Protein AF-A0A812RV80-F1 (afdb_monomer)

Sequence (971 aa):
MSSWDSACEWLKANPDYWSDTWVPDKTVCSQGRGIVDLQSRFVNSREDAVDCAICPAGRASVKMQVTRVCSLCARGSYQSTFGTTECELCEPGTLASAEGSSQCEQCGLGTYAHEPGRTSCERCGVQEDMWTTSQEIGSRVIEVLGATSETFCTCKAGSFLWQGACQSCIEGSSCQTNRIELIPGYFSFSESPGSVYRCKDGHCPGGPPGTCAPGRDPSTLACTKCQRGLRSSGEGHCEPCGSGEYAILAVASLGIICGIVFLHVGLMGEIEASQTGALVVVSSSLIQLVTILQMLSVIGHFAIDWQEPLTSLLHLLEMLSLDLDMLSIGCVTDMGPVALFSFRVLLIPLVMLIAVIVHLGYLAVIRSRTFQAVHLLRTCGTIFLMFFIMLFSMLLAPFQCSWHPNGLATLKDYGMVYCNGQGEHLQMFIIGGIACLVPAAFVAVCTWIVTSEIPRRLARSDAMFLRTFSFLIRRFRPGTEIFSILFLMRNALLVLILIVNVTSGQLMLFSSILCLNLFLVAFAKPWRVMVCNFLDGALSVGMLLILNIGCLSANELSSAASSMMVVMFLVVMAIAILVSISVGSARYLQQKYRKQFRFFLCHHKVASGSMARLLKMKLDQCLPGTKTFIDCDDLSDLTRLFAYVAEDTETFLILGSPAILTRKWCIGEMNTARSNGVKTFLLAWPNFVAPDEAFILNYANMVPDIRELTKYGVSLSNVEETFRWLSGVGRIELPDLITSESISNTIMAFTDAGSPARTSFAWKLGSFEELSTDYPILADPLNTESMAAAMVLADLLKPRLLGGMEVPSVLTVGKDLPTSAKVSFIICSLNCFQSEHLQSWLLQGARLPMLRMIPVIAEEGFVIPNVNISEARKAFSLKQEDLELYLLAIKAIFQEIALVFLPQSYSHLDLELRANQAAMRLTSTPRPLSEKVMQLAKSASFLSTPAQVKVEVEDGEELRSDDGSCVEHVF

Mean predicted aligned error: 17.59 Å

Radius of gyration: 55.58 Å; Cα contacts (8 Å, |Δi|>4): 1503; chains: 1; bounding box: 166×84×160 Å

Solvent-accessible surface area (backbone atoms only — not comparable to full-atom values): 52968 Å² total; per-residue (Å²): 128,56,77,64,56,57,52,52,51,51,51,73,75,40,47,87,74,36,61,80,76,68,44,78,60,48,54,51,27,56,94,12,15,8,22,10,27,97,85,71,46,80,42,94,50,75,91,64,33,62,30,57,43,69,13,50,48,6,21,15,17,37,80,50,93,86,22,18,27,48,43,61,14,53,57,4,16,17,24,72,52,67,30,36,56,64,55,46,60,16,52,51,6,21,20,12,72,46,68,34,21,40,57,59,45,62,19,54,71,22,24,18,17,69,48,64,37,24,51,63,60,46,64,61,62,92,58,81,88,42,40,25,17,39,48,77,59,89,94,43,79,43,80,40,71,28,25,47,40,72,86,29,47,37,18,29,77,52,12,19,57,53,98,93,39,65,42,72,53,48,74,57,45,49,24,60,58,35,38,62,30,29,37,64,33,16,31,24,41,65,94,42,59,85,48,36,34,66,31,59,78,51,20,15,71,25,42,53,49,41,45,44,25,62,51,36,29,53,89,39,50,46,29,68,44,47,35,94,63,30,35,73,43,98,73,32,36,35,43,74,66,59,85,64,49,66,50,51,53,49,49,52,53,49,47,52,52,51,49,49,46,52,50,46,54,47,60,50,48,61,71,74,45,87,75,56,72,64,60,59,49,53,54,53,50,50,52,53,51,50,49,47,56,45,49,48,40,58,57,60,71,47,87,51,72,66,57,84,70,52,42,65,51,38,54,55,39,45,64,70,67,67,46,56,74,79,63,43,46,65,66,80,47,89,66,56,71,57,56,49,52,50,51,57,64,48,47,58,62,48,53,51,50,50,51,50,53,49,46,54,50,48,35,60,73,73,65,54,92,67,87,61,62,50,60,51,52,27,43,54,52,41,52,51,64,67,41,42,51,58,57,52,42,63,39,44,46,68,60,26,62,40,81,27,74,64,75,50,38,21,22,63,90,46,57,72,40,52,61,71,72,45,76,66,35,34,53,36,36,51,54,24,55,60,54,46,47,53,63,52,48,48,53,51,52,52,45,47,39,60,74,52,47,44,61,59,36,58,76,69,62,46,61,67,60,55,61,24,52,31,69,58,44,68,60,27,32,90,94,33,49,68,51,47,47,55,53,50,50,49,46,52,52,60,42,56,39,62,58,48,85,43,62,71,58,33,56,50,54,49,46,53,54,44,51,51,47,43,39,49,44,54,68,64,51,36,38,55,49,68,68,57,38,54,49,55,41,53,52,45,51,52,52,47,52,53,51,44,55,46,45,71,42,32,82,92,49,55,74,68,56,27,52,50,50,41,53,51,50,54,51,53,50,50,49,40,52,52,51,31,52,49,52,49,48,52,49,51,50,41,51,71,74,57,48,70,19,52,32,32,58,43,54,28,64,87,77,33,18,21,40,49,43,38,50,42,54,50,48,41,68,76,41,72,94,52,40,63,45,42,62,52,71,71,59,90,49,81,87,46,53,52,51,43,46,50,48,22,35,52,31,41,36,36,44,34,42,80,61,28,86,67,39,57,66,44,51,51,44,51,34,33,24,62,78,59,68,41,49,55,38,33,44,28,40,88,78,41,73,80,76,47,72,71,50,51,76,47,39,68,76,76,33,74,67,48,71,61,42,42,81,78,73,43,45,70,69,51,51,43,52,38,51,63,48,54,78,72,41,54,72,42,79,46,71,81,60,82,44,78,67,54,55,50,54,53,53,49,69,75,68,59,88,77,64,94,50,72,72,62,55,57,61,78,65,50,82,73,72,85,68,90,36,43,32,40,31,44,34,34,64,82,39,58,44,40,39,24,40,43,49,45,51,32,60,57,35,42,79,78,37,77,86,64,98,56,55,54,41,68,62,57,89,95,63,78,76,58,90,74,29,42,44,30,42,36,47,37,34,70,70,33,86,72,34,71,65,47,48,51,45,48,52,53,41,44,71,31,79,63,20,29,58,45,41,28,37,51,36,94,80,45,69,84,84,87,72,52,74,78,58,44,61,76,76,44,99,58,56,71,70,57,46,55,51,42,56,40,39,57,58,40,36,68,72,44,87,61,43,75,51,45,58,44,74,39,29,71,68,55,48,51,52,43,34,50,54,55,54,56,58,72,77,55,88,77,77,25,38,28,59,42,28,53,53,50,59,63,50,68,79,62,75,94,75,86,82,83,78,81,85,78,78,81,80,74,81,84,78,86,68,98,69,95,71,90,80,79,88,81,132

pLDDT: mean 80.97, std 14.67, range [23.0, 96.06]

Organism: NCBI:txid878477

Secondary structure (DSSP, 8-state):
--HHHHHHHHHHH-GGGTTTTTS--TTSPPTTEEEE-TTS-B-SSGGG--EEEEPPTTEEEEEETTEEEEEEPPTTEE--STT-SSPEEPPTTEE--STT-SSPEEPPTTEE--STT-SSPEESSS-TTTEEEEEEETTEEEE-SSB-SGGGEEEPTTEEEETTEEEEPPTTEEEETBEEEEPTTEEEETTEEEEEEE--TTT---BSTT--STTB-TTSGGG-SBPTTEEE-TTS-EEE--TTHHHHHHHHHHHHHHHHHHHHHHHHHHHHS---HHHHHHHHHHHHHHHHHHHHHHHHTSS--PPTTHHHHHHHHHHHTT-TTTTTHHHH----HHHHHHHHHHHHHHHHHHHHHHHHHHHHHTT--S--HHHHHHHHHHHHHHSHHHHHHHHTGGG-EEE-TTS-EEESS-TTSBSSSSHHHHHHHHHHHHHHHHHHHHHHHHHHIIIIIHHHHHHTT-HHHHHHTHHHHTTBPTT-TTHHHHHHHHHHHHHHGGG-S-HHHHHHHHHHHHHHHHHHHHHH--BSSHHHHHHHHHHHHHHHHHHHHHHHS-TTS-HHHHHHHHHHHHHHHHHHHHHHHHHHHHHHHHHHH--SEEEEEE--TTTSHHHHHHHHHHHHHHSTT--EE-HHHH-S-GGGHHHIIIIIEEEEEEEE-TTGGG-HHHHHHHHHHHHTT-EEEEEE-TT--PPPHHHHHHHHHHSGGGGGGGGGT--HHHHHHHHHHHTTSEEEEPPSS--HHHHHHHHHHHH-SS-STHHHHHHHT--------SSEEE--TT-HHHHHHHHHHHHHHGGGSTTSS---EEPPTTPPPPTT--EEEEEE-TTGGG-HHHHHHHHHHHH-SS-EEEEEE--TT-------HHHHHHH----HHHHHHHHHHHHHHTTSPPEE--TTTS-HHHHHHHHHHHHHHHHS-PPPHHHHHHHHHHHTTS-------------------S---------

Nearest PDB structures (foldseek):
  8wa2-assembly1_F  TM=4.612E-01  e=6.292E-05  Chlamydomonas reinhardtii
  4c6r-assembly4_D  TM=6.458E-01  e=8.329E-03  Arabidopsis thaliana
  7k7j-assembly1_A  TM=3.955E-01  e=4.245E-02  Homo sapiens
  8b70-assembly1_B  TM=1.430E-01  e=1.044E-02  Bacillus subtilis
  3jap-assembly1_o  TM=1.670E-01  e=1.513E+00  Saccharomyces cerevisiae

InterPro domains:
  IPR009030 Growth factor receptor cysteine-rich domain superfamily [SSF57184] (52-176)
  IPR011641 Tyrosine-protein kinase ephrin type A/B receptor-like [PF07699] (93-128)
  IPR035897 Toll/interleukin-1 receptor homology (TIR) domain superfamily [SSF52200] (595-676)

Foldseek 3Di:
DPPVVVVVVVCVVCVVVCVVPPPPQQQAADQQKHFAAPVRHFDPDSVRGDHIDGQAWQFAQEDDPRHTGTFGADWQWTAQDIRHHDTHGAAWQWTGQDTSHNDTHGAAFQWTGQHTSHNDTDGLDDDNQFKGFWDDDPPDIDGDISHNDSVRIWTDFQWADDPSDIDGAFPQWGDDINFIKGDQQWAAAPVCQNQIFGADHQQGNITHHLDGAEQFDSVFFNSPDGDQQWAADPNNYTHGDDPCLVVVVVVVVVVLLVVLLCLLVVLVVVVVDLDDVVVLVVVLLVLLVLLLLLLLLLVLLFPFDDDPPSVVSNVVSVVVLPDVSVSPVSNVDPDDPLRVLLVLLVVLVVSLVSNVVSQVVVCVVVVPPDRLVLSSLLSNLLVCSSCVLSNLLSLCQLLFWDATSNRWIAGPSGSRHTNPCDDSSVSSVVSSVVSNVVLVVVLVVLQCCQPPVCVVVVVVVVPSSCSSVCSQQVFWAPVLSCVSSLVSVLSNQLSVLSSPNDSVSNLLSNLVSLLVVLLCLLQVVTGPDNVSSVSSNVSSVVVNVVSLSRLCRDPVDDNVRSVVSSVVSVVSNVVSVVVSVVNVVVLVCCLVPAALAAEEELDDLFQCQLVLLLLQVVCCLLPPPHHYDDCQAPPPDPLCLLVSLQRRYQEYEYAQGQCSLQDLSSLLSLLSNVVNVHQYEYAHEPPRDQDDPVCLVCVCVSRVCNCVCVVNVQGSVSSSVSSVVVVVHHYDYQDQFDDLVRSLVSVCVPPVPDDPCPPVSCVSSDDPDPDQFLEEEEFQRRRPSRQSLSVLLQVLLQVVPVPDDGGYDYDGPPDERDLSHQEYEYEQDAPRLLHPRVLRNLLSQLPRQRYHYAYEHAHPPGDQDPDDLVRLVVSDPDDSVSSLLSVLLSVLNVVHDHQYAHSSNHHPVVNSVSSVVVNVVVPDDDGGSNVSSVVVVVCVVDDDDDDDDDPDDPDDDDPDDDDDDDDDDDD

Structure (mmCIF, N/CA/C/O backbone):
data_AF-A0A812RV80-F1
#
_entry.id   AF-A0A812RV80-F1
#
loop_
_atom_site.group_PDB
_atom_site.id
_atom_site.type_symbol
_atom_site.label_atom_id
_atom_site.label_alt_id
_atom_site.label_comp_id
_atom_site.label_asym_id
_atom_site.label_entity_id
_atom_site.label_seq_id
_atom_site.pdbx_PDB_ins_code
_atom_site.Cartn_x
_atom_site.Cartn_y
_atom_site.Cartn_z
_atom_site.occupancy
_atom_site.B_iso_or_equiv
_atom_site.auth_seq_id
_atom_site.auth_comp_id
_atom_site.auth_asym_id
_atom_site.auth_atom_id
_atom_site.pdbx_PDB_model_num
ATOM 1 N N . MET A 1 1 ? 97.277 49.329 -88.184 1.00 55.25 1 MET A N 1
ATOM 2 C CA . MET A 1 1 ? 95.927 48.974 -87.702 1.00 55.25 1 MET A CA 1
ATOM 3 C C . MET A 1 1 ? 96.029 47.605 -87.074 1.00 55.25 1 MET A C 1
ATOM 5 O O . MET A 1 1 ? 96.658 46.739 -87.678 1.00 55.25 1 MET A O 1
ATOM 9 N N . SER A 1 2 ? 95.547 47.435 -85.844 1.00 65.75 2 SER A N 1
ATOM 10 C CA . SER A 1 2 ? 95.575 46.119 -85.206 1.00 65.75 2 SER A CA 1
ATOM 11 C C . SER A 1 2 ? 94.670 45.167 -85.996 1.00 65.75 2 SER A C 1
ATOM 13 O O . SER A 1 2 ? 93.719 45.610 -86.644 1.00 65.75 2 SER A O 1
ATOM 15 N N . SER A 1 3 ? 94.961 43.864 -85.984 1.00 61.22 3 SER A N 1
ATOM 16 C CA . SER A 1 3 ? 94.106 42.861 -86.643 1.00 61.22 3 SER A CA 1
ATOM 17 C C . SER A 1 3 ? 92.641 42.958 -86.187 1.00 61.22 3 SER A C 1
ATOM 19 O O . SER A 1 3 ? 91.731 42.658 -86.955 1.00 61.22 3 SER A O 1
ATOM 21 N N . TRP A 1 4 ? 92.417 43.456 -84.968 1.00 66.19 4 TRP A N 1
ATOM 22 C CA . TRP A 1 4 ? 91.106 43.721 -84.384 1.00 66.19 4 TRP A CA 1
ATOM 23 C C . TRP A 1 4 ? 90.392 44.932 -85.001 1.00 66.19 4 TRP A C 1
ATOM 25 O O . TRP A 1 4 ? 89.189 44.855 -85.232 1.00 66.19 4 TRP A O 1
ATOM 35 N N . ASP A 1 5 ? 91.108 46.008 -85.347 1.00 73.12 5 ASP A N 1
ATOM 36 C CA . ASP A 1 5 ? 90.507 47.198 -85.976 1.00 73.12 5 ASP A CA 1
ATOM 37 C C . ASP A 1 5 ? 89.972 46.881 -87.379 1.00 73.12 5 ASP A C 1
ATOM 39 O O . ASP A 1 5 ? 88.872 47.293 -87.738 1.00 73.12 5 ASP A O 1
ATOM 43 N N . SER A 1 6 ? 90.719 46.074 -88.144 1.00 73.25 6 SER A N 1
ATOM 44 C CA . SER A 1 6 ? 90.321 45.665 -89.502 1.00 73.25 6 SER A CA 1
ATOM 45 C C . SER A 1 6 ? 89.129 44.699 -89.488 1.00 73.25 6 SER A C 1
ATOM 47 O O . SER A 1 6 ? 88.241 44.798 -90.329 1.00 73.25 6 SER A O 1
ATOM 49 N N . ALA A 1 7 ? 89.062 43.794 -88.504 1.00 66.50 7 ALA A N 1
ATOM 50 C CA . ALA A 1 7 ? 87.910 42.913 -88.312 1.00 66.50 7 ALA A CA 1
ATOM 51 C C . ALA A 1 7 ? 86.656 43.679 -87.841 1.00 66.50 7 ALA A C 1
ATOM 53 O O . ALA A 1 7 ? 85.542 43.365 -88.256 1.00 66.50 7 ALA A O 1
ATOM 54 N N . CYS A 1 8 ? 86.827 44.706 -87.003 1.00 74.25 8 CYS A N 1
ATOM 55 C CA . CYS A 1 8 ? 85.727 45.513 -86.473 1.00 74.25 8 CYS A CA 1
ATOM 56 C C . CYS A 1 8 ? 85.126 46.451 -87.537 1.00 74.25 8 CYS A C 1
ATOM 58 O O . CYS A 1 8 ? 83.904 46.590 -87.609 1.00 74.25 8 CYS A O 1
ATOM 60 N N . GLU A 1 9 ? 85.950 47.045 -88.409 1.00 78.56 9 GLU A N 1
ATOM 61 C CA . GLU A 1 9 ? 85.461 47.764 -89.595 1.00 78.56 9 GLU A CA 1
ATOM 62 C C . GLU A 1 9 ? 84.755 46.829 -90.580 1.00 78.56 9 GLU A C 1
ATOM 64 O O . GLU A 1 9 ? 83.685 47.177 -91.077 1.00 78.56 9 GLU A O 1
ATOM 69 N N . TRP A 1 10 ? 85.288 45.622 -90.810 1.00 77.56 10 TRP A N 1
ATOM 70 C CA . TRP A 1 10 ? 84.650 44.637 -91.687 1.00 77.56 10 TRP A CA 1
ATOM 71 C C . TRP A 1 10 ? 83.267 44.210 -91.173 1.00 77.56 10 TRP A C 1
ATOM 73 O O . TRP A 1 10 ? 82.316 44.174 -91.953 1.00 77.56 10 TRP A O 1
ATOM 83 N N . LEU A 1 11 ? 83.122 43.978 -89.862 1.00 70.06 11 LEU A N 1
ATOM 84 C CA . LEU A 1 11 ? 81.828 43.699 -89.228 1.00 70.06 11 LEU A CA 1
ATOM 85 C C . LEU A 1 11 ? 80.864 44.891 -89.362 1.00 70.06 11 LEU A C 1
ATOM 87 O O . LEU A 1 11 ? 79.724 44.720 -89.776 1.00 70.06 11 LEU A O 1
ATOM 91 N N . LYS A 1 12 ? 81.301 46.125 -89.092 1.00 75.94 12 LYS A N 1
ATOM 92 C CA . LYS A 1 12 ? 80.419 47.304 -89.213 1.00 75.94 12 LYS A CA 1
ATOM 93 C C . LYS A 1 12 ? 79.995 47.611 -90.653 1.00 75.94 12 LYS A C 1
ATOM 95 O O . LYS A 1 12 ? 78.907 48.141 -90.849 1.00 75.94 12 LYS A O 1
ATOM 100 N N . ALA A 1 13 ? 80.836 47.297 -91.637 1.00 77.62 13 ALA A N 1
ATOM 101 C CA . ALA A 1 13 ? 80.570 47.557 -93.050 1.00 77.62 13 ALA A CA 1
ATOM 102 C C . ALA A 1 13 ? 79.713 46.477 -93.733 1.00 77.62 13 ALA A C 1
ATOM 104 O O . ALA A 1 13 ? 79.128 46.755 -94.775 1.00 77.62 13 ALA A O 1
ATOM 105 N N . ASN A 1 14 ? 79.628 45.267 -93.168 1.00 73.50 14 ASN A N 1
ATOM 106 C CA . ASN A 1 14 ? 78.921 44.134 -93.779 1.00 73.50 14 ASN A CA 1
ATOM 107 C C . ASN A 1 14 ? 77.865 43.518 -92.836 1.00 73.50 14 ASN A C 1
ATOM 109 O O . ASN A 1 14 ? 77.926 42.311 -92.595 1.00 73.50 14 ASN A O 1
ATOM 113 N N . PRO A 1 15 ? 76.918 44.304 -92.277 1.00 64.81 15 PRO A N 1
ATOM 114 C CA . PRO A 1 15 ? 75.907 43.798 -91.343 1.00 64.81 15 PRO A CA 1
ATOM 115 C C . PRO A 1 15 ? 75.096 42.636 -91.931 1.00 64.81 15 PRO A C 1
ATOM 117 O O . PRO A 1 15 ? 74.932 41.626 -91.256 1.00 64.81 15 PRO A O 1
ATOM 120 N N . ASP A 1 16 ? 74.732 42.706 -93.214 1.00 66.94 16 ASP A N 1
ATOM 121 C CA . ASP A 1 16 ? 73.941 41.683 -93.919 1.00 66.94 16 ASP A CA 1
ATOM 122 C C . ASP A 1 16 ? 74.612 40.293 -93.967 1.00 66.94 16 ASP A C 1
ATOM 124 O O . ASP A 1 16 ? 73.950 39.282 -94.191 1.00 66.94 16 ASP A O 1
ATOM 128 N N . TYR A 1 17 ? 75.935 40.221 -93.771 1.00 64.88 17 TYR A N 1
ATOM 129 C CA . TYR A 1 17 ? 76.705 38.975 -93.858 1.00 64.88 17 TYR A CA 1
ATOM 130 C C . TYR A 1 17 ? 76.787 38.196 -92.544 1.00 64.88 17 TYR A C 1
ATOM 132 O O . TYR A 1 17 ? 77.132 37.012 -92.569 1.00 64.88 17 TYR A O 1
ATOM 140 N N . TRP A 1 18 ? 76.523 38.847 -91.408 1.00 62.25 18 TRP A N 1
ATOM 141 C CA . TRP A 1 18 ? 76.657 38.243 -90.080 1.00 62.25 18 TRP A CA 1
ATOM 142 C C . TRP A 1 18 ? 75.452 38.487 -89.162 1.00 62.25 18 TRP A C 1
ATOM 144 O O . TRP A 1 18 ? 75.296 37.725 -88.205 1.00 62.25 18 TRP A O 1
ATOM 154 N N . SER A 1 19 ? 74.588 39.477 -89.431 1.00 58.78 19 SER A N 1
ATOM 155 C CA . SER A 1 19 ? 73.425 39.793 -88.584 1.00 58.78 19 SER A CA 1
ATOM 156 C C . SER A 1 19 ? 72.398 38.662 -88.537 1.00 58.78 19 SER A C 1
ATOM 158 O O . SER A 1 19 ? 71.901 38.364 -87.457 1.00 58.78 19 SER A O 1
ATOM 160 N N . ASP A 1 20 ? 72.145 38.001 -89.672 1.00 55.72 20 ASP A N 1
ATOM 161 C CA . ASP A 1 20 ? 71.137 36.932 -89.793 1.00 55.72 20 ASP A CA 1
ATOM 162 C C . ASP A 1 20 ? 71.748 35.518 -89.759 1.00 55.72 20 ASP A C 1
ATOM 164 O O . ASP A 1 20 ? 71.053 34.528 -89.533 1.00 55.72 20 ASP A O 1
ATOM 168 N N . THR A 1 21 ? 73.057 35.404 -89.993 1.00 54.75 21 THR A N 1
ATOM 169 C CA . THR A 1 21 ? 73.774 34.130 -90.190 1.00 54.75 21 THR A CA 1
ATOM 170 C C . THR A 1 21 ? 74.724 33.771 -89.052 1.00 54.75 21 THR A C 1
ATOM 172 O O . THR A 1 21 ? 74.947 32.582 -88.820 1.00 54.75 21 THR A O 1
ATOM 175 N N . TRP A 1 22 ? 75.330 34.746 -88.362 1.00 56.22 22 TRP A N 1
ATOM 176 C CA . TRP A 1 22 ? 76.362 34.495 -87.337 1.00 56.22 22 TRP A CA 1
ATOM 177 C C . TRP A 1 22 ? 75.933 34.895 -85.925 1.00 56.22 22 TRP A C 1
ATOM 179 O O . TRP A 1 22 ? 76.492 34.376 -84.959 1.00 56.22 22 TRP A O 1
ATOM 189 N N . VAL A 1 23 ? 74.944 35.779 -85.780 1.00 57.41 23 VAL A N 1
ATOM 190 C CA . VAL A 1 23 ? 74.296 36.051 -84.493 1.00 57.41 23 VAL A CA 1
ATOM 191 C C . VAL A 1 23 ? 73.145 35.052 -84.348 1.00 57.41 23 VAL A C 1
ATOM 193 O O . VAL A 1 23 ? 72.170 35.164 -85.087 1.00 57.41 23 VAL A O 1
ATOM 196 N N . PRO A 1 24 ? 73.223 34.055 -83.441 1.00 60.84 24 PRO A N 1
ATOM 197 C CA . PRO A 1 24 ? 72.078 33.197 -83.186 1.00 60.84 24 PRO A CA 1
ATOM 198 C C . PRO A 1 24 ? 70.941 34.089 -82.705 1.00 60.84 24 PRO A C 1
ATOM 200 O O . PRO A 1 24 ? 71.113 34.833 -81.735 1.00 60.84 24 PRO A O 1
ATOM 203 N N . ASP A 1 25 ? 69.806 34.034 -83.396 1.00 70.81 25 ASP A N 1
ATOM 204 C CA . ASP A 1 25 ? 68.626 34.772 -82.985 1.00 70.81 25 ASP A CA 1
ATOM 205 C C . ASP A 1 25 ? 68.263 34.356 -81.555 1.00 70.81 25 ASP A C 1
ATOM 207 O O . ASP A 1 25 ? 67.829 33.229 -81.299 1.00 70.81 25 ASP A O 1
ATOM 211 N N . LYS A 1 26 ? 68.475 35.278 -80.610 1.00 73.44 26 LYS A N 1
ATOM 212 C CA . LYS A 1 26 ? 68.263 35.052 -79.175 1.00 73.44 26 LYS A CA 1
ATOM 213 C C . LYS A 1 26 ? 66.800 34.775 -78.834 1.00 73.44 26 LYS A C 1
ATOM 215 O O . LYS A 1 26 ? 66.512 34.337 -77.727 1.00 73.44 26 LYS A O 1
ATOM 220 N N . THR A 1 27 ? 65.889 34.994 -79.781 1.00 78.88 27 THR A N 1
ATOM 221 C CA . THR A 1 27 ? 64.462 34.695 -79.661 1.00 78.88 27 THR A CA 1
ATOM 222 C C . THR A 1 27 ? 64.078 33.333 -80.245 1.00 78.88 27 THR A C 1
ATOM 224 O O . THR A 1 27 ? 62.902 32.979 -80.193 1.00 78.88 27 THR A O 1
ATOM 227 N N . VAL A 1 28 ? 65.027 32.542 -80.775 1.00 84.38 28 VAL A N 1
ATOM 228 C CA . VAL A 1 28 ? 64.823 31.170 -81.282 1.00 84.38 28 VAL A CA 1
ATOM 229 C C . VAL A 1 28 ? 65.271 30.151 -80.230 1.00 84.38 28 VAL A C 1
ATOM 231 O O . VAL A 1 28 ? 66.436 29.768 -80.137 1.00 84.38 28 VAL A O 1
ATOM 234 N N . CYS A 1 29 ? 64.323 29.698 -79.410 1.00 86.00 29 CYS A N 1
ATOM 235 C CA . CYS A 1 29 ? 64.623 28.855 -78.256 1.00 86.00 29 CYS A CA 1
ATOM 236 C C . CYS A 1 29 ? 64.763 27.367 -78.610 1.00 86.00 29 CYS A C 1
ATOM 238 O O . CYS A 1 29 ? 63.928 26.780 -79.306 1.00 86.00 29 CYS A O 1
ATOM 240 N N . SER A 1 30 ? 65.804 26.730 -78.063 1.00 85.25 30 SER A N 1
ATOM 241 C CA . SER A 1 30 ? 66.007 25.280 -78.128 1.00 85.25 30 SER A CA 1
ATOM 242 C C . SER A 1 30 ? 65.003 24.516 -77.253 1.00 85.25 30 SER A C 1
ATOM 244 O O . SER A 1 30 ? 64.253 25.095 -76.465 1.00 85.25 30 SER A O 1
ATOM 246 N N . GLN A 1 31 ? 64.948 23.191 -77.421 1.00 86.75 31 GLN A N 1
ATOM 247 C CA . GLN A 1 31 ? 64.070 22.325 -76.631 1.00 86.75 31 GLN A CA 1
ATOM 248 C C . GLN A 1 31 ? 64.289 22.537 -75.124 1.00 86.75 31 GLN A C 1
ATOM 250 O O . GLN A 1 31 ? 65.426 22.525 -74.659 1.00 86.75 31 GLN A O 1
ATOM 255 N N . GLY A 1 32 ? 63.201 22.760 -74.384 1.00 85.69 32 GLY A N 1
ATOM 256 C CA . GLY A 1 32 ? 63.236 23.007 -72.942 1.00 85.69 32 GLY A CA 1
ATOM 257 C C . GLY A 1 32 ? 63.409 24.467 -72.529 1.00 85.69 32 GLY A C 1
ATOM 258 O O . GLY A 1 32 ? 63.403 24.782 -71.338 1.00 85.69 32 GLY A O 1
ATOM 259 N N . ARG A 1 33 ? 63.517 25.385 -73.491 1.00 90.31 33 ARG A N 1
ATOM 260 C CA . ARG A 1 33 ? 63.529 26.830 -73.249 1.00 90.31 33 ARG A CA 1
ATOM 261 C C . ARG A 1 33 ? 62.317 27.509 -73.877 1.00 90.31 33 ARG A C 1
ATOM 263 O O . ARG A 1 33 ? 61.705 26.966 -74.797 1.00 90.31 33 ARG A O 1
ATOM 270 N N . GLY A 1 34 ? 61.975 28.691 -73.387 1.00 90.44 34 GLY A N 1
ATOM 271 C CA . GLY A 1 34 ? 60.961 29.550 -73.982 1.00 90.44 34 GLY A CA 1
ATOM 272 C C . GLY A 1 34 ? 61.345 31.021 -73.920 1.00 90.44 34 GLY A C 1
ATOM 273 O O . GLY A 1 34 ? 62.208 31.417 -73.134 1.00 90.44 34 GLY A O 1
ATOM 274 N N . ILE A 1 35 ? 60.716 31.802 -74.792 1.00 92.00 35 ILE A N 1
ATOM 275 C CA . ILE A 1 35 ? 60.989 33.230 -74.959 1.00 92.00 35 ILE A CA 1
ATOM 276 C C . ILE A 1 35 ? 60.624 34.055 -73.712 1.00 92.00 35 ILE A C 1
ATOM 278 O O . ILE A 1 35 ? 59.592 33.819 -73.073 1.00 92.00 35 ILE A O 1
ATOM 282 N N . VAL A 1 36 ? 61.470 35.033 -73.376 1.00 89.81 36 VAL A N 1
ATOM 283 C CA . VAL A 1 36 ? 61.289 35.964 -72.250 1.00 89.81 36 VAL A CA 1
ATOM 284 C C . VAL A 1 36 ? 61.493 37.427 -72.658 1.00 89.81 36 VAL A C 1
ATOM 286 O O . VAL A 1 36 ? 62.227 37.718 -73.604 1.00 89.81 36 VAL A O 1
ATOM 289 N N . ASP A 1 37 ? 60.854 38.344 -71.927 1.00 90.88 37 ASP A N 1
ATOM 290 C CA . ASP A 1 37 ? 61.046 39.795 -72.052 1.00 90.88 37 ASP A CA 1
ATOM 291 C C . ASP A 1 37 ? 62.355 40.283 -71.386 1.00 90.88 37 ASP A C 1
ATOM 293 O O . ASP A 1 37 ? 63.105 39.513 -70.778 1.00 90.88 37 ASP A O 1
ATOM 297 N N . LEU A 1 38 ? 62.633 41.593 -71.463 1.00 86.94 38 LEU A N 1
ATOM 298 C CA . LEU A 1 38 ? 63.817 42.232 -70.850 1.00 86.94 38 LEU A CA 1
ATOM 299 C C . LEU A 1 38 ? 63.908 42.056 -69.326 1.00 86.94 38 LEU A C 1
ATOM 301 O O . LEU A 1 38 ? 64.965 42.286 -68.742 1.00 86.94 38 LEU A O 1
ATOM 305 N N . GLN A 1 39 ? 62.816 41.662 -68.675 1.00 89.06 39 GLN A N 1
ATOM 306 C CA . GLN A 1 39 ? 62.719 41.435 -67.235 1.00 89.06 39 GLN A CA 1
ATOM 307 C C . GLN A 1 39 ? 62.751 39.933 -66.898 1.00 89.06 39 GLN A C 1
ATOM 309 O O . GLN A 1 39 ? 62.495 39.559 -65.756 1.00 89.06 39 GLN A O 1
ATOM 314 N N . SER A 1 40 ? 63.099 39.073 -67.867 1.00 84.69 40 SER A N 1
ATOM 315 C CA . SER A 1 40 ? 63.124 37.606 -67.750 1.00 84.69 40 SER A CA 1
ATOM 316 C C . SER A 1 40 ? 61.758 36.963 -67.461 1.00 84.69 40 SER A C 1
ATOM 318 O O . SER A 1 40 ? 61.695 35.861 -66.913 1.00 84.69 40 SER A O 1
ATOM 320 N N . ARG A 1 41 ? 60.646 37.614 -67.825 1.00 88.38 41 ARG A N 1
ATOM 321 C CA . ARG A 1 41 ? 59.294 37.042 -67.710 1.00 88.38 41 ARG A CA 1
ATOM 322 C C . ARG A 1 41 ? 58.910 36.342 -69.008 1.00 88.38 41 ARG A C 1
ATOM 324 O O . ARG A 1 41 ? 59.149 36.872 -70.087 1.00 88.38 41 ARG A O 1
ATOM 331 N N . PHE A 1 42 ? 58.295 35.165 -68.908 1.00 90.00 42 PHE A N 1
ATOM 332 C CA . PHE A 1 42 ? 57.852 34.405 -70.081 1.00 90.00 42 PHE A CA 1
ATOM 333 C C . PHE A 1 42 ? 56.735 35.128 -70.837 1.00 90.00 42 PHE A C 1
ATOM 335 O O . PHE A 1 42 ? 55.723 35.496 -70.236 1.00 90.00 42 PHE A O 1
ATOM 342 N N . VAL A 1 43 ? 56.908 35.276 -72.151 1.00 89.81 43 VAL A N 1
ATOM 343 C CA . VAL A 1 43 ? 55.948 35.917 -73.063 1.00 89.81 43 VAL A CA 1
ATOM 344 C C . VAL A 1 43 ? 55.400 34.909 -74.077 1.00 89.81 43 VAL A C 1
ATOM 346 O O . VAL A 1 43 ? 56.023 33.887 -74.356 1.00 89.81 43 VAL A O 1
ATOM 349 N N . ASN A 1 44 ? 54.214 35.187 -74.624 1.00 84.88 44 ASN A N 1
ATOM 350 C CA . ASN A 1 44 ? 53.530 34.304 -75.582 1.00 84.88 44 ASN A CA 1
ATOM 351 C C . ASN A 1 44 ? 53.651 34.783 -77.041 1.00 84.88 44 ASN A C 1
ATOM 353 O O . ASN A 1 44 ? 53.090 34.155 -77.934 1.00 84.88 44 ASN A O 1
ATOM 357 N N . SER A 1 45 ? 54.357 35.891 -77.288 1.00 85.12 45 SER A N 1
ATOM 358 C CA . SER A 1 45 ? 54.602 36.462 -78.615 1.00 85.12 45 SER A CA 1
ATOM 359 C C . SER A 1 45 ? 56.091 36.726 -78.804 1.00 85.12 45 SER A C 1
ATOM 361 O O . SER A 1 45 ? 56.771 37.159 -77.876 1.00 85.12 45 SER A O 1
ATOM 363 N N . ARG A 1 46 ? 56.599 36.478 -80.016 1.00 82.88 46 ARG A N 1
ATOM 364 C CA . ARG A 1 46 ? 58.008 36.718 -80.365 1.00 82.88 46 ARG A CA 1
ATOM 365 C C . ARG A 1 46 ? 58.345 38.209 -80.453 1.00 82.88 46 ARG A C 1
ATOM 367 O O . ARG A 1 46 ? 59.502 38.561 -80.273 1.00 82.88 46 ARG A O 1
ATOM 374 N N . GLU A 1 47 ? 57.359 39.070 -80.702 1.00 84.75 47 GLU A N 1
ATOM 375 C CA . GLU A 1 47 ? 57.560 40.526 -80.793 1.00 84.75 47 GLU A CA 1
ATOM 376 C C . GLU A 1 47 ? 58.008 41.140 -79.456 1.00 84.75 47 GLU A C 1
ATOM 378 O O . GLU A 1 47 ? 58.754 42.114 -79.443 1.00 84.75 47 GLU A O 1
ATOM 383 N N . ASP A 1 48 ? 57.624 40.514 -78.341 1.00 84.00 48 ASP A N 1
ATOM 384 C CA . ASP A 1 48 ? 57.933 40.964 -76.980 1.00 84.00 48 ASP A CA 1
ATOM 385 C C . ASP A 1 48 ? 59.170 40.262 -76.378 1.00 84.00 48 ASP A C 1
ATOM 387 O O . ASP A 1 48 ? 59.492 40.445 -75.200 1.00 84.00 48 ASP A O 1
ATOM 391 N N . ALA A 1 49 ? 59.850 39.418 -77.163 1.00 85.56 49 ALA A N 1
ATOM 392 C CA . ALA A 1 49 ? 60.919 38.538 -76.704 1.00 85.56 49 ALA A CA 1
ATOM 393 C C . ALA A 1 49 ? 62.316 39.106 -76.974 1.00 85.56 49 ALA A C 1
ATOM 395 O O . ALA A 1 49 ? 62.593 39.627 -78.052 1.00 85.56 49 ALA A O 1
ATOM 396 N N . VAL A 1 50 ? 63.234 38.925 -76.023 1.00 88.62 50 VAL A N 1
ATOM 397 C CA . VAL A 1 50 ? 64.639 39.361 -76.152 1.00 88.62 50 VAL A CA 1
ATOM 398 C C . VAL A 1 50 ? 65.668 38.275 -75.823 1.00 88.62 50 VAL A C 1
ATOM 400 O O . VAL A 1 50 ? 66.829 38.418 -76.210 1.00 88.62 50 VAL A O 1
ATOM 403 N N . ASP A 1 51 ? 65.272 37.202 -75.129 1.00 89.12 51 ASP A N 1
ATOM 404 C CA . ASP A 1 51 ? 66.136 36.059 -74.792 1.00 89.12 51 ASP A CA 1
ATOM 405 C C . ASP A 1 51 ? 65.309 34.775 -74.540 1.00 89.12 51 ASP A C 1
ATOM 407 O O . ASP A 1 51 ? 64.074 34.800 -74.560 1.00 89.12 51 ASP A O 1
ATOM 411 N N . CYS A 1 52 ? 65.982 33.654 -74.270 1.00 89.31 52 CYS A N 1
ATOM 412 C CA . CYS A 1 52 ? 65.394 32.349 -73.966 1.00 89.31 52 CYS A CA 1
ATOM 413 C C . CYS A 1 52 ? 65.792 31.839 -72.571 1.00 89.31 52 CYS A C 1
ATOM 415 O O . CYS A 1 52 ? 66.966 31.547 -72.318 1.00 89.31 52 CYS A O 1
ATOM 417 N N . ALA A 1 53 ? 64.808 31.575 -71.707 1.00 90.88 53 ALA A N 1
ATOM 418 C CA . ALA A 1 53 ? 65.006 30.963 -70.388 1.00 90.88 53 ALA A CA 1
ATOM 419 C C . ALA A 1 53 ? 64.472 29.520 -70.335 1.00 90.88 53 ALA A C 1
ATOM 421 O O . ALA A 1 53 ? 63.599 29.145 -71.114 1.00 90.88 53 ALA A O 1
ATOM 422 N N . ILE A 1 54 ? 65.001 28.687 -69.429 1.00 91.31 54 ILE A N 1
ATOM 423 C CA . ILE A 1 54 ? 64.522 27.305 -69.229 1.00 91.31 54 ILE A CA 1
ATOM 424 C C . ILE A 1 54 ? 63.100 27.343 -68.671 1.00 91.31 54 ILE A C 1
ATOM 426 O O . ILE A 1 54 ? 62.853 28.057 -67.701 1.00 91.31 54 ILE A O 1
ATOM 430 N N . CYS A 1 55 ? 62.182 26.566 -69.252 1.00 92.31 55 CYS A N 1
ATOM 431 C CA . CYS A 1 55 ? 60.820 26.490 -68.729 1.00 92.31 55 CYS A CA 1
ATOM 432 C C . CYS A 1 55 ? 60.835 25.877 -67.319 1.00 92.31 55 CYS A C 1
ATOM 434 O O . CYS A 1 55 ? 61.344 24.763 -67.158 1.00 92.31 55 CYS A O 1
ATOM 436 N N . PRO A 1 56 ? 60.322 26.584 -66.296 1.00 91.38 56 PRO A N 1
ATOM 437 C CA . PRO A 1 56 ? 60.243 26.053 -64.944 1.00 91.38 56 PRO A CA 1
ATOM 438 C C . PRO A 1 56 ? 59.185 24.951 -64.846 1.00 91.38 56 PRO A C 1
ATOM 440 O O . PRO A 1 56 ? 58.315 24.843 -65.711 1.00 91.38 56 PRO A O 1
ATOM 443 N N . ALA A 1 57 ? 59.238 24.173 -63.762 1.00 90.25 57 ALA A N 1
ATOM 444 C CA . ALA A 1 57 ? 58.176 23.234 -63.408 1.00 90.25 57 ALA A CA 1
ATOM 445 C C . ALA A 1 57 ? 56.792 23.920 -63.466 1.00 90.25 57 ALA A C 1
ATOM 447 O O . ALA A 1 57 ? 56.654 25.101 -63.134 1.00 90.25 57 ALA A O 1
ATOM 448 N N . GLY A 1 58 ? 55.784 23.193 -63.942 1.00 89.31 58 GLY A N 1
ATOM 449 C CA . GLY A 1 58 ? 54.460 23.719 -64.276 1.00 89.31 58 GLY A CA 1
ATOM 450 C C . GLY A 1 58 ? 54.334 24.313 -65.684 1.00 89.31 58 GLY A C 1
ATOM 451 O O . GLY A 1 58 ? 53.234 24.691 -66.087 1.00 89.31 58 GLY A O 1
ATOM 452 N N . ARG A 1 59 ? 55.419 24.397 -66.468 1.00 91.75 59 ARG A N 1
ATOM 453 C CA . ARG A 1 59 ? 55.382 24.875 -67.859 1.00 91.75 59 ARG A CA 1
ATOM 454 C C . ARG A 1 59 ? 56.070 23.917 -68.826 1.00 91.75 59 ARG A C 1
ATOM 456 O O . ARG A 1 59 ? 57.185 23.474 -68.572 1.00 91.75 59 ARG A O 1
ATOM 463 N N . ALA A 1 60 ? 55.451 23.690 -69.982 1.00 91.25 60 ALA A N 1
ATOM 464 C CA . ALA A 1 60 ? 56.024 22.921 -71.083 1.00 91.25 60 ALA A CA 1
ATOM 465 C C . ALA A 1 60 ? 56.566 23.835 -72.193 1.00 91.25 60 ALA A C 1
ATOM 467 O O . ALA A 1 60 ? 55.965 24.854 -72.544 1.00 91.25 60 ALA A O 1
ATOM 468 N N . SER A 1 61 ? 57.706 23.449 -72.765 1.00 91.88 61 SER A N 1
ATOM 469 C CA . SER A 1 61 ? 58.364 24.110 -73.896 1.00 91.88 61 SER A CA 1
ATOM 470 C C . SER A 1 61 ? 57.694 23.709 -75.217 1.00 91.88 61 SER A C 1
ATOM 472 O O . SER A 1 61 ? 58.150 22.815 -75.941 1.00 91.88 61 SER A O 1
ATOM 474 N N . VAL A 1 62 ? 56.584 24.374 -75.531 1.00 90.25 62 VAL A N 1
ATOM 475 C CA . VAL A 1 62 ? 55.757 24.090 -76.710 1.00 90.25 62 VAL A CA 1
ATOM 476 C C . VAL A 1 62 ? 56.315 24.824 -77.930 1.00 90.25 62 VAL A C 1
ATOM 478 O O . VAL A 1 62 ? 56.694 25.995 -77.860 1.00 90.25 62 VAL A O 1
ATOM 481 N N . LYS A 1 63 ? 56.383 24.136 -79.075 1.00 88.81 63 LYS A N 1
ATOM 482 C CA . LYS A 1 63 ? 56.863 24.719 -80.336 1.00 88.81 63 LYS A CA 1
ATOM 483 C C . LYS A 1 63 ? 55.853 25.730 -80.885 1.00 88.81 63 LYS A C 1
ATOM 485 O O . LYS A 1 63 ? 54.721 25.370 -81.184 1.00 88.81 63 LYS A O 1
ATOM 490 N N . MET A 1 64 ? 56.301 26.966 -81.090 1.00 86.06 64 MET A N 1
ATOM 491 C CA . MET A 1 64 ? 55.541 28.051 -81.706 1.00 86.06 64 MET A CA 1
ATOM 492 C C . MET A 1 64 ? 56.281 28.527 -82.962 1.00 86.06 64 MET A C 1
ATOM 494 O O . MET A 1 64 ? 57.236 29.299 -82.897 1.00 86.06 64 MET A O 1
ATOM 498 N N . GLN A 1 65 ? 55.844 28.028 -84.123 1.00 85.06 65 GLN A N 1
ATOM 499 C CA . GLN A 1 65 ? 56.487 28.250 -85.426 1.00 85.06 65 GLN A CA 1
ATOM 500 C C . GLN A 1 65 ? 57.985 27.869 -85.429 1.00 85.06 65 GLN A C 1
ATOM 502 O O . GLN A 1 65 ? 58.315 26.679 -85.440 1.00 85.06 65 GLN A O 1
ATOM 507 N N . VAL A 1 66 ? 58.877 28.869 -85.440 1.00 82.94 66 VAL A N 1
ATOM 508 C CA . VAL A 1 66 ? 60.343 28.725 -85.468 1.00 82.94 66 VAL A CA 1
ATOM 509 C C . VAL A 1 66 ? 60.991 28.791 -84.081 1.00 82.94 66 VAL A C 1
ATOM 511 O O . VAL A 1 66 ? 62.161 28.452 -83.964 1.00 82.94 66 VAL A O 1
ATOM 514 N N . THR A 1 67 ? 60.253 29.176 -83.032 1.00 86.50 67 THR A N 1
ATOM 515 C CA . THR A 1 67 ? 60.742 29.269 -81.644 1.00 86.50 67 THR A CA 1
ATOM 516 C C . THR A 1 67 ? 59.894 28.416 -80.687 1.00 86.50 67 THR A C 1
ATOM 518 O O . THR A 1 67 ? 59.056 27.620 -81.120 1.00 86.50 67 THR A O 1
ATOM 521 N N . ARG A 1 68 ? 60.129 28.513 -79.377 1.00 90.62 68 ARG A N 1
ATOM 522 C CA . ARG A 1 68 ? 59.387 27.806 -78.328 1.00 90.62 68 ARG A CA 1
ATOM 523 C C . ARG A 1 68 ? 58.916 28.781 -77.253 1.00 90.62 68 ARG A C 1
ATOM 525 O O . ARG A 1 68 ? 59.609 29.742 -76.931 1.00 90.62 68 ARG A O 1
ATOM 532 N N . VAL A 1 69 ? 57.739 28.519 -76.698 1.00 91.19 69 VAL A N 1
ATOM 533 C CA . VAL A 1 69 ? 57.132 29.278 -75.593 1.00 91.19 69 VAL A CA 1
ATOM 534 C C . VAL A 1 69 ? 56.942 28.356 -74.393 1.00 91.19 69 VAL A C 1
ATOM 536 O O . VAL A 1 69 ? 56.669 27.168 -74.559 1.00 91.19 69 VAL A O 1
ATOM 539 N N . CYS A 1 70 ? 57.078 28.893 -73.180 1.00 92.06 70 CYS A N 1
ATOM 540 C CA . CYS A 1 70 ? 56.782 28.141 -71.961 1.00 92.06 70 CYS A CA 1
ATOM 541 C C . CYS A 1 70 ? 55.295 28.276 -71.618 1.00 92.06 70 CYS A C 1
ATOM 543 O O . CYS A 1 70 ? 54.905 29.190 -70.882 1.00 92.06 70 CYS A O 1
ATOM 545 N N . SER A 1 71 ? 54.477 27.370 -72.155 1.00 90.94 71 SER A N 1
ATOM 546 C CA . SER A 1 71 ? 53.037 27.321 -71.889 1.00 90.94 71 SER A CA 1
ATOM 547 C C . SER A 1 71 ? 52.769 26.697 -70.525 1.00 90.94 71 SER A C 1
ATOM 549 O O . SER A 1 71 ? 53.435 25.734 -70.154 1.00 90.94 71 SER A O 1
ATOM 551 N N . LEU A 1 72 ? 51.793 27.223 -69.783 1.00 92.69 72 LEU A N 1
ATOM 552 C CA . LEU A 1 72 ? 51.330 26.590 -68.547 1.00 92.69 72 LEU A CA 1
ATOM 553 C C . LEU A 1 72 ? 50.737 25.217 -68.867 1.00 92.69 72 LEU A C 1
ATOM 555 O O . LEU A 1 72 ? 50.060 25.058 -69.887 1.00 92.69 72 LEU A O 1
ATOM 559 N N . CYS A 1 73 ? 50.979 24.241 -67.994 1.00 92.62 73 CYS A N 1
ATOM 560 C CA . CYS A 1 73 ? 50.262 22.977 -68.061 1.00 92.62 73 CYS A CA 1
ATOM 561 C C . CYS A 1 73 ? 48.769 23.221 -67.835 1.00 92.62 73 CYS A C 1
ATOM 563 O O . CYS A 1 73 ? 48.383 23.920 -66.895 1.00 92.62 73 CYS A O 1
ATOM 565 N N . ALA A 1 74 ? 47.933 22.682 -68.723 1.00 91.38 74 ALA A N 1
ATOM 566 C CA . ALA A 1 74 ? 46.487 22.773 -68.582 1.00 91.38 74 ALA A CA 1
ATOM 567 C C . ALA A 1 74 ? 46.036 22.016 -67.325 1.00 91.38 74 ALA A C 1
ATOM 569 O O . ALA A 1 74 ? 46.715 21.089 -66.876 1.00 91.38 74 ALA A O 1
ATOM 570 N N . ARG A 1 75 ? 44.874 22.377 -66.771 1.00 92.75 75 ARG A N 1
ATOM 571 C CA . ARG A 1 75 ? 44.272 21.626 -65.656 1.00 92.75 75 ARG A CA 1
ATOM 572 C C . ARG A 1 75 ? 44.199 20.135 -66.004 1.00 92.75 75 ARG A C 1
ATOM 574 O O . ARG A 1 75 ? 43.911 19.781 -67.144 1.00 92.75 75 ARG A O 1
ATOM 581 N N . GLY A 1 76 ? 44.471 19.278 -65.026 1.00 90.12 76 GLY A N 1
ATOM 582 C CA . GLY A 1 76 ? 44.604 17.831 -65.218 1.00 90.12 76 GLY A CA 1
ATOM 583 C C . GLY A 1 76 ? 45.990 17.378 -65.692 1.00 90.12 76 GLY A C 1
ATOM 584 O O . GLY A 1 76 ? 46.252 16.180 -65.715 1.00 90.12 76 GLY A O 1
ATOM 585 N N . SER A 1 77 ? 46.898 18.301 -66.019 1.00 92.25 77 SER A N 1
ATOM 586 C CA . SER A 1 77 ? 48.283 17.991 -66.382 1.00 92.25 77 SER A CA 1
ATOM 587 C C . SER A 1 77 ? 49.283 18.744 -65.510 1.00 92.25 77 SER A C 1
ATOM 589 O O . SER A 1 77 ? 48.998 19.835 -65.013 1.00 92.25 77 SER A O 1
ATOM 591 N N . TYR A 1 78 ? 50.464 18.167 -65.326 1.00 93.62 78 TYR A N 1
ATOM 592 C CA . TYR A 1 78 ? 51.534 18.738 -64.523 1.00 93.62 78 TYR A CA 1
ATOM 593 C C . TYR A 1 78 ? 52.892 18.564 -65.193 1.00 93.62 78 TYR A C 1
ATOM 595 O O . TYR A 1 78 ? 53.060 17.829 -66.168 1.00 93.62 78 TYR A O 1
ATOM 603 N N . GLN A 1 79 ? 53.881 19.264 -64.649 1.00 92.19 79 GLN A N 1
ATOM 604 C CA . GLN A 1 79 ? 55.269 19.044 -65.014 1.00 92.19 79 GLN A CA 1
ATOM 605 C C . GLN A 1 79 ? 56.188 19.346 -63.832 1.00 92.19 79 GLN A C 1
ATOM 607 O O . GLN A 1 79 ? 56.284 20.495 -63.406 1.00 92.19 79 GLN A O 1
ATOM 612 N N . SER A 1 80 ? 56.886 18.335 -63.325 1.00 90.44 80 SER A N 1
ATOM 613 C CA . SER A 1 80 ? 57.754 18.453 -62.147 1.00 90.44 80 SER A CA 1
ATOM 614 C C . SER A 1 80 ? 59.195 18.840 -62.478 1.00 90.44 80 SER A C 1
ATOM 616 O O . SER A 1 80 ? 59.920 19.319 -61.605 1.00 90.44 80 SER A O 1
ATOM 618 N N . THR A 1 81 ? 59.619 18.672 -63.734 1.00 89.69 81 THR A N 1
ATOM 619 C CA . THR A 1 81 ? 61.006 18.884 -64.164 1.00 89.69 81 THR A CA 1
ATOM 620 C C . THR A 1 81 ? 61.161 20.089 -65.090 1.00 89.69 81 THR A C 1
ATOM 622 O O . THR A 1 81 ? 60.250 20.481 -65.816 1.00 89.69 81 THR A O 1
ATOM 625 N N . PHE A 1 82 ? 62.336 20.719 -65.041 1.00 90.75 82 PHE A N 1
ATOM 626 C CA . PHE A 1 82 ? 62.654 21.883 -65.863 1.00 90.75 82 PHE A CA 1
ATOM 627 C C . PHE A 1 82 ? 62.899 21.478 -67.322 1.00 90.75 82 PHE A C 1
ATOM 629 O O . PHE A 1 82 ? 63.609 20.514 -67.596 1.00 90.75 82 PHE A O 1
ATOM 636 N N . GLY A 1 83 ? 62.395 22.276 -68.261 1.00 86.56 83 GLY A N 1
ATOM 637 C CA . GLY A 1 83 ? 62.765 22.187 -69.673 1.00 86.56 83 GLY A CA 1
ATOM 638 C C . GLY A 1 83 ? 62.251 20.964 -70.438 1.00 86.56 83 GLY A C 1
ATOM 639 O O . GLY A 1 83 ? 62.867 20.545 -71.418 1.00 86.56 83 GLY A O 1
ATOM 640 N N . THR A 1 84 ? 61.104 20.415 -70.056 1.00 88.19 84 THR A N 1
ATOM 641 C CA . THR A 1 84 ? 60.406 19.405 -70.861 1.00 88.19 84 THR A CA 1
ATOM 642 C C . THR A 1 84 ? 59.541 20.048 -71.946 1.00 88.19 84 THR A C 1
ATOM 644 O O . THR A 1 84 ? 59.270 21.252 -71.933 1.00 88.19 84 THR A O 1
ATOM 647 N N . THR A 1 85 ? 59.124 19.256 -72.934 1.00 89.12 85 THR A N 1
ATOM 648 C CA . THR A 1 85 ? 58.310 19.729 -74.068 1.00 89.12 85 THR A CA 1
ATOM 649 C C . THR A 1 85 ? 56.821 19.487 -73.931 1.00 89.12 85 THR A C 1
ATOM 651 O O . THR A 1 85 ? 56.058 20.086 -74.682 1.00 89.12 85 THR A O 1
ATOM 654 N N . GLU A 1 86 ? 56.407 18.630 -73.003 1.00 89.56 86 GLU A N 1
ATOM 655 C CA . GLU A 1 86 ? 55.019 18.208 -72.834 1.00 89.56 86 GLU A CA 1
ATOM 656 C C . GLU A 1 86 ? 54.674 18.158 -71.342 1.00 89.56 86 GLU A C 1
ATOM 658 O O . GLU A 1 86 ? 55.547 17.958 -70.490 1.00 89.56 86 GLU A O 1
ATOM 663 N N . CYS A 1 87 ? 53.403 18.402 -71.032 1.00 92.44 87 CYS A N 1
ATOM 664 C CA . CYS A 1 87 ? 52.861 18.210 -69.692 1.00 92.44 87 CYS A CA 1
ATOM 665 C C . CYS A 1 87 ? 52.308 16.790 -69.587 1.00 92.44 87 CYS A C 1
ATOM 667 O O . CYS A 1 87 ? 51.641 16.317 -70.507 1.00 92.44 87 CYS A O 1
ATOM 669 N N . GLU A 1 88 ? 52.572 16.128 -68.468 1.00 92.12 88 GLU A N 1
ATOM 670 C CA . GLU A 1 88 ? 52.082 14.780 -68.191 1.00 92.12 88 GLU A CA 1
ATOM 671 C C . GLU A 1 88 ? 50.690 14.864 -67.565 1.00 92.12 88 GLU A C 1
ATOM 673 O O . GLU A 1 88 ? 50.412 15.771 -66.780 1.00 92.12 88 GLU A O 1
ATOM 678 N N . LEU A 1 89 ? 49.787 13.949 -67.922 1.00 93.38 89 LEU A N 1
ATOM 679 C CA . LEU A 1 89 ? 48.484 13.864 -67.262 1.00 93.38 89 LEU A CA 1
ATOM 680 C C . LEU A 1 89 ? 48.666 13.357 -65.832 1.00 93.38 89 LEU A C 1
ATOM 682 O O . LEU A 1 89 ? 49.470 12.461 -65.590 1.00 93.38 89 LEU A O 1
ATOM 686 N N . CYS A 1 90 ? 47.881 13.889 -64.898 1.00 93.25 90 CYS A N 1
ATOM 687 C CA . CYS A 1 90 ? 47.826 13.338 -63.550 1.00 93.25 90 CYS A CA 1
ATOM 688 C C . CYS A 1 90 ? 47.362 11.883 -63.587 1.00 93.25 90 CYS A C 1
ATOM 690 O O . CYS A 1 90 ? 46.355 11.577 -64.223 1.00 93.25 90 CYS A O 1
ATOM 692 N N . GLU A 1 91 ? 48.088 10.990 -62.919 1.00 93.38 91 GLU A N 1
ATOM 693 C CA . GLU A 1 91 ? 47.708 9.581 -62.813 1.00 93.38 91 GLU A CA 1
ATOM 694 C C . GLU A 1 91 ? 46.413 9.418 -61.989 1.00 93.38 91 GLU A C 1
ATOM 696 O O . GLU A 1 91 ? 46.105 10.286 -61.159 1.00 93.38 91 GLU A O 1
ATOM 701 N N . PRO A 1 92 ? 45.648 8.319 -62.174 1.00 92.44 92 PRO A N 1
ATOM 702 C CA . PRO A 1 92 ? 44.498 8.007 -61.327 1.00 92.44 92 PRO A CA 1
ATOM 703 C C . PRO A 1 92 ? 44.838 8.120 -59.835 1.00 92.44 92 PRO A C 1
ATOM 705 O O . PRO A 1 92 ? 45.935 7.774 -59.403 1.00 92.44 92 PRO A O 1
ATOM 708 N N . GLY A 1 93 ? 43.894 8.619 -59.040 1.00 90.62 93 GLY A N 1
ATOM 709 C CA . GLY A 1 93 ? 44.109 8.966 -57.632 1.00 90.62 93 GLY A CA 1
ATOM 710 C C . GLY A 1 93 ? 44.723 10.350 -57.393 1.00 90.62 93 GLY A C 1
ATOM 711 O O . GLY A 1 93 ? 44.800 10.790 -56.245 1.00 90.62 93 GLY A O 1
ATOM 712 N N . THR A 1 94 ? 45.114 11.078 -58.442 1.00 93.25 94 THR A N 1
ATOM 713 C CA . THR A 1 94 ? 45.660 12.437 -58.329 1.00 93.25 94 THR A CA 1
ATOM 714 C C . THR A 1 94 ? 44.950 13.434 -59.248 1.00 93.25 94 THR A C 1
ATOM 716 O O . THR A 1 94 ? 44.269 13.054 -60.202 1.00 93.25 94 THR A O 1
ATOM 719 N N . LEU A 1 95 ? 45.068 14.726 -58.941 1.00 93.81 95 LEU A N 1
ATOM 720 C CA . LEU A 1 95 ? 44.406 15.815 -59.655 1.00 93.81 95 LEU A CA 1
ATOM 721 C C . LEU A 1 95 ? 45.337 17.015 -59.855 1.00 93.81 95 LEU A C 1
ATOM 723 O O . LEU A 1 95 ? 46.226 17.276 -59.046 1.00 93.81 95 LEU A O 1
ATOM 727 N N . ALA A 1 96 ? 45.067 17.811 -60.888 1.00 93.75 96 ALA A N 1
ATOM 728 C CA . ALA A 1 96 ? 45.616 19.160 -61.034 1.00 93.75 96 ALA A CA 1
ATOM 729 C C . ALA A 1 96 ? 44.472 20.150 -61.291 1.00 93.75 96 ALA A C 1
ATOM 731 O O . ALA A 1 96 ? 43.937 20.236 -62.398 1.00 93.75 96 ALA A O 1
ATOM 732 N N . SER A 1 97 ? 44.068 20.876 -60.247 1.00 91.12 97 SER A N 1
ATOM 733 C CA . SER A 1 97 ? 42.924 21.799 -60.275 1.00 91.12 97 SER A CA 1
ATOM 734 C C . SER A 1 97 ? 43.271 23.162 -60.884 1.00 91.12 97 SER A C 1
ATOM 736 O O . SER A 1 97 ? 42.404 23.829 -61.457 1.00 91.12 97 SER A O 1
ATOM 738 N N . ALA A 1 98 ? 44.540 23.565 -60.789 1.00 91.56 98 ALA A N 1
ATOM 739 C CA . ALA A 1 98 ? 45.066 24.826 -61.293 1.00 91.56 98 ALA A CA 1
ATOM 740 C C . ALA A 1 98 ? 45.853 24.638 -62.598 1.00 91.56 98 ALA A C 1
ATOM 742 O O . ALA A 1 98 ? 46.372 23.564 -62.896 1.00 91.56 98 ALA A O 1
ATOM 743 N N . GLU A 1 99 ? 45.934 25.705 -63.389 1.00 91.88 99 GLU A N 1
ATOM 744 C CA . GLU A 1 99 ? 46.866 25.758 -64.514 1.00 91.88 99 GLU A CA 1
ATOM 745 C C . GLU A 1 99 ? 48.283 25.992 -63.992 1.00 91.88 99 GLU A C 1
ATOM 747 O O . GLU A 1 99 ? 48.490 26.725 -63.024 1.00 91.88 99 GLU A O 1
ATOM 752 N N . GLY A 1 100 ? 49.271 25.398 -64.651 1.00 90.56 100 GLY A N 1
ATOM 753 C CA . GLY A 1 100 ? 50.667 25.537 -64.260 1.00 90.56 100 GLY A CA 1
ATOM 754 C C . GLY A 1 100 ? 51.097 24.666 -63.082 1.00 90.56 100 GLY A C 1
ATOM 755 O O . GLY A 1 100 ? 52.105 24.979 -62.452 1.00 90.56 100 GLY A O 1
ATOM 756 N N . SER A 1 101 ? 50.355 23.603 -62.757 1.00 92.12 101 SER A N 1
ATOM 757 C CA . SER A 1 101 ? 50.703 22.695 -61.661 1.00 92.12 101 SER A CA 1
ATOM 758 C C . SER A 1 101 ? 52.064 22.030 -61.881 1.00 92.12 101 SER A C 1
ATOM 760 O O . SER A 1 101 ? 52.315 21.397 -62.907 1.00 92.12 101 SER A O 1
ATOM 762 N N . SER A 1 102 ? 52.957 22.149 -60.898 1.00 91.88 102 SER A N 1
ATOM 763 C CA . SER A 1 102 ? 54.262 21.475 -60.905 1.00 91.88 102 SER A CA 1
ATOM 764 C C . SER A 1 102 ? 54.205 20.037 -60.376 1.00 91.88 102 SER A C 1
ATOM 766 O O . SER A 1 102 ? 55.145 19.272 -60.567 1.00 91.88 102 SER A O 1
ATOM 768 N N . GLN A 1 103 ? 53.104 19.652 -59.731 1.00 93.12 103 GLN A N 1
ATOM 769 C CA . GLN A 1 103 ? 52.838 18.311 -59.212 1.00 93.12 103 GLN A CA 1
ATOM 770 C C . GLN A 1 103 ? 51.327 18.061 -59.186 1.00 93.12 103 GLN A C 1
ATOM 772 O O . GLN A 1 103 ? 50.553 19.018 -59.095 1.00 93.12 103 GLN A O 1
ATOM 777 N N . CYS A 1 104 ? 50.912 16.798 -59.236 1.00 93.38 104 CYS A N 1
ATOM 778 C CA . CYS A 1 104 ? 49.523 16.431 -58.973 1.00 93.38 104 CYS A CA 1
ATOM 779 C C . CYS A 1 104 ? 49.277 16.288 -57.471 1.00 93.38 104 CYS A C 1
ATOM 781 O O . CYS A 1 104 ? 50.114 15.770 -56.731 1.00 93.38 104 CYS A O 1
ATOM 783 N N . GLU A 1 105 ? 48.115 16.741 -57.024 1.00 93.19 105 GLU A N 1
ATOM 784 C CA . GLU A 1 105 ? 47.648 16.601 -55.650 1.00 93.19 105 GLU A CA 1
ATOM 785 C C . GLU A 1 105 ? 46.880 15.288 -55.506 1.00 93.19 105 GLU A C 1
ATOM 787 O O . GLU A 1 105 ? 46.096 14.922 -56.379 1.00 93.19 105 GLU A O 1
ATOM 792 N N . GLN A 1 106 ? 47.092 14.556 -54.414 1.00 93.94 106 GLN A N 1
ATOM 793 C CA . GLN A 1 106 ? 46.328 13.336 -54.151 1.00 93.94 106 GLN A CA 1
ATOM 794 C C . GLN A 1 106 ? 44.871 13.667 -53.823 1.00 93.94 106 GLN A C 1
ATOM 796 O O . GLN A 1 106 ? 44.593 14.643 -53.124 1.00 93.94 106 GLN A O 1
ATOM 801 N N . CYS A 1 107 ? 43.945 12.815 -54.267 1.00 93.12 107 CYS A N 1
ATOM 802 C CA . CYS A 1 107 ? 42.566 12.880 -53.798 1.00 93.12 107 CYS A CA 1
ATOM 803 C C . CYS A 1 107 ? 42.510 12.740 -52.271 1.00 93.12 107 CYS A C 1
ATOM 805 O O . CYS A 1 107 ? 43.104 11.822 -51.697 1.00 93.12 107 CYS A O 1
ATOM 807 N N . GLY A 1 108 ? 41.794 13.659 -51.619 1.00 91.38 108 GLY A N 1
ATOM 808 C CA . GLY A 1 108 ? 41.556 13.610 -50.178 1.00 91.38 108 GLY A CA 1
ATOM 809 C C . GLY A 1 108 ? 40.671 12.427 -49.781 1.00 91.38 108 GLY A C 1
ATOM 810 O O . GLY A 1 108 ? 40.034 11.798 -50.630 1.00 91.38 108 GLY A O 1
ATOM 811 N N . LEU A 1 109 ? 40.605 12.141 -48.479 1.00 90.00 109 LEU A N 1
ATOM 812 C CA . LEU A 1 109 ? 39.760 11.069 -47.949 1.00 90.00 109 LEU A CA 1
ATOM 813 C C . LEU A 1 109 ? 38.298 11.232 -48.385 1.00 90.00 109 LEU A C 1
ATOM 815 O O . LEU A 1 109 ? 37.772 12.344 -48.424 1.00 90.00 109 LEU A O 1
ATOM 819 N N . GLY A 1 110 ? 37.654 10.115 -48.727 1.00 88.31 110 GLY A N 1
ATOM 820 C CA . GLY A 1 110 ? 36.266 10.111 -49.208 1.00 88.31 110 GLY A CA 1
ATOM 821 C C . GLY A 1 110 ? 36.108 10.571 -50.664 1.00 88.31 110 GLY A C 1
ATOM 822 O O . GLY A 1 110 ? 34.979 10.708 -51.146 1.00 88.31 110 GLY A O 1
ATOM 823 N N . THR A 1 111 ? 37.219 10.786 -51.378 1.00 92.00 111 THR A N 1
ATOM 824 C CA . THR A 1 111 ? 37.228 11.132 -52.803 1.00 92.00 111 THR A CA 1
ATOM 825 C C . THR A 1 111 ? 38.199 10.264 -53.599 1.00 92.00 111 THR A C 1
ATOM 827 O O . THR A 1 111 ? 39.210 9.805 -53.072 1.00 92.00 111 THR A O 1
ATOM 830 N N . TYR A 1 112 ? 37.907 10.041 -54.877 1.00 93.19 112 TYR A N 1
ATOM 831 C CA . TYR A 1 112 ? 38.709 9.209 -55.769 1.00 93.19 112 TYR A CA 1
ATOM 832 C C . TYR A 1 112 ? 38.815 9.817 -57.173 1.00 93.19 112 TYR A C 1
ATOM 834 O O . TYR A 1 112 ? 38.004 10.649 -57.574 1.00 93.19 112 TYR A O 1
ATOM 842 N N . ALA A 1 113 ? 39.819 9.407 -57.942 1.00 93.75 113 ALA A N 1
ATOM 843 C CA . ALA A 1 113 ? 39.963 9.773 -59.350 1.00 93.75 113 ALA A CA 1
ATOM 844 C C . ALA A 1 113 ? 40.251 8.510 -60.161 1.00 93.75 113 ALA A C 1
ATOM 846 O O . ALA A 1 113 ? 41.321 7.923 -60.025 1.00 93.75 113 ALA A O 1
ATOM 847 N N . HIS A 1 114 ? 39.282 8.082 -60.970 1.00 91.44 114 HIS A N 1
ATOM 848 C CA . HIS A 1 114 ? 39.343 6.797 -61.670 1.00 91.44 114 HIS A CA 1
ATOM 849 C C . HIS A 1 114 ? 40.033 6.854 -63.039 1.00 91.44 114 HIS A C 1
ATOM 851 O O . HIS A 1 114 ? 40.520 5.839 -63.532 1.00 91.44 114 HIS A O 1
ATOM 857 N N . GLU A 1 115 ? 40.125 8.045 -63.627 1.00 91.44 115 GLU A N 1
ATOM 858 C CA . GLU A 1 115 ? 40.767 8.293 -64.917 1.00 91.44 115 GLU A CA 1
ATOM 859 C C . GLU A 1 115 ? 42.012 9.179 -64.762 1.00 91.44 115 GLU A C 1
ATOM 861 O O . GLU A 1 115 ? 42.103 9.951 -63.804 1.00 91.44 115 GLU A O 1
ATOM 866 N N . PRO A 1 116 ? 42.978 9.098 -65.693 1.00 91.75 116 PRO A N 1
ATOM 867 C CA . PRO A 1 116 ? 44.068 10.059 -65.760 1.00 91.75 116 PRO A CA 1
ATOM 868 C C . PRO A 1 116 ? 43.562 11.437 -66.217 1.00 91.75 116 PRO A C 1
ATOM 870 O O . PRO A 1 116 ? 42.556 11.555 -66.914 1.00 91.75 116 PRO A O 1
ATOM 873 N N . GLY A 1 117 ? 44.284 12.500 -65.869 1.00 91.06 117 GLY A N 1
ATOM 874 C CA . GLY A 1 117 ? 43.986 13.853 -66.344 1.00 91.06 117 GLY A CA 1
ATOM 875 C C . GLY A 1 117 ? 42.871 14.577 -65.587 1.00 91.06 117 GLY A C 1
ATOM 876 O O . GLY A 1 117 ? 42.322 15.561 -66.084 1.00 91.06 117 GLY A O 1
ATOM 877 N N . ARG A 1 118 ? 42.489 14.102 -64.396 1.00 92.19 118 ARG A N 1
ATOM 878 C CA . ARG A 1 118 ? 41.356 14.661 -63.648 1.00 92.19 118 ARG A CA 1
ATOM 879 C C . ARG A 1 118 ? 41.663 16.050 -63.094 1.00 92.19 118 ARG A C 1
ATOM 881 O O . ARG A 1 118 ? 42.696 16.302 -62.477 1.00 92.19 118 ARG A O 1
ATOM 888 N N . THR A 1 119 ? 40.705 16.955 -63.268 1.00 93.00 119 THR A N 1
ATOM 889 C CA . THR A 1 119 ? 40.752 18.315 -62.707 1.00 93.00 119 THR A CA 1
ATOM 890 C C . THR A 1 119 ? 40.131 18.399 -61.310 1.00 93.00 119 THR A C 1
ATOM 892 O O . THR A 1 119 ? 40.303 19.398 -60.617 1.00 93.00 119 THR A O 1
ATOM 895 N N . SER A 1 120 ? 39.388 17.366 -60.904 1.00 92.88 120 SER A N 1
ATOM 896 C CA . SER A 1 120 ? 38.733 17.235 -59.599 1.00 92.88 120 SER A CA 1
ATOM 897 C C . SER A 1 120 ? 38.460 15.764 -59.271 1.00 92.88 120 SER A C 1
ATOM 899 O O . SER A 1 120 ? 38.116 14.982 -60.168 1.00 92.88 120 SER A O 1
ATOM 901 N N . CYS A 1 121 ? 38.555 15.407 -57.989 1.00 92.94 121 CYS A N 1
ATOM 902 C CA . CYS A 1 121 ? 38.185 14.078 -57.501 1.00 92.94 121 CYS A CA 1
ATOM 903 C C . CYS A 1 121 ? 36.666 13.928 -57.382 1.00 92.94 121 CYS A C 1
ATOM 905 O O . CYS A 1 121 ? 35.945 14.880 -57.075 1.00 92.94 121 CYS A O 1
ATOM 907 N N . GLU A 1 122 ? 36.191 12.718 -57.637 1.00 92.00 122 GLU A N 1
ATOM 908 C CA . GLU A 1 122 ? 34.810 12.288 -57.454 1.00 92.00 122 GLU A CA 1
ATOM 909 C C . GLU A 1 122 ? 34.586 11.874 -56.008 1.00 92.00 122 GLU A C 1
ATOM 911 O O . GLU A 1 122 ? 35.506 11.428 -55.328 1.00 92.00 122 GLU A O 1
ATOM 916 N N . ARG A 1 123 ? 33.366 12.057 -55.512 1.00 90.56 123 ARG A N 1
ATOM 917 C CA . ARG A 1 123 ? 33.026 11.765 -54.119 1.00 90.56 123 ARG A CA 1
ATOM 918 C C . ARG A 1 123 ? 32.458 10.361 -54.007 1.00 90.56 123 ARG A C 1
ATOM 920 O O . ARG A 1 123 ? 31.681 9.941 -54.857 1.00 90.56 123 ARG A O 1
ATOM 927 N N . CYS A 1 124 ? 32.786 9.689 -52.912 1.00 87.44 124 CYS A N 1
ATOM 928 C CA . CYS A 1 124 ? 32.274 8.362 -52.578 1.00 87.44 124 CYS A CA 1
ATOM 929 C C . CYS A 1 124 ? 30.757 8.306 -52.315 1.00 87.44 124 CYS A C 1
ATOM 931 O O . CYS A 1 124 ? 30.181 7.226 -52.284 1.00 87.44 124 CYS A O 1
ATOM 933 N N . GLY A 1 125 ? 30.097 9.453 -52.125 1.00 83.75 125 GLY A N 1
ATOM 934 C CA . GLY A 1 125 ? 28.656 9.533 -51.918 1.00 83.75 125 GLY A CA 1
ATOM 935 C C . GLY A 1 125 ? 28.164 10.969 -51.740 1.00 83.75 125 GLY A C 1
ATOM 936 O O . GLY A 1 125 ? 28.911 11.931 -51.919 1.00 83.75 125 GLY A O 1
ATOM 937 N N . VAL A 1 126 ? 26.884 11.116 -51.385 1.00 78.62 126 VAL A N 1
ATOM 938 C CA . VAL A 1 126 ? 26.200 12.424 -51.281 1.00 78.62 126 VAL A CA 1
ATOM 939 C C . VAL A 1 126 ? 26.459 13.128 -49.937 1.00 78.62 126 VAL A C 1
ATOM 941 O O . VAL A 1 126 ? 26.364 14.348 -49.850 1.00 78.62 126 VAL A O 1
ATOM 944 N N . GLN A 1 127 ? 26.794 12.377 -48.882 1.00 76.62 127 GLN A N 1
ATOM 945 C CA . GLN A 1 127 ? 26.974 12.892 -47.519 1.00 76.62 127 GLN A CA 1
ATOM 946 C C . GLN A 1 127 ? 28.462 13.043 -47.181 1.00 76.62 127 GLN A C 1
ATOM 948 O O . GLN A 1 127 ? 29.119 12.059 -46.851 1.00 76.62 127 GLN A O 1
ATOM 953 N N . GLU A 1 128 ? 28.980 14.272 -47.257 1.00 68.25 128 GLU A N 1
ATOM 954 C CA . GLU A 1 128 ? 30.425 14.564 -47.219 1.00 68.25 128 GLU A CA 1
ATOM 955 C C . GLU A 1 128 ? 31.160 14.002 -45.982 1.00 68.25 128 GLU A C 1
ATOM 957 O O . GLU A 1 128 ? 32.297 13.563 -46.116 1.00 68.25 128 GLU A O 1
ATOM 962 N N . ASP A 1 129 ? 30.511 13.913 -44.815 1.00 80.75 129 ASP A N 1
ATOM 963 C CA . ASP A 1 129 ? 31.178 13.546 -43.552 1.00 80.75 129 ASP A CA 1
ATOM 964 C C . ASP A 1 129 ? 31.104 12.057 -43.161 1.00 80.75 129 ASP A C 1
ATOM 966 O O . ASP A 1 129 ? 31.724 11.642 -42.176 1.00 80.75 129 ASP A O 1
ATOM 970 N N . MET A 1 130 ? 30.344 11.241 -43.901 1.00 83.38 130 MET A N 1
ATOM 971 C CA . MET A 1 130 ? 30.109 9.828 -43.552 1.00 83.38 130 MET A CA 1
ATOM 972 C C . MET A 1 130 ? 30.921 8.833 -44.384 1.00 83.38 130 MET A C 1
ATOM 974 O O . MET A 1 130 ? 31.011 7.662 -44.012 1.00 83.38 130 MET A O 1
ATOM 978 N N . TRP A 1 131 ? 31.544 9.289 -45.469 1.00 87.75 131 TRP A N 1
ATOM 979 C CA . TRP A 1 131 ? 32.373 8.462 -46.342 1.00 87.75 131 TRP A CA 1
ATOM 980 C C . TRP A 1 131 ? 33.863 8.713 -46.096 1.00 87.75 131 TRP A C 1
ATOM 982 O O . TRP A 1 131 ? 34.293 9.831 -45.833 1.00 87.75 131 TRP A O 1
ATOM 992 N N . THR A 1 132 ? 34.661 7.660 -46.212 1.00 89.94 132 THR A N 1
ATOM 993 C CA . THR A 1 132 ? 36.124 7.691 -46.226 1.00 89.94 132 THR A CA 1
ATOM 994 C C . THR A 1 132 ? 36.628 6.734 -47.306 1.00 89.94 132 THR A C 1
ATOM 996 O O . THR A 1 132 ? 35.896 5.863 -47.781 1.00 89.94 132 THR A O 1
ATOM 999 N N . THR A 1 133 ? 37.878 6.890 -47.722 1.00 90.50 133 THR A N 1
ATOM 1000 C CA . THR A 1 133 ? 38.531 5.958 -48.644 1.00 90.50 133 THR A CA 1
ATOM 1001 C C . THR A 1 133 ? 39.445 5.047 -47.847 1.00 90.50 133 THR A C 1
ATOM 1003 O O . THR A 1 133 ? 40.322 5.533 -47.137 1.00 90.50 133 THR A O 1
ATOM 1006 N N . SER A 1 134 ? 39.241 3.734 -47.918 1.00 87.75 134 SER A N 1
ATOM 1007 C CA . SER A 1 134 ? 40.015 2.776 -47.132 1.00 87.75 134 SER A CA 1
ATOM 1008 C C . SER A 1 134 ? 40.332 1.492 -47.890 1.00 87.75 134 SER A C 1
ATOM 1010 O O . SER A 1 134 ? 39.717 1.166 -48.905 1.00 87.75 134 SER A O 1
ATOM 1012 N N . GLN A 1 135 ? 41.341 0.775 -47.399 1.00 86.94 135 GLN A N 1
ATOM 1013 C CA . GLN A 1 135 ? 41.753 -0.524 -47.912 1.00 86.94 135 GLN A CA 1
ATOM 1014 C C . GLN A 1 135 ? 42.002 -1.486 -46.748 1.00 86.94 135 GLN A C 1
ATOM 1016 O O . GLN A 1 135 ? 42.600 -1.120 -45.732 1.00 86.94 135 GLN A O 1
ATOM 1021 N N . GLU A 1 136 ? 41.556 -2.732 -46.901 1.00 80.69 136 GLU A N 1
ATOM 1022 C CA . GLU A 1 136 ? 41.853 -3.812 -45.961 1.00 80.69 136 GLU A CA 1
ATOM 1023 C C . GLU A 1 136 ? 43.263 -4.367 -46.221 1.00 80.69 136 GLU A C 1
ATOM 1025 O O . GLU A 1 136 ? 43.554 -4.892 -47.298 1.00 80.69 136 GLU A O 1
ATOM 1030 N N . ILE A 1 137 ? 44.146 -4.270 -45.223 1.00 81.75 137 ILE A N 1
ATOM 1031 C CA . ILE A 1 137 ? 45.468 -4.909 -45.220 1.00 81.75 137 ILE A CA 1
ATOM 1032 C C . ILE A 1 137 ? 45.505 -5.908 -44.060 1.00 81.75 137 ILE A C 1
ATOM 1034 O O . ILE A 1 137 ? 45.657 -5.544 -42.890 1.00 81.75 137 ILE A O 1
ATOM 1038 N N . GLY A 1 138 ? 45.346 -7.194 -44.376 1.00 79.75 138 GLY A N 1
ATOM 1039 C CA . GLY A 1 138 ? 45.202 -8.242 -43.363 1.00 79.75 138 GLY A CA 1
ATOM 1040 C C . GLY A 1 138 ? 43.880 -8.098 -42.601 1.00 79.75 138 GLY A C 1
ATOM 1041 O O . GLY A 1 138 ? 42.820 -8.172 -43.206 1.00 79.75 138 GLY A O 1
ATOM 1042 N N . SER A 1 139 ? 43.942 -7.896 -41.280 1.00 70.56 139 SER A N 1
ATOM 1043 C CA . SER A 1 139 ? 42.770 -7.672 -40.411 1.00 70.56 139 SER A CA 1
ATOM 1044 C C . SER A 1 139 ? 42.542 -6.202 -40.035 1.00 70.56 139 SER A C 1
ATOM 1046 O O . SER A 1 139 ? 41.740 -5.912 -39.148 1.00 70.56 139 SER A O 1
ATOM 1048 N N . ARG A 1 140 ? 43.269 -5.262 -40.655 1.00 73.06 140 ARG A N 1
ATOM 1049 C CA . ARG A 1 140 ? 43.167 -3.827 -40.363 1.00 73.06 140 ARG A CA 1
ATOM 1050 C C . ARG A 1 140 ? 42.681 -3.062 -41.584 1.00 73.06 140 ARG A C 1
ATOM 1052 O O . ARG A 1 140 ? 43.205 -3.239 -42.680 1.00 73.06 140 ARG A O 1
ATOM 1059 N N . VAL A 1 141 ? 41.721 -2.175 -41.356 1.00 80.06 141 VAL A N 1
ATOM 1060 C CA . VAL A 1 141 ? 41.272 -1.184 -42.334 1.00 80.06 141 VAL A CA 1
ATOM 1061 C C . VAL A 1 141 ? 42.102 0.079 -42.127 1.00 80.06 141 VAL A C 1
ATOM 1063 O O . VAL A 1 141 ? 42.134 0.612 -41.017 1.00 80.06 141 VAL A O 1
ATOM 1066 N N . ILE A 1 142 ? 42.792 0.539 -43.168 1.00 84.88 142 ILE A N 1
ATOM 1067 C CA . ILE A 1 142 ? 43.541 1.800 -43.139 1.00 84.88 142 ILE A CA 1
ATOM 1068 C C . ILE A 1 142 ? 42.931 2.799 -44.114 1.00 84.88 142 ILE A C 1
ATOM 1070 O O . ILE A 1 142 ? 42.494 2.423 -45.200 1.00 84.88 142 ILE A O 1
ATOM 1074 N N . GLU A 1 143 ? 42.902 4.071 -43.726 1.00 88.00 143 GLU A N 1
ATOM 1075 C CA . GLU A 1 143 ? 42.473 5.151 -44.611 1.00 88.00 143 GLU A CA 1
ATOM 1076 C C . GLU A 1 143 ? 43.550 5.424 -45.671 1.00 88.00 143 GLU A C 1
ATOM 1078 O O . GLU A 1 143 ? 44.743 5.488 -45.363 1.00 88.00 143 GLU A O 1
ATOM 1083 N N . VAL A 1 144 ? 43.127 5.553 -46.928 1.00 89.44 144 VAL A N 1
ATOM 1084 C CA . VAL A 1 144 ? 43.996 5.674 -48.102 1.00 89.44 144 VAL A CA 1
ATOM 1085 C C . VAL A 1 144 ? 43.732 7.007 -48.793 1.00 89.44 144 VAL A C 1
ATOM 1087 O O . VAL A 1 144 ? 42.600 7.306 -49.177 1.00 89.44 144 VAL A O 1
ATOM 1090 N N . LEU A 1 145 ? 44.793 7.795 -48.971 1.00 90.56 145 LEU A N 1
ATOM 1091 C CA . LEU A 1 145 ? 44.799 8.989 -49.816 1.00 90.56 145 LEU A CA 1
ATOM 1092 C C . LEU A 1 145 ? 45.069 8.602 -51.273 1.00 90.56 145 LEU A C 1
ATOM 1094 O O . LEU A 1 145 ? 45.787 7.641 -51.544 1.00 90.56 145 LEU A O 1
ATOM 1098 N N . GLY A 1 146 ? 44.512 9.368 -52.207 1.00 90.06 146 GLY A N 1
ATOM 1099 C CA . GLY A 1 146 ? 44.690 9.139 -53.638 1.00 90.06 146 GLY A CA 1
ATOM 1100 C C . GLY A 1 146 ? 43.994 7.881 -54.160 1.00 90.06 146 GLY A C 1
ATOM 1101 O O . GLY A 1 146 ? 44.562 7.139 -54.956 1.00 90.06 146 GLY A O 1
ATOM 1102 N N . ALA A 1 147 ? 42.769 7.617 -53.701 1.00 91.94 147 ALA A N 1
ATOM 1103 C CA . ALA A 1 147 ? 41.998 6.464 -54.151 1.00 91.94 147 ALA A CA 1
ATOM 1104 C C . ALA A 1 147 ? 41.748 6.498 -55.670 1.00 91.94 147 ALA A C 1
ATOM 1106 O O . ALA A 1 147 ? 41.358 7.522 -56.236 1.00 91.94 147 ALA A O 1
ATOM 1107 N N . THR A 1 148 ? 41.946 5.356 -56.328 1.00 92.25 148 THR A N 1
ATOM 1108 C CA . THR A 1 148 ? 41.880 5.230 -57.794 1.00 92.25 148 THR A CA 1
ATOM 1109 C C . THR A 1 148 ? 40.534 4.726 -58.304 1.00 92.25 148 THR A C 1
ATOM 1111 O O . THR A 1 148 ? 40.343 4.608 -59.505 1.00 92.25 148 THR A O 1
ATOM 1114 N N . SER A 1 149 ? 39.589 4.377 -57.431 1.00 89.81 149 SER A N 1
ATOM 1115 C CA . SER A 1 149 ? 38.258 3.913 -57.841 1.00 89.81 149 SER A CA 1
ATOM 1116 C C . SER A 1 149 ? 37.253 3.978 -56.694 1.00 89.81 149 SER A C 1
ATOM 1118 O O . SER A 1 149 ? 37.629 4.083 -55.524 1.00 89.81 149 SER A O 1
ATOM 1120 N N . GLU A 1 150 ? 35.972 3.847 -57.038 1.00 87.94 150 GLU A N 1
ATOM 1121 C CA . GLU A 1 150 ? 34.862 3.789 -56.085 1.00 87.94 150 GLU A CA 1
ATOM 1122 C C . GLU A 1 150 ? 34.957 2.589 -55.124 1.00 87.94 150 GLU A C 1
ATOM 1124 O O . GLU A 1 150 ? 34.406 2.626 -54.033 1.00 87.94 150 GLU A O 1
ATOM 1129 N N . THR A 1 151 ? 35.705 1.527 -55.448 1.00 87.75 151 THR A N 1
ATOM 1130 C CA . THR A 1 151 ? 35.813 0.349 -54.564 1.00 87.75 151 THR A CA 1
ATOM 1131 C C . THR A 1 151 ? 36.552 0.630 -53.257 1.00 87.75 151 THR A C 1
ATOM 1133 O O . THR A 1 151 ? 36.452 -0.153 -52.319 1.00 87.75 151 THR A O 1
ATOM 1136 N N . PHE A 1 152 ? 37.304 1.731 -53.191 1.00 88.19 152 PHE A N 1
ATOM 1137 C CA . PHE A 1 152 ? 37.938 2.201 -51.959 1.00 88.19 152 PHE A CA 1
ATOM 1138 C C . PHE A 1 152 ? 36.956 2.958 -51.057 1.00 88.19 152 PHE A C 1
ATOM 1140 O O . PHE A 1 152 ? 37.295 3.271 -49.919 1.00 88.19 152 PHE A O 1
ATOM 1147 N N . CYS A 1 153 ? 35.755 3.280 -51.538 1.00 89.00 153 CYS A N 1
ATOM 1148 C CA . CYS A 1 153 ? 34.758 4.025 -50.787 1.00 89.00 153 CYS A CA 1
ATOM 1149 C C . CYS A 1 153 ? 34.126 3.164 -49.696 1.00 89.00 153 CYS A C 1
ATOM 1151 O O . CYS A 1 153 ? 33.524 2.122 -49.945 1.00 89.00 153 CYS A O 1
ATOM 1153 N N . THR A 1 154 ? 34.245 3.635 -48.461 1.00 89.56 154 THR A N 1
ATOM 1154 C CA . THR A 1 154 ? 33.755 2.953 -47.264 1.00 89.56 154 THR A CA 1
ATOM 1155 C C . THR A 1 154 ? 33.165 3.963 -46.287 1.00 89.56 154 THR A C 1
ATOM 1157 O O . THR A 1 154 ? 33.486 5.148 -46.335 1.00 89.56 154 THR A O 1
ATOM 1160 N N . CYS A 1 155 ? 32.304 3.520 -45.384 1.00 89.06 155 CYS A N 1
ATOM 1161 C CA . CYS A 1 155 ? 31.758 4.369 -44.338 1.00 89.06 155 CYS A CA 1
ATOM 1162 C C . CYS A 1 155 ? 32.794 4.602 -43.244 1.00 89.06 155 CYS A C 1
ATOM 1164 O O . CYS A 1 155 ? 33.453 3.669 -42.788 1.00 89.06 155 CYS A O 1
ATOM 1166 N N . LYS A 1 156 ? 32.907 5.849 -42.795 1.00 87.38 156 LYS A N 1
ATOM 1167 C CA . LYS A 1 156 ? 33.799 6.256 -41.707 1.00 87.38 156 LYS A CA 1
ATOM 1168 C C . LYS A 1 156 ? 33.483 5.496 -40.409 1.00 87.38 156 LYS A C 1
ATOM 1170 O O . LYS A 1 156 ? 32.351 5.067 -40.191 1.00 87.38 156 LYS A O 1
ATOM 1175 N N . ALA A 1 157 ? 34.474 5.354 -39.525 1.00 84.00 157 ALA A N 1
ATOM 1176 C CA . ALA A 1 157 ? 34.269 4.769 -38.197 1.00 84.00 157 ALA A CA 1
ATOM 1177 C C . ALA A 1 157 ? 33.118 5.473 -37.451 1.00 84.00 157 ALA A C 1
ATOM 1179 O O . ALA A 1 157 ? 33.034 6.702 -37.449 1.00 84.00 157 ALA A O 1
ATOM 1180 N N . GLY A 1 158 ? 32.223 4.691 -36.839 1.00 85.31 158 GLY A N 1
ATOM 1181 C CA . GLY A 1 158 ? 30.956 5.199 -36.298 1.00 85.31 158 GLY A CA 1
ATOM 1182 C C . GLY A 1 158 ? 29.802 5.247 -37.313 1.00 85.31 158 GLY A C 1
ATOM 1183 O O . GLY A 1 158 ? 28.726 5.745 -36.983 1.00 85.31 158 GLY A O 1
ATOM 1184 N N . SER A 1 159 ? 29.993 4.732 -38.532 1.00 88.44 159 SER A N 1
ATOM 1185 C CA . SER A 1 159 ? 28.950 4.547 -39.549 1.00 88.44 159 SER A CA 1
ATOM 1186 C C . SER A 1 159 ? 29.058 3.176 -40.228 1.00 88.44 159 SER A C 1
ATOM 1188 O O . SER A 1 159 ? 30.132 2.574 -40.293 1.00 88.44 159 SER A O 1
ATOM 1190 N N . PHE A 1 160 ? 27.942 2.676 -40.753 1.00 89.69 160 PHE A N 1
ATOM 1191 C CA . PHE A 1 160 ? 27.843 1.397 -41.459 1.00 89.69 160 PHE A CA 1
ATOM 1192 C C . PHE A 1 160 ? 27.178 1.575 -42.826 1.00 89.69 160 PHE A C 1
ATOM 1194 O O . PHE A 1 160 ? 26.467 2.553 -43.059 1.00 89.69 160 PHE A O 1
ATOM 1201 N N . LEU A 1 161 ? 27.420 0.632 -43.737 1.00 87.81 161 LEU A N 1
ATOM 1202 C CA . LEU A 1 161 ? 26.896 0.677 -45.098 1.00 87.81 161 LEU A CA 1
ATOM 1203 C C . LEU A 1 161 ? 25.568 -0.080 -45.170 1.00 87.81 161 LEU A C 1
ATOM 1205 O O . LEU A 1 161 ? 25.507 -1.270 -44.862 1.00 87.81 161 LEU A O 1
ATOM 1209 N N . TRP A 1 162 ? 24.511 0.589 -45.627 1.00 87.38 162 TRP A N 1
ATOM 1210 C CA . TRP A 1 162 ? 23.195 -0.016 -45.819 1.00 87.38 162 TRP A CA 1
ATOM 1211 C C . TRP A 1 162 ? 22.517 0.508 -47.082 1.00 87.38 162 TRP A C 1
ATOM 1213 O O . TRP A 1 162 ? 22.386 1.714 -47.269 1.00 87.38 162 TRP A O 1
ATOM 1223 N N . GLN A 1 163 ? 22.089 -0.404 -47.964 1.00 86.25 163 GLN A N 1
ATOM 1224 C CA . GLN A 1 163 ? 21.441 -0.077 -49.247 1.00 86.25 163 GLN A CA 1
ATOM 1225 C C . GLN A 1 163 ? 22.194 0.990 -50.077 1.00 86.25 163 GLN A C 1
ATOM 1227 O O . GLN A 1 163 ? 21.581 1.843 -50.711 1.00 86.25 163 GLN A O 1
ATOM 1232 N N . GLY A 1 164 ? 23.533 0.953 -50.069 1.00 82.69 164 GLY A N 1
ATOM 1233 C CA . GLY A 1 164 ? 24.378 1.893 -50.821 1.00 82.69 164 GLY A CA 1
ATOM 1234 C C . GLY A 1 164 ? 24.565 3.271 -50.172 1.00 82.69 164 GLY A C 1
ATOM 1235 O O . GLY A 1 164 ? 25.183 4.141 -50.777 1.00 82.69 164 GLY A O 1
ATOM 1236 N N . ALA A 1 165 ? 24.071 3.481 -48.949 1.00 86.81 165 ALA A N 1
ATOM 1237 C CA . ALA A 1 165 ? 24.260 4.710 -48.186 1.00 86.81 165 ALA A CA 1
ATOM 1238 C C . ALA A 1 165 ? 24.927 4.430 -46.833 1.00 86.81 165 ALA A C 1
ATOM 1240 O O . ALA A 1 165 ? 24.666 3.407 -46.197 1.00 86.81 165 ALA A O 1
ATOM 1241 N N . CYS A 1 166 ? 25.769 5.356 -46.375 1.00 89.12 166 CYS A N 1
ATOM 1242 C CA . CYS A 1 166 ? 26.321 5.303 -45.027 1.00 89.12 166 CYS A CA 1
ATOM 1243 C C . CYS A 1 166 ? 25.304 5.831 -44.013 1.00 89.12 166 CYS A C 1
ATOM 1245 O O . CYS A 1 166 ? 24.724 6.899 -44.201 1.00 89.12 166 CYS A O 1
ATOM 1247 N N . GLN A 1 167 ? 25.091 5.082 -42.936 1.00 88.81 167 GLN A N 1
ATOM 1248 C CA . GLN A 1 167 ? 24.242 5.470 -41.812 1.00 88.81 167 GLN A CA 1
ATOM 1249 C C . GLN A 1 167 ? 25.067 5.488 -40.527 1.00 88.81 167 GLN A C 1
ATOM 1251 O O . GLN A 1 167 ? 25.922 4.628 -40.320 1.00 88.81 167 GLN A O 1
ATOM 1256 N N . SER A 1 168 ? 24.806 6.455 -39.651 1.00 88.31 168 SER A N 1
ATOM 1257 C CA . SER A 1 168 ? 25.443 6.539 -38.336 1.00 88.31 168 SER A CA 1
ATOM 1258 C C . SER A 1 168 ? 25.027 5.374 -37.436 1.00 88.31 168 SER A C 1
ATOM 1260 O O . SER A 1 168 ? 23.860 4.977 -37.450 1.00 88.31 168 SER A O 1
ATOM 1262 N N . CYS A 1 169 ? 25.942 4.873 -36.602 1.00 88.75 169 CYS A N 1
ATOM 1263 C CA . CYS A 1 169 ? 25.576 3.904 -35.568 1.00 88.75 169 CYS A CA 1
ATOM 1264 C C . CYS A 1 169 ? 24.562 4.500 -34.595 1.00 88.75 169 CYS A C 1
ATOM 1266 O O . CYS A 1 169 ? 24.690 5.651 -34.174 1.00 88.75 169 CYS A O 1
ATOM 1268 N N . ILE A 1 170 ? 23.604 3.678 -34.182 1.00 88.19 170 ILE A N 1
ATOM 1269 C CA . ILE A 1 170 ? 22.679 4.002 -33.096 1.00 88.19 170 ILE A CA 1
ATOM 1270 C C . ILE A 1 170 ? 23.259 3.481 -31.774 1.00 88.19 170 ILE A C 1
ATOM 1272 O O . ILE A 1 170 ? 24.058 2.540 -31.759 1.00 88.19 170 ILE A O 1
ATOM 1276 N N . GLU A 1 171 ? 22.871 4.089 -30.654 1.00 87.31 171 GLU A N 1
ATOM 1277 C CA . GLU A 1 171 ? 23.181 3.584 -29.313 1.00 87.31 171 GLU A CA 1
ATOM 1278 C C . GLU A 1 171 ? 22.875 2.076 -29.198 1.00 87.31 171 GLU A C 1
ATOM 1280 O O . GLU A 1 171 ? 21.840 1.600 -29.666 1.00 87.31 171 GLU A O 1
ATOM 1285 N N . GLY A 1 172 ? 23.794 1.318 -28.592 1.00 84.44 172 GLY A N 1
ATOM 1286 C CA . GLY A 1 172 ? 23.705 -0.145 -28.498 1.00 84.44 172 GLY A CA 1
ATOM 1287 C C . GLY A 1 172 ? 24.338 -0.903 -29.669 1.00 84.44 172 GLY A C 1
ATOM 1288 O O . GLY A 1 172 ? 24.375 -2.133 -29.659 1.00 84.44 172 GLY A O 1
ATOM 1289 N N . SER A 1 173 ? 24.891 -0.187 -30.652 1.00 90.62 173 SER A N 1
ATOM 1290 C CA . SER A 1 173 ? 25.682 -0.756 -31.744 1.00 90.62 173 SER A CA 1
ATOM 1291 C C . SER A 1 173 ? 27.093 -0.163 -31.805 1.00 90.62 173 SER A C 1
ATOM 1293 O O . SER A 1 173 ? 27.338 0.972 -31.398 1.00 90.62 173 SER A O 1
ATOM 1295 N N . SER A 1 174 ? 28.035 -0.952 -32.309 1.00 90.62 174 SER A N 1
ATOM 1296 C CA . SER A 1 174 ? 29.410 -0.583 -32.611 1.00 90.62 174 SER A CA 1
ATOM 1297 C C . SER A 1 174 ? 29.643 -0.811 -34.100 1.00 90.62 174 SER A C 1
ATOM 1299 O O . SER A 1 174 ? 29.539 -1.942 -34.572 1.00 90.62 174 SER A O 1
ATOM 1301 N N . CYS A 1 175 ? 29.934 0.249 -34.858 1.00 87.94 175 CYS A N 1
ATOM 1302 C CA . CYS A 1 175 ? 30.256 0.102 -36.277 1.00 87.94 175 CYS A CA 1
ATOM 1303 C C . CYS A 1 175 ? 31.749 0.278 -36.518 1.00 87.94 175 CYS A C 1
ATOM 1305 O O . CYS A 1 175 ? 32.312 1.362 -36.322 1.00 87.94 175 CYS A O 1
ATOM 1307 N N . GLN A 1 176 ? 32.365 -0.800 -36.992 1.00 79.31 176 GLN A N 1
ATOM 1308 C CA . GLN A 1 176 ? 33.697 -0.795 -37.575 1.00 79.31 176 GLN A CA 1
ATOM 1309 C C . GLN A 1 176 ? 33.508 -0.730 -39.088 1.00 79.31 176 GLN A C 1
ATOM 1311 O O . GLN A 1 176 ? 32.893 -1.631 -39.648 1.00 79.31 176 GLN A O 1
ATOM 1316 N N . THR A 1 177 ? 33.971 0.359 -39.706 1.00 76.44 177 THR A N 1
ATOM 1317 C CA . THR A 1 177 ? 33.972 0.675 -41.148 1.00 76.44 177 THR A CA 1
ATOM 1318 C C . THR A 1 177 ? 33.122 -0.263 -42.026 1.00 76.44 177 THR A C 1
ATOM 1320 O O . THR A 1 177 ? 33.508 -1.398 -42.297 1.00 76.44 177 THR A O 1
ATOM 1323 N N . ASN A 1 178 ? 31.970 0.221 -42.506 1.00 83.06 178 ASN A N 1
ATOM 1324 C CA . ASN A 1 178 ? 30.928 -0.513 -43.255 1.00 83.06 178 ASN A CA 1
ATOM 1325 C C . ASN A 1 178 ? 30.089 -1.526 -42.465 1.00 83.06 178 ASN A C 1
ATOM 1327 O O . ASN A 1 178 ? 28.952 -1.771 -42.868 1.00 83.06 178 ASN A O 1
ATOM 1331 N N . ARG A 1 179 ? 30.596 -2.122 -41.383 1.00 84.31 179 ARG A N 1
ATOM 1332 C CA . ARG A 1 179 ? 29.897 -3.185 -40.644 1.00 84.31 179 ARG A CA 1
ATOM 1333 C C . ARG A 1 179 ? 29.307 -2.658 -39.349 1.00 84.31 179 ARG A C 1
ATOM 1335 O O . ARG A 1 179 ? 29.911 -1.827 -38.684 1.00 84.31 179 ARG A O 1
ATOM 1342 N N . ILE A 1 180 ? 28.143 -3.185 -38.989 1.00 89.44 180 ILE A N 1
ATOM 1343 C CA . ILE A 1 180 ? 27.471 -2.925 -37.718 1.00 89.44 180 ILE A CA 1
ATOM 1344 C C . ILE A 1 180 ? 27.479 -4.199 -36.878 1.00 89.44 180 ILE A C 1
ATOM 1346 O O . ILE A 1 180 ? 27.053 -5.258 -37.337 1.00 89.44 180 ILE A O 1
ATOM 1350 N N . GLU A 1 181 ? 27.962 -4.083 -35.649 1.00 91.31 181 GLU A N 1
ATOM 1351 C CA . GLU A 1 181 ? 27.905 -5.120 -34.625 1.00 91.31 181 GLU A CA 1
ATOM 1352 C C . GLU A 1 181 ? 27.107 -4.598 -33.433 1.00 91.31 181 GLU A C 1
ATOM 1354 O O . GLU A 1 181 ? 27.167 -3.423 -33.080 1.00 91.31 181 GLU A O 1
ATOM 1359 N 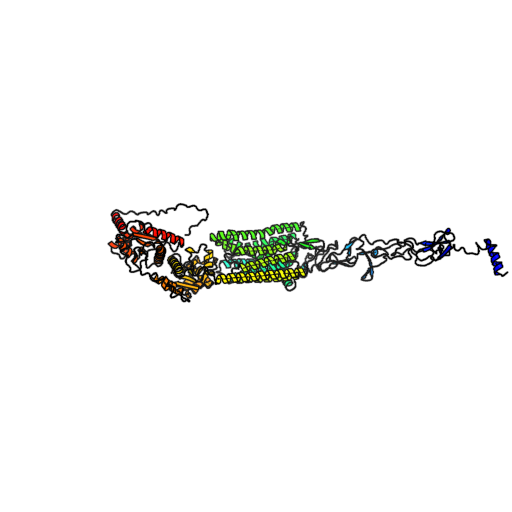N . LEU A 1 182 ? 26.323 -5.462 -32.810 1.00 91.88 182 LEU A N 1
ATOM 1360 C CA . LEU A 1 182 ? 25.507 -5.129 -31.655 1.00 91.88 182 LEU A CA 1
ATOM 1361 C C . LEU A 1 182 ? 26.275 -5.431 -30.375 1.00 91.88 182 LEU A C 1
ATOM 1363 O O . LEU A 1 182 ? 26.940 -6.463 -30.254 1.00 91.88 182 LEU A O 1
ATOM 1367 N N . ILE A 1 183 ? 26.152 -4.531 -29.408 1.00 91.44 183 ILE A N 1
ATOM 1368 C CA . ILE A 1 183 ? 26.687 -4.722 -28.061 1.00 91.44 183 ILE A CA 1
ATOM 1369 C C . ILE A 1 183 ? 25.781 -5.739 -27.333 1.00 91.44 183 ILE A C 1
ATOM 1371 O O . ILE A 1 183 ? 24.573 -5.765 -27.601 1.00 91.44 183 ILE A O 1
ATOM 1375 N N . PRO A 1 184 ? 26.311 -6.585 -26.425 1.00 90.25 184 PRO A N 1
ATOM 1376 C CA . PRO A 1 184 ? 25.475 -7.446 -25.588 1.00 90.25 184 PRO A CA 1
ATOM 1377 C C . PRO A 1 184 ? 24.331 -6.663 -24.924 1.00 90.25 184 PRO A C 1
ATOM 1379 O O . PRO A 1 184 ? 24.525 -5.531 -24.481 1.00 90.25 184 PRO A O 1
ATOM 1382 N N . GLY A 1 185 ? 23.132 -7.249 -24.893 1.00 87.75 185 GLY A N 1
ATOM 1383 C CA . GLY A 1 185 ? 21.907 -6.585 -24.424 1.00 87.75 185 GLY A CA 1
ATOM 1384 C C . GLY A 1 185 ? 21.103 -5.852 -25.509 1.00 87.75 185 GLY A C 1
ATOM 1385 O O . GLY A 1 185 ? 20.009 -5.366 -25.221 1.00 87.75 185 GLY A O 1
ATOM 1386 N N . TYR A 1 186 ? 21.578 -5.813 -26.759 1.00 91.06 186 TYR A N 1
ATOM 1387 C CA . TYR A 1 186 ? 20.869 -5.191 -27.883 1.00 91.06 186 TYR A CA 1
ATOM 1388 C C . TYR A 1 186 ? 20.626 -6.163 -29.044 1.00 91.06 186 TYR A C 1
ATOM 1390 O O . TYR A 1 186 ? 21.385 -7.107 -29.264 1.00 91.06 186 TYR A O 1
ATOM 1398 N N . PHE A 1 187 ? 19.560 -5.910 -29.805 1.00 91.88 187 PHE A N 1
ATOM 1399 C CA . PHE A 1 187 ? 19.141 -6.699 -30.965 1.00 91.88 187 PHE A CA 1
ATOM 1400 C C . PHE A 1 187 ? 18.708 -5.796 -32.123 1.00 91.88 187 PHE A C 1
ATOM 1402 O O . PHE A 1 187 ? 18.057 -4.776 -31.912 1.00 91.88 187 PHE A O 1
ATOM 1409 N N . SER A 1 188 ? 19.002 -6.197 -33.354 1.00 92.94 188 SER A N 1
ATOM 1410 C CA . SER A 1 188 ? 18.413 -5.635 -34.571 1.00 92.94 188 SER A CA 1
ATOM 1411 C C . SER A 1 188 ? 18.152 -6.753 -35.573 1.00 92.94 188 SER A C 1
ATOM 1413 O O . SER A 1 188 ? 18.815 -7.791 -35.544 1.00 92.94 188 SER A O 1
ATOM 1415 N N . PHE A 1 189 ? 17.172 -6.560 -36.454 1.00 91.88 189 PHE A N 1
ATOM 1416 C CA . PHE A 1 189 ? 16.887 -7.524 -37.515 1.00 91.88 189 PHE A CA 1
ATOM 1417 C C . PHE A 1 189 ? 17.931 -7.432 -38.630 1.00 91.88 189 PHE A C 1
ATOM 1419 O O . PHE A 1 189 ? 18.407 -6.345 -38.957 1.00 91.88 189 PHE A O 1
ATOM 1426 N N . SER A 1 190 ? 18.225 -8.559 -39.279 1.00 89.62 190 SER A N 1
ATOM 1427 C CA . SER A 1 190 ? 19.096 -8.606 -40.463 1.00 89.62 190 SER A CA 1
ATOM 1428 C C . SER A 1 190 ? 18.547 -7.791 -41.642 1.00 89.62 190 SER A C 1
ATOM 1430 O O . SER A 1 190 ? 19.317 -7.241 -42.424 1.00 89.62 190 SER A O 1
ATOM 1432 N N . GLU A 1 191 ? 17.221 -7.668 -41.741 1.00 89.94 191 GLU A N 1
ATOM 1433 C CA . GLU A 1 191 ? 16.515 -6.872 -42.755 1.00 89.94 191 GLU A CA 1
ATOM 1434 C C . GLU A 1 191 ? 16.577 -5.361 -42.495 1.00 89.94 191 GLU A C 1
ATOM 1436 O O . GLU A 1 191 ? 16.387 -4.566 -43.412 1.00 89.94 191 GLU A O 1
ATOM 1441 N N . SER A 1 192 ? 16.818 -4.951 -41.249 1.00 89.25 192 SER A N 1
ATOM 1442 C CA . SER A 1 192 ? 16.848 -3.547 -40.837 1.00 89.25 192 SER A CA 1
ATOM 1443 C C . SER A 1 192 ? 17.913 -3.339 -39.752 1.00 89.25 192 SER A C 1
ATOM 1445 O O . SER A 1 192 ? 17.577 -3.080 -38.590 1.00 89.25 192 SER A O 1
ATOM 1447 N N . PRO A 1 193 ? 19.205 -3.458 -40.096 1.00 88.25 193 PRO A N 1
ATOM 1448 C CA . PRO A 1 193 ? 20.277 -3.525 -39.108 1.00 88.25 193 PRO A CA 1
ATOM 1449 C C . PRO A 1 193 ? 20.433 -2.229 -38.303 1.00 88.25 193 PRO A C 1
ATOM 1451 O O . PRO A 1 193 ? 20.833 -2.280 -37.143 1.00 88.25 193 PRO A O 1
ATOM 1454 N N . GLY A 1 194 ? 20.037 -1.090 -38.882 1.00 85.75 194 GLY A N 1
ATOM 1455 C CA . GLY A 1 194 ? 20.006 0.209 -38.210 1.00 85.75 194 GLY A CA 1
ATOM 1456 C C . GLY A 1 194 ? 18.883 0.384 -37.183 1.00 85.75 194 GLY A C 1
ATOM 1457 O O . GLY A 1 194 ? 18.876 1.388 -36.489 1.00 85.75 194 GLY A O 1
ATOM 1458 N N . SER A 1 195 ? 17.929 -0.543 -37.055 1.00 91.25 195 SER A N 1
ATOM 1459 C CA . SER A 1 195 ? 16.859 -0.450 -36.051 1.00 91.25 195 SER A CA 1
ATOM 1460 C C . SER A 1 195 ? 17.218 -1.275 -34.816 1.00 91.25 195 SER A C 1
ATOM 1462 O O . SER A 1 195 ? 17.009 -2.488 -34.792 1.00 91.25 195 SER A O 1
ATOM 1464 N N . VAL A 1 196 ? 17.790 -0.614 -33.807 1.00 92.12 196 VAL A N 1
ATOM 1465 C CA . VAL A 1 196 ? 18.305 -1.254 -32.586 1.00 92.12 196 VAL A CA 1
ATOM 1466 C C . VAL A 1 196 ? 17.259 -1.249 -31.466 1.00 92.12 196 VAL A C 1
ATOM 1468 O O . VAL A 1 196 ? 16.680 -0.212 -31.135 1.00 92.12 196 VAL A O 1
ATOM 1471 N N . TYR A 1 197 ? 17.064 -2.414 -30.852 1.00 90.81 197 TYR A N 1
ATOM 1472 C CA . TYR A 1 197 ? 16.163 -2.685 -29.735 1.00 90.81 197 TYR A CA 1
ATOM 1473 C C . TYR A 1 197 ? 16.953 -3.139 -28.503 1.00 90.81 197 TYR A C 1
ATOM 1475 O O . TYR A 1 197 ? 18.000 -3.773 -28.626 1.00 90.81 197 TYR A O 1
ATOM 1483 N N . ARG A 1 198 ? 16.434 -2.834 -27.310 1.00 87.88 198 ARG A N 1
ATOM 1484 C CA . ARG A 1 198 ? 16.966 -3.333 -26.028 1.00 87.88 198 ARG A CA 1
ATOM 1485 C C . ARG A 1 198 ? 16.373 -4.711 -25.743 1.00 87.88 198 ARG A C 1
ATOM 1487 O O . ARG A 1 198 ? 15.175 -4.902 -25.946 1.00 87.88 198 ARG A O 1
ATOM 1494 N N . CYS A 1 199 ? 17.190 -5.634 -25.257 1.00 85.69 199 CYS A N 1
ATOM 1495 C CA . CYS A 1 199 ? 16.774 -6.969 -24.842 1.00 85.69 199 CYS A CA 1
ATOM 1496 C C . CYS A 1 199 ? 16.810 -7.129 -23.323 1.00 85.69 199 CYS A C 1
ATOM 1498 O O . CYS A 1 199 ? 17.527 -6.405 -22.639 1.00 85.69 199 CYS A O 1
ATOM 1500 N N . LYS A 1 200 ? 16.087 -8.133 -22.811 1.00 78.44 200 LYS A N 1
ATOM 1501 C CA . LYS A 1 200 ? 16.278 -8.631 -21.441 1.00 78.44 200 LYS A CA 1
ATOM 1502 C C . LYS A 1 200 ? 17.656 -9.304 -21.329 1.00 78.44 200 LYS A C 1
ATOM 1504 O O . LYS A 1 200 ? 18.131 -9.905 -22.301 1.00 78.44 200 LYS A O 1
ATOM 1509 N N . ASP A 1 201 ? 18.291 -9.191 -20.165 1.00 72.50 201 ASP A N 1
ATOM 1510 C CA . ASP A 1 201 ? 19.641 -9.711 -19.931 1.00 72.50 201 ASP A CA 1
ATOM 1511 C C . ASP A 1 201 ? 19.746 -11.207 -20.262 1.00 72.50 201 ASP A C 1
ATOM 1513 O O . ASP A 1 201 ? 18.847 -12.000 -19.982 1.00 72.50 201 ASP A O 1
ATOM 1517 N N . GLY A 1 202 ? 20.831 -11.592 -20.938 1.00 77.94 202 GLY A N 1
ATOM 1518 C CA . GLY A 1 202 ? 21.081 -12.975 -21.369 1.00 77.94 202 GLY A CA 1
ATOM 1519 C C . GLY A 1 202 ? 20.353 -13.422 -22.647 1.00 77.94 202 GLY A C 1
ATOM 1520 O O . GLY A 1 202 ? 20.743 -14.426 -23.242 1.00 77.94 202 GLY A O 1
ATOM 1521 N N . HIS A 1 203 ? 19.348 -12.688 -23.146 1.00 87.31 203 HIS A N 1
ATOM 1522 C CA . HIS A 1 203 ? 18.660 -13.052 -24.400 1.00 87.31 203 HIS A CA 1
ATOM 1523 C C . HIS A 1 203 ? 19.486 -12.723 -25.652 1.00 87.31 203 HIS A C 1
ATOM 1525 O O . HIS A 1 203 ? 19.426 -13.442 -26.655 1.00 87.31 203 HIS A O 1
ATOM 1531 N N . CYS A 1 204 ? 20.239 -11.624 -25.592 1.00 90.38 204 CYS A N 1
ATOM 1532 C CA . CYS A 1 204 ? 20.961 -11.049 -26.722 1.00 90.38 204 CYS A CA 1
ATOM 1533 C C . CYS A 1 204 ? 22.460 -10.976 -26.391 1.00 90.38 204 CYS A C 1
ATOM 1535 O O . CYS A 1 204 ? 22.880 -10.064 -25.676 1.00 90.38 204 CYS A O 1
ATOM 1537 N N . PRO A 1 205 ? 23.279 -11.920 -26.893 1.00 89.81 205 PRO A N 1
ATOM 1538 C CA . PRO A 1 205 ? 24.716 -11.966 -26.612 1.00 89.81 205 PRO A CA 1
ATOM 1539 C C . PRO A 1 205 ? 25.524 -10.896 -27.370 1.00 89.81 205 PRO A C 1
ATOM 1541 O O . PRO A 1 205 ? 26.728 -10.791 -27.158 1.00 89.81 205 PRO A O 1
ATOM 1544 N N . GLY A 1 206 ? 24.883 -10.106 -28.239 1.00 88.56 206 GLY A N 1
ATOM 1545 C CA . GLY A 1 206 ? 25.550 -9.189 -29.166 1.00 88.56 206 GLY A CA 1
ATOM 1546 C C . GLY A 1 206 ? 26.044 -9.896 -30.435 1.00 88.56 206 GLY A C 1
ATOM 1547 O O . GLY A 1 206 ? 25.756 -11.073 -30.661 1.00 88.56 206 GLY A O 1
ATOM 1548 N N . GLY A 1 207 ? 26.778 -9.169 -31.278 1.00 90.00 207 GLY A N 1
ATOM 1549 C CA . GLY A 1 207 ? 27.291 -9.656 -32.564 1.00 90.00 207 GLY A CA 1
ATOM 1550 C C . GLY A 1 207 ? 26.511 -9.124 -33.776 1.00 90.00 207 GLY A C 1
ATOM 1551 O O . GLY A 1 207 ? 25.908 -8.054 -33.692 1.00 90.00 207 GLY A O 1
ATOM 1552 N N . PRO A 1 208 ? 26.539 -9.803 -34.937 1.00 90.62 208 PRO A N 1
ATOM 1553 C CA . PRO A 1 208 ? 25.896 -9.292 -36.145 1.00 90.62 208 PRO A CA 1
ATOM 1554 C C . PRO A 1 208 ? 24.358 -9.231 -36.008 1.00 90.62 208 PRO A C 1
ATOM 1556 O O . PRO A 1 208 ? 23.778 -10.005 -35.239 1.00 90.62 208 PRO A O 1
ATOM 1559 N N . PRO A 1 209 ? 23.671 -8.352 -36.763 1.00 91.44 209 PRO A N 1
ATOM 1560 C CA . PRO A 1 209 ? 22.209 -8.271 -36.789 1.00 91.44 209 PRO A CA 1
ATOM 1561 C C . PRO A 1 209 ? 21.540 -9.636 -37.012 1.00 91.44 209 PRO A C 1
ATOM 1563 O O . PRO A 1 209 ? 21.983 -10.426 -37.845 1.00 91.44 209 PRO A O 1
ATOM 1566 N N . GLY A 1 210 ? 20.461 -9.914 -36.278 1.00 89.56 210 GLY A N 1
ATOM 1567 C CA . GLY A 1 210 ? 19.754 -11.198 -36.290 1.00 89.56 210 GLY A CA 1
ATOM 1568 C C . GLY A 1 210 ? 20.348 -12.277 -35.373 1.00 89.56 210 GLY A C 1
ATOM 1569 O O . GLY A 1 210 ? 19.927 -13.430 -35.452 1.00 89.56 210 GLY A O 1
ATOM 1570 N N . THR A 1 211 ? 21.307 -11.936 -34.506 1.00 91.12 211 THR A N 1
ATOM 1571 C CA . THR A 1 211 ? 21.912 -12.885 -33.556 1.00 91.12 211 THR A CA 1
ATOM 1572 C C . THR A 1 211 ? 21.139 -12.931 -32.238 1.00 91.12 211 THR A C 1
ATOM 1574 O O . THR A 1 211 ? 20.933 -11.906 -31.592 1.00 91.12 211 THR A O 1
ATOM 1577 N N . CYS A 1 212 ? 20.764 -14.137 -31.809 1.00 91.12 212 CYS A N 1
ATOM 1578 C CA . CYS A 1 212 ? 20.104 -14.403 -30.532 1.00 91.12 212 CYS A CA 1
ATOM 1579 C C . CYS A 1 212 ? 20.844 -15.490 -29.746 1.00 91.12 212 CYS A C 1
ATOM 1581 O O . CYS A 1 212 ? 21.605 -16.274 -30.319 1.00 91.12 212 CYS A O 1
ATOM 1583 N N . ALA A 1 213 ? 20.598 -15.569 -28.436 1.00 90.38 213 ALA A N 1
ATOM 1584 C CA . ALA A 1 213 ? 21.135 -16.646 -27.611 1.00 90.38 213 ALA A CA 1
ATOM 1585 C C . ALA A 1 213 ? 20.637 -18.041 -28.077 1.00 90.38 213 ALA A C 1
ATOM 1587 O O . ALA A 1 213 ? 19.557 -18.146 -28.668 1.00 90.38 213 ALA A O 1
ATOM 1588 N N . PRO A 1 214 ? 21.392 -19.127 -27.809 1.00 90.00 214 PRO A N 1
ATOM 1589 C CA . PRO A 1 214 ? 21.045 -20.484 -28.235 1.00 90.00 214 PRO A CA 1
ATOM 1590 C C . PRO A 1 214 ? 19.588 -20.889 -27.959 1.00 90.00 214 PRO A C 1
ATOM 1592 O O . PRO A 1 214 ? 19.088 -20.761 -26.839 1.00 90.00 214 PRO A O 1
ATOM 1595 N N . GLY A 1 215 ? 18.915 -21.392 -29.000 1.00 86.56 215 GLY A N 1
ATOM 1596 C CA . GLY A 1 215 ? 17.533 -21.880 -28.946 1.00 86.56 215 GLY A CA 1
ATOM 1597 C C . GLY A 1 215 ? 16.445 -20.797 -28.995 1.00 86.56 215 GLY A C 1
ATOM 1598 O O . GLY A 1 215 ? 15.260 -21.138 -29.016 1.00 86.56 215 GLY A O 1
ATOM 1599 N N . ARG A 1 216 ? 16.808 -19.509 -29.058 1.00 88.25 216 ARG A N 1
ATOM 1600 C CA . ARG A 1 216 ? 15.863 -18.407 -29.305 1.00 88.25 216 ARG A CA 1
ATOM 1601 C C . ARG A 1 216 ? 15.546 -18.248 -30.788 1.00 88.25 216 ARG A C 1
ATOM 1603 O O . ARG A 1 216 ? 16.312 -18.664 -31.660 1.00 88.25 216 ARG A O 1
ATOM 1610 N N . ASP A 1 217 ? 14.385 -17.672 -31.071 1.00 87.88 217 ASP A N 1
ATOM 1611 C CA . ASP A 1 217 ? 13.913 -17.423 -32.429 1.00 87.88 217 ASP A CA 1
ATOM 1612 C C . ASP A 1 217 ? 14.348 -16.022 -32.915 1.00 87.88 217 ASP A C 1
ATOM 1614 O O . ASP A 1 217 ? 13.834 -15.020 -32.402 1.00 87.88 217 ASP A O 1
ATOM 1618 N N . PRO A 1 218 ? 15.261 -15.923 -33.905 1.00 86.31 218 PRO A N 1
ATOM 1619 C CA . PRO A 1 218 ? 15.761 -14.646 -34.418 1.00 86.31 218 PRO A CA 1
ATOM 1620 C C . PRO A 1 218 ? 14.731 -13.867 -35.242 1.00 86.31 218 PRO A C 1
ATOM 1622 O O . PRO A 1 218 ? 14.952 -12.695 -35.538 1.00 86.31 218 PRO A O 1
ATOM 1625 N N . SER A 1 219 ? 13.602 -14.484 -35.605 1.00 85.62 219 SER A N 1
ATOM 1626 C CA . SER A 1 219 ? 12.489 -13.782 -36.254 1.00 85.62 219 SER A CA 1
ATOM 1627 C C . SER A 1 219 ? 11.642 -12.972 -35.269 1.00 85.62 219 SER A C 1
ATOM 1629 O O . SER A 1 219 ? 10.832 -12.143 -35.680 1.00 85.62 219 SER A O 1
ATOM 1631 N N . THR A 1 220 ? 11.828 -13.183 -33.962 1.00 85.75 220 THR A N 1
ATOM 1632 C CA . THR A 1 220 ? 11.064 -12.487 -32.926 1.00 85.75 220 THR A CA 1
ATOM 1633 C C . THR A 1 220 ? 11.806 -11.272 -32.391 1.00 85.75 220 THR A C 1
ATOM 1635 O O . THR A 1 220 ? 13.021 -11.289 -32.197 1.00 85.75 220 THR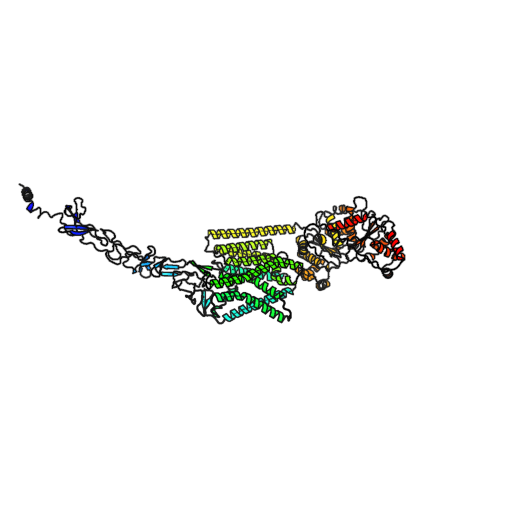 A O 1
ATOM 1638 N N . LEU A 1 221 ? 11.055 -10.200 -32.129 1.00 87.88 221 LEU A N 1
ATOM 1639 C CA . LEU A 1 221 ? 11.603 -8.957 -31.601 1.00 87.88 221 LEU A CA 1
ATOM 1640 C C . LEU A 1 221 ? 12.322 -9.204 -30.265 1.00 87.88 221 LEU A C 1
ATOM 1642 O O . LEU A 1 221 ? 11.797 -9.909 -29.397 1.00 87.88 221 LEU A O 1
ATOM 1646 N N . ALA A 1 222 ? 13.531 -8.648 -30.133 1.00 85.12 222 ALA A N 1
ATOM 1647 C CA . ALA A 1 222 ? 14.395 -8.763 -28.953 1.00 85.12 222 ALA A CA 1
ATOM 1648 C C . ALA A 1 222 ? 14.645 -10.213 -28.478 1.00 85.12 222 ALA A C 1
ATOM 1650 O O . ALA A 1 222 ? 14.838 -10.464 -27.286 1.00 85.12 222 ALA A O 1
ATOM 1651 N N . CYS A 1 223 ? 14.616 -11.180 -29.406 1.00 86.88 223 CYS A N 1
ATOM 1652 C CA . CYS A 1 223 ? 14.818 -12.604 -29.129 1.00 86.88 223 CYS A CA 1
ATOM 1653 C C . CYS A 1 223 ? 13.875 -13.149 -28.038 1.00 86.88 223 CYS A C 1
ATOM 1655 O O . CYS A 1 223 ? 14.247 -14.032 -27.267 1.00 86.88 223 CYS A O 1
ATOM 1657 N N . THR A 1 224 ? 12.661 -12.609 -27.907 1.00 81.75 224 THR A N 1
ATOM 1658 C CA . THR A 1 224 ? 11.817 -12.878 -26.730 1.00 81.75 224 THR A CA 1
ATOM 1659 C C . THR A 1 224 ? 11.324 -14.332 -26.683 1.00 81.75 224 THR A C 1
ATOM 1661 O O . THR A 1 224 ? 11.222 -14.910 -25.601 1.00 81.75 224 THR A O 1
ATOM 1664 N N . LYS A 1 225 ? 11.078 -14.961 -27.842 1.00 82.38 225 LYS A N 1
ATOM 1665 C CA . LYS A 1 225 ? 10.499 -16.310 -27.930 1.00 82.38 225 LYS A CA 1
ATOM 1666 C C . LYS A 1 225 ? 11.573 -17.392 -28.097 1.00 82.38 225 LYS A C 1
ATOM 1668 O O . LYS A 1 225 ? 12.507 -17.246 -28.887 1.00 82.38 225 LYS A O 1
ATOM 1673 N N . CYS A 1 226 ? 11.404 -18.511 -27.396 1.00 83.38 226 CYS A N 1
ATOM 1674 C CA . CYS A 1 226 ? 12.147 -19.737 -27.681 1.00 83.38 226 CYS A CA 1
ATOM 1675 C C . CYS A 1 226 ? 11.583 -20.443 -28.922 1.00 83.38 226 CYS A C 1
ATOM 1677 O O . CYS A 1 226 ? 10.388 -20.358 -29.215 1.00 83.38 226 CYS A O 1
ATOM 1679 N N . GLN A 1 227 ? 12.435 -21.169 -29.647 1.00 86.00 227 GLN A N 1
ATOM 1680 C CA . GLN A 1 227 ? 11.977 -22.019 -30.744 1.00 86.00 227 GLN A CA 1
ATOM 1681 C C . GLN A 1 227 ? 11.040 -23.119 -30.218 1.00 86.00 227 GLN A C 1
ATOM 1683 O O . GLN A 1 227 ? 11.068 -23.488 -29.043 1.00 86.00 227 GLN A O 1
ATOM 1688 N N . ARG A 1 228 ? 10.182 -23.646 -31.097 1.00 80.88 228 ARG A N 1
ATOM 1689 C CA . ARG A 1 228 ? 9.151 -24.627 -30.720 1.00 80.88 228 ARG A CA 1
ATOM 1690 C C . ARG A 1 228 ? 9.760 -25.845 -30.013 1.00 80.88 228 ARG A C 1
ATOM 1692 O O . ARG A 1 228 ? 10.671 -26.472 -30.544 1.00 80.88 228 ARG A O 1
ATOM 1699 N N . GLY A 1 229 ? 9.204 -26.201 -28.852 1.00 76.31 229 GLY A N 1
ATOM 1700 C CA . GLY A 1 229 ? 9.660 -27.334 -28.034 1.00 76.31 229 GLY A CA 1
ATOM 1701 C C . GLY A 1 229 ? 10.813 -27.015 -27.075 1.00 76.31 229 GLY A C 1
ATOM 1702 O O . GLY A 1 229 ? 11.295 -27.921 -26.393 1.00 76.31 229 GLY A O 1
ATOM 1703 N N . LEU A 1 230 ? 11.240 -25.750 -27.007 1.00 81.12 230 LEU A N 1
ATOM 1704 C CA . LEU A 1 230 ? 12.213 -25.244 -26.042 1.00 81.12 230 LEU A CA 1
ATOM 1705 C C . LEU A 1 230 ? 11.548 -24.210 -25.109 1.00 81.12 230 LEU A C 1
ATOM 1707 O O . LEU A 1 230 ? 10.659 -23.468 -25.528 1.00 81.12 230 LEU A O 1
ATOM 1711 N N . ARG A 1 231 ? 12.006 -24.122 -23.859 1.00 77.56 231 ARG A N 1
ATOM 1712 C CA . ARG A 1 231 ? 11.593 -23.145 -22.839 1.00 77.56 231 ARG A CA 1
ATOM 1713 C C . ARG A 1 231 ? 12.748 -22.256 -22.415 1.00 77.56 231 ARG A C 1
ATOM 1715 O O . ARG A 1 231 ? 13.898 -22.668 -22.501 1.00 77.56 231 ARG A O 1
ATOM 1722 N N . SER A 1 232 ? 12.443 -21.071 -21.896 1.00 75.12 232 SER A N 1
ATOM 1723 C CA . SER A 1 232 ? 13.467 -20.183 -21.343 1.00 75.12 232 SER A CA 1
ATOM 1724 C C . SER A 1 232 ? 14.043 -20.770 -20.049 1.00 75.12 232 SER A C 1
ATOM 1726 O O . SER A 1 232 ? 13.304 -21.215 -19.171 1.00 75.12 232 SER A O 1
ATOM 1728 N N . SER A 1 233 ? 15.366 -20.770 -19.939 1.00 69.56 233 SER A N 1
ATOM 1729 C CA . SER A 1 233 ? 16.120 -21.021 -18.712 1.00 69.56 233 SER A CA 1
ATOM 1730 C C . SER A 1 233 ? 16.396 -19.692 -17.998 1.00 69.56 233 SER A C 1
ATOM 1732 O O . SER A 1 233 ? 16.331 -18.627 -18.621 1.00 69.56 233 SER A O 1
ATOM 1734 N N . GLY A 1 234 ? 16.691 -19.737 -16.696 1.00 63.53 234 GLY A N 1
ATOM 1735 C CA . GLY A 1 234 ? 16.942 -18.540 -15.879 1.00 63.53 234 GLY A CA 1
ATOM 1736 C C . GLY A 1 234 ? 18.140 -17.702 -16.347 1.00 63.53 234 GLY A C 1
ATOM 1737 O O . GLY A 1 234 ? 18.174 -16.505 -16.096 1.00 63.53 234 GLY A O 1
ATOM 1738 N N . GLU A 1 235 ? 19.075 -18.303 -17.088 1.00 66.12 235 GLU A N 1
ATOM 1739 C CA . GLU A 1 235 ? 20.264 -17.639 -17.652 1.00 66.12 235 GLU A CA 1
ATOM 1740 C C . GLU A 1 235 ? 20.031 -17.032 -19.053 1.00 66.12 235 GLU A C 1
ATOM 1742 O O . GLU A 1 235 ? 20.962 -16.573 -19.709 1.00 66.12 235 GLU A O 1
ATOM 1747 N N . GLY A 1 236 ? 18.791 -17.043 -19.555 1.00 73.06 236 GLY A N 1
ATOM 1748 C CA . GLY A 1 236 ? 18.441 -16.440 -20.844 1.00 73.06 236 GLY A CA 1
ATOM 1749 C C . GLY A 1 236 ? 18.615 -17.353 -22.065 1.00 73.06 236 GLY A C 1
ATOM 1750 O O . GLY A 1 236 ? 18.208 -16.962 -23.156 1.00 73.06 236 GLY A O 1
ATOM 1751 N N . HIS A 1 237 ? 19.114 -18.583 -21.923 1.00 84.75 237 HIS A N 1
ATOM 1752 C CA . HIS A 1 237 ? 19.135 -19.608 -22.984 1.00 84.75 237 HIS A CA 1
ATOM 1753 C C . HIS A 1 237 ? 17.836 -20.423 -23.046 1.00 84.75 237 HIS A C 1
ATOM 1755 O O . HIS A 1 237 ? 17.071 -20.418 -22.085 1.00 84.75 237 HIS A O 1
ATOM 1761 N N . CYS A 1 238 ? 17.579 -21.137 -24.149 1.00 86.00 238 CYS A N 1
ATOM 1762 C CA . CYS A 1 238 ? 16.413 -22.020 -24.252 1.00 86.00 238 CYS A CA 1
ATOM 1763 C C . CYS A 1 238 ? 16.789 -23.511 -24.124 1.00 86.00 238 CYS A C 1
ATOM 1765 O O . CYS A 1 238 ? 17.649 -24.008 -24.849 1.00 86.00 238 CYS A O 1
ATOM 1767 N N . GLU A 1 239 ? 16.105 -24.232 -23.235 1.00 86.19 239 GLU A N 1
ATOM 1768 C CA . GLU A 1 239 ? 16.283 -25.663 -22.945 1.00 86.19 239 GLU A CA 1
ATOM 1769 C C . GLU A 1 239 ? 15.097 -26.495 -23.458 1.00 86.19 239 GLU A C 1
ATOM 1771 O O . GLU A 1 239 ? 13.983 -25.982 -23.512 1.00 86.19 239 GLU A O 1
ATOM 1776 N N . PRO A 1 240 ? 15.274 -27.780 -23.811 1.00 84.81 240 PRO A N 1
ATOM 1777 C CA . PRO A 1 240 ? 14.165 -28.633 -24.234 1.00 84.81 240 PRO A CA 1
ATOM 1778 C C . PRO A 1 240 ? 13.153 -28.886 -23.110 1.00 84.81 240 PRO A C 1
ATOM 1780 O O . PRO A 1 240 ? 13.529 -29.126 -21.963 1.00 84.81 240 PRO A O 1
ATOM 1783 N N . CYS A 1 241 ? 11.867 -28.875 -23.463 1.00 78.94 241 CYS A N 1
ATOM 1784 C CA . CYS A 1 241 ? 10.769 -29.164 -22.537 1.00 78.94 241 CYS A CA 1
ATOM 1785 C C . CYS A 1 241 ? 10.840 -30.613 -22.007 1.00 78.94 241 CYS A C 1
ATOM 1787 O O . CYS A 1 241 ? 10.989 -31.561 -22.785 1.00 78.94 241 CYS A O 1
ATOM 1789 N N . GLY A 1 242 ? 10.709 -30.804 -20.690 1.00 75.75 242 GLY A N 1
ATOM 1790 C CA . GLY A 1 242 ? 10.786 -32.108 -20.014 1.00 75.75 242 GLY A CA 1
ATOM 1791 C C . GLY A 1 242 ? 9.453 -32.618 -19.442 1.00 75.75 242 GLY A C 1
ATOM 1792 O O . GLY A 1 242 ? 8.536 -31.858 -19.145 1.00 75.75 242 GLY A O 1
ATOM 1793 N N . SER A 1 243 ? 9.342 -33.930 -19.182 1.00 65.56 243 SER A N 1
ATOM 1794 C CA . SER A 1 243 ? 8.124 -34.544 -18.606 1.00 65.56 243 SER A CA 1
ATOM 1795 C C . SER A 1 243 ? 7.823 -34.133 -17.155 1.00 65.56 243 SER A C 1
ATOM 1797 O O . SER A 1 243 ? 6.708 -34.343 -16.678 1.00 65.56 243 SER A O 1
ATOM 1799 N N . GLY A 1 244 ? 8.796 -33.553 -16.443 1.00 66.56 244 GLY A N 1
ATOM 1800 C CA . GLY A 1 244 ? 8.628 -33.039 -15.077 1.00 66.56 244 GLY A CA 1
ATOM 1801 C C . GLY A 1 244 ? 7.782 -31.762 -14.983 1.00 66.56 244 GLY A C 1
ATOM 1802 O O . GLY A 1 244 ? 7.329 -31.405 -13.901 1.00 66.56 244 GLY A O 1
ATOM 1803 N N . GLU A 1 245 ? 7.509 -31.090 -16.098 1.00 63.69 245 GLU A N 1
ATOM 1804 C CA . GLU A 1 245 ? 6.848 -29.777 -16.112 1.00 63.69 245 GLU A CA 1
ATOM 1805 C C . GLU A 1 245 ? 5.338 -29.879 -15.864 1.00 63.69 245 GLU A C 1
ATOM 1807 O O . GLU A 1 245 ? 4.773 -29.092 -15.102 1.00 63.69 245 GLU A O 1
ATOM 1812 N N . TYR A 1 246 ? 4.696 -30.933 -16.376 1.00 68.81 246 TYR A N 1
ATOM 1813 C CA . TYR A 1 246 ? 3.322 -31.274 -15.995 1.00 68.81 246 TYR A CA 1
ATOM 1814 C C . TYR A 1 246 ? 3.204 -31.536 -14.489 1.00 68.81 246 TYR A C 1
ATOM 1816 O O . TYR A 1 246 ? 2.183 -31.208 -13.885 1.00 68.81 246 TYR A O 1
ATOM 1824 N N . ALA A 1 247 ? 4.254 -32.087 -13.866 1.00 72.44 247 ALA A N 1
ATOM 1825 C CA . ALA A 1 247 ? 4.285 -32.308 -12.426 1.00 72.44 247 ALA A CA 1
ATOM 1826 C C . ALA A 1 247 ? 4.435 -30.991 -11.650 1.00 72.44 247 ALA A C 1
ATOM 1828 O O . ALA A 1 247 ? 3.765 -30.828 -10.638 1.00 72.44 247 ALA A O 1
ATOM 1829 N N . ILE A 1 248 ? 5.229 -30.026 -12.129 1.00 73.50 248 ILE A N 1
ATOM 1830 C CA . ILE A 1 248 ? 5.352 -28.697 -11.500 1.00 73.50 248 ILE A CA 1
ATOM 1831 C C . ILE A 1 248 ? 4.020 -27.946 -11.560 1.00 73.50 248 ILE A C 1
ATOM 1833 O O . ILE A 1 248 ? 3.552 -27.456 -10.533 1.00 73.50 248 ILE A O 1
ATOM 1837 N N . LEU A 1 249 ? 3.364 -27.913 -12.724 1.00 74.06 249 LEU A N 1
ATOM 1838 C CA . LEU A 1 249 ? 2.035 -27.312 -12.877 1.00 74.06 249 LEU A CA 1
ATOM 1839 C C . LEU A 1 249 ? 0.993 -28.004 -11.985 1.00 74.06 249 LEU A C 1
ATOM 1841 O O . LEU A 1 249 ? 0.186 -27.329 -11.341 1.00 74.06 249 LEU A O 1
ATOM 1845 N N . ALA A 1 250 ? 1.027 -29.337 -11.891 1.00 78.19 250 ALA A N 1
ATOM 1846 C CA . ALA A 1 250 ? 0.150 -30.106 -11.008 1.00 78.19 250 ALA A CA 1
ATOM 1847 C C . ALA A 1 250 ? 0.423 -29.828 -9.518 1.00 78.19 250 ALA A C 1
ATOM 1849 O O . ALA A 1 250 ? -0.513 -29.669 -8.739 1.00 78.19 250 ALA A O 1
ATOM 1850 N N . VAL A 1 251 ? 1.690 -29.718 -9.110 1.00 81.81 251 VAL A N 1
ATOM 1851 C CA . VAL A 1 251 ? 2.081 -29.393 -7.730 1.00 81.81 251 VAL A CA 1
ATOM 1852 C C . VAL A 1 251 ? 1.703 -27.956 -7.380 1.00 81.81 251 VAL A C 1
ATOM 1854 O O . VAL A 1 251 ? 1.170 -27.726 -6.298 1.00 81.81 251 VAL A O 1
ATOM 1857 N N . ALA A 1 252 ? 1.911 -26.998 -8.284 1.00 77.12 252 ALA A N 1
ATOM 1858 C CA . ALA A 1 252 ? 1.527 -25.604 -8.082 1.00 77.12 252 ALA A CA 1
ATOM 1859 C C . ALA A 1 252 ? 0.003 -25.457 -7.952 1.00 77.12 252 ALA A C 1
ATOM 1861 O O . ALA A 1 252 ? -0.485 -24.828 -7.013 1.00 77.12 252 ALA A O 1
ATOM 1862 N N . SER A 1 253 ? -0.762 -26.098 -8.840 1.00 81.12 253 SER A N 1
ATOM 1863 C CA . SER A 1 253 ? -2.228 -26.097 -8.772 1.00 81.12 253 SER A CA 1
ATOM 1864 C C . SER A 1 253 ? -2.756 -26.810 -7.522 1.00 81.12 253 SER A C 1
ATOM 1866 O O . SER A 1 253 ? -3.641 -26.276 -6.850 1.00 81.12 253 SER A O 1
ATOM 1868 N N . LEU A 1 254 ? -2.168 -27.947 -7.129 1.00 87.12 254 LEU A N 1
ATOM 1869 C CA . LEU A 1 254 ? -2.480 -28.613 -5.861 1.00 87.12 254 LEU A CA 1
ATOM 1870 C C . LEU A 1 254 ? -2.132 -27.725 -4.658 1.00 87.12 254 LEU A C 1
ATOM 1872 O O . LEU A 1 254 ? -2.919 -27.634 -3.722 1.00 87.12 254 LEU A O 1
ATOM 1876 N N . GLY A 1 255 ? -0.993 -27.034 -4.694 1.00 84.69 255 GLY A N 1
ATOM 1877 C CA . GLY A 1 255 ? -0.558 -26.092 -3.665 1.00 84.69 255 GLY A CA 1
ATOM 1878 C C . GLY A 1 255 ? -1.534 -24.930 -3.487 1.00 84.69 255 GLY A C 1
ATOM 1879 O O . GLY A 1 255 ? -1.898 -24.616 -2.355 1.00 84.69 255 GLY A O 1
ATOM 1880 N N . ILE A 1 256 ? -2.031 -24.350 -4.586 1.00 83.88 256 ILE A N 1
ATOM 1881 C CA . ILE A 1 256 ? -3.067 -23.305 -4.560 1.00 83.88 256 ILE A CA 1
ATOM 1882 C C . ILE A 1 256 ? -4.352 -23.846 -3.923 1.00 83.88 256 ILE A C 1
ATOM 1884 O O . ILE A 1 256 ? -4.891 -23.219 -3.011 1.00 83.88 256 ILE A O 1
ATOM 1888 N N . ILE A 1 257 ? -4.827 -25.023 -4.345 1.00 88.88 257 ILE A N 1
ATOM 1889 C CA . ILE A 1 257 ? -6.043 -25.637 -3.790 1.00 88.88 257 ILE A CA 1
ATOM 1890 C C . ILE A 1 257 ? -5.870 -25.911 -2.290 1.00 88.88 257 ILE A C 1
ATOM 1892 O O . ILE A 1 257 ? -6.703 -25.483 -1.492 1.00 88.88 257 ILE A O 1
ATOM 1896 N N . CYS A 1 258 ? -4.775 -26.559 -1.887 1.00 90.12 258 CYS A N 1
ATOM 1897 C CA . CYS A 1 258 ? -4.457 -26.842 -0.487 1.00 90.12 258 CYS A CA 1
ATOM 1898 C C . CYS A 1 258 ? -4.334 -25.559 0.346 1.00 90.12 258 CYS A C 1
ATOM 1900 O O . CYS A 1 258 ? -4.837 -25.512 1.467 1.00 90.12 258 CYS A O 1
ATOM 1902 N N . GLY A 1 259 ? -3.723 -24.506 -0.202 1.00 86.81 259 GLY A N 1
ATOM 1903 C CA . GLY A 1 259 ? -3.614 -23.199 0.441 1.00 86.81 259 GLY A CA 1
ATOM 1904 C C . GLY A 1 259 ? -4.978 -22.549 0.679 1.00 86.81 259 GLY A C 1
ATOM 1905 O O . GLY A 1 259 ? -5.242 -22.069 1.781 1.00 86.81 259 GLY A O 1
ATOM 1906 N N . ILE A 1 260 ? -5.879 -22.591 -0.310 1.00 89.75 260 ILE A N 1
ATOM 1907 C CA . ILE A 1 260 ? -7.254 -22.084 -0.172 1.00 89.75 260 ILE A CA 1
ATOM 1908 C C . ILE A 1 260 ? -8.046 -22.921 0.836 1.00 89.75 260 ILE A C 1
ATOM 1910 O O . ILE A 1 260 ? -8.758 -22.348 1.658 1.00 89.75 260 ILE A O 1
ATOM 1914 N N . VAL A 1 261 ? -7.903 -24.251 0.826 1.00 91.25 261 VAL A N 1
ATOM 1915 C CA . VAL A 1 261 ? -8.524 -25.142 1.823 1.00 91.25 261 VAL A CA 1
ATOM 1916 C C . VAL A 1 261 ? -8.041 -24.793 3.228 1.00 91.25 261 VAL A C 1
ATOM 1918 O O . VAL A 1 261 ? -8.867 -24.569 4.111 1.00 91.25 261 VAL A O 1
ATOM 1921 N N . PHE A 1 262 ? -6.727 -24.693 3.436 1.00 89.12 262 PHE A N 1
ATOM 1922 C CA . PHE A 1 262 ? -6.144 -24.358 4.733 1.00 89.12 262 PHE A CA 1
ATOM 1923 C C . PHE A 1 262 ? -6.598 -22.979 5.218 1.00 89.12 262 PHE A C 1
ATOM 1925 O O . PHE A 1 262 ? -7.011 -22.839 6.367 1.00 89.12 262 PHE A O 1
ATOM 1932 N N . LEU A 1 263 ? -6.594 -21.975 4.336 1.00 87.19 263 LEU A N 1
ATOM 1933 C CA . LEU A 1 263 ? -7.084 -20.638 4.654 1.00 87.19 263 LEU A CA 1
ATOM 1934 C C . LEU A 1 263 ? -8.576 -20.658 5.005 1.00 87.19 263 LEU A C 1
ATOM 1936 O O . LEU A 1 263 ? -8.962 -20.078 6.015 1.00 87.19 263 LEU A O 1
ATOM 1940 N N . HIS A 1 264 ? -9.412 -21.327 4.205 1.00 89.31 264 HIS A N 1
ATOM 1941 C CA . HIS A 1 264 ? -10.853 -21.404 4.439 1.00 89.31 264 HIS A CA 1
ATOM 1942 C C . HIS A 1 264 ? -11.153 -22.077 5.779 1.00 89.31 264 HIS A C 1
ATOM 1944 O O . HIS A 1 264 ? -11.829 -21.493 6.623 1.00 89.31 264 HIS A O 1
ATOM 1950 N N . VAL A 1 265 ? -10.589 -23.263 6.019 1.00 85.62 265 VAL A N 1
ATOM 1951 C CA . VAL A 1 265 ? -10.758 -24.006 7.275 1.00 85.62 265 VAL A CA 1
ATOM 1952 C C . VAL A 1 265 ? -10.198 -23.218 8.460 1.00 85.62 265 VAL A C 1
ATOM 1954 O O . VAL A 1 265 ? -10.852 -23.138 9.497 1.00 85.62 265 VAL A O 1
ATOM 1957 N N . GLY A 1 266 ? -9.038 -22.576 8.303 1.00 80.56 266 GLY A N 1
ATOM 1958 C CA . GLY A 1 266 ? -8.437 -21.721 9.323 1.00 80.56 266 GLY A CA 1
ATOM 1959 C C . GLY A 1 266 ? -9.361 -20.571 9.712 1.00 80.56 266 GLY A C 1
ATOM 1960 O O . GLY A 1 266 ? -9.713 -20.444 10.882 1.00 80.56 266 GLY A O 1
ATOM 1961 N N . LEU A 1 267 ? -9.836 -19.793 8.732 1.00 80.12 267 LEU A N 1
ATOM 1962 C CA . LEU A 1 267 ? -10.773 -18.681 8.937 1.00 80.12 267 LEU A CA 1
ATOM 1963 C C . LEU A 1 267 ? -12.081 -19.125 9.602 1.00 80.12 267 LEU A C 1
ATOM 1965 O O . LEU A 1 267 ? -12.662 -18.337 10.352 1.00 80.12 267 LEU A O 1
ATOM 1969 N N . MET A 1 268 ? -12.537 -20.352 9.339 1.00 77.12 268 MET A N 1
ATOM 1970 C CA . MET A 1 268 ? -13.703 -20.958 9.988 1.00 77.12 268 MET A CA 1
ATOM 1971 C C . MET A 1 268 ? -13.416 -21.335 11.441 1.00 77.12 268 MET A C 1
ATOM 1973 O O . MET A 1 268 ? -14.169 -20.937 12.330 1.00 77.12 268 MET A O 1
ATOM 1977 N N . GLY A 1 269 ? -12.281 -21.986 11.705 1.00 66.19 269 GLY A N 1
ATOM 1978 C CA . GLY A 1 269 ? -11.814 -22.272 13.063 1.00 66.19 269 GLY A CA 1
ATOM 1979 C C . GLY A 1 269 ? -11.661 -21.005 13.910 1.00 66.19 269 GLY A C 1
ATOM 1980 O O . GLY A 1 269 ? -11.947 -21.019 15.102 1.00 66.19 269 GLY A O 1
ATOM 1981 N N . GLU A 1 270 ? -11.319 -19.864 13.301 1.00 64.00 270 GLU A N 1
ATOM 1982 C CA . GLU A 1 270 ? -11.264 -18.563 13.986 1.00 64.00 270 GLU A CA 1
ATOM 1983 C C . GLU A 1 270 ? -12.621 -17.998 14.447 1.00 64.00 270 GLU A C 1
ATOM 1985 O O . GLU A 1 270 ? -12.640 -16.989 15.164 1.00 64.00 270 GLU A O 1
ATOM 1990 N N . ILE A 1 271 ? -13.739 -18.539 13.955 1.00 56.69 271 ILE A N 1
ATOM 1991 C CA . ILE A 1 271 ? -15.104 -18.142 14.345 1.00 56.69 271 ILE A CA 1
ATOM 1992 C C . ILE A 1 271 ? -15.544 -18.929 15.580 1.00 56.69 271 ILE A C 1
ATOM 1994 O O . ILE A 1 271 ? -16.245 -18.385 16.431 1.00 56.69 271 ILE A O 1
ATOM 1998 N N . GLU A 1 272 ? -15.126 -20.191 15.668 1.00 47.03 272 GLU A N 1
ATOM 1999 C CA . GLU A 1 272 ? -15.510 -21.120 16.732 1.00 47.03 272 GLU A CA 1
ATOM 2000 C C . GLU A 1 272 ? -14.529 -21.100 17.912 1.00 47.03 272 GLU A C 1
ATOM 2002 O O . GLU A 1 272 ? -14.937 -21.288 19.058 1.00 47.03 272 GLU A O 1
ATOM 2007 N N . ALA A 1 273 ? -13.248 -20.812 17.666 1.00 45.56 273 ALA A N 1
ATOM 2008 C CA . ALA A 1 273 ? -12.237 -20.721 18.709 1.00 45.56 273 ALA A CA 1
ATOM 2009 C C . ALA A 1 273 ? -12.298 -19.378 19.458 1.00 45.56 273 ALA A C 1
ATOM 2011 O O . ALA A 1 273 ? -12.199 -18.301 18.864 1.00 45.56 273 ALA A O 1
ATOM 2012 N N . SER A 1 274 ? -12.357 -19.453 20.792 1.00 40.75 274 SER A N 1
ATOM 2013 C CA . SER A 1 274 ? -11.966 -18.372 21.706 1.00 40.75 274 SER A CA 1
ATOM 2014 C C . SER A 1 274 ? -10.498 -18.028 21.441 1.00 40.75 274 SER A C 1
ATOM 2016 O O . SER A 1 274 ? -9.594 -18.674 21.969 1.00 40.75 274 SER A O 1
ATOM 2018 N N . GLN A 1 275 ? -10.240 -17.079 20.542 1.00 49.19 275 GLN A N 1
ATOM 2019 C CA . GLN A 1 275 ? -8.875 -16.805 20.113 1.00 49.19 275 GLN A CA 1
ATOM 2020 C C . GLN A 1 275 ? -8.038 -16.203 21.241 1.00 49.19 275 GLN A C 1
ATOM 2022 O O . GLN A 1 275 ? -8.347 -15.139 21.774 1.00 49.19 275 GLN A O 1
ATOM 2027 N N . THR A 1 276 ? -6.914 -16.854 21.523 1.00 50.59 276 THR A N 1
ATOM 2028 C CA . THR A 1 276 ? -5.789 -16.253 22.231 1.00 50.59 276 THR A CA 1
ATOM 2029 C C . THR A 1 276 ? -5.168 -15.163 21.351 1.00 50.59 276 THR A C 1
ATOM 2031 O O . THR A 1 276 ? -5.113 -15.288 20.124 1.00 50.59 276 THR A O 1
ATOM 2034 N N . GLY A 1 277 ? -4.659 -14.084 21.956 1.00 56.03 277 GLY A N 1
ATOM 2035 C CA . GLY A 1 277 ? -4.024 -12.979 21.220 1.00 56.03 277 GLY A CA 1
ATOM 2036 C C . GLY A 1 277 ? -2.893 -13.421 20.274 1.00 56.03 277 GLY A C 1
ATOM 2037 O O . GLY A 1 277 ? -2.638 -12.753 19.276 1.00 56.03 277 GLY A O 1
ATOM 2038 N N . ALA A 1 278 ? -2.274 -14.580 20.528 1.00 62.44 278 ALA A N 1
ATOM 2039 C CA . ALA A 1 278 ? -1.209 -15.160 19.714 1.00 62.44 278 ALA A CA 1
ATOM 2040 C C . ALA A 1 278 ? -1.624 -15.468 18.261 1.00 62.44 278 ALA A C 1
ATOM 2042 O O . ALA A 1 278 ? -0.861 -15.185 17.340 1.00 62.44 278 ALA A O 1
ATOM 2043 N N . LEU A 1 279 ? -2.834 -15.988 18.019 1.00 66.81 279 LEU A N 1
ATOM 2044 C CA . LEU A 1 279 ? -3.272 -16.338 16.658 1.00 66.81 279 LEU A CA 1
ATOM 2045 C C . LEU A 1 279 ? -3.507 -15.087 15.789 1.00 66.81 279 LEU A C 1
ATOM 2047 O O . LEU A 1 279 ? -3.187 -15.073 14.598 1.00 66.81 279 LEU A O 1
ATOM 2051 N N . VAL A 1 280 ? -3.984 -13.998 16.403 1.00 70.06 280 VAL A N 1
ATOM 2052 C CA . VAL A 1 280 ? -4.130 -12.687 15.745 1.00 70.06 280 VAL A CA 1
ATOM 2053 C C . VAL A 1 280 ? -2.764 -12.083 15.409 1.00 70.06 280 VAL A C 1
ATOM 2055 O O . VAL A 1 280 ? -2.612 -11.483 14.345 1.00 70.06 280 VAL A O 1
ATOM 2058 N N . VAL A 1 281 ? -1.760 -12.263 16.278 1.00 73.94 281 VAL A N 1
ATOM 2059 C CA . VAL A 1 281 ? -0.374 -11.833 16.015 1.00 73.94 281 VAL A CA 1
ATOM 2060 C C . VAL A 1 281 ? 0.178 -12.570 14.796 1.00 73.94 281 VAL A C 1
ATOM 2062 O O . VAL A 1 281 ? 0.625 -11.927 13.853 1.00 73.94 281 VAL A O 1
ATOM 2065 N N . VAL A 1 282 ? 0.120 -13.906 14.791 1.00 78.81 282 VAL A N 1
ATOM 2066 C CA . VAL A 1 282 ? 0.699 -14.733 13.718 1.00 78.81 282 VAL A CA 1
ATOM 2067 C C . VAL A 1 282 ? 0.054 -14.418 12.369 1.00 78.81 282 VAL A C 1
ATOM 2069 O O . VAL A 1 282 ? 0.763 -14.157 11.399 1.00 78.81 282 VAL A O 1
ATOM 2072 N N . SER A 1 283 ? -1.280 -14.379 12.309 1.00 77.00 283 SER A N 1
ATOM 2073 C CA . SER A 1 283 ? -2.006 -14.073 11.070 1.00 77.00 283 SER A CA 1
ATOM 2074 C C . SER A 1 283 ? -1.723 -12.656 10.558 1.00 77.00 283 SER A C 1
ATOM 2076 O O . SER A 1 283 ? -1.480 -12.475 9.366 1.00 77.00 283 SER A O 1
ATOM 2078 N N . SER A 1 284 ? -1.682 -11.653 11.443 1.00 81.62 284 SER A N 1
ATOM 2079 C CA . SER A 1 284 ? -1.379 -10.267 11.055 1.00 81.62 284 SER A CA 1
ATOM 2080 C C . SER A 1 284 ? 0.064 -10.107 10.570 1.00 81.62 284 SER A C 1
ATOM 2082 O O . SER A 1 284 ? 0.294 -9.437 9.565 1.00 81.62 284 SER A O 1
ATOM 2084 N N . SER A 1 285 ? 1.027 -10.754 11.231 1.00 83.88 285 SER A N 1
ATOM 2085 C CA . SER A 1 285 ? 2.437 -10.742 10.822 1.00 83.88 285 SER A CA 1
ATOM 2086 C C . SER A 1 285 ? 2.655 -11.440 9.479 1.00 83.88 285 SER A C 1
ATOM 2088 O O . SER A 1 285 ? 3.405 -10.934 8.648 1.00 83.88 285 SER A O 1
ATOM 2090 N N . LEU A 1 286 ? 1.966 -12.558 9.224 1.00 83.75 286 LEU A N 1
ATOM 2091 C CA . LEU A 1 286 ? 2.030 -13.247 7.932 1.00 83.75 286 LEU A CA 1
ATOM 2092 C C . LEU A 1 286 ? 1.495 -12.364 6.795 1.00 83.75 286 LEU A C 1
ATOM 2094 O O . LEU A 1 286 ? 2.109 -12.292 5.735 1.00 83.75 286 LEU A O 1
ATOM 2098 N N . ILE A 1 287 ? 0.393 -11.642 7.024 1.00 84.56 287 ILE A N 1
ATOM 2099 C CA . ILE A 1 287 ? -0.159 -10.696 6.041 1.00 84.56 287 ILE A CA 1
ATOM 2100 C C . ILE A 1 287 ? 0.840 -9.571 5.740 1.00 84.56 287 ILE A C 1
ATOM 2102 O O . ILE A 1 287 ? 1.021 -9.212 4.575 1.00 84.56 287 ILE A O 1
ATOM 2106 N N . GLN A 1 288 ? 1.494 -9.017 6.767 1.00 88.00 288 GLN A N 1
ATOM 2107 C CA . GLN A 1 288 ? 2.523 -7.990 6.576 1.00 88.00 288 GLN A CA 1
ATOM 2108 C C . GLN A 1 288 ? 3.699 -8.538 5.759 1.00 88.00 288 GLN A C 1
ATOM 2110 O O . GLN A 1 288 ? 4.080 -7.912 4.773 1.00 88.00 288 GLN A O 1
ATOM 2115 N N . LEU A 1 289 ? 4.195 -9.736 6.090 1.00 87.56 289 LEU A N 1
ATOM 2116 C CA . LEU A 1 289 ? 5.265 -10.404 5.346 1.00 87.56 289 LEU A CA 1
ATOM 2117 C C . LEU A 1 289 ? 4.909 -10.571 3.863 1.00 87.56 289 LEU A C 1
ATOM 2119 O O . LEU A 1 289 ? 5.666 -10.126 3.005 1.00 87.56 289 LEU A O 1
ATOM 2123 N N . VAL A 1 290 ? 3.738 -11.141 3.554 1.00 86.62 290 VAL A N 1
ATOM 2124 C CA . VAL A 1 290 ? 3.273 -11.318 2.165 1.00 86.62 290 VAL A CA 1
ATOM 2125 C C . VAL A 1 290 ? 3.203 -9.979 1.433 1.00 86.62 290 VAL A C 1
ATOM 2127 O O . VAL A 1 290 ? 3.642 -9.874 0.291 1.00 86.62 290 VAL A O 1
ATOM 2130 N N . THR A 1 291 ? 2.707 -8.937 2.102 1.00 88.50 291 THR A N 1
ATOM 2131 C CA . THR A 1 291 ? 2.602 -7.596 1.515 1.00 88.50 291 THR A CA 1
ATOM 2132 C C . THR A 1 291 ? 3.973 -7.046 1.110 1.00 88.50 291 THR A C 1
ATOM 2134 O O . THR A 1 291 ? 4.099 -6.440 0.052 1.00 88.50 291 THR A O 1
ATOM 2137 N N . ILE A 1 292 ? 5.014 -7.274 1.911 1.00 89.31 292 ILE A N 1
ATOM 2138 C CA . ILE A 1 292 ? 6.369 -6.782 1.616 1.00 89.31 292 ILE A CA 1
ATOM 2139 C C . ILE A 1 292 ? 7.044 -7.580 0.521 1.00 89.31 292 ILE A C 1
ATOM 2141 O O . ILE A 1 292 ? 7.673 -6.982 -0.344 1.00 89.31 292 ILE A O 1
ATOM 2145 N N . LEU A 1 293 ? 6.873 -8.903 0.508 1.00 87.25 293 LEU A N 1
ATOM 2146 C CA . LEU A 1 293 ? 7.360 -9.734 -0.594 1.00 87.25 293 LEU A CA 1
ATOM 2147 C C . LEU A 1 293 ? 6.737 -9.279 -1.926 1.00 87.25 293 LEU A C 1
ATOM 2149 O O . LEU A 1 293 ? 7.439 -9.160 -2.926 1.00 87.25 293 LEU A O 1
ATOM 2153 N N . GLN A 1 294 ? 5.447 -8.926 -1.923 1.00 88.69 294 GLN A N 1
ATOM 2154 C CA . GLN A 1 294 ? 4.775 -8.355 -3.095 1.00 88.69 294 GLN A CA 1
ATOM 2155 C C . GLN A 1 294 ? 5.283 -6.952 -3.451 1.00 88.69 294 GLN A C 1
ATOM 2157 O O . GLN A 1 294 ? 5.449 -6.651 -4.627 1.00 88.69 294 GLN A O 1
ATOM 2162 N N . MET A 1 295 ? 5.567 -6.089 -2.472 1.00 90.06 295 MET A N 1
ATOM 2163 C CA . MET A 1 295 ? 6.174 -4.782 -2.752 1.00 90.06 295 MET A CA 1
ATOM 2164 C C . MET A 1 295 ? 7.591 -4.905 -3.321 1.00 90.06 295 MET A C 1
ATOM 2166 O O . MET A 1 295 ? 7.948 -4.136 -4.206 1.00 90.06 295 MET A O 1
ATOM 2170 N N . LEU A 1 296 ? 8.392 -5.861 -2.842 1.00 88.69 296 LEU A N 1
ATOM 2171 C CA . LEU A 1 296 ? 9.711 -6.156 -3.403 1.00 88.69 296 LEU A CA 1
ATOM 2172 C C . LEU A 1 296 ? 9.595 -6.628 -4.855 1.00 88.69 296 LEU A C 1
ATOM 2174 O O . LEU A 1 296 ? 10.345 -6.153 -5.699 1.00 88.69 296 LEU A O 1
ATOM 2178 N N . SER A 1 297 ? 8.608 -7.473 -5.167 1.00 84.88 297 SER A N 1
ATOM 2179 C CA . SER A 1 297 ? 8.299 -7.855 -6.552 1.00 84.88 297 SER A CA 1
ATOM 2180 C C . SER A 1 297 ? 7.967 -6.635 -7.429 1.00 84.88 297 SER A C 1
ATOM 2182 O O . SER A 1 297 ? 8.498 -6.519 -8.531 1.00 84.88 297 SER A O 1
ATOM 2184 N N . VAL A 1 298 ? 7.191 -5.661 -6.931 1.00 89.25 298 VAL A N 1
ATOM 2185 C CA . VAL A 1 298 ? 6.926 -4.394 -7.650 1.00 89.25 298 VAL A CA 1
ATOM 2186 C C . VAL A 1 298 ? 8.212 -3.591 -7.878 1.00 89.25 298 VAL A C 1
ATOM 2188 O O . VAL A 1 298 ? 8.432 -3.100 -8.980 1.00 89.25 298 VAL A O 1
ATOM 2191 N N . ILE A 1 299 ? 9.090 -3.487 -6.876 1.00 88.12 299 ILE A N 1
ATOM 2192 C CA . ILE A 1 299 ? 10.389 -2.800 -7.002 1.00 88.12 299 ILE A CA 1
ATOM 2193 C C . ILE A 1 299 ? 11.302 -3.496 -8.025 1.00 88.12 299 ILE A C 1
ATOM 2195 O O . ILE A 1 299 ? 12.047 -2.821 -8.734 1.00 88.12 299 ILE A O 1
ATOM 2199 N N . GLY A 1 300 ? 11.212 -4.823 -8.155 1.00 84.00 300 GLY A N 1
ATOM 2200 C CA . GLY A 1 300 ? 11.913 -5.585 -9.193 1.00 84.00 300 GLY A CA 1
ATOM 2201 C C . GLY A 1 300 ? 11.542 -5.170 -10.622 1.00 84.00 300 GLY A C 1
ATOM 2202 O O . GLY A 1 300 ? 12.339 -5.348 -11.534 1.00 84.00 300 GLY A O 1
ATOM 2203 N N . HIS A 1 301 ? 10.382 -4.534 -10.821 1.00 83.12 301 HIS A N 1
ATOM 2204 C CA . HIS A 1 301 ? 9.984 -3.978 -12.115 1.00 83.12 301 HIS A CA 1
ATOM 2205 C C . HIS A 1 301 ? 10.562 -2.578 -12.370 1.00 83.12 301 HIS A C 1
ATOM 2207 O O . HIS A 1 301 ? 10.245 -1.976 -13.393 1.00 83.12 301 HIS A O 1
ATOM 2213 N N . PHE A 1 302 ? 11.391 -2.008 -11.498 1.00 86.25 302 PHE A N 1
ATOM 2214 C CA . PHE A 1 302 ? 12.092 -0.758 -11.808 1.00 86.25 302 PHE A CA 1
ATOM 2215 C C . PHE A 1 302 ? 13.305 -1.048 -12.698 1.00 86.25 302 PHE A C 1
ATOM 2217 O O . PHE A 1 302 ? 13.933 -2.094 -12.573 1.00 86.25 302 PHE A O 1
ATOM 2224 N N . ALA A 1 303 ? 13.627 -0.147 -13.629 1.00 79.56 303 ALA A N 1
ATOM 2225 C CA . ALA A 1 303 ? 14.786 -0.296 -14.517 1.00 79.56 303 ALA A CA 1
ATOM 2226 C C . ALA A 1 303 ? 16.087 0.085 -13.780 1.00 79.56 303 ALA A C 1
ATOM 2228 O O . ALA A 1 303 ? 16.690 1.121 -14.052 1.00 79.56 303 ALA A O 1
ATOM 2229 N N . ILE A 1 304 ? 16.460 -0.716 -12.777 1.00 81.25 304 ILE A N 1
ATOM 2230 C CA . ILE A 1 304 ? 17.622 -0.503 -11.907 1.00 81.25 304 ILE A CA 1
ATOM 2231 C C . ILE A 1 304 ? 18.475 -1.768 -11.908 1.00 81.25 304 ILE A C 1
ATOM 2233 O O . ILE A 1 304 ? 17.962 -2.861 -11.670 1.00 81.25 304 ILE A O 1
ATOM 2237 N N . ASP A 1 305 ? 19.782 -1.595 -12.090 1.00 79.81 305 ASP A N 1
ATOM 2238 C CA . ASP A 1 305 ? 20.758 -2.677 -11.983 1.00 79.81 305 ASP A CA 1
ATOM 2239 C C . ASP A 1 305 ? 21.048 -2.950 -10.503 1.00 79.81 305 ASP A C 1
ATOM 2241 O O . ASP A 1 305 ? 21.949 -2.372 -9.883 1.00 79.81 305 ASP A O 1
ATOM 2245 N N . TRP A 1 306 ? 20.217 -3.797 -9.898 1.00 82.56 306 TRP A N 1
ATOM 2246 C CA . TRP A 1 306 ? 20.381 -4.190 -8.504 1.00 82.56 306 TRP A CA 1
ATOM 2247 C C . TRP A 1 306 ? 21.707 -4.937 -8.297 1.00 82.56 306 TRP A C 1
ATOM 2249 O O . TRP A 1 306 ? 22.180 -5.675 -9.160 1.00 82.56 306 TRP A O 1
ATOM 2259 N N . GLN A 1 307 ? 22.313 -4.736 -7.126 1.00 82.81 307 GLN A N 1
ATOM 2260 C CA . GLN A 1 307 ? 23.536 -5.425 -6.710 1.00 82.81 307 GLN A CA 1
ATOM 2261 C C . GLN A 1 307 ? 23.199 -6.641 -5.831 1.00 82.81 307 GLN A C 1
ATOM 2263 O O . GLN A 1 307 ? 22.174 -6.666 -5.141 1.00 82.81 307 GLN A O 1
ATOM 2268 N N . GLU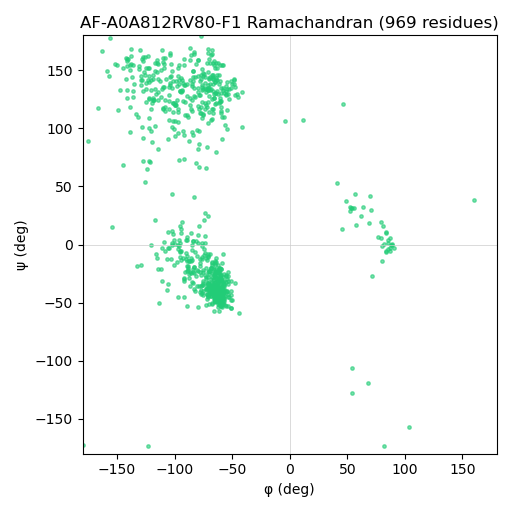 A 1 308 ? 24.084 -7.639 -5.794 1.00 83.19 308 GLU A N 1
ATOM 2269 C CA . GLU A 1 308 ? 23.933 -8.795 -4.900 1.00 83.19 308 GLU A CA 1
ATOM 2270 C C . GLU A 1 308 ? 23.995 -8.382 -3.413 1.00 83.19 308 GLU A C 1
ATOM 2272 O O . GLU A 1 308 ? 24.786 -7.503 -3.055 1.00 83.19 308 GLU A O 1
ATOM 2277 N N . PRO A 1 309 ? 23.188 -8.986 -2.511 1.00 84.81 309 PRO A N 1
ATOM 2278 C CA . PRO A 1 309 ? 22.335 -10.173 -2.692 1.00 84.81 309 PRO A CA 1
ATOM 2279 C C . PRO A 1 309 ? 20.898 -9.878 -3.175 1.00 84.81 309 PRO A C 1
ATOM 2281 O O . PRO A 1 309 ? 20.050 -10.773 -3.203 1.00 84.81 309 PRO A O 1
ATOM 2284 N N . LEU A 1 310 ? 20.569 -8.613 -3.460 1.00 83.56 310 LEU A N 1
ATOM 2285 C CA . LEU A 1 310 ? 19.191 -8.198 -3.732 1.00 83.56 310 LEU A CA 1
ATOM 2286 C C . LEU A 1 310 ? 18.699 -8.709 -5.090 1.00 83.56 310 LEU A C 1
ATOM 2288 O O . LEU A 1 310 ? 17.542 -9.102 -5.191 1.00 83.56 310 LEU A O 1
ATOM 2292 N N . THR A 1 311 ? 19.572 -8.778 -6.093 1.00 83.19 311 THR A N 1
ATOM 2293 C CA . THR A 1 311 ? 19.272 -9.345 -7.418 1.00 83.19 311 THR A CA 1
ATOM 2294 C C . THR A 1 311 ? 18.811 -10.796 -7.313 1.00 83.19 311 THR A C 1
ATOM 2296 O O . THR A 1 311 ? 17.714 -11.129 -7.762 1.00 83.19 311 THR A O 1
ATOM 2299 N N . SER A 1 312 ? 19.572 -11.637 -6.603 1.00 83.12 312 SER A N 1
ATOM 2300 C CA . SER A 1 312 ? 19.185 -13.025 -6.322 1.00 83.12 312 SER A CA 1
ATOM 2301 C C . SER A 1 312 ? 17.842 -13.132 -5.587 1.00 83.12 312 SER A C 1
ATOM 2303 O O . SER A 1 312 ? 17.013 -13.986 -5.911 1.00 83.12 312 SER A O 1
ATOM 2305 N N . LEU A 1 313 ? 17.597 -12.258 -4.603 1.00 82.00 313 LEU A N 1
ATOM 2306 C CA . LEU A 1 313 ? 16.332 -12.234 -3.866 1.00 82.00 313 LEU A CA 1
ATOM 2307 C C . LEU A 1 313 ? 15.152 -11.844 -4.767 1.00 82.00 313 LEU A C 1
ATOM 2309 O O . LEU A 1 313 ? 14.110 -12.493 -4.709 1.00 82.00 313 LEU A O 1
ATOM 2313 N N . LEU A 1 314 ? 15.297 -10.803 -5.588 1.00 80.75 314 LEU A N 1
ATOM 2314 C CA . LEU A 1 314 ? 14.244 -10.329 -6.488 1.00 80.75 314 LEU A CA 1
ATOM 2315 C C . LEU A 1 314 ? 13.887 -11.386 -7.538 1.00 80.75 314 LEU A C 1
ATOM 2317 O O . LEU A 1 314 ? 12.701 -11.632 -7.741 1.00 80.75 314 LEU A O 1
ATOM 2321 N N . HIS A 1 315 ? 14.872 -12.088 -8.104 1.00 76.00 315 HIS A N 1
ATOM 2322 C CA . HIS A 1 315 ? 14.615 -13.209 -9.014 1.00 76.00 315 HIS A CA 1
ATOM 2323 C C . HIS A 1 315 ? 13.852 -14.359 -8.342 1.00 76.00 315 HIS A C 1
ATOM 2325 O O . HIS A 1 315 ? 12.928 -14.918 -8.933 1.00 76.00 315 HIS A O 1
ATOM 2331 N N . LEU A 1 316 ? 14.171 -14.692 -7.085 1.00 72.31 316 LEU A N 1
ATOM 2332 C CA . LEU A 1 316 ? 13.410 -15.694 -6.330 1.00 72.31 316 LEU A CA 1
ATOM 2333 C C . LEU A 1 316 ? 11.959 -15.242 -6.095 1.00 72.31 316 LEU A C 1
ATOM 2335 O O . LEU A 1 316 ? 11.034 -16.052 -6.168 1.00 72.31 316 LEU A O 1
ATOM 2339 N N . LEU A 1 317 ? 11.739 -13.953 -5.824 1.00 73.38 317 LEU A N 1
ATOM 2340 C CA . LEU A 1 317 ? 10.399 -13.389 -5.638 1.00 73.38 317 LEU A CA 1
ATOM 2341 C C . LEU A 1 317 ? 9.592 -13.331 -6.941 1.00 73.38 317 LEU A C 1
ATOM 2343 O O . LEU A 1 317 ? 8.386 -13.559 -6.893 1.00 73.38 317 LEU A O 1
ATOM 2347 N N . GLU A 1 318 ? 10.237 -13.089 -8.082 1.00 67.25 318 GLU A N 1
ATOM 2348 C CA . GLU A 1 318 ? 9.634 -13.149 -9.424 1.00 67.25 318 GLU A CA 1
ATOM 2349 C C . GLU A 1 318 ? 9.142 -14.578 -9.750 1.00 67.25 318 GLU A C 1
ATOM 2351 O O . GLU A 1 318 ? 8.050 -14.762 -10.287 1.00 67.25 318 GLU A O 1
ATOM 2356 N N . MET A 1 319 ? 9.858 -15.621 -9.303 1.00 62.94 319 MET A N 1
ATOM 2357 C CA . MET A 1 319 ? 9.372 -17.010 -9.398 1.00 62.94 319 MET A CA 1
ATOM 2358 C C . MET A 1 319 ? 8.133 -17.264 -8.524 1.00 62.94 319 MET A C 1
ATOM 2360 O O . MET A 1 319 ? 7.239 -18.024 -8.900 1.00 62.94 319 MET A O 1
ATOM 2364 N N . LEU A 1 320 ? 8.060 -16.628 -7.350 1.00 59.34 320 LEU A N 1
ATOM 2365 C CA . LEU A 1 320 ? 6.918 -16.735 -6.437 1.00 59.34 320 LEU A CA 1
ATOM 2366 C C . LEU A 1 320 ? 5.715 -15.883 -6.872 1.00 59.34 320 LEU A C 1
ATOM 2368 O O . LEU A 1 320 ? 4.599 -16.167 -6.431 1.00 59.34 320 LEU A O 1
ATOM 2372 N N . SER A 1 321 ? 5.894 -14.882 -7.744 1.00 62.53 321 SER A N 1
ATOM 2373 C CA . SER A 1 321 ? 4.807 -14.033 -8.256 1.00 62.53 321 SER A CA 1
ATOM 2374 C C . SER A 1 321 ? 3.975 -14.683 -9.370 1.00 62.53 321 SER A C 1
ATOM 2376 O O . SER A 1 321 ? 3.199 -13.993 -10.026 1.00 62.53 321 SER A O 1
ATOM 2378 N N . LEU A 1 322 ? 4.082 -16.011 -9.539 1.00 56.47 322 LEU A N 1
ATOM 2379 C CA . LEU A 1 322 ? 3.346 -16.811 -10.527 1.00 56.47 322 LEU A CA 1
ATOM 2380 C C . LEU A 1 322 ? 3.566 -16.323 -11.967 1.00 56.47 322 LEU A C 1
ATOM 2382 O O . LEU A 1 322 ? 2.613 -16.245 -12.748 1.00 56.47 322 LEU A O 1
ATOM 2386 N N . ASP A 1 323 ? 4.809 -16.003 -12.338 1.00 59.97 323 ASP A N 1
ATOM 2387 C CA . ASP A 1 323 ? 5.109 -15.726 -13.740 1.00 59.97 323 ASP A CA 1
ATOM 2388 C C . ASP A 1 323 ? 4.935 -17.005 -14.579 1.00 59.97 323 ASP A C 1
ATOM 2390 O O . ASP A 1 323 ? 5.587 -18.033 -14.372 1.00 59.97 323 ASP A O 1
ATOM 2394 N N . LEU A 1 324 ? 3.985 -16.958 -15.513 1.00 54.03 324 LEU A N 1
ATOM 2395 C CA . LEU A 1 324 ? 3.568 -18.101 -16.328 1.00 54.03 324 LEU A CA 1
ATOM 2396 C C . LEU A 1 324 ? 4.657 -18.553 -17.311 1.00 54.03 324 LEU A C 1
ATOM 2398 O O . LEU A 1 324 ? 4.639 -19.704 -17.760 1.00 54.03 324 LEU A O 1
ATOM 2402 N N . ASP A 1 325 ? 5.610 -17.669 -17.604 1.00 54.53 325 ASP A N 1
ATOM 2403 C CA . ASP A 1 325 ? 6.743 -17.939 -18.486 1.00 54.53 325 ASP A CA 1
ATOM 2404 C C . ASP A 1 325 ? 7.731 -18.915 -17.815 1.00 54.53 325 ASP A C 1
ATOM 2406 O O . ASP A 1 325 ? 8.261 -19.809 -18.475 1.00 54.53 325 ASP A O 1
ATOM 2410 N N . MET A 1 326 ? 7.873 -18.843 -16.483 1.00 52.00 326 MET A N 1
ATOM 2411 C CA . MET A 1 326 ? 8.618 -19.813 -15.659 1.00 52.00 326 MET A CA 1
ATOM 2412 C C . MET A 1 326 ? 7.859 -21.133 -15.467 1.00 52.00 326 MET A C 1
ATOM 2414 O O . MET A 1 326 ? 8.462 -22.205 -15.400 1.00 52.00 326 MET A O 1
ATOM 2418 N N . LEU A 1 327 ? 6.523 -21.092 -15.447 1.00 57.47 327 LEU A N 1
ATOM 2419 C CA . LEU A 1 327 ? 5.675 -22.290 -15.368 1.00 57.47 327 LEU A CA 1
ATOM 2420 C C . LEU A 1 327 ? 5.623 -23.093 -16.683 1.00 57.47 327 LEU A C 1
ATOM 2422 O O . LEU A 1 327 ? 4.867 -24.060 -16.778 1.00 57.47 327 LEU A O 1
ATOM 2426 N N . SER A 1 328 ? 6.445 -22.731 -17.678 1.00 64.31 328 SER A N 1
ATOM 2427 C CA . SER A 1 328 ? 6.651 -23.481 -18.924 1.00 64.31 328 SER A CA 1
ATOM 2428 C C . SER A 1 328 ? 5.355 -23.743 -19.703 1.00 64.31 328 SER A C 1
ATOM 2430 O O . SER A 1 328 ? 5.233 -24.738 -20.411 1.00 64.31 328 SER A O 1
ATOM 2432 N N . ILE A 1 329 ? 4.370 -22.839 -19.627 1.00 65.62 329 ILE A N 1
ATOM 2433 C CA . ILE A 1 329 ? 3.100 -22.987 -20.367 1.00 65.62 329 ILE A CA 1
ATOM 2434 C C . ILE A 1 329 ? 3.331 -23.038 -21.885 1.00 65.62 329 ILE A C 1
ATOM 2436 O O . ILE A 1 329 ? 2.604 -23.741 -22.589 1.00 65.62 329 ILE A O 1
ATOM 2440 N N . GLY A 1 330 ? 4.398 -22.397 -22.377 1.00 65.12 330 GLY A N 1
ATOM 2441 C CA . GLY A 1 330 ? 4.845 -22.505 -23.770 1.00 65.12 330 GLY A CA 1
ATOM 2442 C C . GLY A 1 330 ? 5.216 -23.929 -24.215 1.00 65.12 330 GLY A C 1
ATOM 2443 O O . GLY A 1 330 ? 5.167 -24.217 -25.408 1.00 65.12 330 GLY A O 1
ATOM 2444 N N . CYS A 1 331 ? 5.520 -24.840 -23.281 1.00 71.81 331 CYS A N 1
ATOM 2445 C CA . CYS A 1 331 ? 5.742 -26.261 -23.568 1.00 71.81 331 CYS A CA 1
ATOM 2446 C C . CYS A 1 331 ? 4.438 -27.052 -23.744 1.00 71.81 331 CYS A C 1
ATOM 2448 O O . CYS A 1 331 ? 4.441 -28.106 -24.378 1.00 71.81 331 CYS A O 1
ATOM 2450 N N . VAL A 1 332 ? 3.322 -26.560 -23.196 1.00 71.69 332 VAL A N 1
ATOM 2451 C CA . VAL A 1 332 ? 2.004 -27.206 -23.305 1.00 71.69 332 VAL A CA 1
ATOM 2452 C C . VAL A 1 332 ? 1.249 -26.672 -24.520 1.00 71.69 332 VAL A C 1
ATOM 2454 O O . VAL A 1 332 ? 0.666 -27.445 -25.280 1.00 71.69 332 VAL A O 1
ATOM 2457 N N . THR A 1 333 ? 1.260 -25.352 -24.720 1.00 73.81 333 THR A N 1
ATOM 2458 C CA . THR A 1 333 ? 0.527 -24.684 -25.802 1.00 73.81 333 THR A CA 1
ATOM 2459 C C . THR A 1 333 ? 1.263 -23.443 -26.302 1.00 73.81 333 THR A C 1
ATOM 2461 O O . THR A 1 333 ? 1.634 -22.586 -25.502 1.00 73.81 333 THR A O 1
ATOM 2464 N N . ASP A 1 334 ? 1.386 -23.294 -27.624 1.00 74.00 334 ASP A N 1
ATOM 2465 C CA . ASP A 1 334 ? 1.892 -22.068 -28.254 1.00 74.00 334 ASP A CA 1
ATOM 2466 C C . ASP A 1 334 ? 0.769 -21.013 -28.294 1.00 74.00 334 ASP A C 1
ATOM 2468 O O . ASP A 1 334 ? -0.121 -21.068 -29.147 1.00 74.00 334 ASP A O 1
ATOM 2472 N N . MET A 1 335 ? 0.758 -20.095 -27.322 1.00 79.00 335 MET A N 1
ATOM 2473 C CA . MET A 1 335 ? -0.219 -19.004 -27.237 1.00 79.00 335 MET A CA 1
ATOM 2474 C C . MET A 1 335 ? 0.409 -17.673 -27.661 1.00 79.00 335 MET A C 1
ATOM 2476 O O . MET A 1 335 ? 1.518 -17.340 -27.252 1.00 79.00 335 MET A O 1
ATOM 2480 N N . GLY A 1 336 ? -0.326 -16.881 -28.448 1.00 83.81 336 GLY A N 1
ATOM 2481 C CA . GLY A 1 336 ? 0.046 -15.491 -28.724 1.00 83.81 336 GLY A CA 1
ATOM 2482 C C . GLY A 1 336 ? -0.055 -14.597 -27.474 1.00 83.81 336 GLY A C 1
ATOM 2483 O O . GLY A 1 336 ? -0.735 -14.967 -26.509 1.00 83.81 336 GLY A O 1
ATOM 2484 N N . PRO A 1 337 ? 0.553 -13.397 -27.488 1.00 86.19 337 PRO A N 1
ATOM 2485 C CA . PRO A 1 337 ? 0.653 -12.521 -26.314 1.00 86.19 337 PRO A CA 1
ATOM 2486 C C . PRO A 1 337 ? -0.717 -12.099 -25.763 1.00 86.19 337 PRO A C 1
ATOM 2488 O O . PRO A 1 337 ? -0.935 -12.124 -24.552 1.00 86.19 337 PRO A O 1
ATOM 2491 N N . VAL A 1 338 ? -1.689 -11.815 -26.639 1.00 90.81 338 VAL A N 1
ATOM 2492 C CA . VAL A 1 338 ? -3.064 -11.464 -26.235 1.00 90.81 338 VAL A CA 1
ATOM 2493 C C . VAL A 1 338 ? -3.762 -12.626 -25.521 1.00 90.81 338 VAL A C 1
ATOM 2495 O O . VAL A 1 338 ? -4.443 -12.419 -24.515 1.00 90.81 338 VAL A O 1
ATOM 2498 N N . ALA A 1 339 ? -3.599 -13.855 -26.019 1.00 88.50 339 ALA A N 1
ATOM 2499 C CA . ALA A 1 339 ? -4.211 -15.043 -25.426 1.00 88.50 339 ALA A CA 1
ATOM 2500 C C . ALA A 1 339 ? -3.580 -15.371 -24.065 1.00 88.50 339 ALA A C 1
ATOM 2502 O O . ALA A 1 339 ? -4.306 -15.642 -23.108 1.00 88.50 339 ALA A O 1
ATOM 2503 N N . LEU A 1 340 ? -2.252 -15.260 -23.958 1.00 85.00 340 LEU A N 1
ATOM 2504 C CA . LEU A 1 340 ? -1.527 -15.437 -22.702 1.00 85.00 340 LEU A CA 1
ATOM 2505 C C . LEU A 1 340 ? -1.960 -14.400 -21.656 1.00 85.00 340 LEU A C 1
ATOM 2507 O O . LEU A 1 340 ? -2.280 -14.765 -20.525 1.00 85.00 340 LEU A O 1
ATOM 2511 N N . PHE A 1 341 ? -2.059 -13.124 -22.042 1.00 88.31 341 PHE A N 1
ATOM 2512 C CA . PHE A 1 341 ? -2.561 -12.066 -21.164 1.00 88.31 341 PHE A CA 1
ATOM 2513 C C . PHE A 1 341 ? -4.028 -12.288 -20.761 1.00 88.31 341 PHE A C 1
ATOM 2515 O O . PHE A 1 341 ? -4.396 -12.114 -19.601 1.00 88.31 341 PHE A O 1
ATOM 2522 N N . SER A 1 342 ? -4.874 -12.741 -21.686 1.00 89.56 342 SER A N 1
ATOM 2523 C CA . SER A 1 342 ? -6.277 -13.058 -21.388 1.00 89.56 342 SER A CA 1
ATOM 2524 C C . SER A 1 342 ? -6.399 -14.212 -20.390 1.00 89.56 342 SER A C 1
ATOM 2526 O O . SER A 1 342 ? -7.183 -14.133 -19.446 1.00 89.56 342 SER A O 1
ATOM 2528 N N . PHE A 1 343 ? -5.590 -15.264 -20.547 1.00 85.56 343 PHE A N 1
ATOM 2529 C CA . PHE A 1 343 ? -5.519 -16.373 -19.595 1.00 85.56 343 PHE A CA 1
ATOM 2530 C C . PHE A 1 343 ? -5.059 -15.899 -18.212 1.00 85.56 343 PHE A C 1
ATOM 2532 O O . PHE A 1 343 ? -5.673 -16.247 -17.203 1.00 85.56 343 PHE A O 1
ATOM 2539 N N . ARG A 1 344 ? -4.035 -15.037 -18.178 1.00 84.38 344 ARG A N 1
ATOM 2540 C CA . ARG A 1 344 ? -3.572 -14.327 -16.983 1.00 84.38 344 ARG A CA 1
ATOM 2541 C C . ARG A 1 344 ? -4.759 -13.632 -16.284 1.00 84.38 344 ARG A C 1
ATOM 2543 O O . ARG A 1 344 ? -5.040 -13.924 -15.123 1.00 84.38 344 ARG A O 1
ATOM 2550 N N . VAL A 1 345 ? -5.524 -12.792 -16.978 1.00 88.62 345 VAL A N 1
ATOM 2551 C CA . VAL A 1 345 ? -6.694 -12.097 -16.398 1.00 88.62 345 VAL A CA 1
ATOM 2552 C C . VAL A 1 345 ? -7.757 -13.073 -15.859 1.00 88.62 345 VAL A C 1
ATOM 2554 O O . VAL A 1 345 ? -8.345 -12.831 -14.803 1.00 88.62 345 VAL A O 1
ATOM 2557 N N . LEU A 1 346 ? -7.978 -14.206 -16.535 1.00 87.50 346 LEU A N 1
ATOM 2558 C CA . LEU A 1 346 ? -8.938 -15.243 -16.128 1.00 87.50 346 LEU A CA 1
ATOM 2559 C C . LEU A 1 346 ? -8.494 -16.076 -14.913 1.00 87.50 346 LEU A C 1
ATOM 2561 O O . LEU A 1 346 ? -9.318 -16.774 -14.314 1.00 87.50 346 LEU A O 1
ATOM 2565 N N . LEU A 1 347 ? -7.237 -15.977 -14.483 1.00 82.25 347 LEU A N 1
ATOM 2566 C CA . LEU A 1 347 ? -6.753 -16.664 -13.285 1.00 82.25 347 LEU A CA 1
ATOM 2567 C C . LEU A 1 347 ? -7.441 -16.148 -12.009 1.00 82.25 347 LEU A C 1
ATOM 2569 O O . LEU A 1 347 ? -7.717 -16.923 -11.095 1.00 82.25 347 LEU A O 1
ATOM 2573 N N . ILE A 1 348 ? -7.804 -14.862 -11.966 1.00 81.44 348 ILE A N 1
ATOM 2574 C CA . ILE A 1 348 ? -8.521 -14.249 -10.835 1.00 81.44 348 ILE A CA 1
ATOM 2575 C C . ILE A 1 348 ? -9.898 -14.899 -10.612 1.00 81.44 348 ILE A C 1
ATOM 2577 O O . ILE A 1 348 ? -10.143 -15.411 -9.514 1.00 81.44 348 ILE A O 1
ATOM 2581 N N . PRO A 1 349 ? -10.812 -14.920 -11.605 1.00 87.62 349 PRO A N 1
ATOM 2582 C CA . PRO A 1 349 ? -12.096 -15.590 -11.438 1.00 87.62 349 PRO A CA 1
ATOM 2583 C C . PRO A 1 349 ? -11.942 -17.102 -11.233 1.00 87.62 349 PRO A C 1
ATOM 2585 O O . PRO A 1 349 ? -12.757 -17.682 -10.519 1.00 87.62 349 PRO A O 1
ATOM 2588 N N . LEU A 1 350 ? -10.889 -17.738 -11.765 1.00 88.62 350 LEU A N 1
ATOM 2589 C CA . LEU A 1 350 ? -10.604 -19.153 -11.510 1.00 88.62 350 LEU A CA 1
ATOM 2590 C C . LEU A 1 350 ? -10.272 -19.421 -10.034 1.00 88.62 350 LEU A C 1
ATOM 2592 O O . LEU A 1 350 ? -10.843 -20.332 -9.439 1.00 88.62 350 LEU A O 1
ATOM 2596 N N . VAL A 1 351 ? -9.410 -18.614 -9.408 1.00 87.50 351 VAL A N 1
ATOM 2597 C CA . VAL A 1 351 ? -9.094 -18.732 -7.971 1.00 87.50 351 VAL A CA 1
ATOM 2598 C C . VAL A 1 351 ? -10.345 -18.515 -7.116 1.00 87.50 351 VAL A C 1
ATOM 2600 O O . VAL A 1 351 ? -10.577 -19.251 -6.155 1.00 87.50 351 VAL A O 1
ATOM 2603 N N . MET A 1 352 ? -11.197 -17.557 -7.491 1.00 88.81 352 MET A N 1
ATOM 2604 C CA . MET A 1 352 ? -12.476 -17.336 -6.808 1.00 88.81 352 MET A CA 1
ATOM 2605 C C . MET A 1 352 ? -13.436 -18.517 -6.984 1.00 88.81 352 MET A C 1
ATOM 2607 O O . MET A 1 352 ? -14.088 -18.919 -6.022 1.00 88.81 352 MET A O 1
ATOM 2611 N N . LEU A 1 353 ? -13.486 -19.127 -8.171 1.00 92.12 353 LEU A N 1
ATOM 2612 C CA . LEU A 1 353 ? -14.262 -20.342 -8.419 1.00 92.12 353 LEU A CA 1
ATOM 2613 C C . LEU A 1 353 ? -13.755 -21.515 -7.569 1.00 92.12 353 LEU A C 1
ATOM 2615 O O . LEU A 1 353 ? -14.563 -22.230 -6.979 1.00 92.12 353 LEU A O 1
ATOM 2619 N N . ILE A 1 354 ? -12.437 -21.687 -7.437 1.00 91.44 354 ILE A N 1
ATOM 2620 C CA . ILE A 1 354 ? -11.848 -22.704 -6.553 1.00 91.44 354 ILE A CA 1
ATOM 2621 C C . ILE A 1 354 ? -12.260 -22.446 -5.099 1.00 91.44 354 ILE A C 1
ATOM 2623 O O . ILE A 1 354 ? -12.657 -23.385 -4.415 1.00 91.44 354 ILE A O 1
ATOM 2627 N N . ALA A 1 355 ? -12.252 -21.194 -4.629 1.00 90.88 355 ALA A N 1
ATOM 2628 C CA . ALA A 1 355 ? -12.731 -20.856 -3.287 1.00 90.88 355 ALA A CA 1
ATOM 2629 C C . ALA A 1 355 ? -14.217 -21.214 -3.081 1.00 90.88 355 ALA A C 1
ATOM 2631 O O . ALA A 1 355 ? -14.584 -21.711 -2.014 1.00 90.88 355 ALA A O 1
ATOM 2632 N N . VAL A 1 356 ? -15.063 -21.043 -4.106 1.00 92.94 356 VAL A N 1
ATOM 2633 C CA . VAL A 1 356 ? -16.463 -21.505 -4.088 1.00 92.94 356 VAL A CA 1
ATOM 2634 C C . VAL A 1 356 ? -16.536 -23.030 -3.993 1.00 92.94 356 VAL A C 1
ATOM 2636 O O . VAL A 1 356 ? -17.267 -23.547 -3.152 1.00 92.94 356 VAL A O 1
ATOM 2639 N N . ILE A 1 357 ? -15.765 -23.760 -4.803 1.00 93.69 357 ILE A N 1
ATOM 2640 C CA . ILE A 1 357 ? -15.736 -25.232 -4.791 1.00 93.69 357 ILE A CA 1
ATOM 2641 C C . ILE A 1 357 ? -15.271 -25.754 -3.427 1.00 93.69 357 ILE A C 1
ATOM 2643 O O . ILE A 1 357 ? -15.903 -26.647 -2.864 1.00 93.69 357 ILE A O 1
ATOM 2647 N N . VAL A 1 358 ? -14.214 -25.168 -2.862 1.00 92.88 358 VAL A N 1
ATOM 2648 C CA . VAL A 1 358 ? -13.713 -25.489 -1.518 1.00 92.88 358 VAL A CA 1
ATOM 2649 C C . VAL A 1 358 ? -14.787 -25.232 -0.464 1.00 92.88 358 VAL A C 1
ATOM 2651 O O . VAL A 1 358 ? -14.983 -26.071 0.414 1.00 92.88 358 VAL A O 1
ATOM 2654 N N . HIS A 1 359 ? -15.527 -24.126 -0.565 1.00 92.00 359 HIS A N 1
ATOM 2655 C CA . HIS A 1 359 ? -16.627 -23.834 0.351 1.00 92.00 359 HIS A CA 1
ATOM 2656 C C . HIS A 1 359 ? -17.760 -24.865 0.243 1.00 92.00 359 HIS A C 1
ATOM 2658 O O . HIS A 1 359 ? -18.236 -25.362 1.262 1.00 92.00 359 HIS A O 1
ATOM 2664 N N . LEU A 1 360 ? -18.162 -25.247 -0.973 1.00 91.94 360 LEU A N 1
ATOM 2665 C CA . LEU A 1 360 ? -19.167 -26.294 -1.190 1.00 91.94 360 LEU A CA 1
ATOM 2666 C C . LEU A 1 360 ? -18.697 -27.655 -0.652 1.00 91.94 360 LEU A C 1
ATOM 2668 O O . LEU A 1 360 ? -19.470 -28.359 -0.002 1.00 91.94 360 LEU A O 1
ATOM 2672 N N . GLY A 1 361 ? -17.426 -28.002 -0.867 1.00 91.25 361 GLY A N 1
ATOM 2673 C CA . GLY A 1 361 ? -16.806 -29.206 -0.316 1.00 91.25 361 GLY A CA 1
ATOM 2674 C C . GLY A 1 361 ? -16.788 -29.197 1.212 1.00 91.25 361 GLY A C 1
ATOM 2675 O O . GLY A 1 361 ? -17.161 -30.187 1.838 1.00 91.25 361 GLY A O 1
ATOM 2676 N N . TYR A 1 362 ? -16.446 -28.062 1.822 1.00 89.12 362 TYR A N 1
ATOM 2677 C CA . TYR A 1 362 ? -16.515 -27.882 3.269 1.00 89.12 362 TYR A CA 1
ATOM 2678 C C . TYR A 1 362 ? -17.943 -28.079 3.795 1.00 89.12 362 TYR A C 1
ATOM 2680 O O . TYR A 1 362 ? -18.135 -28.878 4.710 1.00 89.12 362 TYR A O 1
ATOM 2688 N N . LEU A 1 363 ? -18.953 -27.444 3.180 1.00 89.50 363 LEU A N 1
ATOM 2689 C CA . LEU A 1 363 ? -20.367 -27.616 3.550 1.00 89.50 363 LEU A CA 1
ATOM 2690 C C . LEU A 1 363 ? -20.813 -29.085 3.468 1.00 89.50 363 LEU A C 1
ATOM 2692 O O . LEU A 1 363 ? -21.554 -29.549 4.339 1.00 89.50 363 LEU A O 1
ATOM 2696 N N . ALA A 1 364 ? -20.331 -29.825 2.465 1.00 89.25 364 ALA A N 1
ATOM 2697 C CA . ALA A 1 364 ? -20.585 -31.257 2.331 1.00 89.25 364 ALA A CA 1
ATOM 2698 C C . ALA A 1 364 ? -19.931 -32.074 3.461 1.00 89.25 364 ALA A C 1
ATOM 2700 O O . ALA A 1 364 ? -20.579 -32.961 4.021 1.00 89.25 364 ALA A O 1
ATOM 2701 N N . VAL A 1 365 ? -18.689 -31.749 3.847 1.00 89.31 365 VAL A N 1
ATOM 2702 C CA . VAL A 1 365 ? -17.971 -32.396 4.963 1.00 89.31 365 VAL A CA 1
ATOM 2703 C C . VAL A 1 365 ? -18.679 -32.151 6.296 1.00 89.31 365 VAL A C 1
ATOM 2705 O O . VAL A 1 365 ? -18.903 -33.098 7.049 1.00 89.31 365 VAL A O 1
ATOM 2708 N N . ILE A 1 366 ? -19.100 -30.912 6.571 1.00 85.94 366 ILE A N 1
ATOM 2709 C CA . ILE A 1 366 ? -19.832 -30.569 7.804 1.00 85.94 366 ILE A CA 1
ATOM 2710 C C . ILE A 1 366 ? -21.326 -30.933 7.749 1.00 85.94 366 ILE A C 1
ATOM 2712 O O . ILE A 1 366 ? -22.056 -30.687 8.706 1.00 85.94 366 ILE A O 1
ATOM 2716 N N . ARG A 1 367 ? -21.792 -31.529 6.641 1.00 88.12 367 ARG A N 1
ATOM 2717 C CA . ARG A 1 367 ? -23.188 -31.934 6.390 1.00 88.12 367 ARG A CA 1
ATOM 2718 C C . ARG A 1 367 ? -24.219 -30.814 6.598 1.00 88.12 367 ARG A C 1
ATOM 2720 O O . ARG A 1 367 ? -25.362 -31.082 6.974 1.00 88.12 367 ARG A O 1
ATOM 2727 N N . SER A 1 368 ? -23.842 -29.566 6.327 1.00 82.00 368 SER A N 1
ATOM 2728 C CA . SER A 1 368 ? -24.775 -28.438 6.386 1.00 82.00 368 SER A CA 1
ATOM 2729 C C . SER A 1 368 ? -25.687 -28.430 5.157 1.00 82.00 368 SER A C 1
ATOM 2731 O O . SER A 1 368 ? -25.233 -28.633 4.033 1.00 82.00 368 SER A O 1
ATOM 2733 N N . ARG A 1 369 ? -26.985 -28.165 5.356 1.00 78.75 369 ARG A N 1
ATOM 2734 C CA . ARG A 1 369 ? -27.968 -28.012 4.264 1.00 78.75 369 ARG A CA 1
ATOM 2735 C C . ARG A 1 369 ? -28.194 -26.561 3.837 1.00 78.75 369 ARG A C 1
ATOM 2737 O O . ARG A 1 369 ? -28.926 -26.325 2.881 1.00 78.75 369 ARG A O 1
ATOM 2744 N N . THR A 1 370 ? -27.596 -25.594 4.531 1.00 83.69 370 THR A N 1
ATOM 2745 C CA . THR A 1 370 ? -27.751 -24.166 4.236 1.00 83.69 370 THR A CA 1
ATOM 2746 C C . THR A 1 370 ? -26.464 -23.590 3.664 1.00 83.69 370 THR A C 1
ATOM 2748 O O . THR A 1 370 ? -25.367 -23.850 4.162 1.00 83.69 370 THR A O 1
ATOM 2751 N N . PHE A 1 371 ? -26.601 -22.794 2.603 1.00 84.38 371 PHE A N 1
ATOM 2752 C CA . PHE A 1 371 ? -25.474 -22.090 2.004 1.00 84.38 371 PHE A CA 1
ATOM 2753 C C . PHE A 1 371 ? -25.052 -20.924 2.900 1.00 84.38 371 PHE A C 1
ATOM 2755 O O . PHE A 1 371 ? -25.814 -19.980 3.114 1.00 84.38 371 PHE A O 1
ATOM 2762 N N . GLN A 1 372 ? -23.832 -20.980 3.429 1.00 82.62 372 GLN A N 1
ATOM 2763 C CA . GLN A 1 372 ? -23.330 -19.987 4.374 1.00 82.62 372 GLN A CA 1
ATOM 2764 C C . GLN A 1 372 ? -22.503 -18.907 3.660 1.00 82.62 372 GLN A C 1
ATOM 2766 O O . GLN A 1 372 ? -21.281 -18.829 3.806 1.00 82.62 372 GLN A O 1
ATOM 2771 N N . ALA A 1 373 ? -23.189 -18.030 2.918 1.00 84.75 373 ALA A N 1
ATOM 2772 C CA . ALA A 1 373 ? -22.575 -16.971 2.104 1.00 84.75 373 ALA A CA 1
ATOM 2773 C C . ALA A 1 373 ? -21.559 -16.094 2.867 1.00 84.75 373 ALA A C 1
ATOM 2775 O O . ALA A 1 373 ? -20.566 -15.650 2.296 1.00 84.75 373 ALA A O 1
ATOM 2776 N N . VAL A 1 374 ? -21.776 -15.897 4.171 1.00 83.25 374 VAL A N 1
ATOM 2777 C CA . VAL A 1 374 ? -20.888 -15.160 5.086 1.00 83.25 374 VAL A CA 1
ATOM 2778 C C . VAL A 1 374 ? -19.445 -15.679 5.045 1.00 83.25 374 VAL A C 1
ATOM 2780 O O . VAL A 1 374 ? -18.495 -14.897 4.981 1.00 83.25 374 VAL A O 1
ATOM 2783 N N . HIS A 1 375 ? -19.262 -16.999 5.065 1.00 85.62 375 HIS A N 1
ATOM 2784 C CA . HIS A 1 375 ? -17.940 -17.622 5.145 1.00 85.62 375 HIS A CA 1
ATOM 2785 C C . HIS A 1 375 ? -17.203 -17.588 3.813 1.00 85.62 375 HIS A C 1
ATOM 2787 O O . HIS A 1 375 ? -15.996 -17.327 3.772 1.00 85.62 375 HIS A O 1
ATOM 2793 N N . LEU A 1 376 ? -17.940 -17.798 2.721 1.00 89.69 376 LEU A N 1
ATOM 2794 C CA . LEU A 1 376 ? -17.413 -17.630 1.377 1.00 89.69 376 LEU A CA 1
ATOM 2795 C C . LEU A 1 376 ? -16.935 -16.190 1.167 1.00 89.69 376 LEU A C 1
ATOM 2797 O O . LEU A 1 376 ? -15.785 -15.984 0.790 1.00 89.69 376 LEU A O 1
ATOM 2801 N N . LEU A 1 377 ? -17.771 -15.195 1.488 1.00 90.38 377 LEU A N 1
ATOM 2802 C CA . LEU A 1 377 ? -17.436 -13.787 1.264 1.00 90.38 377 LEU A CA 1
ATOM 2803 C C . LEU A 1 377 ? -16.209 -13.353 2.075 1.00 90.38 377 LEU A C 1
ATOM 2805 O O . LEU A 1 377 ? -15.332 -12.667 1.551 1.00 90.38 377 LEU A O 1
ATOM 2809 N N . ARG A 1 378 ? -16.094 -13.816 3.325 1.00 87.94 378 ARG A N 1
ATOM 2810 C CA . ARG A 1 378 ? -14.913 -13.582 4.168 1.00 87.94 378 ARG A CA 1
ATOM 2811 C C . ARG A 1 378 ? -13.644 -14.190 3.566 1.00 87.94 378 ARG A C 1
ATOM 2813 O O . ARG A 1 378 ? -12.587 -13.560 3.607 1.00 87.94 378 ARG A O 1
ATOM 2820 N N . THR A 1 379 ? -13.738 -15.396 3.014 1.00 89.81 379 THR A N 1
ATOM 2821 C CA . THR A 1 379 ? -12.605 -16.091 2.382 1.00 89.81 379 THR A CA 1
ATOM 2822 C C . THR A 1 379 ? -12.177 -15.374 1.106 1.00 89.81 379 THR A C 1
ATOM 2824 O O . THR A 1 379 ? -11.011 -15.004 0.987 1.00 89.81 379 THR A O 1
ATOM 2827 N N . CYS A 1 380 ? -13.120 -15.075 0.208 1.00 91.00 380 CYS A N 1
ATOM 2828 C CA . CYS A 1 380 ? -12.851 -14.343 -1.030 1.00 91.00 380 CYS A CA 1
ATOM 2829 C C . CYS A 1 380 ? -12.259 -12.955 -0.753 1.00 91.00 380 CYS A C 1
ATOM 2831 O O . CYS A 1 380 ? -11.255 -12.586 -1.356 1.00 91.00 380 CYS A O 1
ATOM 2833 N N . GLY A 1 381 ? -12.822 -12.210 0.207 1.00 90.62 381 GLY A N 1
ATOM 2834 C CA . GLY A 1 381 ? -12.304 -10.901 0.611 1.00 90.62 381 GLY A CA 1
ATOM 2835 C C . GLY A 1 381 ? -10.888 -10.965 1.192 1.00 90.62 381 GLY A C 1
ATOM 2836 O O . GLY A 1 381 ? -10.069 -10.089 0.920 1.00 90.62 381 GLY A O 1
ATOM 2837 N N . THR A 1 382 ? -10.564 -12.026 1.939 1.00 88.56 382 THR A N 1
ATOM 2838 C CA . THR A 1 382 ? -9.219 -12.233 2.502 1.00 88.56 382 THR A CA 1
ATOM 2839 C C . THR A 1 382 ? -8.203 -12.586 1.414 1.00 88.56 382 THR A C 1
ATOM 2841 O O . THR A 1 382 ? -7.123 -12.003 1.400 1.00 88.56 382 THR A O 1
ATOM 2844 N N . ILE A 1 383 ? -8.555 -13.478 0.478 1.00 88.38 383 ILE A N 1
ATOM 2845 C CA . ILE A 1 383 ? -7.713 -13.837 -0.678 1.00 88.38 383 ILE A CA 1
ATOM 2846 C C . ILE A 1 383 ? -7.444 -12.600 -1.537 1.00 88.38 383 ILE A C 1
ATOM 2848 O O . ILE A 1 383 ? -6.288 -12.293 -1.823 1.00 88.38 383 ILE A O 1
ATOM 2852 N N . PHE A 1 384 ? -8.492 -11.852 -1.897 1.00 89.38 384 PHE A N 1
ATOM 2853 C CA . PHE A 1 384 ? -8.350 -10.660 -2.733 1.00 89.38 384 PHE A CA 1
ATOM 2854 C C . PHE A 1 384 ? -7.463 -9.603 -2.068 1.00 89.38 384 PHE A C 1
ATOM 2856 O O . PHE A 1 384 ? -6.603 -9.023 -2.718 1.00 89.38 384 PHE A O 1
ATOM 2863 N N . LEU A 1 385 ? -7.617 -9.393 -0.757 1.00 88.88 385 LEU A N 1
ATOM 2864 C CA . LEU A 1 385 ? -6.796 -8.449 -0.003 1.00 88.88 385 LEU A CA 1
ATOM 2865 C C . LEU A 1 385 ? -5.341 -8.918 0.170 1.00 88.88 385 LEU A C 1
ATOM 2867 O O . LEU A 1 385 ? -4.442 -8.081 0.171 1.00 88.88 385 LEU A O 1
ATOM 2871 N N . MET A 1 386 ? -5.099 -10.226 0.311 1.00 85.94 386 MET A N 1
ATOM 2872 C CA . MET A 1 386 ? -3.751 -10.790 0.460 1.00 85.94 386 MET A CA 1
ATOM 2873 C C . MET A 1 386 ? -2.946 -10.738 -0.842 1.00 85.94 386 MET A C 1
ATOM 2875 O O . MET A 1 386 ? -1.735 -10.554 -0.794 1.00 85.94 386 MET A O 1
ATOM 2879 N N . PHE A 1 387 ? -3.603 -10.876 -1.994 1.00 85.00 387 PHE A N 1
ATOM 2880 C CA . PHE A 1 387 ? -2.957 -10.863 -3.312 1.00 85.00 387 PHE A CA 1
ATOM 2881 C C . PHE A 1 387 ? -3.191 -9.573 -4.104 1.00 85.00 387 PHE A C 1
ATOM 2883 O O . PHE A 1 387 ? -2.851 -9.508 -5.281 1.00 85.00 387 PHE A O 1
ATOM 2890 N N . PHE A 1 388 ? -3.738 -8.533 -3.471 1.00 90.06 388 PHE A N 1
ATOM 2891 C CA . PHE A 1 388 ? -4.161 -7.305 -4.145 1.00 90.06 388 PHE A CA 1
ATOM 2892 C C . PHE A 1 388 ? -3.056 -6.665 -5.003 1.00 90.06 388 PHE A C 1
ATOM 2894 O O . PHE A 1 388 ? -3.319 -6.301 -6.145 1.00 90.06 388 PHE A O 1
ATOM 2901 N N . ILE A 1 389 ? -1.825 -6.556 -4.479 1.00 90.44 389 ILE A N 1
ATOM 2902 C CA . ILE A 1 389 ? -0.693 -5.931 -5.189 1.00 90.44 389 ILE A CA 1
ATOM 2903 C C . ILE A 1 389 ? -0.325 -6.746 -6.432 1.00 90.44 389 ILE A C 1
ATOM 2905 O O . ILE A 1 389 ? -0.242 -6.193 -7.523 1.00 90.44 389 ILE A O 1
ATOM 2909 N N . MET A 1 390 ? -0.158 -8.061 -6.271 1.00 85.44 390 MET A N 1
ATOM 2910 C CA . MET A 1 390 ? 0.205 -8.974 -7.360 1.00 85.44 390 MET A CA 1
ATOM 2911 C C . MET A 1 390 ? -0.856 -8.973 -8.465 1.00 85.44 390 MET A C 1
ATOM 2913 O O . MET A 1 390 ? -0.531 -8.795 -9.637 1.00 85.44 390 MET A O 1
ATOM 2917 N N . LEU A 1 391 ? -2.132 -9.106 -8.083 1.00 86.56 391 LEU A N 1
ATOM 2918 C CA . LEU A 1 391 ? -3.243 -9.095 -9.030 1.00 86.56 391 LEU A CA 1
ATOM 2919 C C . LEU A 1 391 ? -3.313 -7.768 -9.777 1.00 86.56 391 LEU A C 1
ATOM 2921 O O . LEU A 1 391 ? -3.458 -7.761 -10.991 1.00 86.56 391 LEU A O 1
ATOM 2925 N N . PHE A 1 392 ? -3.192 -6.641 -9.080 1.00 91.50 392 PHE A N 1
ATOM 2926 C CA . PHE A 1 392 ? -3.299 -5.347 -9.737 1.00 91.50 392 PHE A CA 1
ATOM 2927 C C . PHE A 1 392 ? -2.090 -5.052 -10.641 1.00 91.50 392 PHE A C 1
ATOM 2929 O O . PHE A 1 392 ? -2.279 -4.564 -11.752 1.00 91.50 392 PHE A O 1
ATOM 2936 N N . SER A 1 393 ? -0.873 -5.415 -10.221 1.00 88.75 393 SER A N 1
ATOM 2937 C CA . SER A 1 393 ? 0.355 -5.236 -11.014 1.00 88.75 393 SER A CA 1
ATOM 2938 C C . SER A 1 393 ? 0.272 -5.973 -12.347 1.00 88.75 393 SER A C 1
ATOM 2940 O O . SER A 1 393 ? 0.545 -5.410 -13.403 1.00 88.75 393 SER A O 1
ATOM 2942 N N . MET A 1 394 ? -0.212 -7.210 -12.301 1.00 86.75 394 MET A N 1
ATOM 2943 C CA . MET A 1 394 ? -0.448 -8.052 -13.467 1.00 86.75 394 MET A CA 1
ATOM 2944 C C . MET A 1 394 ? -1.457 -7.445 -14.454 1.00 86.75 394 MET A C 1
ATOM 2946 O O . MET A 1 394 ? -1.262 -7.531 -15.665 1.00 86.75 394 MET A O 1
ATOM 2950 N N . LEU A 1 395 ? -2.525 -6.808 -13.961 1.00 90.94 395 LEU A N 1
ATOM 2951 C CA . LEU A 1 395 ? -3.513 -6.134 -14.815 1.00 90.94 395 LEU A CA 1
ATOM 2952 C C . LEU A 1 395 ? -2.959 -4.862 -15.475 1.00 90.94 395 LEU A C 1
ATOM 2954 O O . LEU A 1 395 ? -3.471 -4.446 -16.516 1.00 90.94 395 LEU A O 1
ATOM 2958 N N . LEU A 1 396 ? -1.912 -4.264 -14.897 1.00 91.75 396 LEU A N 1
ATOM 2959 C CA . LEU A 1 396 ? -1.256 -3.074 -15.433 1.00 91.75 396 LEU A CA 1
ATOM 2960 C C . LEU A 1 396 ? -0.186 -3.364 -16.495 1.00 91.75 396 LEU A C 1
ATOM 2962 O O . LEU A 1 396 ? 0.318 -2.412 -17.084 1.00 91.75 396 LEU A O 1
ATOM 2966 N N . ALA A 1 397 ? 0.150 -4.624 -16.784 1.00 89.19 397 ALA A N 1
ATOM 2967 C CA . ALA A 1 397 ? 1.184 -4.970 -17.769 1.00 89.19 397 ALA A CA 1
ATOM 2968 C C . ALA A 1 397 ? 1.015 -4.281 -19.151 1.00 89.19 397 ALA A C 1
ATOM 2970 O O . ALA A 1 397 ? 2.008 -3.786 -19.682 1.00 89.19 397 ALA A O 1
ATOM 2971 N N . PRO A 1 398 ? -0.204 -4.129 -19.724 1.00 92.94 398 PRO A N 1
ATOM 2972 C CA . PRO A 1 398 ? -0.398 -3.431 -21.003 1.00 92.94 398 PRO A CA 1
ATOM 2973 C C . PRO A 1 398 ? -0.164 -1.914 -20.961 1.00 92.94 398 PRO A C 1
ATOM 2975 O O . PRO A 1 398 ? -0.214 -1.264 -21.997 1.00 92.94 398 PRO A O 1
ATOM 2978 N N . PHE A 1 399 ? 0.026 -1.329 -19.778 1.00 92.38 399 PHE A N 1
ATOM 2979 C CA . PHE A 1 399 ? 0.256 0.107 -19.593 1.00 92.38 399 PHE A CA 1
ATOM 2980 C C . PHE A 1 399 ? 1.735 0.427 -19.334 1.00 92.38 399 PHE A C 1
ATOM 2982 O O . PHE A 1 399 ? 2.081 1.591 -19.148 1.00 92.38 399 PHE A O 1
ATOM 2989 N N . GLN A 1 400 ? 2.596 -0.594 -19.299 1.00 90.50 400 GLN A N 1
ATOM 2990 C CA . GLN A 1 400 ? 4.016 -0.471 -18.985 1.00 90.50 400 GLN A CA 1
ATOM 2991 C C . GLN A 1 400 ? 4.844 -0.604 -20.263 1.00 90.50 400 GLN A C 1
ATOM 2993 O O . GLN A 1 400 ? 4.994 -1.700 -20.808 1.00 90.50 400 GLN A O 1
ATOM 2998 N N . CYS A 1 401 ? 5.396 0.514 -20.734 1.00 89.38 401 CYS A N 1
ATOM 2999 C CA . CYS A 1 401 ? 6.154 0.564 -21.981 1.00 89.38 401 CYS A CA 1
ATOM 3000 C C . CYS A 1 401 ? 7.637 0.852 -21.737 1.00 89.38 401 CYS A C 1
ATOM 3002 O O . CYS A 1 401 ? 8.002 1.670 -20.895 1.00 89.38 401 CYS A O 1
ATOM 3004 N N . SER A 1 402 ? 8.490 0.182 -22.507 1.00 85.75 402 SER A N 1
ATOM 3005 C CA . SER A 1 402 ? 9.939 0.364 -22.531 1.00 85.75 402 SER A CA 1
ATOM 3006 C C . SER A 1 402 ? 10.365 0.994 -23.853 1.00 85.75 402 SER A C 1
ATOM 3008 O O . SER A 1 402 ? 9.890 0.593 -24.917 1.00 85.75 402 SER A O 1
ATOM 3010 N N . TRP A 1 403 ? 11.231 2.003 -23.786 1.00 86.75 403 TRP A N 1
ATOM 3011 C CA . TRP A 1 403 ? 11.706 2.737 -24.957 1.00 86.75 403 TRP A CA 1
ATOM 3012 C C . TRP A 1 403 ? 13.012 2.153 -25.492 1.00 86.75 403 TRP A C 1
ATOM 3014 O O . TRP A 1 403 ? 13.908 1.767 -24.735 1.00 86.75 403 TRP A O 1
ATOM 3024 N N . HIS A 1 404 ? 13.134 2.123 -26.813 1.00 88.62 404 HIS A N 1
ATOM 3025 C CA . HIS A 1 404 ? 14.307 1.628 -27.519 1.00 88.62 404 HIS A CA 1
ATOM 3026 C C . HIS A 1 404 ? 15.084 2.767 -28.203 1.00 88.62 404 HIS A C 1
ATOM 3028 O O . HIS A 1 404 ? 14.500 3.808 -28.514 1.00 88.62 404 HIS A O 1
ATOM 3034 N N . PRO A 1 405 ? 16.390 2.578 -28.480 1.00 88.44 405 PRO A N 1
ATOM 3035 C CA . PRO A 1 405 ? 17.235 3.574 -29.146 1.00 88.44 405 PRO A CA 1
ATOM 3036 C C . PRO A 1 405 ? 16.722 4.064 -30.505 1.00 88.44 405 PRO A C 1
ATOM 3038 O O . PRO A 1 405 ? 16.997 5.190 -30.905 1.00 88.44 405 PRO A O 1
ATOM 3041 N N . ASN A 1 406 ? 15.954 3.239 -31.216 1.00 87.81 406 ASN A N 1
ATOM 3042 C CA . ASN A 1 406 ? 15.324 3.602 -32.487 1.00 87.81 406 ASN A CA 1
ATOM 3043 C C . ASN A 1 406 ? 14.084 4.515 -32.346 1.00 87.81 406 ASN A C 1
ATOM 3045 O O . ASN A 1 406 ? 13.453 4.839 -33.351 1.00 87.81 406 ASN A O 1
ATOM 3049 N N . GLY A 1 407 ? 13.705 4.907 -31.125 1.00 87.88 407 GLY A N 1
ATOM 3050 C CA . GLY A 1 407 ? 12.535 5.743 -30.846 1.00 87.88 407 GLY A CA 1
ATOM 3051 C C . GLY A 1 407 ? 11.203 4.988 -30.803 1.00 87.88 407 GLY A C 1
ATOM 3052 O O . GLY A 1 407 ? 10.165 5.606 -30.572 1.00 87.88 407 GLY A O 1
ATOM 3053 N N . LEU A 1 408 ? 11.205 3.666 -30.999 1.00 90.69 408 LEU A N 1
ATOM 3054 C CA . LEU A 1 408 ? 10.029 2.819 -30.806 1.00 90.69 408 LEU A CA 1
ATOM 3055 C C . LEU A 1 408 ? 9.928 2.367 -29.346 1.00 90.69 408 LEU A C 1
ATOM 3057 O O . LEU A 1 408 ? 10.920 2.326 -28.617 1.00 90.69 408 LEU A O 1
ATOM 3061 N N . ALA A 1 409 ? 8.725 1.980 -28.931 1.00 91.19 409 ALA A N 1
ATOM 3062 C CA . ALA A 1 409 ? 8.476 1.424 -27.608 1.00 91.19 409 ALA A CA 1
ATOM 3063 C C . ALA A 1 409 ? 7.767 0.070 -27.704 1.00 91.19 409 ALA A C 1
ATOM 3065 O O . ALA A 1 409 ? 6.923 -0.138 -28.581 1.00 91.19 409 ALA A O 1
ATOM 3066 N N . THR A 1 410 ? 8.081 -0.837 -26.786 1.00 91.31 410 THR A N 1
ATOM 3067 C CA . THR A 1 410 ? 7.430 -2.149 -26.632 1.00 91.31 410 THR A CA 1
ATOM 3068 C C . THR A 1 410 ? 6.929 -2.335 -25.206 1.00 91.31 410 THR A C 1
ATOM 3070 O O . THR A 1 410 ? 7.354 -1.623 -24.294 1.00 91.31 410 THR A O 1
ATOM 3073 N N . LEU A 1 411 ? 6.000 -3.266 -25.001 1.00 89.69 411 LEU A N 1
ATOM 3074 C CA . LEU A 1 411 ? 5.544 -3.627 -23.659 1.00 89.69 411 LEU A CA 1
ATOM 3075 C C . LEU A 1 411 ? 6.664 -4.295 -22.855 1.00 89.69 411 LEU A C 1
ATOM 3077 O O . LEU A 1 411 ? 7.367 -5.158 -23.372 1.00 89.69 411 LEU A O 1
ATOM 3081 N N . LYS A 1 412 ? 6.788 -3.937 -21.573 1.00 84.06 412 LYS A N 1
ATOM 3082 C CA . LYS A 1 412 ? 7.876 -4.413 -20.705 1.00 84.06 412 LYS A CA 1
ATOM 3083 C C . LYS A 1 412 ? 7.880 -5.936 -20.517 1.00 84.06 412 LYS A C 1
ATOM 3085 O O . LYS A 1 412 ? 8.907 -6.570 -20.738 1.00 84.06 412 LYS A O 1
ATOM 3090 N N . ASP A 1 413 ? 6.727 -6.511 -20.177 1.00 80.00 413 ASP A N 1
ATOM 3091 C CA . ASP A 1 413 ? 6.577 -7.963 -19.977 1.00 80.00 413 ASP A CA 1
ATOM 3092 C C . ASP A 1 413 ? 6.350 -8.715 -21.300 1.00 80.00 413 ASP A C 1
ATOM 3094 O O . ASP A 1 413 ? 6.555 -9.921 -21.387 1.00 80.00 413 ASP A O 1
ATOM 3098 N N . TYR A 1 414 ? 5.934 -8.001 -22.351 1.00 84.75 414 TYR A N 1
ATOM 3099 C CA . TYR A 1 414 ? 5.625 -8.560 -23.668 1.00 84.75 414 TYR A CA 1
ATOM 3100 C C . TYR A 1 414 ? 6.457 -7.854 -24.740 1.00 84.75 414 TYR A C 1
ATOM 3102 O O . TYR A 1 414 ? 5.909 -7.191 -25.621 1.00 84.75 414 TYR A O 1
ATOM 3110 N N . GLY A 1 415 ? 7.783 -8.023 -24.683 1.00 83.56 415 GLY A N 1
ATOM 3111 C CA . GLY A 1 415 ? 8.757 -7.315 -25.533 1.00 83.56 415 GLY A CA 1
ATOM 3112 C C . GLY A 1 415 ? 8.583 -7.486 -27.050 1.00 83.56 415 GLY A C 1
ATOM 3113 O O . GLY A 1 415 ? 9.228 -6.789 -27.824 1.00 83.56 415 GLY A O 1
ATOM 3114 N N . MET A 1 416 ? 7.689 -8.378 -27.493 1.00 85.06 416 MET A N 1
ATOM 3115 C CA . MET A 1 416 ? 7.302 -8.546 -28.898 1.00 85.06 416 MET A CA 1
ATOM 3116 C C . MET A 1 416 ? 6.157 -7.634 -29.368 1.00 85.06 416 MET A C 1
ATOM 3118 O O . MET A 1 416 ? 5.929 -7.520 -30.570 1.00 85.06 416 MET A O 1
ATOM 3122 N N . VAL A 1 417 ? 5.432 -6.995 -28.447 1.00 90.81 417 VAL A N 1
ATOM 3123 C CA . VAL A 1 417 ? 4.265 -6.159 -28.749 1.00 90.81 417 VAL A CA 1
ATOM 3124 C C . VAL A 1 417 ? 4.656 -4.685 -28.698 1.00 90.81 417 VAL A C 1
ATOM 3126 O O . VAL A 1 417 ? 5.099 -4.180 -27.666 1.00 90.81 417 VAL A O 1
ATOM 3129 N N . TYR A 1 418 ? 4.448 -3.970 -29.805 1.00 92.25 418 TYR A N 1
ATOM 3130 C CA . TYR A 1 418 ? 4.688 -2.528 -29.876 1.00 92.25 418 TYR A CA 1
ATOM 3131 C C . TYR A 1 418 ? 3.694 -1.738 -29.019 1.00 92.25 418 TYR A C 1
ATOM 3133 O O . TYR A 1 418 ? 2.483 -1.914 -29.127 1.00 92.25 418 TYR A O 1
ATOM 3141 N N . CYS A 1 419 ? 4.197 -0.786 -28.239 1.00 92.69 419 CYS A N 1
ATOM 3142 C CA . CYS A 1 419 ? 3.393 0.160 -27.471 1.00 92.69 419 CYS A CA 1
ATOM 3143 C C . CYS A 1 419 ? 2.931 1.321 -28.372 1.00 92.69 419 CYS A C 1
ATOM 3145 O O . CYS A 1 419 ? 3.417 2.445 -28.284 1.00 92.69 419 CYS A O 1
ATOM 3147 N N . ASN A 1 420 ? 2.016 1.033 -29.303 1.00 91.50 420 ASN A N 1
ATOM 3148 C CA . ASN A 1 420 ? 1.547 1.978 -30.331 1.00 91.50 420 ASN A CA 1
ATOM 3149 C C . ASN A 1 420 ? 0.033 2.260 -30.281 1.00 91.50 420 ASN A C 1
ATOM 3151 O O . ASN A 1 420 ? -0.492 3.005 -31.105 1.00 91.50 420 ASN A O 1
ATOM 3155 N N . GLY A 1 421 ? -0.686 1.641 -29.342 1.00 90.62 421 GLY A N 1
ATOM 3156 C CA . GLY A 1 421 ? -2.146 1.768 -29.236 1.00 90.62 421 GLY A CA 1
ATOM 3157 C C . GLY A 1 421 ? -2.928 1.099 -30.374 1.00 90.62 421 GLY A C 1
ATOM 3158 O O . GLY A 1 421 ? -4.092 1.431 -30.578 1.00 90.62 421 GLY A O 1
ATOM 3159 N N . GLN A 1 422 ? -2.318 0.179 -31.124 1.00 92.50 422 GLN A N 1
ATOM 3160 C CA . GLN A 1 422 ? -2.925 -0.505 -32.269 1.00 92.50 422 GLN A CA 1
ATOM 3161 C C . GLN A 1 422 ? -2.743 -2.029 -32.172 1.00 92.50 422 GLN A C 1
ATOM 3163 O O . GLN A 1 422 ? -1.985 -2.526 -31.341 1.00 92.50 422 GLN A O 1
ATOM 3168 N N . GLY A 1 423 ? -3.463 -2.785 -33.009 1.00 93.06 423 GLY A N 1
ATOM 3169 C CA . GLY A 1 423 ? -3.315 -4.242 -33.117 1.00 93.06 423 GLY A CA 1
ATOM 3170 C C . GLY A 1 423 ? -3.450 -4.976 -31.777 1.00 93.06 423 GLY A C 1
ATOM 3171 O O . GLY A 1 423 ? -4.420 -4.775 -31.044 1.00 93.06 423 GLY A O 1
ATOM 3172 N N . GLU A 1 424 ? -2.464 -5.818 -31.463 1.00 92.94 424 GLU A N 1
ATOM 3173 C CA . GLU A 1 424 ? -2.408 -6.609 -30.226 1.00 92.94 424 GLU A CA 1
ATOM 3174 C C . GLU A 1 424 ? -2.351 -5.733 -28.966 1.00 92.94 424 GLU A C 1
ATOM 3176 O O . GLU A 1 424 ? -3.029 -6.027 -27.980 1.00 92.94 424 GLU A O 1
ATOM 3181 N N . HIS A 1 425 ? -1.625 -4.610 -29.011 1.00 94.50 425 HIS A N 1
ATOM 3182 C CA . HIS A 1 425 ? -1.519 -3.692 -27.877 1.00 94.50 425 HIS A CA 1
ATOM 3183 C C . HIS A 1 425 ? -2.870 -3.078 -27.518 1.00 94.50 425 HIS A C 1
ATOM 3185 O O . HIS A 1 425 ? -3.234 -3.043 -26.347 1.00 94.50 425 HIS A O 1
ATOM 3191 N N . LEU A 1 426 ? -3.654 -2.647 -28.515 1.00 95.06 426 LEU A N 1
ATOM 3192 C CA . LEU A 1 426 ? -4.990 -2.098 -28.270 1.00 95.06 426 LEU A CA 1
ATOM 3193 C C . LEU A 1 426 ? -5.914 -3.129 -27.608 1.00 95.06 426 LEU A C 1
ATOM 3195 O O . LEU A 1 426 ? -6.659 -2.789 -26.690 1.00 95.06 426 LEU A O 1
ATOM 3199 N N . GLN A 1 427 ? -5.852 -4.390 -28.043 1.00 95.62 427 GLN A N 1
ATOM 3200 C CA . GLN A 1 427 ? -6.642 -5.466 -27.442 1.00 95.62 427 GLN A CA 1
ATOM 3201 C C . GLN A 1 427 ? -6.247 -5.695 -25.980 1.00 95.62 427 GLN A C 1
ATOM 3203 O O . GLN A 1 427 ? -7.117 -5.723 -25.109 1.00 95.62 427 GLN A O 1
ATOM 3208 N N . MET A 1 428 ? -4.946 -5.794 -25.692 1.00 94.75 428 MET A N 1
ATOM 3209 C CA . MET A 1 428 ? -4.440 -5.949 -24.325 1.00 94.75 428 MET A CA 1
ATOM 3210 C C . MET A 1 428 ? -4.791 -4.745 -23.447 1.00 94.75 428 MET A C 1
ATOM 3212 O O . MET A 1 428 ? -5.215 -4.927 -22.309 1.00 94.75 428 MET A O 1
ATOM 3216 N N . PHE A 1 429 ? -4.698 -3.529 -23.986 1.00 94.06 429 PHE A N 1
ATOM 3217 C CA . PHE A 1 429 ? -5.057 -2.292 -23.296 1.00 94.06 429 PHE A CA 1
ATOM 3218 C C . PHE A 1 429 ? -6.541 -2.264 -22.903 1.00 94.06 429 PHE A C 1
ATOM 3220 O O . PHE A 1 429 ? -6.872 -1.928 -21.767 1.00 94.06 429 PHE A O 1
ATOM 3227 N N . ILE A 1 430 ? -7.446 -2.669 -23.804 1.00 95.38 430 ILE A N 1
ATOM 3228 C CA . ILE A 1 430 ? -8.889 -2.749 -23.519 1.00 95.38 430 ILE A CA 1
ATOM 3229 C C . ILE A 1 430 ? -9.175 -3.822 -22.462 1.00 95.38 430 ILE A C 1
ATOM 3231 O O . ILE A 1 430 ? -9.887 -3.550 -21.494 1.00 95.38 430 ILE A O 1
ATOM 3235 N N . ILE A 1 431 ? -8.611 -5.025 -22.618 1.00 94.44 431 ILE A N 1
ATOM 3236 C CA . ILE A 1 431 ? -8.806 -6.133 -21.671 1.00 94.44 431 ILE A CA 1
ATOM 3237 C C . ILE A 1 431 ? -8.285 -5.742 -20.281 1.00 94.44 431 ILE A C 1
ATOM 3239 O O . ILE A 1 431 ? -9.003 -5.900 -19.294 1.00 94.44 431 ILE A O 1
ATOM 3243 N N . GLY A 1 432 ? -7.075 -5.183 -20.204 1.00 92.62 432 GLY A N 1
ATOM 3244 C CA . GLY A 1 432 ? -6.464 -4.713 -18.961 1.00 92.62 432 GLY A CA 1
ATOM 3245 C C . GLY A 1 432 ? -7.261 -3.578 -18.324 1.00 92.62 432 GLY A C 1
ATOM 3246 O O . GLY A 1 432 ? -7.555 -3.630 -17.133 1.00 92.62 432 GLY A O 1
ATOM 3247 N N . GLY A 1 433 ? -7.708 -2.598 -19.115 1.00 93.06 433 GLY A N 1
ATOM 3248 C CA . GLY A 1 433 ? -8.533 -1.486 -18.639 1.00 93.06 433 GLY A CA 1
ATOM 3249 C C . GLY A 1 433 ? -9.859 -1.940 -18.025 1.00 93.06 433 GLY A C 1
ATOM 3250 O O . GLY A 1 433 ? -10.211 -1.498 -16.932 1.00 93.06 433 GLY A O 1
ATOM 3251 N N . ILE A 1 434 ? -10.567 -2.869 -18.678 1.00 94.00 434 ILE A N 1
ATOM 3252 C CA . ILE A 1 434 ? -11.802 -3.461 -18.138 1.00 94.00 434 ILE A CA 1
ATOM 3253 C C . ILE A 1 434 ? -11.498 -4.269 -16.873 1.00 94.00 434 ILE A C 1
ATOM 3255 O O . ILE A 1 434 ? -12.204 -4.137 -15.874 1.00 94.00 434 ILE A O 1
ATOM 3259 N N . ALA A 1 435 ? -10.442 -5.081 -16.881 1.00 92.38 435 ALA A N 1
ATOM 3260 C CA . ALA A 1 435 ? -10.073 -5.898 -15.732 1.00 92.38 435 ALA A CA 1
ATOM 3261 C C . ALA A 1 435 ? -9.665 -5.050 -14.512 1.00 92.38 435 ALA A C 1
ATOM 3263 O O . ALA A 1 435 ? -10.019 -5.400 -13.386 1.00 92.38 435 ALA A O 1
ATOM 3264 N N . CYS A 1 436 ? -9.015 -3.898 -14.713 1.00 92.94 436 CYS A N 1
ATOM 3265 C CA . CYS A 1 436 ? -8.668 -2.932 -13.663 1.00 92.94 436 CYS A CA 1
ATOM 3266 C C . CYS A 1 436 ? -9.890 -2.321 -12.952 1.00 92.94 436 CYS A C 1
ATOM 3268 O O . CYS A 1 436 ? -9.759 -1.826 -11.829 1.00 92.94 436 CYS A O 1
ATOM 3270 N N . LEU A 1 437 ? -11.095 -2.410 -13.531 1.00 92.38 437 LEU A N 1
ATOM 3271 C CA . LEU A 1 437 ? -12.326 -2.029 -12.830 1.00 92.38 437 LEU A CA 1
ATOM 3272 C C . LEU A 1 437 ? -12.608 -2.937 -11.628 1.00 92.38 437 LEU A C 1
ATOM 3274 O O . LEU A 1 437 ? -13.243 -2.489 -10.679 1.00 92.38 437 LEU A O 1
ATOM 3278 N N . VAL A 1 438 ? -12.118 -4.181 -11.620 1.00 91.62 438 VAL A N 1
ATOM 3279 C CA . VAL A 1 438 ? -12.303 -5.124 -10.505 1.00 91.62 438 VAL A CA 1
ATOM 3280 C C . VAL A 1 438 ? -11.591 -4.651 -9.228 1.00 91.62 438 VAL A C 1
ATOM 3282 O O . VAL A 1 438 ? -12.277 -4.471 -8.218 1.00 91.62 438 VAL A O 1
ATOM 3285 N N . PRO A 1 439 ? -10.262 -4.401 -9.211 1.00 92.62 439 PRO A N 1
ATOM 3286 C CA . PRO A 1 439 ? -9.606 -3.848 -8.029 1.00 92.62 439 PRO A CA 1
ATOM 3287 C C . PRO A 1 439 ? -10.129 -2.452 -7.676 1.00 92.62 439 PRO A C 1
ATOM 3289 O O . PRO A 1 439 ? -10.328 -2.183 -6.494 1.00 92.62 439 PRO A O 1
ATOM 3292 N N . ALA A 1 440 ? -10.443 -1.591 -8.653 1.00 92.31 440 ALA A N 1
ATOM 3293 C CA . ALA A 1 440 ? -11.030 -0.276 -8.376 1.00 92.31 440 ALA A CA 1
ATOM 3294 C C . ALA A 1 440 ? -12.397 -0.380 -7.672 1.00 92.31 440 ALA A C 1
ATOM 3296 O O . ALA A 1 440 ? -12.631 0.283 -6.658 1.00 92.31 440 ALA A O 1
ATOM 3297 N N . ALA A 1 441 ? -13.279 -1.262 -8.152 1.00 93.88 441 ALA A N 1
ATOM 3298 C CA . ALA A 1 441 ? -14.566 -1.542 -7.525 1.00 93.88 441 ALA A CA 1
ATOM 3299 C C . ALA A 1 441 ? -14.390 -2.134 -6.124 1.00 93.88 441 ALA A C 1
ATOM 3301 O O . ALA A 1 441 ? -15.117 -1.753 -5.212 1.00 93.88 441 ALA A O 1
ATOM 3302 N N . PHE A 1 442 ? -13.402 -3.009 -5.916 1.00 93.31 442 PHE A N 1
ATOM 3303 C CA . PHE A 1 442 ? -13.099 -3.543 -4.590 1.00 93.31 442 PHE A CA 1
ATOM 3304 C C . PHE A 1 442 ? -12.699 -2.437 -3.605 1.00 93.31 442 PHE A C 1
ATOM 3306 O O . PHE A 1 442 ? -13.255 -2.377 -2.509 1.00 93.31 442 PHE A O 1
ATOM 3313 N N . VAL A 1 443 ? -11.811 -1.513 -3.998 1.00 94.62 443 VAL A N 1
ATOM 3314 C CA . VAL A 1 443 ? -11.446 -0.352 -3.166 1.00 94.62 443 VAL A CA 1
ATOM 3315 C C . VAL A 1 443 ? -12.673 0.503 -2.845 1.00 94.62 443 VAL A C 1
ATOM 3317 O O . VAL A 1 443 ? -12.884 0.859 -1.683 1.00 94.62 443 VAL A O 1
ATOM 3320 N N . ALA A 1 444 ? -13.510 0.798 -3.843 1.00 95.38 444 ALA A N 1
ATOM 3321 C CA . ALA A 1 444 ? -14.720 1.599 -3.665 1.00 95.38 444 ALA A CA 1
ATOM 3322 C C . ALA A 1 444 ? -15.730 0.924 -2.720 1.00 95.38 444 ALA A C 1
ATOM 3324 O O . ALA A 1 444 ? -16.219 1.556 -1.782 1.00 95.38 444 ALA A O 1
ATOM 3325 N N . VAL A 1 445 ? -15.989 -0.373 -2.910 1.00 94.62 445 VAL A N 1
ATOM 3326 C CA . VAL A 1 445 ? -16.894 -1.169 -2.070 1.00 94.62 445 VAL A CA 1
ATOM 3327 C C . VAL A 1 445 ? -16.366 -1.262 -0.642 1.00 94.62 445 VAL A C 1
ATOM 3329 O O . VAL A 1 445 ? -17.119 -1.007 0.294 1.00 94.62 445 VAL A O 1
ATOM 3332 N N . CYS A 1 446 ? -15.077 -1.553 -0.442 1.00 94.25 446 CYS A N 1
ATOM 3333 C CA . CYS A 1 446 ? -14.476 -1.562 0.892 1.00 94.25 446 CYS A CA 1
ATOM 3334 C C . CYS A 1 446 ? -14.585 -0.191 1.568 1.00 94.25 446 CYS A C 1
ATOM 3336 O O . CYS A 1 446 ? -14.931 -0.125 2.746 1.00 94.25 446 CYS A O 1
ATOM 3338 N N . THR A 1 447 ? -14.349 0.895 0.827 1.00 94.56 447 THR A N 1
ATOM 3339 C CA . THR A 1 447 ? -14.461 2.268 1.343 1.00 94.56 447 THR A CA 1
ATOM 3340 C C . THR A 1 447 ? -15.883 2.576 1.789 1.00 94.56 447 THR A C 1
ATOM 3342 O O . THR A 1 447 ? -16.085 3.040 2.912 1.00 94.56 447 THR A O 1
ATOM 3345 N N . TRP A 1 448 ? -16.878 2.266 0.957 1.00 95.19 448 TRP A N 1
ATOM 3346 C CA . TRP A 1 448 ? -18.290 2.420 1.302 1.00 95.19 448 TRP A CA 1
ATOM 3347 C C . TRP A 1 448 ? -18.680 1.576 2.526 1.00 95.19 448 TRP A C 1
ATOM 3349 O O . TRP A 1 448 ? -19.316 2.086 3.450 1.00 95.19 448 TRP A O 1
ATOM 3359 N N . ILE A 1 449 ? -18.232 0.318 2.593 1.00 92.69 449 ILE A N 1
ATOM 3360 C CA . ILE A 1 449 ? -18.504 -0.571 3.730 1.00 92.69 449 ILE A CA 1
ATOM 3361 C C . ILE A 1 449 ? -17.924 0.001 5.027 1.00 92.69 449 ILE A C 1
ATOM 3363 O O . ILE A 1 449 ? -18.635 0.068 6.023 1.00 92.69 449 ILE A O 1
ATOM 3367 N N . VAL A 1 450 ? -16.661 0.432 5.031 1.00 90.81 450 VAL A N 1
ATOM 3368 C CA . VAL A 1 450 ? -15.987 0.935 6.241 1.00 90.81 450 VAL A CA 1
ATOM 3369 C C . VAL A 1 450 ? -16.543 2.281 6.695 1.00 90.81 450 VAL A C 1
ATOM 3371 O O . VAL A 1 450 ? -16.744 2.477 7.889 1.00 90.81 450 VAL A O 1
ATOM 3374 N N . THR A 1 451 ? -16.805 3.201 5.769 1.00 89.00 451 THR A N 1
ATOM 3375 C CA . THR A 1 451 ? -17.213 4.573 6.119 1.00 89.00 451 THR A CA 1
ATOM 3376 C C . THR A 1 451 ? -18.707 4.712 6.385 1.00 89.00 451 THR A C 1
ATOM 3378 O O . THR A 1 451 ? -19.101 5.525 7.214 1.00 89.00 451 THR A O 1
ATOM 3381 N N . SER A 1 452 ? -19.546 3.939 5.691 1.00 88.19 452 SER A N 1
ATOM 3382 C CA . SER A 1 452 ? -21.002 4.108 5.727 1.00 88.19 452 SER A CA 1
ATOM 3383 C C . SER A 1 452 ? -21.714 2.923 6.370 1.00 88.19 452 SER A C 1
ATOM 3385 O O . SER A 1 452 ? -22.543 3.117 7.257 1.00 88.19 452 SER A O 1
ATOM 3387 N N . GLU A 1 453 ? -21.416 1.695 5.945 1.00 86.12 453 GLU A N 1
ATOM 3388 C CA . GLU A 1 453 ? -22.229 0.535 6.334 1.00 86.12 453 GLU A CA 1
ATOM 3389 C C . GLU A 1 453 ? -21.863 -0.022 7.713 1.00 86.12 453 GLU A C 1
ATOM 3391 O O . GLU A 1 453 ? -22.753 -0.361 8.493 1.00 86.12 453 GLU A O 1
ATOM 3396 N N . ILE A 1 454 ? -20.570 -0.070 8.048 1.00 80.12 454 ILE A N 1
ATOM 3397 C CA . ILE A 1 454 ? -20.092 -0.541 9.351 1.00 80.12 454 ILE A CA 1
ATOM 3398 C C . ILE A 1 454 ? -20.673 0.311 10.489 1.00 80.12 454 ILE A C 1
ATOM 3400 O O . ILE A 1 454 ? -21.301 -0.290 11.357 1.00 80.12 454 ILE A O 1
ATOM 3404 N N . PRO A 1 455 ? -20.576 1.658 10.497 1.00 76.88 455 PRO A N 1
ATOM 3405 C CA . PRO A 1 455 ? -21.169 2.464 11.568 1.00 76.88 455 PRO A CA 1
ATOM 3406 C C . PRO A 1 455 ? -22.687 2.263 11.696 1.00 76.88 455 PRO A C 1
ATOM 3408 O O . PRO A 1 455 ? -23.195 2.040 12.795 1.00 76.88 455 PRO A O 1
ATOM 3411 N N . ARG A 1 456 ? -23.415 2.247 10.568 1.00 75.69 456 ARG A N 1
ATOM 3412 C CA . ARG A 1 456 ? -24.877 2.051 10.545 1.00 75.69 456 ARG A CA 1
ATOM 3413 C C . ARG A 1 456 ? -25.303 0.691 11.092 1.00 75.69 456 ARG A C 1
ATOM 3415 O O . ARG A 1 456 ? -26.289 0.595 11.818 1.00 75.69 456 ARG A O 1
ATOM 3422 N N . ARG A 1 457 ? -24.594 -0.379 10.727 1.00 71.81 457 ARG A N 1
ATOM 3423 C CA . ARG A 1 457 ? -24.926 -1.747 11.157 1.00 71.81 457 ARG A CA 1
ATOM 3424 C C . ARG A 1 457 ? -24.378 -2.107 12.524 1.00 71.81 457 ARG A C 1
ATOM 3426 O O . ARG A 1 457 ? -24.959 -2.962 13.190 1.00 71.81 457 ARG A O 1
ATOM 3433 N N . LEU A 1 458 ? -23.317 -1.434 12.958 1.00 62.12 458 LEU A N 1
ATOM 3434 C CA . LEU A 1 458 ? -22.838 -1.500 14.330 1.00 62.12 458 LEU A CA 1
ATOM 3435 C C . LEU A 1 458 ? -23.897 -0.945 15.291 1.00 62.12 458 LEU A C 1
ATOM 3437 O O . LEU A 1 458 ? -24.192 -1.611 16.278 1.00 62.12 458 LEU A O 1
ATOM 3441 N N . ALA A 1 459 ? -24.548 0.175 14.948 1.00 59.19 459 ALA A N 1
ATOM 3442 C CA . ALA A 1 459 ? -25.670 0.722 15.720 1.00 59.19 459 ALA A CA 1
ATOM 3443 C C . ALA A 1 459 ? -26.849 -0.265 15.834 1.00 59.19 459 ALA A C 1
ATOM 3445 O O . ALA A 1 459 ? -27.461 -0.396 16.887 1.00 59.19 459 ALA A O 1
ATOM 3446 N N . ARG A 1 460 ? -27.116 -1.040 14.774 1.00 57.97 460 ARG A N 1
ATOM 3447 C CA . ARG A 1 460 ? -28.161 -2.084 14.751 1.00 57.97 460 ARG A CA 1
ATOM 3448 C C . ARG A 1 460 ? -27.720 -3.433 15.335 1.00 57.97 460 ARG A C 1
ATOM 3450 O O . ARG A 1 460 ? -28.478 -4.396 15.271 1.00 57.97 460 ARG A O 1
ATOM 3457 N N . SER A 1 461 ? -26.497 -3.533 15.863 1.00 56.62 461 SER A N 1
ATOM 3458 C CA . SER A 1 461 ? -25.915 -4.768 16.412 1.00 56.62 461 SER A CA 1
ATOM 3459 C C . SER A 1 461 ? -25.938 -5.984 15.467 1.00 56.62 461 SER A C 1
ATOM 3461 O O . SER A 1 461 ? -25.973 -7.129 15.923 1.00 56.62 461 SER A O 1
ATOM 3463 N N . ASP A 1 462 ? -25.837 -5.769 14.148 1.00 60.69 462 ASP A N 1
ATOM 3464 C CA . ASP A 1 462 ? -25.804 -6.841 13.140 1.00 60.69 462 ASP A CA 1
ATOM 3465 C C . ASP A 1 462 ? -24.460 -7.596 13.182 1.00 60.69 462 ASP A C 1
ATOM 3467 O O . ASP A 1 462 ? -23.499 -7.323 12.453 1.00 60.69 462 ASP A O 1
ATOM 3471 N N . ALA A 1 463 ? -24.376 -8.568 14.092 1.00 61.59 463 ALA A N 1
ATOM 3472 C CA . ALA A 1 463 ? -23.175 -9.362 14.319 1.00 61.59 463 ALA A CA 1
ATOM 3473 C C . ALA A 1 463 ? -22.794 -10.227 13.106 1.00 61.59 463 ALA A C 1
ATOM 3475 O O . ALA A 1 463 ? -21.616 -10.547 12.932 1.00 61.59 463 ALA A O 1
ATOM 3476 N N . MET A 1 464 ? -23.760 -10.608 12.265 1.00 66.31 464 MET A N 1
ATOM 3477 C CA . MET A 1 464 ? -23.509 -11.433 11.083 1.00 66.31 464 MET A CA 1
ATOM 3478 C C . MET A 1 464 ? -22.759 -10.630 10.016 1.00 66.31 464 MET A C 1
ATOM 3480 O O . MET A 1 464 ? -21.759 -11.108 9.469 1.00 66.31 464 MET A O 1
ATOM 3484 N N . PHE A 1 465 ? -23.167 -9.382 9.783 1.00 75.44 465 PHE A N 1
ATOM 3485 C CA . PHE A 1 465 ? -22.477 -8.478 8.866 1.00 75.44 465 PHE A CA 1
ATOM 3486 C C . PHE A 1 465 ? -21.029 -8.206 9.299 1.00 75.44 465 PHE A C 1
ATOM 3488 O O . PHE A 1 465 ? -20.097 -8.372 8.509 1.00 75.44 465 PHE A O 1
ATOM 3495 N N . LEU A 1 466 ? -20.811 -7.883 10.577 1.00 70.62 466 LEU A N 1
ATOM 3496 C CA . LEU A 1 466 ? -19.470 -7.607 11.112 1.00 70.62 466 LEU A CA 1
ATOM 3497 C C . LEU A 1 466 ? -18.538 -8.829 11.036 1.00 70.62 466 LEU A C 1
ATOM 3499 O O . LEU A 1 466 ? -17.341 -8.682 10.786 1.00 70.62 466 LEU A O 1
ATOM 3503 N N . ARG A 1 467 ? -19.077 -10.046 11.198 1.00 73.06 467 ARG A N 1
ATOM 3504 C CA . ARG A 1 467 ? -18.324 -11.297 10.987 1.00 73.06 467 ARG A CA 1
ATOM 3505 C C . ARG A 1 467 ? -17.960 -11.514 9.520 1.00 73.06 467 ARG A C 1
ATOM 3507 O O . ARG A 1 467 ? -16.864 -11.988 9.237 1.00 73.06 467 ARG A O 1
ATOM 3514 N N . THR A 1 468 ? -18.848 -11.148 8.601 1.00 80.62 468 THR A N 1
ATOM 3515 C CA . THR A 1 468 ? -18.625 -11.278 7.152 1.00 80.62 468 THR A CA 1
ATOM 3516 C C . THR A 1 468 ? -17.447 -10.415 6.699 1.00 80.62 468 THR A C 1
ATOM 3518 O O . THR A 1 468 ? -16.525 -10.897 6.042 1.00 80.62 468 THR A O 1
ATOM 3521 N N . PHE A 1 469 ? -17.427 -9.151 7.124 1.00 85.38 469 PHE A N 1
ATOM 3522 C CA . PHE A 1 469 ? -16.395 -8.179 6.754 1.00 85.38 469 PHE A CA 1
ATOM 3523 C C . PHE A 1 469 ? -15.246 -8.095 7.763 1.00 85.38 469 PHE A C 1
ATOM 3525 O O . PHE A 1 469 ? -14.468 -7.139 7.761 1.00 85.38 469 PHE A O 1
ATOM 3532 N N . SER A 1 470 ? -15.071 -9.125 8.600 1.00 81.62 470 SER A N 1
ATOM 3533 C CA . SER A 1 470 ? -14.014 -9.140 9.612 1.00 81.62 470 SER A CA 1
ATOM 3534 C C . SER A 1 470 ? -12.614 -9.069 8.997 1.00 81.62 470 SER A C 1
ATOM 3536 O O . SER A 1 470 ? -11.680 -8.647 9.670 1.00 81.62 470 SER A O 1
ATOM 3538 N N . PHE A 1 471 ? -12.445 -9.472 7.731 1.00 85.25 471 PHE A N 1
ATOM 3539 C CA . PHE A 1 471 ? -11.168 -9.346 7.028 1.00 85.25 471 PHE A CA 1
ATOM 3540 C C . PHE A 1 471 ? -10.713 -7.882 6.908 1.00 85.25 471 PHE A C 1
ATOM 3542 O O . PHE A 1 471 ? -9.510 -7.644 6.898 1.00 85.25 471 PHE A O 1
ATOM 3549 N N . LEU A 1 472 ? -11.626 -6.905 6.894 1.00 85.94 472 LEU A N 1
ATOM 3550 C CA . LEU A 1 472 ? -11.283 -5.479 6.903 1.00 85.94 472 LEU A CA 1
ATOM 3551 C C . LEU A 1 472 ? -10.930 -5.008 8.318 1.00 85.94 472 LEU A C 1
ATOM 3553 O O . LEU A 1 472 ? -9.837 -4.508 8.550 1.00 85.94 472 LEU A O 1
ATOM 3557 N N . ILE A 1 473 ? -11.820 -5.246 9.283 1.00 79.94 473 ILE A N 1
ATOM 3558 C CA . ILE A 1 473 ? -11.765 -4.578 10.594 1.00 79.94 473 ILE A CA 1
ATOM 3559 C C . ILE A 1 473 ? -10.971 -5.324 11.676 1.00 79.94 473 ILE A C 1
ATOM 3561 O O . ILE A 1 473 ? -10.405 -4.694 12.562 1.00 79.94 473 ILE A O 1
ATOM 3565 N N . ARG A 1 474 ? -10.881 -6.662 11.634 1.00 77.38 474 ARG A N 1
ATOM 3566 C CA . ARG A 1 474 ? -10.390 -7.481 12.771 1.00 77.38 474 ARG A CA 1
ATOM 3567 C C . ARG A 1 474 ? -8.912 -7.256 13.107 1.00 77.38 474 ARG A C 1
ATOM 3569 O O . ARG A 1 474 ? -8.512 -7.518 14.242 1.00 77.38 474 ARG A O 1
ATOM 3576 N N . ARG A 1 475 ? -8.125 -6.806 12.124 1.00 79.56 475 ARG A N 1
ATOM 3577 C CA . ARG A 1 475 ? -6.673 -6.568 12.222 1.00 79.56 475 ARG A CA 1
ATOM 3578 C C . ARG A 1 475 ? -6.321 -5.228 12.884 1.00 79.56 475 ARG A C 1
ATOM 3580 O O . ARG A 1 475 ? -5.219 -5.073 13.414 1.00 79.56 475 ARG A O 1
ATOM 3587 N N . PHE A 1 476 ? -7.258 -4.282 12.877 1.00 83.31 476 PHE A N 1
ATOM 3588 C CA . PHE A 1 476 ? -7.078 -2.946 13.436 1.00 83.31 476 PHE A CA 1
ATOM 3589 C C . PHE A 1 476 ? -7.788 -2.808 14.784 1.00 83.31 476 PHE A C 1
ATOM 3591 O O . PHE A 1 476 ? -8.607 -3.646 15.173 1.00 83.31 476 PHE A O 1
ATOM 3598 N N . ARG A 1 477 ? -7.421 -1.776 15.542 1.00 75.31 477 ARG A N 1
ATOM 3599 C CA . ARG A 1 477 ? -8.098 -1.424 16.792 1.00 75.31 477 ARG A CA 1
ATOM 3600 C C . ARG A 1 477 ? -9.493 -0.873 16.476 1.00 75.31 477 ARG A C 1
ATOM 3602 O O . ARG A 1 477 ? -9.622 -0.139 15.491 1.00 75.31 477 ARG A O 1
ATOM 3609 N N . PRO A 1 478 ? -10.508 -1.171 17.307 1.00 67.44 478 PRO A N 1
ATOM 3610 C CA . PRO A 1 478 ? -11.798 -0.494 17.215 1.00 67.44 478 PRO A CA 1
ATOM 3611 C C . PRO A 1 478 ? -11.611 1.033 17.215 1.00 67.44 478 PRO A C 1
ATOM 3613 O O . PRO A 1 478 ? -10.797 1.545 17.984 1.00 67.44 478 PRO A O 1
ATOM 3616 N N . GLY A 1 479 ? -12.301 1.744 16.326 1.00 71.31 479 GLY A N 1
ATOM 3617 C CA . GLY A 1 479 ? -12.164 3.190 16.105 1.00 71.31 479 GLY A CA 1
ATOM 3618 C C . GLY A 1 479 ? -11.076 3.604 15.101 1.00 71.31 479 GLY A C 1
ATOM 3619 O O . GLY A 1 479 ? -10.961 4.785 14.778 1.00 71.31 479 GLY A O 1
ATOM 3620 N N . THR A 1 480 ? -10.270 2.666 14.585 1.00 81.75 480 THR A N 1
ATOM 3621 C CA . THR A 1 480 ? -9.246 2.924 13.547 1.00 81.75 480 THR A CA 1
ATOM 3622 C C . THR A 1 480 ? -9.519 2.180 12.235 1.00 81.75 480 THR A C 1
ATOM 3624 O O . THR A 1 480 ? -8.625 1.991 11.411 1.00 81.75 480 THR A O 1
ATOM 3627 N N . GLU A 1 481 ? -10.766 1.774 11.997 1.00 82.62 481 GLU A N 1
ATOM 3628 C CA . GLU A 1 481 ? -11.186 0.942 10.863 1.00 82.62 481 GLU A CA 1
ATOM 3629 C C . GLU A 1 481 ? -10.874 1.590 9.510 1.00 82.62 481 GLU A C 1
ATOM 3631 O O . GLU A 1 481 ? -10.564 0.880 8.548 1.00 82.62 481 GLU A O 1
ATOM 3636 N N . ILE A 1 482 ? -10.879 2.927 9.444 1.00 88.00 482 ILE A N 1
ATOM 3637 C CA . ILE A 1 482 ? -10.509 3.706 8.253 1.00 88.00 482 ILE A CA 1
ATOM 3638 C C . ILE A 1 482 ? -9.092 3.387 7.757 1.00 88.00 482 ILE A C 1
ATOM 3640 O O . ILE A 1 482 ? -8.811 3.490 6.563 1.00 88.00 482 ILE A O 1
ATOM 3644 N N . PHE A 1 483 ? -8.208 2.916 8.640 1.00 90.62 483 PHE A N 1
ATOM 3645 C CA . PHE A 1 483 ? -6.857 2.514 8.270 1.00 90.62 483 PHE A CA 1
ATOM 3646 C C . PHE A 1 483 ? -6.841 1.314 7.313 1.00 90.62 483 PHE A C 1
ATOM 3648 O O . PHE A 1 483 ? -5.922 1.185 6.509 1.00 90.62 483 PHE A O 1
ATOM 3655 N N . SER A 1 484 ? -7.894 0.489 7.302 1.00 90.56 484 SER A N 1
ATOM 3656 C CA . SER A 1 484 ? -8.073 -0.564 6.289 1.00 90.56 484 SER A CA 1
ATOM 3657 C C . SER A 1 484 ? -8.098 0.010 4.877 1.00 90.56 484 SER A C 1
ATOM 3659 O O . SER A 1 484 ? -7.527 -0.574 3.959 1.00 90.56 484 SER A O 1
ATOM 3661 N N . ILE A 1 485 ? -8.733 1.173 4.715 1.00 92.38 485 ILE A N 1
ATOM 3662 C CA . ILE A 1 485 ? -8.829 1.871 3.434 1.00 92.38 485 ILE A CA 1
ATOM 3663 C C . ILE A 1 485 ? -7.502 2.532 3.101 1.00 92.38 485 ILE A C 1
ATOM 3665 O O . ILE A 1 485 ? -7.028 2.389 1.982 1.00 92.38 485 ILE A O 1
ATOM 3669 N N . LEU A 1 486 ? -6.853 3.180 4.071 1.00 92.56 486 LEU A N 1
ATOM 3670 C CA . LEU A 1 486 ? -5.530 3.781 3.863 1.00 92.56 486 LEU A CA 1
ATOM 3671 C C . LEU A 1 486 ? -4.481 2.735 3.456 1.00 92.56 486 LEU A C 1
ATOM 3673 O O . LEU A 1 486 ? -3.683 2.984 2.556 1.00 92.56 486 LEU A O 1
ATOM 3677 N N . PHE A 1 487 ? -4.515 1.546 4.061 1.00 91.31 487 PHE A N 1
ATOM 3678 C CA . PHE A 1 487 ? -3.652 0.421 3.700 1.00 91.31 487 PHE A CA 1
ATOM 3679 C C . PHE A 1 487 ? -3.914 -0.070 2.269 1.00 91.31 487 PHE A C 1
ATOM 3681 O O . PHE A 1 487 ? -2.975 -0.301 1.508 1.00 91.31 487 PHE A O 1
ATOM 3688 N N . LEU A 1 488 ? -5.185 -0.201 1.881 1.00 92.75 488 LEU A N 1
ATOM 3689 C CA . LEU A 1 488 ? -5.567 -0.640 0.541 1.00 92.75 488 LEU A CA 1
ATOM 3690 C C . LEU A 1 488 ? -5.238 0.416 -0.530 1.00 92.75 488 LEU A C 1
ATOM 3692 O O . LEU A 1 488 ? -4.685 0.079 -1.574 1.00 92.75 488 LEU A O 1
ATOM 3696 N N . MET A 1 489 ? -5.499 1.693 -0.241 1.00 93.12 489 MET A N 1
ATOM 3697 C CA . MET A 1 489 ? -5.148 2.828 -1.099 1.00 93.12 489 MET A CA 1
ATOM 3698 C C . MET A 1 489 ? -3.638 2.933 -1.287 1.00 93.12 489 MET A C 1
ATOM 3700 O O . MET A 1 489 ? -3.185 3.088 -2.415 1.00 93.12 489 MET A O 1
ATOM 3704 N N . ARG A 1 490 ? -2.845 2.769 -0.218 1.00 93.94 490 ARG A N 1
ATOM 3705 C CA . ARG A 1 490 ? -1.382 2.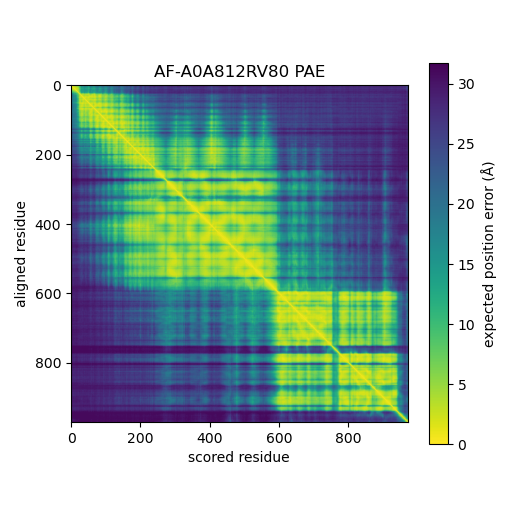671 -0.322 1.00 93.94 490 ARG A CA 1
ATOM 3706 C C . ARG A 1 490 ? -0.989 1.584 -1.317 1.00 93.94 490 ARG A C 1
ATOM 3708 O O . ARG A 1 490 ? -0.229 1.860 -2.233 1.00 93.94 490 ARG A O 1
ATOM 3715 N N . ASN A 1 491 ? -1.507 0.368 -1.150 1.00 93.31 491 ASN A N 1
ATOM 3716 C CA . ASN A 1 491 ? -1.168 -0.752 -2.029 1.00 93.31 491 ASN A CA 1
ATOM 3717 C C . ASN A 1 491 ? -1.547 -0.478 -3.492 1.00 93.31 491 ASN A C 1
ATOM 3719 O O . ASN A 1 491 ? -0.776 -0.811 -4.384 1.00 93.31 491 ASN A O 1
ATOM 3723 N N . ALA A 1 492 ? -2.694 0.162 -3.738 1.00 94.38 492 ALA A N 1
ATOM 3724 C CA . ALA A 1 492 ? -3.110 0.554 -5.082 1.00 94.38 492 ALA A CA 1
ATOM 3725 C C . ALA A 1 492 ? -2.170 1.604 -5.691 1.00 94.38 492 ALA A C 1
ATOM 3727 O O . ALA A 1 492 ? -1.742 1.458 -6.832 1.00 94.38 492 ALA A O 1
ATOM 3728 N N . LEU A 1 493 ? -1.805 2.633 -4.921 1.00 94.94 493 LEU A N 1
ATOM 3729 C CA . LEU A 1 493 ? -0.897 3.688 -5.370 1.00 94.94 493 LEU A CA 1
ATOM 3730 C C . LEU A 1 493 ? 0.506 3.151 -5.676 1.00 94.94 493 LEU A C 1
ATOM 3732 O O . LEU A 1 493 ? 1.081 3.537 -6.686 1.00 94.94 493 LEU A O 1
ATOM 3736 N N . LEU A 1 494 ? 1.033 2.234 -4.854 1.00 93.94 494 LEU A N 1
ATOM 3737 C CA . LEU A 1 494 ? 2.341 1.606 -5.092 1.00 93.94 494 LEU A CA 1
ATOM 3738 C C . LEU A 1 494 ? 2.391 0.830 -6.413 1.00 93.94 494 LEU A C 1
ATOM 3740 O O . LEU A 1 494 ? 3.422 0.828 -7.075 1.00 93.94 494 LEU A O 1
ATOM 3744 N N . VAL A 1 495 ? 1.280 0.214 -6.815 1.00 93.44 495 VAL A N 1
ATOM 3745 C CA . VAL A 1 495 ? 1.171 -0.503 -8.092 1.00 93.44 495 VAL A CA 1
ATOM 3746 C C . VAL A 1 495 ? 0.996 0.460 -9.270 1.00 93.44 495 VAL A C 1
ATOM 3748 O O . VAL A 1 495 ? 1.633 0.290 -10.304 1.00 93.44 495 VAL A O 1
ATOM 3751 N N . LEU A 1 496 ? 0.192 1.515 -9.112 1.00 93.31 496 LEU A N 1
ATOM 3752 C CA . LEU A 1 496 ? -0.022 2.530 -10.154 1.00 93.31 496 LEU A CA 1
ATOM 3753 C C . LEU A 1 496 ? 1.258 3.286 -10.542 1.00 93.31 496 LEU A C 1
ATOM 3755 O O . LEU A 1 496 ? 1.346 3.797 -11.657 1.00 93.31 496 LEU A O 1
ATOM 3759 N N . ILE A 1 497 ? 2.258 3.331 -9.657 1.00 93.69 497 ILE A N 1
ATOM 3760 C CA . ILE A 1 497 ? 3.576 3.913 -9.948 1.00 93.69 497 ILE A CA 1
ATOM 3761 C C . ILE A 1 497 ? 4.256 3.236 -11.144 1.00 93.69 497 ILE A C 1
ATOM 3763 O O . ILE A 1 497 ? 4.997 3.905 -11.858 1.00 93.69 497 ILE A O 1
ATOM 3767 N N . LEU A 1 498 ? 3.967 1.960 -11.423 1.00 89.81 498 LEU A N 1
ATOM 3768 C CA . LEU A 1 498 ? 4.543 1.242 -12.566 1.00 89.81 498 LEU A CA 1
ATOM 3769 C C . LEU A 1 498 ? 4.189 1.866 -13.927 1.00 89.81 498 LEU A C 1
ATOM 3771 O O . LEU A 1 498 ? 4.908 1.654 -14.895 1.00 89.81 498 LEU A O 1
ATOM 3775 N N . ILE A 1 499 ? 3.122 2.670 -14.003 1.00 89.88 499 ILE A N 1
ATOM 3776 C CA . ILE A 1 499 ? 2.725 3.402 -15.220 1.00 89.88 499 ILE A CA 1
ATOM 3777 C C . ILE A 1 499 ? 3.677 4.582 -15.499 1.00 89.88 499 ILE A C 1
ATOM 3779 O O . ILE A 1 499 ? 3.747 5.099 -16.613 1.00 89.88 499 ILE A O 1
ATOM 3783 N N . VAL A 1 500 ? 4.413 5.053 -14.490 1.00 89.06 500 VAL A N 1
ATOM 3784 C CA . VAL A 1 500 ? 5.364 6.155 -14.652 1.00 89.06 500 VAL A CA 1
ATOM 3785 C C . VAL A 1 500 ? 6.570 5.656 -15.444 1.00 89.06 500 VAL A C 1
ATOM 3787 O O . VAL A 1 500 ? 7.305 4.797 -14.975 1.00 89.06 500 VAL A O 1
ATOM 3790 N N . ASN A 1 501 ? 6.808 6.242 -16.617 1.00 81.19 501 ASN A N 1
ATOM 3791 C CA . ASN A 1 501 ? 7.862 5.815 -17.549 1.00 81.19 501 ASN A CA 1
ATOM 3792 C C . ASN A 1 501 ? 9.292 6.229 -17.149 1.00 81.19 501 ASN A C 1
ATOM 3794 O O . ASN A 1 501 ? 10.227 5.940 -17.887 1.00 81.19 501 ASN A O 1
ATOM 3798 N N . VAL A 1 502 ? 9.470 6.942 -16.033 1.00 83.44 502 VAL A N 1
ATOM 3799 C CA . VAL A 1 502 ? 10.774 7.460 -15.590 1.00 83.44 502 VAL A CA 1
ATOM 3800 C C . VAL A 1 502 ? 11.132 6.862 -14.235 1.00 83.44 502 VAL A C 1
ATOM 3802 O O . VAL A 1 502 ? 10.390 7.038 -13.263 1.00 83.44 502 VAL A O 1
ATOM 3805 N N . THR A 1 503 ? 12.297 6.218 -14.146 1.00 85.00 503 THR A N 1
ATOM 3806 C CA . THR A 1 503 ? 12.734 5.470 -12.955 1.00 85.00 503 THR A CA 1
ATOM 3807 C C . THR A 1 503 ? 12.895 6.376 -11.731 1.00 85.00 503 THR A C 1
ATOM 3809 O O . THR A 1 503 ? 12.494 6.024 -10.621 1.00 85.00 503 THR A O 1
ATOM 3812 N N . SER A 1 504 ? 13.402 7.598 -11.917 1.00 83.69 504 SER A N 1
ATOM 3813 C CA . SER A 1 504 ? 13.525 8.586 -10.832 1.00 83.69 504 SER A CA 1
ATOM 3814 C C . SER A 1 504 ? 12.165 9.009 -10.259 1.00 83.69 504 SER A C 1
ATOM 3816 O O . SER A 1 504 ? 12.015 9.146 -9.042 1.00 83.69 504 SER A O 1
ATOM 3818 N N . GLY A 1 505 ? 11.150 9.147 -11.119 1.00 84.88 505 GLY A N 1
ATOM 3819 C CA . GLY A 1 505 ? 9.770 9.414 -10.718 1.00 84.88 505 GLY A CA 1
ATOM 3820 C C . GLY A 1 505 ? 9.165 8.250 -9.934 1.00 84.88 505 GLY A C 1
ATOM 3821 O O . GLY A 1 505 ? 8.522 8.478 -8.906 1.00 84.88 505 GLY A O 1
ATOM 3822 N N . GLN A 1 506 ? 9.431 7.013 -10.366 1.00 90.44 506 GLN A N 1
ATOM 3823 C CA . GLN A 1 506 ? 9.001 5.804 -9.662 1.00 90.44 506 GLN A CA 1
ATOM 3824 C C . GLN A 1 506 ? 9.583 5.738 -8.243 1.00 90.44 506 GLN A C 1
ATOM 3826 O O . GLN A 1 506 ? 8.832 5.634 -7.271 1.00 90.44 506 GLN A O 1
ATOM 3831 N N . LEU A 1 507 ? 10.906 5.887 -8.110 1.00 88.12 507 LEU A N 1
ATOM 3832 C CA . LEU A 1 507 ? 11.608 5.876 -6.821 1.00 88.12 507 LEU A CA 1
ATOM 3833 C C . LEU A 1 507 ? 11.104 6.969 -5.872 1.00 88.12 507 LEU A C 1
ATOM 3835 O O . LEU A 1 507 ? 10.907 6.714 -4.678 1.00 88.12 507 LEU A O 1
ATOM 3839 N N . MET A 1 508 ? 10.868 8.176 -6.393 1.00 85.00 508 MET A N 1
ATOM 3840 C CA . MET A 1 508 ? 10.408 9.303 -5.588 1.00 85.00 508 MET A CA 1
ATOM 3841 C C . MET A 1 508 ? 8.994 9.090 -5.054 1.00 85.00 508 MET A C 1
ATOM 3843 O O . MET A 1 508 ? 8.780 9.195 -3.847 1.00 85.00 508 MET A O 1
ATOM 3847 N N . LEU A 1 509 ? 8.042 8.741 -5.922 1.00 90.75 509 LEU A N 1
ATOM 3848 C CA . LEU A 1 509 ? 6.653 8.521 -5.517 1.00 90.75 509 LEU A CA 1
ATOM 3849 C C . LEU A 1 509 ? 6.528 7.345 -4.543 1.00 90.75 509 LEU A C 1
ATOM 3851 O O . LEU A 1 509 ? 5.820 7.458 -3.539 1.00 90.75 509 LEU A O 1
ATOM 3855 N N . PHE A 1 510 ? 7.244 6.243 -4.796 1.00 92.94 510 PHE A N 1
ATOM 3856 C CA . PHE A 1 510 ? 7.210 5.064 -3.929 1.00 92.94 510 PHE A CA 1
ATOM 3857 C C . PHE A 1 510 ? 7.737 5.406 -2.529 1.00 92.94 510 PHE A C 1
ATOM 3859 O O . PHE A 1 510 ? 7.090 5.100 -1.523 1.00 92.94 510 PHE A O 1
ATOM 3866 N N . SER A 1 511 ? 8.860 6.127 -2.457 1.00 89.62 511 SER A N 1
ATOM 3867 C CA . SER A 1 511 ? 9.446 6.585 -1.192 1.00 89.62 511 SER A CA 1
ATOM 3868 C C . SER A 1 511 ? 8.522 7.553 -0.447 1.00 89.62 511 SER A C 1
ATOM 3870 O O . SER A 1 511 ? 8.322 7.412 0.760 1.00 89.62 511 SER A O 1
ATOM 3872 N N . SER A 1 512 ? 7.886 8.502 -1.143 1.00 88.94 512 SER A N 1
ATOM 3873 C CA . SER A 1 512 ? 6.931 9.436 -0.531 1.00 88.94 512 SER A CA 1
ATOM 3874 C C . SER A 1 512 ? 5.714 8.729 0.076 1.00 88.94 512 SER A C 1
ATOM 3876 O O . SER A 1 512 ? 5.311 9.057 1.194 1.00 88.94 512 SER A O 1
ATOM 3878 N N . ILE A 1 513 ? 5.151 7.733 -0.615 1.00 93.31 513 ILE A N 1
ATOM 3879 C CA . ILE A 1 513 ? 4.004 6.953 -0.122 1.00 93.31 513 ILE A CA 1
ATOM 3880 C C . ILE A 1 513 ? 4.383 6.142 1.123 1.00 93.31 513 ILE A C 1
ATOM 3882 O O . ILE A 1 513 ? 3.612 6.105 2.087 1.00 93.31 513 ILE A O 1
ATOM 3886 N N . LEU A 1 514 ? 5.567 5.521 1.142 1.00 91.31 514 LEU A N 1
ATOM 3887 C CA . LEU A 1 514 ? 6.045 4.780 2.311 1.00 91.31 514 LEU A CA 1
ATOM 3888 C C . LEU A 1 514 ? 6.349 5.693 3.505 1.00 91.31 514 LEU A C 1
ATOM 3890 O O . LEU A 1 514 ? 5.995 5.343 4.629 1.00 91.31 514 LEU A O 1
ATOM 3894 N N . CYS A 1 515 ? 6.921 6.881 3.288 1.00 88.12 515 CYS A N 1
ATOM 3895 C CA . CYS A 1 515 ? 7.114 7.872 4.352 1.00 88.12 515 CYS A CA 1
ATOM 3896 C C . CYS A 1 515 ? 5.779 8.327 4.963 1.00 88.12 515 CYS A C 1
ATOM 3898 O O . CYS A 1 515 ? 5.658 8.414 6.187 1.00 88.12 515 CYS A O 1
ATOM 3900 N N . LEU A 1 516 ? 4.757 8.568 4.130 1.00 89.06 516 LEU A N 1
ATOM 3901 C CA . LEU A 1 516 ? 3.410 8.892 4.607 1.00 89.06 516 LEU A CA 1
ATOM 3902 C C . LEU A 1 516 ? 2.809 7.730 5.409 1.00 89.06 516 LEU A C 1
ATOM 3904 O O . LEU A 1 516 ? 2.245 7.956 6.478 1.00 89.06 516 LEU A O 1
ATOM 3908 N N . ASN A 1 517 ? 2.950 6.488 4.933 1.00 89.69 517 ASN A N 1
ATOM 3909 C CA . ASN A 1 517 ? 2.498 5.315 5.679 1.00 89.69 517 ASN A CA 1
ATOM 3910 C C . ASN A 1 517 ? 3.199 5.212 7.042 1.00 89.69 517 ASN A C 1
ATOM 3912 O O . ASN A 1 517 ? 2.510 5.070 8.049 1.00 89.69 517 ASN A O 1
ATOM 3916 N N . LEU A 1 518 ? 4.527 5.356 7.085 1.00 88.00 518 LEU A N 1
ATOM 3917 C CA . LEU A 1 518 ? 5.310 5.289 8.318 1.00 88.00 518 LEU A CA 1
ATOM 3918 C C . LEU A 1 518 ? 4.819 6.316 9.347 1.00 88.00 518 LEU A C 1
ATOM 3920 O O . LEU A 1 518 ? 4.587 5.966 10.506 1.00 88.00 518 LEU A O 1
ATOM 3924 N N . PHE A 1 519 ? 4.592 7.561 8.913 1.00 86.06 519 PHE A N 1
ATOM 3925 C CA . PHE A 1 519 ? 4.016 8.607 9.757 1.00 86.06 519 PHE A CA 1
ATOM 3926 C C . PHE A 1 519 ? 2.620 8.224 10.272 1.00 86.06 519 PHE A C 1
ATOM 3928 O O . PHE A 1 519 ? 2.357 8.315 11.473 1.00 86.06 519 PHE A O 1
ATOM 3935 N N . LEU A 1 520 ? 1.728 7.754 9.393 1.00 88.12 520 LEU A N 1
ATOM 3936 C CA . LEU A 1 520 ? 0.362 7.376 9.761 1.00 88.12 520 LEU A CA 1
ATOM 3937 C C . LEU A 1 520 ? 0.323 6.181 10.728 1.00 88.12 520 LEU A C 1
ATOM 3939 O O . LEU A 1 520 ? -0.440 6.218 11.691 1.00 88.12 520 LEU A O 1
ATOM 3943 N N . VAL A 1 521 ? 1.144 5.146 10.519 1.00 87.81 521 VAL A N 1
ATOM 3944 C CA . VAL A 1 521 ? 1.242 3.976 11.414 1.00 87.81 521 VAL A CA 1
ATOM 3945 C C . VAL A 1 521 ? 1.753 4.397 12.785 1.00 87.81 521 VAL A C 1
ATOM 3947 O O . VAL A 1 521 ? 1.175 4.019 13.806 1.00 87.81 521 VAL A O 1
ATOM 3950 N N . ALA A 1 522 ? 2.808 5.209 12.829 1.00 81.31 522 ALA A N 1
ATOM 3951 C CA . ALA A 1 522 ? 3.392 5.642 14.087 1.00 81.31 522 ALA A CA 1
ATOM 3952 C C . ALA A 1 522 ? 2.476 6.602 14.866 1.00 81.31 522 ALA A C 1
ATOM 3954 O O . ALA A 1 522 ? 2.404 6.524 16.097 1.00 81.31 522 ALA A O 1
ATOM 3955 N N . PHE A 1 523 ? 1.733 7.461 14.160 1.00 81.12 523 PHE A N 1
ATOM 3956 C CA . PHE A 1 523 ? 0.754 8.372 14.748 1.00 81.12 523 PHE A CA 1
ATOM 3957 C C . PHE A 1 523 ? -0.507 7.645 15.225 1.00 81.12 523 PHE A C 1
ATOM 3959 O O . PHE A 1 523 ? -0.922 7.828 16.368 1.00 81.12 523 PHE A O 1
ATOM 3966 N N . ALA A 1 524 ? -1.143 6.844 14.371 1.00 83.38 524 ALA A N 1
ATOM 3967 C CA . ALA A 1 524 ? -2.444 6.243 14.664 1.00 83.38 524 ALA A CA 1
ATOM 3968 C C . ALA A 1 524 ? -2.344 4.941 15.475 1.00 83.38 524 ALA A C 1
ATOM 3970 O O . ALA A 1 524 ? -3.323 4.557 16.109 1.00 83.38 524 ALA A O 1
ATOM 3971 N N . LYS A 1 525 ? -1.185 4.262 15.467 1.00 84.12 525 LYS A N 1
ATOM 3972 C CA . LYS A 1 525 ? -0.984 2.911 16.030 1.00 84.12 525 LYS A CA 1
ATOM 3973 C C . LYS A 1 525 ? -2.165 1.970 15.721 1.00 84.12 525 LYS A C 1
ATOM 3975 O O . LYS A 1 525 ? -2.746 1.385 16.642 1.00 84.12 525 LYS A O 1
ATOM 3980 N N . PRO A 1 526 ? -2.545 1.846 14.437 1.00 86.75 526 PRO A N 1
ATOM 3981 C CA . PRO A 1 526 ? -3.826 1.278 14.032 1.00 86.75 526 PRO A CA 1
ATOM 3982 C C . PRO A 1 526 ? -3.919 -0.228 14.287 1.00 86.75 526 PRO A C 1
ATOM 3984 O O . PRO A 1 526 ? -5.015 -0.757 14.454 1.00 86.75 526 PRO A O 1
ATOM 3987 N N . TRP A 1 527 ? -2.798 -0.956 14.324 1.00 83.94 527 TRP A N 1
ATOM 3988 C CA . TRP A 1 527 ? -2.831 -2.407 14.483 1.00 83.94 527 TRP A CA 1
ATOM 3989 C C . TRP A 1 527 ? -3.306 -2.802 15.879 1.00 83.94 527 TRP A C 1
ATOM 3991 O O . TRP A 1 527 ? -2.880 -2.235 16.896 1.00 83.94 527 TRP A O 1
ATOM 4001 N N . ARG A 1 528 ? -4.162 -3.830 15.922 1.00 78.12 528 ARG A N 1
ATOM 4002 C CA . ARG A 1 528 ? -4.772 -4.338 17.157 1.00 78.12 528 ARG A CA 1
ATOM 4003 C C . ARG A 1 528 ? -3.728 -4.770 18.182 1.00 78.12 528 ARG A C 1
ATOM 4005 O O . ARG A 1 528 ? -3.850 -4.463 19.361 1.00 78.12 528 ARG A O 1
ATOM 4012 N N . VAL A 1 529 ? -2.675 -5.431 17.710 1.00 75.56 529 VAL A N 1
ATOM 4013 C CA . VAL A 1 529 ? -1.525 -5.847 18.515 1.00 75.56 529 VAL A CA 1
ATOM 4014 C C . VAL A 1 529 ? -0.419 -4.800 18.389 1.00 75.56 529 VAL A C 1
ATOM 4016 O O . VAL A 1 529 ? -0.048 -4.405 17.285 1.00 75.56 529 VAL A O 1
ATOM 4019 N N . MET A 1 530 ? 0.164 -4.379 19.516 1.00 74.50 530 MET A N 1
ATOM 4020 C CA . MET A 1 530 ? 1.269 -3.408 19.526 1.00 74.50 530 MET A CA 1
ATOM 4021 C C . MET A 1 530 ? 2.471 -3.859 18.688 1.00 74.50 530 MET A C 1
ATOM 4023 O O . MET A 1 530 ? 2.974 -3.065 17.901 1.00 74.50 530 MET A O 1
ATOM 4027 N N . VAL A 1 531 ? 2.875 -5.130 18.793 1.00 78.56 531 VAL A N 1
ATOM 4028 C CA . VAL A 1 531 ? 4.002 -5.703 18.032 1.00 78.56 531 VAL A CA 1
ATOM 4029 C C . VAL A 1 531 ? 3.829 -5.502 16.523 1.00 78.56 531 VAL A C 1
ATOM 4031 O O . VAL A 1 531 ? 4.780 -5.122 15.851 1.00 78.56 531 VAL A O 1
ATOM 4034 N N . CYS A 1 532 ? 2.610 -5.649 15.998 1.00 84.81 532 CYS A N 1
ATOM 4035 C CA . CYS A 1 532 ? 2.326 -5.464 14.573 1.00 84.81 532 CYS A CA 1
ATOM 4036 C C . CYS A 1 532 ? 2.475 -4.006 14.099 1.00 84.81 532 CYS A C 1
ATOM 4038 O O . CYS A 1 532 ? 2.740 -3.797 12.921 1.00 84.81 532 CYS A O 1
ATOM 4040 N N . ASN A 1 533 ? 2.346 -3.007 14.986 1.00 86.25 533 ASN A N 1
ATOM 4041 C CA . ASN A 1 533 ? 2.636 -1.606 14.643 1.00 86.25 533 ASN A CA 1
ATOM 4042 C C . ASN A 1 533 ? 4.144 -1.376 14.480 1.00 86.25 533 ASN A C 1
ATOM 4044 O O . ASN A 1 533 ? 4.569 -0.694 13.552 1.00 86.25 533 ASN A O 1
ATOM 4048 N N . PHE A 1 534 ? 4.949 -1.952 15.379 1.00 84.38 534 PHE A N 1
ATOM 4049 C CA . PHE A 1 534 ? 6.408 -1.880 15.284 1.00 84.38 534 PHE A CA 1
ATOM 4050 C C . PHE A 1 534 ? 6.928 -2.638 14.068 1.00 84.38 534 PHE A C 1
ATOM 4052 O O . PHE A 1 534 ? 7.823 -2.147 13.390 1.00 84.38 534 PHE A O 1
ATOM 4059 N N . LEU A 1 535 ? 6.343 -3.803 13.783 1.00 86.88 535 LEU A N 1
ATOM 4060 C CA . LEU A 1 535 ? 6.695 -4.622 12.632 1.00 86.88 535 LEU A CA 1
ATOM 4061 C C . LEU A 1 535 ? 6.427 -3.879 11.310 1.00 86.88 535 LEU A C 1
ATOM 4063 O O . LEU A 1 535 ? 7.349 -3.735 10.516 1.00 86.88 535 LEU A O 1
ATOM 4067 N N . ASP A 1 536 ? 5.230 -3.317 11.113 1.00 89.56 536 ASP A N 1
ATOM 4068 C CA . ASP A 1 536 ? 4.883 -2.534 9.910 1.00 89.56 536 ASP A CA 1
ATOM 4069 C C . ASP A 1 536 ? 5.801 -1.306 9.737 1.00 89.56 536 ASP A C 1
ATOM 4071 O O . ASP A 1 536 ? 6.302 -1.029 8.645 1.00 89.56 536 ASP A O 1
ATOM 4075 N N . GLY A 1 537 ? 6.113 -0.614 10.841 1.00 87.19 537 GLY A N 1
ATOM 4076 C CA . GLY A 1 537 ? 7.065 0.499 10.843 1.00 87.19 537 GLY A CA 1
ATOM 4077 C C . GLY A 1 537 ? 8.491 0.077 10.471 1.00 87.19 537 GLY A C 1
ATOM 4078 O O . GLY A 1 537 ? 9.103 0.689 9.597 1.00 87.19 537 GLY A O 1
ATOM 4079 N N . ALA A 1 538 ? 9.017 -0.985 11.089 1.00 86.81 538 ALA A N 1
ATOM 4080 C CA . ALA A 1 538 ? 10.362 -1.497 10.819 1.00 86.81 538 ALA A CA 1
ATOM 4081 C C . ALA A 1 538 ? 10.510 -1.974 9.370 1.00 86.81 538 ALA A C 1
ATOM 4083 O O . ALA A 1 538 ? 11.515 -1.693 8.717 1.00 86.81 538 ALA A O 1
ATOM 4084 N N . LEU A 1 539 ? 9.487 -2.649 8.847 1.00 89.94 539 LEU A N 1
ATOM 4085 C CA . LEU A 1 539 ? 9.483 -3.131 7.475 1.00 89.94 539 LEU A CA 1
ATOM 4086 C C . LEU A 1 539 ? 9.375 -1.979 6.465 1.00 89.94 539 LEU A C 1
ATOM 4088 O O . LEU A 1 539 ? 10.079 -1.992 5.459 1.00 89.94 539 LEU A O 1
ATOM 4092 N N . SER A 1 540 ? 8.580 -0.945 6.757 1.00 89.56 540 SER A N 1
ATOM 4093 C CA . SER A 1 540 ? 8.518 0.270 5.931 1.00 89.56 540 SER A CA 1
ATOM 4094 C C . SER A 1 540 ? 9.865 1.002 5.879 1.00 89.56 540 SER A C 1
ATOM 4096 O O . SER A 1 540 ? 10.288 1.434 4.808 1.00 89.56 540 SER A O 1
ATOM 4098 N N . VAL A 1 541 ? 10.579 1.090 7.009 1.00 88.44 541 VAL A N 1
ATOM 4099 C CA . VAL A 1 541 ? 11.949 1.634 7.058 1.00 88.44 541 VAL A CA 1
ATOM 4100 C C . VAL A 1 541 ? 12.910 0.776 6.233 1.00 88.44 541 VAL A C 1
ATOM 4102 O O . VAL A 1 541 ? 13.674 1.321 5.440 1.00 88.44 541 VAL A O 1
ATOM 4105 N N . GLY A 1 542 ? 12.846 -0.554 6.357 1.00 89.50 542 GLY A N 1
ATOM 4106 C CA . GLY A 1 542 ? 13.656 -1.472 5.550 1.00 89.50 542 GLY A CA 1
ATOM 4107 C C . GLY A 1 542 ? 13.454 -1.273 4.044 1.00 89.50 542 GLY A C 1
ATOM 4108 O O . GLY A 1 542 ? 14.427 -1.167 3.300 1.00 89.50 542 GLY A O 1
ATOM 4109 N N . MET A 1 543 ? 12.204 -1.125 3.600 1.00 90.12 543 MET A N 1
ATOM 4110 C CA . MET A 1 543 ? 11.883 -0.858 2.193 1.00 90.12 543 MET A CA 1
ATOM 4111 C C . MET A 1 543 ? 12.404 0.501 1.718 1.00 90.12 543 MET A C 1
ATOM 4113 O O . MET A 1 543 ? 12.944 0.601 0.619 1.00 90.12 543 MET A O 1
ATOM 4117 N N . LEU A 1 544 ? 12.310 1.542 2.549 1.00 89.81 544 LEU A N 1
ATOM 4118 C CA . LEU A 1 544 ? 12.891 2.845 2.224 1.00 89.81 544 LEU A CA 1
ATOM 4119 C C . LEU A 1 544 ? 14.419 2.779 2.084 1.00 89.81 544 LEU A C 1
ATOM 4121 O O . LEU A 1 544 ? 14.975 3.438 1.209 1.00 89.81 544 LEU A O 1
ATOM 4125 N N . LEU A 1 545 ? 15.113 1.986 2.906 1.00 87.81 545 LEU A N 1
ATOM 4126 C CA 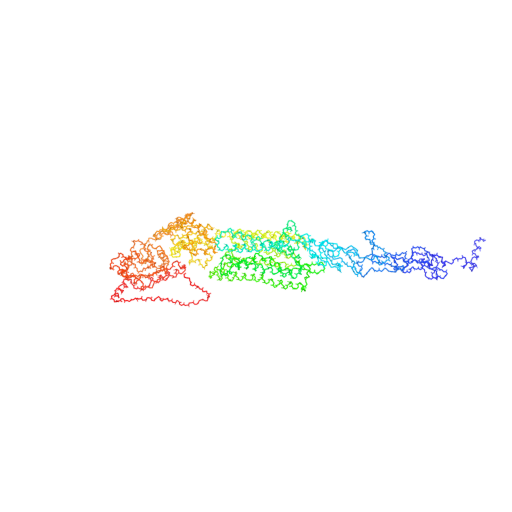. LEU A 1 545 ? 16.561 1.787 2.767 1.00 87.81 545 LEU A CA 1
ATOM 4127 C C . LEU A 1 545 ? 16.911 1.107 1.437 1.00 87.81 545 LEU A C 1
ATOM 4129 O O . LEU A 1 545 ? 17.823 1.563 0.751 1.00 87.81 545 LEU A O 1
ATOM 4133 N N . ILE A 1 546 ? 16.150 0.084 1.034 1.00 89.31 546 ILE A N 1
ATOM 4134 C CA . ILE A 1 546 ? 16.320 -0.586 -0.267 1.00 89.31 546 ILE A CA 1
ATOM 4135 C C . ILE A 1 546 ? 16.134 0.408 -1.424 1.00 89.31 546 ILE A C 1
ATOM 4137 O O . ILE A 1 546 ? 16.953 0.450 -2.339 1.00 89.31 546 ILE A O 1
ATOM 4141 N N . LEU A 1 547 ? 15.112 1.266 -1.366 1.00 88.81 547 LEU A N 1
ATOM 4142 C CA . LEU A 1 547 ? 14.870 2.287 -2.394 1.00 88.81 547 LEU A CA 1
ATOM 4143 C C . LEU A 1 547 ? 15.994 3.331 -2.471 1.00 88.81 547 LEU A C 1
ATOM 4145 O O . LEU A 1 547 ? 16.344 3.771 -3.565 1.00 88.81 547 LEU A O 1
ATOM 4149 N N . ASN A 1 548 ? 16.599 3.700 -1.336 1.00 85.31 548 ASN A N 1
ATOM 4150 C CA . ASN A 1 548 ? 17.765 4.589 -1.323 1.00 85.31 548 ASN A CA 1
ATOM 4151 C C . ASN A 1 548 ? 18.985 3.945 -2.001 1.00 85.31 548 ASN A C 1
ATOM 4153 O O . ASN A 1 548 ? 19.686 4.625 -2.747 1.00 85.31 548 ASN A O 1
ATOM 4157 N N . ILE A 1 549 ? 19.210 2.640 -1.802 1.00 85.50 549 ILE A N 1
ATOM 4158 C CA . ILE A 1 549 ? 20.254 1.886 -2.520 1.00 85.50 549 ILE A CA 1
ATOM 4159 C C . ILE A 1 549 ? 19.959 1.873 -4.029 1.00 85.50 549 ILE A C 1
ATOM 4161 O O . ILE A 1 549 ? 20.857 2.118 -4.837 1.00 85.50 549 ILE A O 1
ATOM 4165 N N . GLY A 1 550 ? 18.695 1.669 -4.414 1.00 84.44 550 GLY A N 1
ATOM 4166 C CA . GLY A 1 550 ? 18.263 1.736 -5.813 1.00 84.44 550 GLY A CA 1
ATOM 4167 C C . GLY A 1 550 ? 18.509 3.107 -6.450 1.00 84.44 550 GLY A C 1
ATOM 4168 O O . GLY A 1 550 ? 18.970 3.187 -7.583 1.00 84.44 550 GLY A O 1
ATOM 4169 N N . CYS A 1 551 ? 18.306 4.196 -5.703 1.00 83.44 551 CYS A N 1
ATOM 4170 C CA . CYS A 1 551 ? 18.575 5.556 -6.177 1.00 83.44 551 CYS A CA 1
ATOM 4171 C C . CYS A 1 551 ? 20.060 5.812 -6.489 1.00 83.44 551 CYS A C 1
ATOM 4173 O O . CYS A 1 551 ? 20.362 6.605 -7.380 1.00 83.44 551 CYS A O 1
ATOM 4175 N N . LEU A 1 552 ? 20.983 5.155 -5.779 1.00 81.81 552 LEU A N 1
ATOM 4176 C CA . LEU A 1 552 ? 22.424 5.234 -6.057 1.00 81.81 552 LEU A CA 1
ATOM 4177 C C . LEU A 1 552 ? 22.834 4.421 -7.292 1.00 81.81 552 LEU A C 1
ATOM 4179 O O . LEU A 1 552 ? 23.855 4.728 -7.898 1.00 81.81 552 LEU A O 1
ATOM 4183 N N . SER A 1 553 ? 22.041 3.408 -7.648 1.00 80.81 553 SER A N 1
ATOM 4184 C CA . SER A 1 553 ? 22.319 2.464 -8.742 1.00 80.81 553 SER A CA 1
ATOM 4185 C C . SER A 1 553 ? 21.561 2.806 -10.034 1.00 80.81 553 SER A C 1
ATOM 4187 O O . SER A 1 553 ? 21.664 2.092 -11.023 1.00 80.81 553 SER A O 1
ATOM 4189 N N . ALA A 1 554 ? 20.764 3.879 -10.038 1.00 79.50 554 ALA A N 1
ATOM 4190 C CA . ALA A 1 554 ? 19.971 4.282 -11.193 1.00 79.50 554 ALA A CA 1
ATOM 4191 C C . ALA A 1 554 ? 20.838 5.000 -12.245 1.00 79.50 554 ALA A C 1
ATOM 4193 O O . ALA A 1 554 ? 21.284 6.127 -12.028 1.00 79.50 554 ALA A O 1
ATOM 4194 N N . ASN A 1 555 ? 21.012 4.371 -13.411 1.00 67.69 555 ASN A N 1
ATOM 4195 C CA . ASN A 1 555 ? 21.875 4.856 -14.499 1.00 67.69 555 ASN A CA 1
ATOM 4196 C C . ASN A 1 555 ? 21.372 6.143 -15.187 1.00 67.69 555 ASN A C 1
ATOM 4198 O O . ASN A 1 555 ? 22.152 6.851 -15.819 1.00 67.69 555 ASN A O 1
ATOM 4202 N N . GLU A 1 556 ? 20.079 6.470 -15.066 1.00 67.56 556 GLU A N 1
ATOM 4203 C CA . GLU A 1 556 ? 19.462 7.655 -15.693 1.00 67.56 556 GLU A CA 1
ATOM 4204 C C . GLU A 1 556 ? 19.794 8.978 -14.981 1.00 67.56 556 GLU A C 1
ATOM 4206 O O . GLU A 1 556 ? 19.498 10.059 -15.497 1.00 67.56 556 GLU A O 1
ATOM 4211 N N . LEU A 1 557 ? 20.364 8.921 -13.775 1.00 66.06 557 LEU A N 1
ATOM 4212 C CA . LEU A 1 557 ? 20.522 10.081 -12.906 1.00 66.06 557 LEU A CA 1
ATOM 4213 C C . LEU A 1 557 ? 21.994 10.493 -12.802 1.00 66.06 557 LEU A C 1
ATOM 4215 O O . LEU A 1 557 ? 22.876 9.661 -12.601 1.00 66.06 557 LEU A O 1
ATOM 4219 N N . SER A 1 558 ? 22.280 11.798 -12.888 1.00 74.75 558 SER A N 1
ATOM 4220 C CA . SER A 1 558 ? 23.637 12.283 -12.616 1.00 74.75 558 SER A CA 1
ATOM 4221 C C . SER A 1 558 ? 24.025 11.962 -11.170 1.00 74.75 558 SER A C 1
ATOM 4223 O O . SER A 1 558 ? 23.189 12.026 -10.266 1.00 74.75 558 SER A O 1
ATOM 4225 N N . SER A 1 559 ? 25.302 11.661 -10.928 1.00 78.12 559 SER A N 1
ATOM 4226 C CA . SER A 1 559 ? 25.804 11.305 -9.590 1.00 78.12 559 SER A CA 1
ATOM 4227 C C . SER A 1 559 ? 25.486 12.360 -8.517 1.00 78.12 559 SER A C 1
ATOM 4229 O O . SER A 1 559 ? 25.278 12.034 -7.347 1.00 78.12 559 SER A O 1
ATOM 4231 N N . ALA A 1 560 ? 25.394 13.635 -8.910 1.00 80.50 560 ALA A N 1
ATOM 4232 C CA . ALA A 1 560 ? 24.972 14.726 -8.036 1.00 80.50 560 ALA A CA 1
ATOM 4233 C C . ALA A 1 560 ? 23.468 14.675 -7.704 1.00 80.50 560 ALA A C 1
ATOM 4235 O O . ALA A 1 560 ? 23.082 14.873 -6.550 1.00 80.50 560 ALA A O 1
ATOM 4236 N N . ALA A 1 561 ? 22.617 14.390 -8.692 1.00 77.75 561 ALA A N 1
ATOM 4237 C CA . ALA A 1 561 ? 21.172 14.306 -8.503 1.00 77.75 561 ALA A CA 1
ATOM 4238 C C . ALA A 1 561 ? 20.767 13.070 -7.681 1.00 77.75 561 ALA A C 1
ATOM 4240 O O . ALA A 1 561 ? 19.917 13.198 -6.797 1.00 77.75 561 ALA A O 1
ATOM 4241 N N . SER A 1 562 ? 21.416 11.915 -7.882 1.00 79.06 562 SER A N 1
ATOM 4242 C CA . SER A 1 562 ? 21.192 10.719 -7.051 1.00 79.06 562 SER A CA 1
ATOM 4243 C C . SER A 1 562 ? 21.578 10.957 -5.595 1.00 79.06 562 SER A C 1
ATOM 4245 O O . SER A 1 562 ? 20.786 10.685 -4.693 1.00 79.06 562 SER A O 1
ATOM 4247 N N . SER A 1 563 ? 22.736 11.574 -5.358 1.00 80.62 563 SER A N 1
ATOM 4248 C CA . SER A 1 563 ? 23.183 11.939 -4.009 1.00 80.62 563 SER A CA 1
ATOM 4249 C C . SER A 1 563 ? 22.209 12.903 -3.317 1.00 80.62 563 SER A C 1
ATOM 4251 O O . SER A 1 563 ? 21.876 12.716 -2.147 1.00 80.62 563 SER A O 1
ATOM 4253 N N . MET A 1 564 ? 21.698 13.911 -4.034 1.00 82.00 564 MET A N 1
ATOM 4254 C CA . MET A 1 564 ? 20.735 14.872 -3.485 1.00 82.00 564 MET A CA 1
ATOM 4255 C C . MET A 1 564 ? 19.388 14.218 -3.142 1.00 82.00 564 MET A C 1
ATOM 4257 O O . MET A 1 564 ? 18.818 14.511 -2.089 1.00 82.00 564 MET A O 1
ATOM 4261 N N . MET A 1 565 ? 18.894 13.312 -3.993 1.00 78.44 565 MET A N 1
ATOM 4262 C CA . MET A 1 565 ? 17.662 12.560 -3.735 1.00 78.44 565 MET A CA 1
ATOM 4263 C C . MET A 1 565 ? 17.788 11.679 -2.489 1.00 78.44 565 MET A C 1
ATOM 4265 O O . MET A 1 565 ? 16.917 11.735 -1.622 1.00 78.44 565 MET A O 1
ATOM 4269 N N . VAL A 1 566 ? 18.890 10.938 -2.345 1.00 83.06 566 VAL A N 1
ATOM 4270 C CA . VAL A 1 566 ? 19.143 10.091 -1.166 1.00 83.06 566 VAL A CA 1
ATOM 4271 C C . VAL A 1 566 ? 19.184 10.919 0.118 1.00 83.06 566 VAL A C 1
ATOM 4273 O O . VAL A 1 566 ? 18.515 10.582 1.094 1.00 83.06 566 VAL A O 1
ATOM 4276 N N . VAL A 1 567 ? 19.910 12.044 0.125 1.00 84.12 567 VAL A N 1
ATOM 4277 C CA . VAL A 1 567 ? 19.966 12.933 1.298 1.00 84.12 567 VAL A CA 1
ATOM 4278 C C . VAL A 1 567 ? 18.575 13.457 1.655 1.00 84.12 567 VAL A C 1
ATOM 4280 O O . VAL A 1 567 ? 18.201 13.443 2.828 1.00 84.12 567 VAL A O 1
ATOM 4283 N N . MET A 1 568 ? 17.780 13.866 0.664 1.00 81.69 568 MET A N 1
ATOM 4284 C CA . MET A 1 568 ? 16.413 14.334 0.889 1.00 81.69 568 MET A CA 1
ATOM 4285 C C . MET A 1 568 ? 15.541 13.247 1.533 1.00 81.69 568 MET A C 1
ATOM 4287 O O . MET A 1 568 ? 14.890 13.515 2.545 1.00 81.69 568 MET A O 1
ATOM 4291 N N . PHE A 1 569 ? 15.579 12.007 1.034 1.00 80.00 569 PHE A N 1
ATOM 4292 C CA . PHE A 1 569 ? 14.800 10.912 1.620 1.00 80.00 569 PHE A CA 1
ATOM 4293 C C . PHE A 1 569 ? 15.261 10.535 3.026 1.00 80.00 569 PHE A C 1
ATOM 4295 O O . PHE A 1 569 ? 14.415 10.295 3.888 1.00 80.00 569 PHE A O 1
ATOM 4302 N N . LEU A 1 570 ? 16.569 10.529 3.296 1.00 83.75 570 LEU A N 1
ATOM 4303 C CA . LEU A 1 570 ? 17.095 10.286 4.642 1.00 83.75 570 LEU A CA 1
ATOM 4304 C C . LEU A 1 570 ? 16.648 11.371 5.629 1.00 83.75 570 LEU A C 1
ATOM 4306 O O . LEU A 1 570 ? 16.254 11.051 6.750 1.00 83.75 570 LEU A O 1
ATOM 4310 N N . VAL A 1 571 ? 16.637 12.640 5.210 1.00 84.12 571 VAL A N 1
ATOM 4311 C CA . VAL A 1 571 ? 16.137 13.754 6.031 1.00 84.12 571 VAL A CA 1
ATOM 4312 C C . VAL A 1 571 ? 14.639 13.608 6.294 1.00 84.12 571 VAL A C 1
ATOM 4314 O O . VAL A 1 571 ? 14.213 13.705 7.443 1.00 84.12 571 VAL A O 1
ATOM 4317 N N . VAL A 1 572 ? 13.831 13.318 5.269 1.00 78.06 572 VAL A N 1
ATOM 4318 C CA . VAL A 1 572 ? 12.381 13.106 5.426 1.00 78.06 572 VAL A CA 1
ATOM 4319 C C . VAL A 1 572 ? 12.094 11.914 6.341 1.00 78.06 572 VAL A C 1
ATOM 4321 O O . VAL A 1 572 ? 11.230 12.009 7.212 1.00 78.06 572 VAL A O 1
ATOM 4324 N N . MET A 1 573 ? 12.845 10.819 6.206 1.00 79.50 573 MET A N 1
ATOM 4325 C CA . MET A 1 573 ? 12.732 9.649 7.077 1.00 79.50 573 MET A CA 1
ATOM 4326 C C . MET A 1 573 ? 13.090 9.993 8.526 1.00 79.50 573 MET A C 1
ATOM 4328 O O . MET A 1 573 ? 12.340 9.651 9.441 1.00 79.50 573 MET A O 1
ATOM 4332 N N . ALA A 1 574 ? 14.190 10.718 8.746 1.00 83.69 574 ALA A N 1
ATOM 4333 C CA . ALA A 1 574 ? 14.599 11.163 10.074 1.00 83.69 574 ALA A CA 1
ATOM 4334 C C . ALA A 1 574 ? 13.541 12.074 10.712 1.00 83.69 574 ALA A C 1
ATOM 4336 O O . ALA A 1 574 ? 13.185 11.872 11.872 1.00 83.69 574 ALA A O 1
ATOM 4337 N N . ILE A 1 575 ? 12.975 13.021 9.954 1.00 81.75 575 ILE A N 1
ATOM 4338 C CA . ILE A 1 575 ? 11.877 13.884 10.415 1.00 81.75 575 ILE A CA 1
ATOM 4339 C C . ILE A 1 575 ? 10.647 13.041 10.765 1.00 81.75 575 ILE A C 1
ATOM 4341 O O . ILE A 1 575 ? 10.087 13.214 11.846 1.00 81.75 575 ILE A O 1
ATOM 4345 N N . ALA A 1 576 ? 10.242 12.103 9.905 1.00 73.75 576 ALA A N 1
ATOM 4346 C CA . ALA A 1 576 ? 9.092 11.237 10.158 1.00 73.75 576 ALA A CA 1
ATOM 4347 C C . ALA A 1 576 ? 9.271 10.420 11.448 1.00 73.75 576 ALA A C 1
ATOM 4349 O O . ALA A 1 576 ? 8.349 10.352 12.264 1.00 73.75 576 ALA A O 1
ATOM 4350 N N . ILE A 1 577 ? 10.465 9.865 11.680 1.00 79.00 577 ILE A N 1
ATOM 4351 C CA . ILE A 1 577 ? 10.804 9.126 12.904 1.00 79.00 577 ILE A CA 1
ATOM 4352 C C . ILE A 1 577 ? 10.807 10.058 14.126 1.00 79.00 577 ILE A C 1
ATOM 4354 O O . ILE A 1 577 ? 10.198 9.730 15.145 1.00 79.00 577 ILE A O 1
ATOM 4358 N N . LEU A 1 578 ? 11.428 11.237 14.039 1.00 84.06 578 LEU A N 1
ATOM 4359 C CA . LEU A 1 578 ? 11.496 12.202 15.143 1.00 84.06 578 LEU A CA 1
ATOM 4360 C C . LEU A 1 578 ? 10.114 12.723 15.543 1.00 84.06 578 LEU A C 1
ATOM 4362 O O . LEU A 1 578 ? 9.796 12.766 16.734 1.00 84.06 578 LEU A O 1
ATOM 4366 N N . VAL A 1 579 ? 9.271 13.079 14.571 1.00 79.31 579 VAL A N 1
ATOM 4367 C CA . VAL A 1 579 ? 7.886 13.510 14.816 1.00 79.31 579 VAL A CA 1
ATOM 4368 C C . VAL A 1 579 ? 7.093 12.373 15.453 1.00 79.31 579 VAL A C 1
ATOM 4370 O O . VAL A 1 579 ? 6.381 12.592 16.430 1.00 79.31 579 VAL A O 1
ATOM 4373 N N . SER A 1 580 ? 7.272 11.146 14.968 1.00 71.69 580 SER A N 1
ATOM 4374 C CA . SER A 1 580 ? 6.623 9.956 15.521 1.00 71.69 580 SER A CA 1
ATOM 4375 C C . SER A 1 580 ? 6.997 9.706 16.982 1.00 71.69 580 SER A C 1
ATOM 4377 O O . SER A 1 580 ? 6.116 9.495 17.819 1.00 71.69 580 SER A O 1
ATOM 4379 N N . ILE A 1 581 ? 8.288 9.786 17.317 1.00 79.69 581 ILE A N 1
ATOM 4380 C CA . ILE A 1 581 ? 8.777 9.657 18.696 1.00 79.69 581 ILE A CA 1
ATOM 4381 C C . ILE A 1 581 ? 8.246 10.806 19.557 1.00 79.69 581 ILE A C 1
ATOM 4383 O O . ILE A 1 581 ? 7.785 10.563 20.672 1.00 79.69 581 ILE A O 1
ATOM 4387 N N . SER A 1 582 ? 8.259 12.038 19.048 1.00 79.06 582 SER A N 1
ATOM 4388 C CA . SER A 1 582 ? 7.812 13.229 19.783 1.00 79.06 582 SER A CA 1
ATOM 4389 C C . SER A 1 582 ? 6.320 13.170 20.101 1.00 79.06 582 SER A C 1
ATOM 4391 O O . SER A 1 582 ? 5.933 13.332 21.256 1.00 79.06 582 SER A O 1
ATOM 4393 N N . VAL A 1 583 ? 5.475 12.859 19.113 1.00 74.81 583 VAL A N 1
ATOM 4394 C CA . VAL A 1 583 ? 4.025 12.699 19.306 1.00 74.81 583 VAL A CA 1
ATOM 4395 C C . VAL A 1 583 ? 3.723 11.491 20.190 1.00 74.81 583 VAL A C 1
ATOM 4397 O O . VAL A 1 583 ? 2.884 11.580 21.086 1.00 74.81 583 VAL A O 1
ATOM 4400 N N . GLY A 1 584 ? 4.423 10.372 19.983 1.00 71.06 584 GLY A N 1
ATOM 4401 C CA . GLY A 1 584 ? 4.295 9.183 20.820 1.00 71.06 584 GLY A CA 1
ATOM 4402 C C . GLY A 1 584 ? 4.632 9.466 22.285 1.00 71.06 584 GLY A C 1
ATOM 4403 O O . GLY A 1 584 ? 3.884 9.060 23.172 1.00 71.06 584 GLY A O 1
ATOM 4404 N N . SER A 1 585 ? 5.707 10.216 22.530 1.00 74.69 585 SER A N 1
ATOM 4405 C CA . SER A 1 585 ? 6.141 10.634 23.866 1.00 74.69 585 SER A CA 1
ATOM 4406 C C . SER A 1 585 ? 5.169 11.634 24.481 1.00 74.69 585 SER A C 1
ATOM 4408 O O . SER A 1 585 ? 4.777 11.462 25.629 1.00 74.69 585 SER A O 1
ATOM 4410 N N . ALA A 1 586 ? 4.711 12.630 23.719 1.00 74.56 586 ALA A N 1
ATOM 4411 C CA . ALA A 1 586 ? 3.724 13.605 24.175 1.00 74.56 586 ALA A CA 1
ATOM 4412 C C . ALA A 1 586 ? 2.410 12.928 24.588 1.00 74.56 586 ALA A C 1
ATOM 4414 O O . ALA A 1 586 ? 1.888 13.214 25.662 1.00 74.56 586 ALA A O 1
ATOM 4415 N N . ARG A 1 587 ? 1.912 11.975 23.789 1.00 69.75 587 ARG A N 1
ATOM 4416 C CA . ARG A 1 587 ? 0.714 11.193 24.125 1.00 69.75 587 ARG A CA 1
ATOM 4417 C C . ARG A 1 587 ? 0.927 10.280 25.320 1.00 69.75 587 ARG A C 1
ATOM 4419 O O . ARG A 1 587 ? 0.057 10.221 26.176 1.00 69.75 587 ARG A O 1
ATOM 4426 N N . TYR A 1 588 ? 2.071 9.608 25.407 1.00 70.06 588 TYR A N 1
ATOM 4427 C CA . TYR A 1 588 ? 2.398 8.778 26.566 1.00 70.06 588 TYR A CA 1
ATOM 4428 C C . TYR A 1 588 ? 2.449 9.611 27.854 1.00 70.06 588 TYR A C 1
ATOM 4430 O O . TYR A 1 588 ? 1.876 9.228 28.870 1.00 70.06 588 TYR A O 1
ATOM 4438 N N . LEU A 1 589 ? 3.079 10.787 27.804 1.00 72.81 589 LEU A N 1
ATOM 4439 C CA . LEU A 1 589 ? 3.111 11.727 28.921 1.00 72.81 589 LEU A CA 1
ATOM 4440 C C . LEU A 1 589 ? 1.710 12.264 29.240 1.00 72.81 589 LEU A C 1
ATOM 4442 O O . LEU A 1 589 ? 1.341 12.329 30.407 1.00 72.81 589 LEU A O 1
ATOM 4446 N N . GLN A 1 590 ? 0.900 12.591 28.233 1.00 69.50 590 GLN A N 1
ATOM 4447 C CA . GLN A 1 590 ? -0.482 13.026 28.431 1.00 69.50 590 GLN A CA 1
ATOM 4448 C C . GLN A 1 590 ? -1.327 11.932 29.100 1.00 69.50 590 GLN A C 1
ATOM 4450 O O . GLN A 1 590 ? -1.968 12.208 30.108 1.00 69.50 590 GLN A O 1
ATOM 4455 N N . GLN A 1 591 ? -1.254 10.689 28.617 1.00 64.19 591 GLN A N 1
ATOM 4456 C CA . GLN A 1 591 ? -1.936 9.534 29.212 1.00 64.19 591 GLN A CA 1
ATOM 4457 C C . GLN A 1 591 ? -1.451 9.240 30.637 1.00 64.19 591 GLN A C 1
ATOM 4459 O O . GLN A 1 591 ? -2.231 8.786 31.472 1.00 64.19 591 GLN A O 1
ATOM 4464 N N . LYS A 1 592 ? -0.173 9.497 30.938 1.00 65.94 592 LYS A N 1
ATOM 4465 C CA . LYS A 1 592 ? 0.400 9.270 32.269 1.00 65.94 592 LYS A CA 1
ATOM 4466 C C . LYS A 1 592 ? 0.060 10.374 33.275 1.00 65.94 592 LYS A C 1
ATOM 4468 O O . LYS A 1 592 ? -0.112 10.065 34.448 1.00 65.94 592 LYS A O 1
ATOM 4473 N N . TYR A 1 593 ? -0.015 11.635 32.844 1.00 66.19 593 TYR A N 1
ATOM 4474 C CA . TYR A 1 593 ? -0.084 12.790 33.753 1.00 66.19 593 TYR A CA 1
ATOM 4475 C C . TYR A 1 593 ? -1.388 13.600 33.688 1.00 66.19 593 TYR A C 1
ATOM 4477 O O . TYR A 1 593 ? -1.608 14.441 34.555 1.00 66.19 593 TYR A O 1
ATOM 4485 N N . ARG A 1 594 ? -2.263 13.381 32.700 1.00 69.50 594 ARG A N 1
ATOM 4486 C CA . ARG A 1 594 ? -3.553 14.079 32.564 1.00 69.50 594 ARG A CA 1
ATOM 4487 C C . ARG A 1 594 ? -4.704 13.084 32.407 1.00 69.50 594 ARG A C 1
ATOM 4489 O O . ARG A 1 594 ? -5.280 12.967 31.332 1.00 69.50 594 ARG A O 1
ATOM 4496 N N . LYS A 1 595 ? -5.036 12.387 33.496 1.00 80.06 595 LYS A N 1
ATOM 4497 C CA . LYS A 1 595 ? -6.268 11.592 33.603 1.00 80.06 595 LYS A CA 1
ATOM 4498 C C . LYS A 1 595 ? -7.466 12.533 33.753 1.00 80.06 595 LYS A C 1
ATOM 4500 O O . LYS A 1 595 ? -7.408 13.463 34.556 1.00 80.06 595 LYS A O 1
ATOM 4505 N N . GLN A 1 596 ? -8.526 12.325 32.973 1.00 83.50 596 GLN A N 1
ATOM 4506 C CA . GLN A 1 596 ? -9.742 13.143 33.057 1.00 83.50 596 GLN A CA 1
ATOM 4507 C C . GLN A 1 596 ? -10.528 12.862 34.345 1.00 83.50 596 GLN A C 1
ATOM 4509 O O . GLN A 1 596 ? -11.131 13.777 34.909 1.00 83.50 596 GLN A O 1
ATOM 4514 N N . PHE A 1 597 ? -10.511 11.612 34.808 1.00 89.31 597 PHE A N 1
ATOM 4515 C CA . PHE A 1 597 ? -11.258 11.138 35.963 1.00 89.31 597 PHE A CA 1
ATOM 4516 C C . PHE A 1 597 ? -10.304 10.637 37.042 1.00 89.31 597 PHE A C 1
ATOM 4518 O O . PHE A 1 597 ? -9.484 9.740 36.825 1.00 89.31 597 PHE A O 1
ATOM 4525 N N . ARG A 1 598 ? -10.439 11.194 38.246 1.00 88.75 598 ARG A N 1
ATOM 4526 C CA . ARG A 1 598 ? -9.702 10.695 39.411 1.00 88.75 598 ARG A CA 1
ATOM 4527 C C . ARG A 1 598 ? -10.273 9.361 39.878 1.00 88.75 598 ARG A C 1
ATOM 4529 O O . ARG A 1 598 ? -9.518 8.468 40.255 1.00 88.75 598 ARG A O 1
ATOM 4536 N N . PHE A 1 599 ? -11.597 9.233 39.812 1.00 92.88 599 PHE A N 1
ATOM 4537 C CA . PHE A 1 599 ? -12.327 8.035 40.203 1.00 92.88 599 PHE A CA 1
ATOM 4538 C C . PHE A 1 599 ? -13.270 7.586 39.088 1.00 92.88 599 PHE A C 1
ATOM 4540 O O . PHE A 1 599 ? -13.921 8.416 38.456 1.00 92.88 599 PHE A O 1
ATOM 4547 N N . PHE A 1 600 ? -13.377 6.277 38.886 1.00 95.50 600 PHE A N 1
ATOM 4548 C CA . PHE A 1 600 ? -14.379 5.648 38.026 1.00 95.50 600 PHE A CA 1
ATOM 4549 C C . PHE A 1 600 ? -15.197 4.658 38.852 1.00 95.50 600 PHE A C 1
ATOM 4551 O O . PHE A 1 600 ? -14.611 3.789 39.498 1.00 95.50 600 PHE A O 1
ATOM 4558 N N . LEU A 1 601 ? -16.528 4.785 38.840 1.00 95.25 601 LEU A N 1
ATOM 4559 C CA . LEU A 1 601 ? -17.433 3.949 39.635 1.00 95.25 601 LEU A CA 1
ATOM 4560 C C . LEU A 1 601 ? -18.062 2.827 38.795 1.00 95.25 601 LEU A C 1
ATOM 4562 O O . LEU A 1 601 ? -19.071 3.029 38.118 1.00 95.25 601 LEU A O 1
ATOM 4566 N N . CYS A 1 602 ? -17.507 1.621 38.898 1.00 95.69 602 CYS A N 1
ATOM 4567 C CA . CYS A 1 602 ? -18.086 0.409 38.321 1.00 95.69 602 CYS A CA 1
ATOM 4568 C C . CYS A 1 602 ? -19.221 -0.105 39.215 1.00 95.69 602 CYS A C 1
ATOM 4570 O O . CYS A 1 602 ? -18.988 -0.463 40.374 1.00 95.69 602 CYS A O 1
ATOM 4572 N N . HIS A 1 603 ? -20.454 -0.126 38.698 1.00 94.19 603 HIS A N 1
ATOM 4573 C CA . HIS A 1 603 ? -21.639 -0.422 39.503 1.00 94.19 603 HIS A CA 1
ATOM 4574 C C . HIS A 1 603 ? -22.772 -1.102 38.712 1.00 94.19 603 HIS A C 1
ATOM 4576 O O . HIS A 1 603 ? -22.939 -0.945 37.499 1.00 94.19 603 HIS A O 1
ATOM 4582 N N . HIS A 1 604 ? -23.612 -1.854 39.424 1.00 92.44 604 HIS A N 1
ATOM 4583 C CA . HIS A 1 604 ? -24.849 -2.408 38.882 1.00 92.44 604 HIS A CA 1
ATOM 4584 C C . HIS A 1 604 ? -25.953 -1.342 38.926 1.00 92.44 604 HIS A C 1
ATOM 4586 O O . HIS A 1 604 ? -26.221 -0.805 40.003 1.00 92.44 604 HIS A O 1
ATOM 4592 N N . LYS A 1 605 ? -26.621 -1.080 37.788 1.00 86.50 605 LYS A N 1
ATOM 4593 C CA . LYS A 1 605 ? -27.618 0.003 37.624 1.00 86.50 605 LYS A CA 1
ATOM 4594 C C . LYS A 1 605 ? -28.691 -0.002 38.718 1.00 86.50 605 LYS A C 1
ATOM 4596 O O . LYS A 1 605 ? -28.975 1.036 39.294 1.00 86.50 605 LYS A O 1
ATOM 4601 N N . VAL A 1 606 ? -29.270 -1.170 39.004 1.00 84.56 606 VAL A N 1
ATOM 4602 C CA . VAL A 1 606 ? -30.403 -1.294 39.943 1.00 84.56 606 VAL A CA 1
ATOM 4603 C C . VAL A 1 606 ? -29.956 -1.586 41.377 1.00 84.56 606 VAL A C 1
ATOM 4605 O O . VAL A 1 606 ? -30.613 -1.176 42.317 1.00 84.56 606 VAL A O 1
ATOM 4608 N N . ALA A 1 607 ? -28.840 -2.298 41.560 1.00 87.50 607 ALA A N 1
ATOM 4609 C CA . ALA A 1 607 ? -28.472 -2.836 42.876 1.00 87.50 607 ALA A CA 1
ATOM 4610 C C . ALA A 1 607 ? -27.517 -1.923 43.661 1.00 87.50 607 ALA A C 1
ATOM 4612 O O . ALA A 1 607 ? -27.266 -2.165 44.835 1.00 87.50 607 ALA A O 1
ATOM 4613 N N . SER A 1 608 ? -26.922 -0.934 42.991 1.00 91.62 608 SER A N 1
ATOM 4614 C CA . SER A 1 608 ? -25.876 -0.069 43.553 1.00 91.62 608 SER A CA 1
ATOM 4615 C C . SER A 1 608 ? -25.816 1.312 42.876 1.00 91.62 608 SER A C 1
ATOM 4617 O O . SER A 1 608 ? -24.799 1.998 42.966 1.00 91.62 608 SER A O 1
ATOM 4619 N N . GLY A 1 609 ? -26.844 1.695 42.112 1.00 90.69 609 GLY A N 1
ATOM 4620 C CA . GLY A 1 609 ? -26.831 2.903 41.281 1.00 90.69 609 GLY A CA 1
ATOM 4621 C C . GLY A 1 609 ? -27.047 4.183 42.083 1.00 90.69 609 GLY A C 1
ATOM 4622 O O . GLY A 1 609 ? -26.323 5.162 41.900 1.00 90.69 609 GLY A O 1
ATOM 4623 N N . SER A 1 610 ? -27.982 4.166 43.032 1.00 91.94 610 SER A N 1
ATOM 4624 C CA . SER A 1 610 ? -28.201 5.275 43.963 1.00 91.94 610 SER A CA 1
A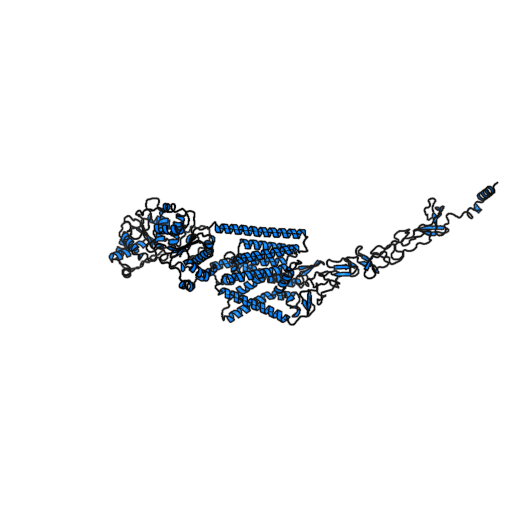TOM 4625 C C . SER A 1 610 ? -27.010 5.445 44.898 1.00 91.94 610 SER A C 1
ATOM 4627 O O . SER A 1 610 ? -26.584 6.574 45.151 1.00 91.94 610 SER A O 1
ATOM 4629 N N . MET A 1 611 ? -26.405 4.339 45.345 1.00 91.88 611 MET A N 1
ATOM 4630 C CA . MET A 1 611 ? -25.150 4.370 46.091 1.00 91.88 611 MET A CA 1
ATOM 4631 C C . MET A 1 611 ? -24.004 4.963 45.259 1.00 91.88 611 MET A C 1
ATOM 4633 O O . MET A 1 611 ? -23.275 5.819 45.759 1.00 91.88 611 MET A O 1
ATOM 4637 N N . ALA A 1 612 ? -23.849 4.567 43.991 1.00 93.88 612 ALA A N 1
ATOM 4638 C CA . ALA A 1 612 ? -22.833 5.139 43.104 1.00 93.88 612 ALA A CA 1
ATOM 4639 C C . ALA A 1 612 ? -23.005 6.657 42.951 1.00 93.88 612 ALA A C 1
ATOM 4641 O O . ALA A 1 612 ? -22.032 7.408 43.060 1.00 93.88 612 ALA A O 1
ATOM 4642 N N . ARG A 1 613 ? -24.247 7.125 42.776 1.00 93.56 613 ARG A N 1
ATOM 4643 C CA . ARG A 1 613 ? -24.575 8.554 42.718 1.00 93.56 613 ARG A CA 1
ATOM 4644 C C . ARG A 1 613 ? -24.205 9.279 44.011 1.00 93.56 613 ARG A C 1
ATOM 4646 O O . ARG A 1 613 ? -23.568 10.332 43.954 1.00 93.56 613 ARG A O 1
ATOM 4653 N N . LEU A 1 614 ? -24.576 8.723 45.163 1.00 92.00 614 LEU A N 1
ATOM 4654 C CA . LEU A 1 614 ? -24.250 9.297 46.467 1.00 92.00 614 LEU A CA 1
ATOM 4655 C C . LEU A 1 614 ? -22.736 9.390 46.672 1.00 92.00 614 LEU A C 1
ATOM 4657 O O . LEU A 1 614 ? -22.231 10.441 47.062 1.00 92.00 614 LEU A O 1
ATOM 4661 N N . LEU A 1 615 ? -22.005 8.320 46.355 1.00 91.25 615 LEU A N 1
ATOM 4662 C CA . LEU A 1 615 ? -20.553 8.281 46.472 1.00 91.25 615 LEU A CA 1
ATOM 4663 C C . LEU A 1 615 ? -19.889 9.311 45.552 1.00 91.25 615 LEU A C 1
ATOM 4665 O O . LEU A 1 615 ? -19.004 10.027 46.012 1.00 91.25 615 LEU A O 1
ATOM 4669 N N . LYS A 1 616 ? -20.351 9.451 44.301 1.00 91.69 616 LYS A N 1
ATOM 4670 C CA . LYS A 1 616 ? -19.899 10.511 43.384 1.00 91.69 616 LYS A CA 1
ATOM 4671 C C . LYS A 1 616 ? -20.083 11.896 44.001 1.00 91.69 616 LYS A C 1
ATOM 4673 O O . LYS A 1 616 ? -19.117 12.644 44.106 1.00 91.69 616 LYS A O 1
ATOM 4678 N N . MET A 1 617 ? -21.291 12.216 44.473 1.00 88.88 617 MET A N 1
ATOM 4679 C CA . MET A 1 617 ? -21.573 13.517 45.090 1.00 88.88 617 MET A CA 1
ATOM 4680 C C . MET A 1 617 ? -20.683 13.783 46.307 1.00 88.88 617 MET A C 1
ATOM 4682 O O . MET A 1 617 ? -20.151 14.882 46.451 1.00 88.88 617 MET A O 1
ATOM 4686 N N . LYS A 1 618 ? -20.481 12.784 47.175 1.00 87.75 618 LYS A N 1
ATOM 4687 C CA . LYS A 1 618 ? -19.608 12.926 48.345 1.00 87.75 618 LYS A CA 1
ATOM 4688 C C . LYS A 1 618 ? -18.138 13.062 47.961 1.00 87.75 618 LYS A C 1
ATOM 4690 O O . LYS A 1 618 ? -17.457 13.899 48.546 1.00 87.75 618 LYS A O 1
ATOM 4695 N N . LEU A 1 619 ? -17.647 12.304 46.983 1.00 87.62 619 LEU A N 1
ATOM 4696 C CA . LEU A 1 619 ? -16.274 12.421 46.484 1.00 87.62 619 LEU A CA 1
ATOM 4697 C C . LEU A 1 619 ? -16.010 13.809 45.901 1.00 87.62 619 LEU A C 1
ATOM 4699 O O . LEU A 1 619 ? -15.025 14.441 46.279 1.00 87.62 619 LEU A O 1
ATOM 4703 N N . ASP A 1 620 ? -16.919 14.316 45.071 1.00 85.06 620 ASP A N 1
ATOM 4704 C CA . ASP A 1 620 ? -16.788 15.631 44.441 1.00 85.06 620 ASP A CA 1
ATOM 4705 C C . ASP A 1 620 ? -16.873 16.770 45.487 1.00 85.06 620 ASP A C 1
ATOM 4707 O O . ASP A 1 620 ? -16.156 17.769 45.386 1.00 85.06 620 ASP A O 1
ATOM 4711 N N . GLN A 1 621 ? -17.676 16.600 46.549 1.00 82.75 621 GLN A N 1
ATOM 4712 C CA . GLN A 1 621 ? -17.728 17.520 47.699 1.00 82.75 621 GLN A CA 1
ATOM 4713 C C . GLN A 1 621 ? -16.438 17.494 48.538 1.00 82.75 621 GLN A C 1
ATOM 4715 O O . GLN A 1 621 ? -15.933 18.546 48.947 1.00 82.75 621 GLN A O 1
ATOM 4720 N N . CYS A 1 622 ? -15.901 16.304 48.820 1.00 76.75 622 CYS A N 1
ATOM 4721 C CA . CYS A 1 622 ? -14.724 16.132 49.672 1.00 76.75 622 CYS A CA 1
ATOM 4722 C C . CYS A 1 622 ? -13.420 16.525 48.963 1.00 76.75 622 CYS A C 1
ATOM 4724 O O . CYS A 1 622 ? -12.506 17.068 49.589 1.00 76.75 622 CYS A O 1
ATOM 4726 N N . LEU A 1 623 ? -13.332 16.266 47.656 1.00 80.88 623 LEU A N 1
ATOM 4727 C CA . LEU A 1 623 ? -12.155 16.471 46.812 1.00 80.88 623 LEU A CA 1
ATOM 4728 C C . LEU A 1 623 ? -12.475 17.441 45.656 1.00 80.88 623 LEU A C 1
ATOM 4730 O O . LEU A 1 623 ? -12.521 17.032 44.490 1.00 80.88 623 LEU A O 1
ATOM 4734 N N . PRO A 1 624 ? -12.662 18.743 45.948 1.00 74.81 624 PRO A N 1
ATOM 4735 C CA . PRO A 1 624 ? -12.981 19.733 44.926 1.00 74.81 624 PRO A CA 1
ATOM 4736 C C . PRO A 1 624 ? -11.862 19.842 43.881 1.00 74.81 624 PRO A C 1
ATOM 4738 O O . PRO A 1 624 ? -10.677 19.848 44.215 1.00 74.81 624 PRO A O 1
ATOM 4741 N N . GLY A 1 625 ? -12.250 19.935 42.607 1.00 75.00 625 GLY A N 1
ATOM 4742 C CA . GLY A 1 625 ? -11.330 19.947 41.461 1.00 75.00 625 GLY A CA 1
ATOM 4743 C C . GLY A 1 625 ? -10.994 18.559 40.907 1.00 75.00 625 GLY A C 1
ATOM 4744 O O . GLY A 1 625 ? -10.245 18.456 39.938 1.00 75.00 625 GLY A O 1
ATOM 4745 N N . THR A 1 626 ? -11.551 17.496 41.491 1.00 82.94 626 THR A N 1
ATOM 4746 C CA . THR A 1 626 ? -11.480 16.137 40.944 1.00 82.94 626 THR A CA 1
ATOM 4747 C C . THR A 1 626 ? -12.798 15.780 40.267 1.00 82.94 626 THR A C 1
ATOM 4749 O O . THR A 1 626 ? -13.841 16.308 40.641 1.00 82.94 626 THR A O 1
ATOM 4752 N N . LYS A 1 627 ? -12.743 14.933 39.234 1.00 89.00 627 LYS A N 1
ATOM 4753 C CA . LYS A 1 627 ? -13.932 14.459 38.522 1.00 89.00 627 LYS A CA 1
ATOM 4754 C C . LYS A 1 627 ? -14.101 12.961 38.745 1.00 89.00 627 LYS A C 1
ATOM 4756 O O . LYS A 1 627 ? -13.145 12.201 38.552 1.00 89.00 627 LYS A O 1
ATOM 4761 N N . THR A 1 628 ? -15.310 12.557 39.115 1.00 91.62 628 THR A N 1
ATOM 4762 C CA . THR A 1 628 ? -15.701 11.157 39.301 1.00 91.62 628 THR A CA 1
ATOM 4763 C C . THR A 1 628 ? -16.630 10.721 38.169 1.00 91.62 628 THR A C 1
ATOM 4765 O O . THR A 1 628 ? -17.657 11.357 37.932 1.00 91.62 628 THR A O 1
ATOM 4768 N N . PHE A 1 629 ? -16.279 9.649 37.460 1.00 93.12 629 PHE A N 1
ATOM 4769 C CA . PHE A 1 629 ? -17.087 9.103 36.369 1.00 93.12 629 PHE A CA 1
ATOM 4770 C C . PHE A 1 629 ? -18.247 8.249 36.899 1.00 93.12 629 PHE A C 1
ATOM 4772 O O . PHE A 1 629 ? -18.041 7.386 37.759 1.00 93.12 629 PHE A O 1
ATOM 4779 N N . ILE A 1 630 ? -19.440 8.455 36.334 1.00 90.38 630 ILE A N 1
ATOM 4780 C CA . ILE A 1 630 ? -20.593 7.548 36.436 1.00 90.38 630 ILE A CA 1
ATOM 4781 C C . ILE A 1 630 ? -21.343 7.524 35.095 1.00 90.38 630 ILE A C 1
ATOM 4783 O O . ILE A 1 630 ? -21.485 8.567 34.453 1.00 90.38 630 ILE A O 1
ATOM 4787 N N . ASP A 1 631 ? -21.854 6.357 34.696 1.00 84.81 631 ASP A N 1
ATOM 4788 C CA . ASP A 1 631 ? -22.502 6.146 33.392 1.00 84.81 631 ASP A CA 1
ATOM 4789 C C . ASP A 1 631 ? -23.585 7.188 33.067 1.00 84.81 631 ASP A C 1
ATOM 4791 O O . ASP A 1 631 ? -23.575 7.776 31.991 1.00 84.81 631 ASP A O 1
ATOM 4795 N N . CYS A 1 632 ? -24.496 7.464 34.004 1.00 81.44 632 CYS A N 1
ATOM 4796 C CA . CYS A 1 632 ? -25.642 8.351 33.779 1.00 81.44 632 CYS A CA 1
ATOM 4797 C C . CYS A 1 632 ? -25.296 9.847 33.638 1.00 81.44 632 CYS A C 1
ATOM 4799 O O . CYS A 1 632 ? -26.163 10.622 33.243 1.00 81.44 632 CYS A O 1
ATOM 4801 N N . ASP A 1 633 ? -24.056 10.263 33.925 1.00 81.31 633 ASP A N 1
ATOM 4802 C CA . ASP A 1 633 ? -23.594 11.640 33.683 1.00 81.31 633 ASP A CA 1
ATOM 4803 C C . ASP A 1 633 ? -22.638 11.758 32.499 1.00 81.31 633 ASP A C 1
ATOM 4805 O O . ASP A 1 633 ? -22.639 12.766 31.795 1.00 81.31 633 ASP A O 1
ATOM 4809 N N . ASP A 1 634 ? -21.747 10.781 32.345 1.00 78.94 634 ASP A N 1
ATOM 4810 C CA . ASP A 1 634 ? -20.527 10.945 31.556 1.00 78.94 634 ASP A CA 1
ATOM 4811 C C . ASP A 1 634 ? -20.483 10.024 30.319 1.00 78.94 634 ASP A C 1
ATOM 4813 O O . ASP A 1 634 ? -19.603 10.182 29.466 1.00 78.94 634 ASP A O 1
ATOM 4817 N N . LEU A 1 635 ? -21.426 9.080 30.184 1.00 74.69 635 LEU A N 1
ATOM 4818 C CA . LEU A 1 635 ? -21.464 8.112 29.087 1.00 74.69 635 LEU A CA 1
ATOM 4819 C C . LEU A 1 635 ? -22.558 8.439 28.061 1.00 74.69 635 LEU A C 1
ATOM 4821 O O . LEU A 1 635 ? -23.681 7.954 28.144 1.00 74.69 635 LEU A O 1
ATOM 4825 N N . SER A 1 636 ? -22.200 9.216 27.039 1.00 66.81 636 SER A N 1
ATOM 4826 C CA . SER A 1 636 ? -23.046 9.442 25.855 1.00 66.81 636 SER A CA 1
ATOM 4827 C C . SER A 1 636 ? -22.814 8.423 24.732 1.00 66.81 636 SER A C 1
ATOM 4829 O O . SER A 1 636 ? -23.686 8.215 23.894 1.00 66.81 636 SER A O 1
ATOM 4831 N N . ASP A 1 637 ? -21.643 7.779 24.716 1.00 60.38 637 ASP A N 1
ATOM 4832 C CA . ASP A 1 637 ? -21.237 6.801 23.705 1.00 60.38 637 ASP A CA 1
ATOM 4833 C C . ASP A 1 637 ? -20.631 5.560 24.372 1.00 60.38 637 ASP A C 1
ATOM 4835 O O . ASP A 1 637 ? -19.529 5.591 24.929 1.00 60.38 637 ASP A O 1
ATOM 4839 N N . LEU A 1 638 ? -21.350 4.442 24.265 1.00 63.09 638 LEU A N 1
ATOM 4840 C CA . LEU A 1 638 ? -20.977 3.151 24.839 1.00 63.09 638 LEU A CA 1
ATOM 4841 C C . LEU A 1 638 ? -19.638 2.618 24.302 1.00 63.09 638 LEU A C 1
ATOM 4843 O O . LEU A 1 638 ? -18.963 1.845 24.980 1.00 63.09 638 LEU A O 1
ATOM 4847 N N . THR A 1 639 ? -19.212 3.033 23.104 1.00 60.19 639 THR A N 1
ATOM 4848 C CA . THR A 1 639 ? -17.935 2.594 22.521 1.00 60.19 639 THR A CA 1
ATOM 4849 C C . THR A 1 639 ? -16.722 3.166 23.254 1.00 60.19 639 THR A C 1
ATOM 4851 O O . THR A 1 639 ? -15.650 2.556 23.230 1.00 60.19 639 THR A O 1
ATOM 4854 N N . ARG A 1 640 ? -16.891 4.292 23.960 1.00 67.31 640 ARG A N 1
ATOM 4855 C CA . ARG A 1 640 ? -15.824 4.962 24.717 1.00 67.31 640 ARG A CA 1
ATOM 4856 C C . ARG A 1 640 ? -15.693 4.478 26.156 1.00 67.31 640 ARG A C 1
ATOM 4858 O O . ARG A 1 640 ? -14.691 4.795 26.788 1.00 67.31 640 ARG A O 1
ATOM 4865 N N . LEU A 1 641 ? -16.639 3.678 26.654 1.00 81.12 641 LEU A N 1
ATOM 4866 C CA . LEU A 1 641 ? -16.681 3.226 28.049 1.00 81.12 641 LEU A CA 1
ATOM 4867 C C . LEU A 1 641 ? -15.345 2.628 28.514 1.00 81.12 641 LEU A C 1
ATOM 4869 O O . LEU A 1 641 ? -14.735 3.092 29.474 1.00 81.12 641 LEU A O 1
ATOM 4873 N N . PHE A 1 642 ? -14.840 1.637 27.780 1.00 83.19 642 PHE A N 1
ATOM 4874 C CA . PHE A 1 642 ? -13.577 0.981 28.123 1.00 83.19 642 PHE A CA 1
ATOM 4875 C C . PHE A 1 642 ? -12.360 1.886 27.892 1.00 83.19 642 PHE A C 1
ATOM 4877 O O . PHE A 1 642 ? -11.368 1.769 28.607 1.00 83.19 642 PHE A O 1
ATOM 4884 N N . ALA A 1 643 ? -12.433 2.829 26.947 1.00 76.62 643 ALA A N 1
ATOM 4885 C CA . ALA A 1 643 ? -11.374 3.819 26.762 1.00 76.62 643 ALA A CA 1
ATOM 4886 C C . ALA A 1 643 ? -11.268 4.749 27.980 1.00 76.62 643 ALA A C 1
ATOM 4888 O O . ALA A 1 643 ? -10.160 5.002 28.443 1.00 76.62 643 ALA A O 1
ATOM 4889 N N . TYR A 1 644 ? -12.393 5.168 28.573 1.00 84.12 644 TYR A N 1
ATOM 4890 C CA . TYR A 1 644 ? -12.372 5.969 29.800 1.00 84.12 644 TYR A CA 1
ATOM 4891 C C . TYR A 1 644 ? -11.731 5.225 30.972 1.00 84.12 644 TYR A C 1
ATOM 4893 O O . TYR A 1 644 ? -10.936 5.807 31.714 1.00 84.12 644 TYR A O 1
ATOM 4901 N N . VAL A 1 645 ? -12.006 3.924 31.109 1.00 87.69 645 VAL A N 1
ATOM 4902 C CA . VAL A 1 645 ? -11.361 3.082 32.127 1.00 87.69 645 VAL A CA 1
ATOM 4903 C C . VAL A 1 645 ? -9.857 2.958 31.865 1.00 87.69 645 VAL A C 1
ATOM 4905 O O . VAL A 1 645 ? -9.057 3.159 32.773 1.00 87.69 645 VAL A O 1
ATOM 4908 N N . ALA A 1 646 ? -9.456 2.640 30.633 1.00 80.88 646 ALA A N 1
ATOM 4909 C CA . ALA A 1 646 ? -8.057 2.384 30.291 1.00 80.88 646 ALA A CA 1
ATOM 4910 C C . ALA A 1 646 ? -7.186 3.653 30.308 1.00 80.88 646 ALA A C 1
ATOM 4912 O O . ALA A 1 646 ? -6.065 3.649 30.823 1.00 80.88 646 ALA A O 1
ATOM 4913 N N . GLU A 1 647 ? -7.681 4.740 29.719 1.00 80.69 647 GLU A N 1
ATOM 4914 C CA . GLU A 1 647 ? -6.872 5.908 29.367 1.00 80.69 647 GLU A CA 1
ATOM 4915 C C . GLU A 1 647 ? -7.104 7.097 30.292 1.00 80.69 647 GLU A C 1
ATOM 4917 O O . GLU A 1 647 ? -6.139 7.791 30.616 1.00 80.69 647 GLU A O 1
ATOM 4922 N N . ASP A 1 648 ? -8.327 7.288 30.783 1.00 83.81 648 ASP A N 1
ATOM 4923 C CA . ASP A 1 648 ? -8.734 8.529 31.448 1.00 83.81 648 ASP A CA 1
ATOM 4924 C C . ASP A 1 648 ? -8.975 8.388 32.955 1.00 83.81 648 ASP A C 1
ATOM 4926 O O . ASP A 1 648 ? -9.205 9.395 33.620 1.00 83.81 648 ASP A O 1
ATOM 4930 N N . THR A 1 649 ? -8.862 7.178 33.508 1.00 89.94 649 THR A N 1
ATOM 4931 C CA . THR A 1 649 ? -9.088 6.892 34.934 1.00 89.94 649 THR A CA 1
ATOM 4932 C C . THR A 1 649 ? -7.778 6.738 35.710 1.00 89.94 649 THR A C 1
ATOM 4934 O O . THR A 1 649 ? -6.858 6.040 35.276 1.00 89.94 649 THR A O 1
ATOM 4937 N N . GLU A 1 650 ? -7.694 7.370 36.884 1.00 89.25 650 GLU A N 1
ATOM 4938 C CA . GLU A 1 650 ? -6.600 7.177 37.848 1.00 89.25 650 GLU A CA 1
ATOM 4939 C C . GLU A 1 650 ? -6.889 6.034 38.837 1.00 89.25 650 GLU A C 1
ATOM 4941 O O . GLU A 1 650 ? -6.072 5.123 38.984 1.00 89.25 650 GLU A O 1
ATOM 4946 N N . THR A 1 651 ? -8.048 6.071 39.507 1.00 91.31 651 THR A N 1
ATOM 4947 C CA . THR A 1 651 ? -8.494 5.048 40.467 1.00 91.31 651 THR A CA 1
ATOM 4948 C C . THR A 1 651 ? -9.839 4.455 40.046 1.00 91.31 651 THR A C 1
ATOM 4950 O O . THR A 1 651 ? -10.826 5.165 39.876 1.00 91.31 651 THR A O 1
ATOM 4953 N N . PHE A 1 652 ? -9.896 3.138 39.910 1.00 95.31 652 PHE A N 1
ATOM 4954 C CA . PHE A 1 652 ? -11.090 2.374 39.570 1.00 95.31 652 PHE A CA 1
ATOM 4955 C C . PHE A 1 652 ? -11.724 1.806 40.850 1.00 95.31 652 PHE A C 1
ATOM 4957 O O . PHE A 1 652 ? -11.057 1.138 41.640 1.00 95.31 652 PHE A O 1
ATOM 4964 N N . LEU A 1 653 ? -12.999 2.095 41.096 1.00 95.56 653 LEU A N 1
ATOM 4965 C CA . LEU A 1 653 ? -13.728 1.656 42.287 1.00 95.56 653 LEU A CA 1
ATOM 4966 C C . LEU A 1 653 ? -14.843 0.699 41.873 1.00 95.56 653 LEU A C 1
ATOM 4968 O O . LEU A 1 653 ? -15.699 1.046 41.060 1.00 95.56 653 LEU A O 1
ATOM 4972 N N . ILE A 1 654 ? -14.841 -0.499 42.450 1.00 96.06 654 ILE A N 1
ATOM 4973 C CA . ILE A 1 654 ? -15.857 -1.522 42.205 1.00 96.06 654 ILE A CA 1
ATOM 4974 C C . ILE A 1 654 ? -16.862 -1.498 43.351 1.00 96.06 654 ILE A C 1
ATOM 4976 O O . ILE A 1 654 ? -16.491 -1.761 44.493 1.00 96.06 654 ILE A O 1
ATOM 4980 N N . LEU A 1 655 ? -18.134 -1.238 43.049 1.00 94.50 655 LEU A N 1
ATOM 4981 C CA . LEU A 1 655 ? -19.235 -1.423 43.992 1.00 94.50 655 LEU A CA 1
ATOM 4982 C C . LEU A 1 655 ? -19.674 -2.889 43.965 1.00 94.50 655 LEU A C 1
ATOM 4984 O O . LEU A 1 655 ? -20.476 -3.310 43.128 1.00 94.50 655 LEU A O 1
ATOM 4988 N N . GLY A 1 656 ? -19.114 -3.672 44.884 1.00 92.44 656 GLY A N 1
ATOM 4989 C CA . GLY A 1 656 ? -19.291 -5.114 45.001 1.00 92.44 656 GLY A CA 1
ATOM 4990 C C . GLY A 1 656 ? -20.663 -5.506 45.533 1.00 92.44 656 GLY A C 1
ATOM 4991 O O . GLY A 1 656 ? -20.747 -6.017 46.640 1.00 92.44 656 GLY A O 1
ATOM 4992 N N . SER A 1 657 ? -21.742 -5.242 44.796 1.00 91.81 657 SER A N 1
ATOM 4993 C CA . SER A 1 657 ? -23.086 -5.735 45.135 1.00 91.81 657 SER A CA 1
ATOM 4994 C C . SER A 1 657 ? -23.250 -7.204 44.714 1.00 91.81 657 SER A C 1
ATOM 4996 O O . SER A 1 657 ? -22.550 -7.650 43.802 1.00 91.81 657 SER A O 1
ATOM 4998 N N . PRO A 1 658 ? -24.194 -7.977 45.285 1.00 86.94 658 PRO A N 1
ATOM 4999 C CA . PRO A 1 658 ? -24.422 -9.370 44.874 1.00 86.94 658 PRO A CA 1
ATOM 5000 C C . PRO A 1 658 ? -24.714 -9.549 43.374 1.00 86.94 658 PRO A C 1
ATOM 5002 O O . PRO A 1 658 ? -24.429 -10.598 42.804 1.00 86.94 658 PRO A O 1
ATOM 5005 N N . ALA A 1 659 ? -25.259 -8.516 42.722 1.00 90.31 659 ALA A N 1
ATOM 5006 C CA . ALA A 1 659 ? -25.597 -8.524 41.302 1.00 90.31 659 ALA A CA 1
ATOM 5007 C C . ALA A 1 659 ? -24.497 -7.943 40.393 1.00 90.31 659 ALA A C 1
ATOM 5009 O O . ALA A 1 659 ? -24.635 -7.994 39.174 1.00 90.31 659 ALA A O 1
ATOM 5010 N N . ILE A 1 660 ? -23.396 -7.390 40.921 1.00 92.81 660 ILE A N 1
ATOM 5011 C CA . ILE A 1 660 ? -22.370 -6.752 40.072 1.00 92.81 660 ILE A CA 1
ATOM 5012 C C . ILE A 1 660 ? -21.790 -7.729 39.047 1.00 92.81 660 ILE A C 1
ATOM 5014 O O . ILE A 1 660 ? -21.523 -7.359 37.904 1.00 92.81 660 ILE A O 1
ATOM 5018 N N . LEU A 1 661 ? -21.655 -8.994 39.452 1.00 92.19 661 LEU A N 1
ATOM 5019 C CA . LEU A 1 661 ? -21.056 -10.029 38.630 1.00 92.19 661 LEU A CA 1
ATOM 5020 C C . LEU A 1 661 ? -21.991 -10.528 37.527 1.00 92.19 661 LEU A C 1
ATOM 5022 O O . LEU A 1 661 ? -21.529 -11.242 36.657 1.00 92.19 661 LEU A O 1
ATOM 5026 N N . THR A 1 662 ? -23.279 -10.175 37.521 1.00 89.81 662 THR A N 1
ATOM 5027 C CA . THR A 1 662 ? -24.222 -10.643 36.489 1.00 89.81 662 THR A CA 1
ATOM 5028 C C . THR A 1 662 ? -24.298 -9.701 35.285 1.00 89.81 662 THR A C 1
ATOM 5030 O O . THR A 1 662 ? -24.826 -10.069 34.233 1.00 89.81 662 THR A O 1
ATOM 5033 N N . ARG A 1 663 ? -23.746 -8.484 35.392 1.00 89.50 663 ARG A N 1
ATOM 5034 C CA . ARG A 1 663 ? -23.812 -7.457 34.345 1.00 89.50 663 ARG A CA 1
ATOM 5035 C C . ARG A 1 663 ? -22.549 -7.458 33.488 1.00 89.50 663 ARG A C 1
ATOM 5037 O O . ARG A 1 663 ? -21.475 -7.063 33.935 1.00 89.50 663 ARG A O 1
ATOM 5044 N N . LYS A 1 664 ? -22.699 -7.813 32.204 1.00 89.00 664 LYS A N 1
ATOM 5045 C CA . LYS A 1 664 ? -21.587 -7.908 31.234 1.00 89.00 664 LYS A CA 1
ATOM 5046 C C . LYS A 1 664 ? -20.704 -6.652 31.178 1.00 89.00 664 LYS A C 1
ATOM 5048 O O . LYS A 1 664 ? -19.485 -6.770 31.177 1.00 89.00 664 LYS A O 1
ATOM 5053 N N . TRP A 1 665 ? -21.297 -5.459 31.182 1.00 89.62 665 TRP A N 1
ATOM 5054 C CA . TRP A 1 665 ? -20.548 -4.200 31.077 1.00 89.62 665 TRP A CA 1
ATOM 5055 C C . TRP A 1 665 ? -19.586 -3.986 32.249 1.00 89.62 665 TRP A C 1
ATOM 5057 O O . TRP A 1 665 ? -18.414 -3.711 32.009 1.00 89.62 665 TRP A O 1
ATOM 5067 N N . CYS A 1 666 ? -20.025 -4.261 33.481 1.00 92.94 666 CYS A N 1
ATOM 5068 C CA . CYS A 1 666 ? -19.183 -4.168 34.674 1.00 92.94 666 CYS A CA 1
ATOM 5069 C C . CYS A 1 666 ? -17.972 -5.105 34.586 1.00 92.94 666 CYS A C 1
ATOM 5071 O O . CYS A 1 666 ? -16.856 -4.729 34.929 1.00 92.94 666 CYS A O 1
ATOM 5073 N N . ILE A 1 667 ? -18.159 -6.310 34.044 1.00 92.31 667 ILE A N 1
ATOM 5074 C CA . ILE A 1 667 ? -17.056 -7.262 33.857 1.00 92.31 667 ILE A CA 1
ATOM 5075 C C . ILE A 1 667 ? -16.072 -6.763 32.799 1.00 92.31 667 ILE A C 1
ATOM 5077 O O . ILE A 1 667 ? -14.859 -6.895 32.963 1.00 92.31 667 ILE A O 1
ATOM 5081 N N . GLY A 1 668 ? -16.585 -6.166 31.721 1.00 87.06 668 GLY A N 1
ATOM 5082 C CA . GLY A 1 668 ? -15.763 -5.517 30.705 1.00 87.06 668 GLY A CA 1
ATOM 5083 C C . GLY A 1 668 ? -14.909 -4.390 31.289 1.00 87.06 668 GLY A C 1
ATOM 5084 O O . GLY A 1 668 ? -13.717 -4.311 30.991 1.00 87.06 668 GLY A O 1
ATOM 5085 N N . GLU A 1 669 ? -15.481 -3.565 32.167 1.00 94.06 669 GLU A N 1
ATOM 5086 C CA . GLU A 1 669 ? -14.770 -2.490 32.869 1.00 94.06 669 GLU A CA 1
ATOM 5087 C C . GLU A 1 669 ? -13.693 -3.051 33.803 1.00 94.06 669 GLU A C 1
ATOM 5089 O O . GLU A 1 669 ? -12.538 -2.638 33.715 1.00 94.06 669 GLU A O 1
ATOM 5094 N N . MET A 1 670 ? -14.028 -4.051 34.627 1.00 94.56 670 MET A N 1
ATOM 5095 C CA . MET A 1 670 ? -13.074 -4.720 35.521 1.00 94.56 670 MET A CA 1
ATOM 5096 C C . MET A 1 670 ? -11.909 -5.339 34.748 1.00 94.56 670 MET A C 1
ATOM 5098 O O . MET A 1 670 ? -10.748 -5.149 35.114 1.00 94.56 670 MET A O 1
ATOM 5102 N N . ASN A 1 671 ? -12.197 -6.042 33.648 1.00 90.31 671 ASN A N 1
ATOM 5103 C CA . ASN A 1 671 ? -11.148 -6.603 32.806 1.00 90.31 671 ASN A CA 1
ATOM 5104 C C . ASN A 1 671 ? -10.269 -5.496 32.215 1.00 90.31 671 ASN A C 1
ATOM 5106 O O . ASN A 1 671 ? -9.048 -5.627 32.183 1.00 90.31 671 ASN A O 1
ATOM 5110 N N . THR A 1 672 ? -10.877 -4.397 31.772 1.00 85.94 672 THR A N 1
ATOM 5111 C CA . THR A 1 672 ? -10.148 -3.263 31.198 1.00 85.94 672 THR A CA 1
ATOM 5112 C C . THR A 1 672 ? -9.228 -2.606 32.225 1.00 85.94 672 THR A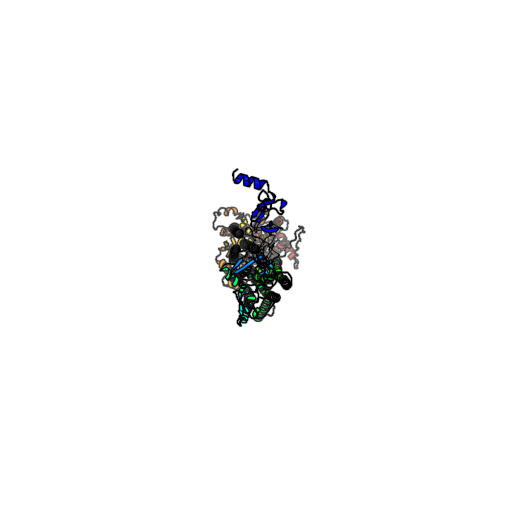 C 1
ATOM 5114 O O . THR A 1 672 ? -8.062 -2.353 31.915 1.00 85.94 672 THR A O 1
ATOM 5117 N N . ALA A 1 673 ? -9.705 -2.392 33.453 1.00 90.50 673 ALA A N 1
ATOM 5118 C CA . ALA A 1 673 ? -8.908 -1.861 34.555 1.00 90.50 673 ALA A CA 1
ATOM 5119 C C . ALA A 1 673 ? -7.718 -2.778 34.880 1.00 90.50 673 ALA A C 1
ATOM 5121 O O . ALA A 1 673 ? -6.579 -2.311 34.954 1.00 90.50 673 ALA A O 1
ATOM 5122 N N . ARG A 1 674 ? -7.956 -4.094 34.972 1.00 92.00 674 ARG A N 1
ATOM 5123 C CA . ARG A 1 674 ? -6.917 -5.113 35.190 1.00 92.00 674 ARG A CA 1
ATOM 5124 C C . ARG A 1 674 ? -5.864 -5.109 34.085 1.00 92.00 674 ARG A C 1
ATOM 5126 O O . ARG A 1 674 ? -4.674 -5.027 34.375 1.00 92.00 674 ARG A O 1
ATOM 5133 N N . SER A 1 675 ? -6.286 -5.196 32.823 1.00 80.31 675 SER A N 1
ATOM 5134 C CA . SER A 1 675 ? -5.374 -5.283 31.674 1.00 80.31 675 SER A CA 1
ATOM 5135 C C . SER A 1 675 ? -4.513 -4.031 31.490 1.00 80.31 675 SER A C 1
ATOM 5137 O O . SER A 1 675 ? -3.415 -4.137 30.950 1.00 80.31 675 SER A O 1
ATOM 5139 N N . ASN A 1 676 ? -4.983 -2.867 31.947 1.00 81.62 676 ASN A N 1
ATOM 5140 C CA . ASN A 1 676 ? -4.251 -1.600 31.866 1.00 81.62 676 ASN A CA 1
ATOM 5141 C C . ASN A 1 676 ? -3.563 -1.204 33.184 1.00 81.62 676 ASN A C 1
ATOM 5143 O O . ASN A 1 676 ? -2.969 -0.130 33.259 1.00 81.62 676 ASN A O 1
ATOM 5147 N N . GLY A 1 677 ? -3.615 -2.054 34.216 1.00 84.81 677 GLY A N 1
ATOM 5148 C CA . GLY A 1 677 ? -2.956 -1.801 35.498 1.00 84.81 677 GLY A CA 1
ATOM 5149 C C . GLY A 1 677 ? -3.500 -0.579 36.245 1.00 84.81 677 GLY A C 1
ATOM 5150 O O . GLY A 1 677 ? -2.740 0.108 36.928 1.00 84.81 677 GLY A O 1
ATOM 5151 N N . VAL A 1 678 ? -4.794 -0.282 36.107 1.00 88.38 678 VAL A N 1
ATOM 5152 C CA . VAL A 1 678 ? -5.441 0.843 36.797 1.00 88.38 678 VAL A CA 1
ATOM 5153 C C . VAL A 1 678 ? -5.553 0.528 38.290 1.00 88.38 678 VAL A C 1
ATOM 5155 O O . VAL A 1 678 ? -5.948 -0.577 38.679 1.00 88.38 678 VAL A O 1
ATOM 5158 N N . LYS A 1 679 ? -5.216 1.498 39.150 1.00 91.44 679 LYS A N 1
ATOM 5159 C CA . LYS A 1 679 ? -5.295 1.331 40.608 1.00 91.44 679 LYS A CA 1
ATOM 5160 C C . LYS A 1 679 ? -6.737 1.017 40.999 1.00 91.44 679 LYS A C 1
ATOM 5162 O O . LYS A 1 679 ? -7.607 1.843 40.759 1.00 91.44 679 LYS A O 1
ATOM 5167 N N . THR A 1 680 ? -6.987 -0.147 41.596 1.00 94.19 680 THR A N 1
ATOM 5168 C CA . THR A 1 680 ? -8.356 -0.628 41.840 1.00 94.19 680 THR A CA 1
ATOM 5169 C C . THR A 1 680 ? -8.633 -0.903 43.318 1.00 94.19 680 THR A C 1
ATOM 5171 O O . THR A 1 680 ? -7.790 -1.489 43.997 1.00 94.19 680 THR A O 1
ATOM 5174 N N . PHE A 1 681 ? -9.829 -0.535 43.790 1.00 94.62 681 PHE A N 1
ATOM 5175 C CA . PHE A 1 681 ? -10.384 -0.950 45.084 1.00 94.62 681 PHE A CA 1
ATOM 5176 C C . PHE A 1 681 ? -11.775 -1.570 44.922 1.00 94.62 681 PHE A C 1
ATOM 5178 O O . PHE A 1 681 ? -12.549 -1.166 44.054 1.00 94.62 681 PHE A O 1
ATOM 5185 N N . LEU A 1 682 ? -12.098 -2.524 45.793 1.00 94.50 682 LEU A N 1
ATOM 5186 C CA . LEU A 1 682 ? -13.400 -3.175 45.883 1.00 94.50 682 LEU A CA 1
ATOM 5187 C C . LEU A 1 682 ? -14.121 -2.701 47.149 1.00 94.50 682 LEU A C 1
ATOM 5189 O O . LEU A 1 682 ? -13.682 -3.002 48.256 1.00 94.50 682 LEU A O 1
ATOM 5193 N N . LEU A 1 683 ? -15.234 -1.993 46.977 1.00 93.75 683 LEU A N 1
ATOM 5194 C CA . LEU A 1 683 ? -16.160 -1.609 48.041 1.00 93.75 683 LEU A CA 1
ATOM 5195 C C . LEU A 1 683 ? -17.241 -2.694 48.134 1.00 93.75 683 LEU A C 1
ATOM 5197 O O . LEU A 1 683 ? -18.186 -2.701 47.346 1.00 93.75 683 LEU A O 1
ATOM 5201 N N . ALA A 1 684 ? -17.047 -3.667 49.021 1.00 91.81 684 ALA A N 1
ATOM 5202 C CA . ALA A 1 684 ? -17.880 -4.865 49.106 1.00 91.81 684 ALA A CA 1
ATOM 5203 C C . ALA A 1 684 ? -19.009 -4.680 50.124 1.00 91.81 684 ALA A C 1
ATOM 5205 O O . ALA A 1 684 ? -18.754 -4.254 51.247 1.00 91.81 684 ALA A O 1
ATOM 5206 N N . TRP A 1 685 ? -20.245 -5.033 49.759 1.00 90.31 685 TRP A N 1
ATOM 5207 C CA . TRP A 1 685 ? -21.295 -5.210 50.768 1.00 90.31 685 TRP A CA 1
ATOM 5208 C C . TRP A 1 685 ? -21.038 -6.487 51.584 1.00 90.31 685 TRP A C 1
ATOM 5210 O O . TRP A 1 685 ? -20.427 -7.423 51.063 1.00 90.31 685 TRP A O 1
ATOM 5220 N N . PRO A 1 686 ? -21.558 -6.599 52.820 1.00 85.69 686 PRO A N 1
ATOM 5221 C CA . PRO A 1 686 ? -21.328 -7.777 53.665 1.00 85.69 686 PRO A CA 1
ATOM 5222 C C . PRO A 1 686 ? -21.830 -9.093 53.054 1.00 85.69 686 PRO A C 1
ATOM 5224 O O . PRO A 1 686 ? -21.291 -10.165 53.321 1.00 85.69 686 PRO A O 1
ATOM 5227 N N . ASN A 1 687 ? -22.829 -9.016 52.174 1.00 86.81 687 ASN A N 1
ATOM 5228 C CA . ASN A 1 687 ? -23.371 -10.146 51.421 1.00 86.81 687 ASN A CA 1
ATOM 5229 C C . ASN A 1 687 ? -22.666 -10.402 50.073 1.00 86.81 687 ASN A C 1
ATOM 5231 O O . ASN A 1 687 ? -23.089 -11.283 49.320 1.00 86.81 687 ASN A O 1
ATOM 5235 N N . PHE A 1 688 ? -21.610 -9.657 49.741 1.00 90.56 688 PHE A N 1
ATOM 5236 C CA . PHE A 1 688 ? -20.824 -9.886 48.537 1.00 90.56 688 PHE A CA 1
ATOM 5237 C C . PHE A 1 688 ? -19.885 -11.074 48.711 1.00 90.56 688 PHE A C 1
ATOM 5239 O O . PHE A 1 688 ? -18.953 -11.062 49.525 1.00 90.56 688 PHE A O 1
ATOM 5246 N N . VAL A 1 689 ? -20.100 -12.084 47.876 1.00 88.31 689 VAL A N 1
ATOM 5247 C CA . VAL A 1 689 ? -19.261 -13.275 47.815 1.00 88.31 689 VAL A CA 1
ATOM 5248 C C . VAL A 1 689 ? -18.387 -13.183 46.571 1.00 88.31 689 VAL A C 1
ATOM 5250 O O . VAL A 1 689 ? -18.885 -13.026 45.457 1.00 88.31 689 VAL A O 1
ATOM 5253 N N . ALA A 1 690 ? -17.071 -13.266 46.769 1.00 85.94 690 ALA A N 1
ATOM 5254 C CA . ALA A 1 690 ? -16.133 -13.345 45.658 1.00 85.94 690 ALA A CA 1
ATOM 5255 C C . ALA A 1 690 ? -16.365 -14.652 44.868 1.00 85.94 690 ALA A C 1
ATOM 5257 O O . ALA A 1 690 ? -16.662 -15.679 45.481 1.00 85.94 690 ALA A O 1
ATOM 5258 N N . PRO A 1 691 ? -16.229 -14.632 43.533 1.00 90.50 691 PRO A N 1
ATOM 5259 C CA . PRO A 1 691 ? -16.497 -15.798 42.698 1.00 90.50 691 PRO A CA 1
ATOM 5260 C C . PRO A 1 691 ? -15.513 -16.935 43.008 1.00 90.50 691 PRO A C 1
ATOM 5262 O O . PRO A 1 691 ? -14.301 -16.720 43.031 1.00 90.50 691 PRO A O 1
ATOM 5265 N N . ASP A 1 692 ? -16.032 -18.142 43.235 1.00 90.56 692 ASP A N 1
ATOM 5266 C CA . ASP A 1 692 ? -15.234 -19.360 43.385 1.00 90.56 692 ASP A CA 1
ATOM 5267 C C . ASP A 1 692 ? -14.936 -20.007 42.019 1.00 90.56 692 ASP A C 1
ATOM 5269 O O . ASP A 1 692 ? -15.504 -19.635 40.991 1.00 90.56 692 ASP A O 1
ATOM 5273 N N . GLU A 1 693 ? -14.033 -20.991 41.967 1.00 90.12 693 GLU A N 1
ATOM 5274 C CA . GLU A 1 693 ? -13.669 -21.631 40.688 1.00 90.12 693 GLU A CA 1
ATOM 5275 C C . GLU A 1 693 ? -14.861 -22.329 40.008 1.00 90.12 693 GLU A C 1
ATOM 5277 O O . GLU A 1 693 ? -14.930 -22.381 38.780 1.00 90.12 693 GLU A O 1
ATOM 5282 N N . ALA A 1 694 ? -15.841 -22.814 40.779 1.00 88.81 694 ALA A N 1
ATOM 5283 C CA . ALA A 1 694 ? -17.059 -23.398 40.224 1.00 88.81 694 ALA A CA 1
ATOM 5284 C C . ALA A 1 694 ? -17.915 -22.345 39.496 1.00 88.81 694 ALA A C 1
ATOM 5286 O O . ALA A 1 694 ? -18.391 -22.595 38.383 1.00 88.81 694 ALA A O 1
ATOM 5287 N N . PHE A 1 695 ? -18.072 -21.157 40.084 1.00 88.56 695 PHE A N 1
ATOM 5288 C CA . PHE A 1 695 ? -18.729 -20.016 39.459 1.00 88.56 695 PHE A CA 1
ATOM 5289 C C . PHE A 1 695 ? -17.977 -19.556 38.208 1.00 88.56 695 PHE A C 1
ATOM 5291 O O . PHE A 1 695 ? -18.598 -19.373 37.163 1.00 88.56 695 PHE A O 1
ATOM 5298 N N . ILE A 1 696 ? -16.647 -19.427 38.285 1.00 89.06 696 ILE A N 1
ATOM 5299 C CA . ILE A 1 696 ? -15.796 -18.966 37.176 1.00 89.06 696 ILE A CA 1
ATOM 5300 C C . ILE A 1 696 ? -15.970 -19.863 35.944 1.00 89.06 696 ILE A C 1
ATOM 5302 O O . ILE A 1 696 ? -16.230 -19.360 34.850 1.00 89.06 696 ILE A O 1
ATOM 5306 N N . LEU A 1 697 ? -15.897 -21.185 36.123 1.00 85.06 697 LEU A N 1
ATOM 5307 C CA . LEU A 1 697 ? -16.010 -22.149 35.024 1.00 85.06 697 LEU A CA 1
ATOM 5308 C C . LEU A 1 697 ? -17.419 -22.206 34.413 1.00 85.06 697 LEU A C 1
ATOM 5310 O O . LEU A 1 697 ? -17.564 -22.496 33.225 1.00 85.06 697 LEU A O 1
ATOM 5314 N N . ASN A 1 698 ? -18.464 -21.925 35.196 1.00 87.12 698 ASN A N 1
ATOM 5315 C CA . ASN A 1 698 ? -19.853 -21.972 34.730 1.00 87.12 698 ASN A CA 1
ATOM 5316 C C . ASN A 1 698 ? -20.416 -20.596 34.317 1.00 87.12 698 ASN A C 1
ATOM 5318 O O . ASN A 1 698 ? -21.563 -20.491 33.878 1.00 87.12 698 ASN A O 1
ATOM 5322 N N . TYR A 1 699 ? -19.618 -19.532 34.418 1.00 84.38 699 TYR A N 1
ATOM 5323 C CA . TYR A 1 699 ? -20.076 -18.155 34.242 1.00 84.38 699 TYR A CA 1
ATOM 5324 C C . TYR A 1 699 ? -20.706 -17.883 32.866 1.00 84.38 699 TYR A C 1
ATOM 5326 O O . TYR A 1 699 ? -21.729 -17.205 32.758 1.00 84.38 699 TYR A O 1
ATOM 5334 N N . ALA A 1 700 ? -20.152 -18.476 31.804 1.00 77.75 700 ALA A N 1
ATOM 5335 C CA . ALA A 1 700 ? -20.652 -18.320 30.436 1.00 77.75 700 ALA A CA 1
ATOM 5336 C C . ALA A 1 700 ? -22.099 -18.808 30.241 1.00 77.75 700 ALA A C 1
ATOM 5338 O O . ALA A 1 700 ? -22.782 -18.336 29.334 1.00 77.75 700 ALA A O 1
ATOM 5339 N N . ASN A 1 701 ? -22.549 -19.757 31.067 1.00 82.81 701 ASN A N 1
ATOM 5340 C CA . ASN A 1 701 ? -23.916 -20.275 31.035 1.00 82.81 701 ASN A CA 1
ATOM 5341 C C . ASN A 1 701 ? -24.872 -19.415 31.873 1.00 82.81 701 ASN A C 1
ATOM 5343 O O . ASN A 1 701 ? -26.071 -19.410 31.614 1.00 82.81 701 ASN A O 1
ATOM 5347 N N . MET A 1 702 ? -24.347 -18.691 32.866 1.00 81.94 702 MET A N 1
ATOM 5348 C CA . MET A 1 702 ? -25.129 -17.811 33.739 1.00 81.94 702 MET A CA 1
ATOM 5349 C C . MET A 1 702 ? -25.424 -16.459 33.082 1.00 81.94 702 MET A C 1
ATOM 5351 O O . MET A 1 702 ? -26.507 -15.912 33.271 1.00 81.94 702 MET A O 1
ATOM 5355 N N . VAL A 1 703 ? -24.482 -15.931 32.293 1.00 82.12 703 VAL A N 1
ATOM 5356 C CA . VAL A 1 703 ? -24.625 -14.655 31.575 1.00 82.12 703 VAL A CA 1
ATOM 5357 C C . VAL A 1 703 ? -24.496 -14.908 30.066 1.00 82.12 703 VAL A C 1
ATOM 5359 O O . VAL A 1 703 ? -23.390 -14.822 29.523 1.00 82.12 703 VAL A O 1
ATOM 5362 N N . PRO A 1 704 ? -25.602 -15.226 29.361 1.00 70.81 704 PRO A N 1
ATOM 5363 C CA . PRO A 1 704 ? -25.559 -15.691 27.968 1.00 70.81 704 PRO A CA 1
ATOM 5364 C C . PRO A 1 704 ? -24.942 -14.667 26.999 1.00 70.81 704 PRO A C 1
ATOM 5366 O O . PRO A 1 704 ? -24.280 -15.038 26.027 1.00 70.81 704 PRO A O 1
ATOM 5369 N N . ASP A 1 705 ? -25.063 -13.378 27.311 1.00 77.75 705 ASP A N 1
ATOM 5370 C CA . ASP A 1 705 ? -24.567 -12.278 26.482 1.00 77.75 705 ASP A CA 1
ATOM 5371 C C . ASP A 1 705 ? -23.085 -11.937 26.706 1.00 77.75 705 ASP A C 1
ATOM 5373 O O . ASP A 1 705 ? -22.552 -11.029 26.064 1.00 77.75 705 ASP A O 1
ATOM 5377 N N . ILE A 1 706 ? -22.374 -12.620 27.611 1.00 74.69 706 ILE A N 1
ATOM 5378 C CA . ILE A 1 706 ? -20.990 -12.249 27.958 1.00 74.69 706 ILE A CA 1
ATOM 5379 C C . ILE A 1 706 ? -20.044 -12.289 26.749 1.00 74.69 706 ILE A C 1
ATOM 5381 O O . ILE A 1 706 ? -19.095 -11.510 26.650 1.00 74.69 706 ILE A O 1
ATOM 5385 N N . ARG A 1 707 ? -20.344 -13.156 25.777 1.00 69.88 707 ARG A N 1
ATOM 5386 C CA . ARG A 1 707 ? -19.576 -13.313 24.533 1.00 69.88 707 ARG A CA 1
ATOM 5387 C C . ARG A 1 707 ? -19.618 -12.067 23.645 1.00 69.88 707 ARG A C 1
ATOM 5389 O O . ARG A 1 707 ? -18.791 -11.925 22.748 1.00 69.88 707 ARG A O 1
ATOM 5396 N N . GLU A 1 708 ? -20.542 -11.139 23.882 1.00 71.31 708 GLU A N 1
ATOM 5397 C CA . GLU A 1 708 ? -20.578 -9.867 23.161 1.00 71.31 708 GLU A CA 1
ATOM 5398 C C . GLU A 1 708 ? -19.383 -8.968 23.485 1.00 71.31 708 GLU A C 1
ATOM 5400 O O . GLU A 1 708 ? -18.938 -8.218 22.613 1.00 71.31 708 GLU A O 1
ATOM 5405 N N . LEU A 1 709 ? -18.795 -9.095 24.681 1.00 65.75 709 LEU A N 1
ATOM 5406 C CA . LEU A 1 709 ? -17.613 -8.322 25.071 1.00 65.75 709 LEU A CA 1
ATOM 5407 C C . LEU A 1 709 ? -16.376 -8.656 24.225 1.00 65.75 709 LEU A C 1
ATOM 5409 O O . LEU A 1 709 ? -15.444 -7.857 24.133 1.00 65.75 709 LEU A O 1
ATOM 5413 N N . THR A 1 710 ? -16.384 -9.790 23.519 1.00 56.44 710 THR A N 1
ATOM 5414 C CA . THR A 1 710 ? -15.313 -10.160 22.587 1.00 56.44 710 THR A CA 1
ATOM 5415 C C . THR A 1 710 ? -15.185 -9.155 21.436 1.00 56.44 710 THR A C 1
ATOM 5417 O O . THR A 1 710 ? -14.086 -8.968 20.907 1.00 56.44 710 THR A O 1
ATOM 5420 N N . LYS A 1 711 ? -16.258 -8.416 21.100 1.00 54.12 711 LYS A N 1
ATOM 5421 C CA . LYS A 1 711 ? -16.211 -7.273 20.164 1.00 54.12 711 LYS A CA 1
ATOM 5422 C C . LYS A 1 711 ? -15.215 -6.200 20.626 1.00 54.12 711 LYS A C 1
ATOM 5424 O O . LYS A 1 711 ? -14.502 -5.635 19.802 1.00 54.12 711 LYS A O 1
ATOM 5429 N N . TYR A 1 712 ? -15.097 -6.008 21.936 1.00 57.00 712 TYR A N 1
ATOM 5430 C CA . TYR A 1 712 ? -14.208 -5.041 22.581 1.00 57.00 712 TYR A CA 1
ATOM 5431 C C . TYR A 1 712 ? -12.856 -5.642 22.996 1.00 57.00 712 TYR A C 1
ATOM 5433 O O . TYR A 1 712 ? -12.066 -4.995 23.671 1.00 57.00 712 TYR A O 1
ATOM 5441 N N . GLY A 1 713 ? -12.554 -6.874 22.567 1.00 56.72 713 GLY A N 1
ATOM 5442 C CA . GLY A 1 713 ? -11.292 -7.548 22.879 1.00 56.72 713 GLY A CA 1
ATOM 5443 C C . GLY A 1 713 ? -11.262 -8.261 24.232 1.00 56.72 713 GLY A C 1
ATOM 5444 O O . GLY A 1 713 ? -10.194 -8.706 24.637 1.00 56.72 713 GLY A O 1
ATOM 5445 N N . VAL A 1 714 ? -12.405 -8.414 24.909 1.00 66.62 714 VAL A N 1
ATOM 5446 C CA . VAL A 1 714 ? -12.511 -9.172 26.163 1.00 66.62 714 VAL A CA 1
ATOM 5447 C C . VAL A 1 714 ? -13.006 -10.586 25.854 1.00 66.62 714 VAL A C 1
ATOM 5449 O O . VAL A 1 714 ? -14.172 -10.800 25.511 1.00 66.62 714 VAL A O 1
ATOM 5452 N N . SER A 1 715 ? -12.102 -11.561 25.913 1.00 71.19 715 SER A N 1
ATOM 5453 C CA . SER A 1 715 ? -12.441 -12.980 25.740 1.00 71.19 715 SER A CA 1
ATOM 5454 C C . SER A 1 715 ? -12.948 -13.609 27.044 1.00 71.19 715 SER A C 1
ATOM 5456 O O . SER A 1 715 ? -12.757 -13.055 28.126 1.00 71.19 715 SER A O 1
ATOM 5458 N N . LEU A 1 716 ? -13.557 -14.794 26.953 1.00 73.44 716 LEU A N 1
ATOM 5459 C CA . LEU A 1 716 ? -13.983 -15.568 28.127 1.00 73.44 716 LEU A CA 1
ATOM 5460 C C . LEU A 1 716 ? -12.814 -15.885 29.068 1.00 73.44 716 LEU A C 1
ATOM 5462 O O . LEU A 1 716 ? -12.949 -15.705 30.272 1.00 73.44 716 LEU A O 1
ATOM 5466 N N . SER A 1 717 ? -11.639 -16.229 28.533 1.00 70.44 717 SER A N 1
ATOM 5467 C CA . SER A 1 717 ? -10.455 -16.445 29.371 1.00 70.44 717 SER A CA 1
ATOM 5468 C C . SER A 1 717 ? -10.027 -15.167 30.098 1.00 70.44 717 SER A C 1
ATOM 5470 O O . SER A 1 717 ? -9.625 -15.217 31.256 1.00 70.44 717 SER A O 1
ATOM 5472 N N . ASN A 1 718 ? -10.167 -13.996 29.465 1.00 72.75 718 ASN A N 1
ATOM 5473 C CA . ASN A 1 718 ? -9.897 -12.724 30.138 1.00 72.75 718 ASN A CA 1
ATOM 5474 C C . ASN A 1 718 ? -10.891 -12.449 31.276 1.00 72.75 718 ASN A C 1
ATOM 5476 O O . ASN A 1 718 ? -10.499 -11.890 32.298 1.00 72.75 718 ASN A O 1
ATOM 5480 N N . VAL A 1 719 ? -12.154 -12.852 31.124 1.00 79.50 719 VAL A N 1
ATOM 5481 C CA . VAL A 1 719 ? -13.161 -12.768 32.190 1.00 79.50 719 VAL A CA 1
ATOM 5482 C C . VAL A 1 719 ? -12.790 -13.678 33.362 1.00 79.50 719 VAL A C 1
ATOM 5484 O O . VAL A 1 719 ? -12.761 -13.213 34.498 1.00 79.50 719 VAL A O 1
ATOM 5487 N N . GLU A 1 720 ? -12.421 -14.933 33.099 1.00 82.50 720 GLU A N 1
ATOM 5488 C CA . GLU A 1 720 ? -12.007 -15.874 34.148 1.00 82.50 720 GLU A CA 1
ATOM 5489 C C . GLU A 1 720 ? -10.800 -15.362 34.944 1.00 82.50 720 GLU A C 1
ATOM 5491 O O . GLU A 1 720 ? -10.795 -15.372 36.174 1.00 82.50 720 GLU A O 1
ATOM 5496 N N . GLU A 1 721 ? -9.776 -14.856 34.257 1.00 82.00 721 GLU A N 1
ATOM 5497 C CA . GLU A 1 721 ? -8.624 -14.255 34.927 1.00 82.00 721 GLU A CA 1
ATOM 5498 C C . GLU A 1 721 ? -8.988 -12.972 35.690 1.00 82.00 721 GLU A C 1
ATOM 5500 O O . GLU A 1 721 ? -8.352 -12.656 36.694 1.00 82.00 721 GLU A O 1
ATOM 5505 N N . THR A 1 722 ? -9.992 -12.220 35.228 1.00 89.81 722 THR A N 1
ATOM 5506 C CA . THR A 1 722 ? -10.492 -11.030 35.930 1.00 89.81 722 THR A CA 1
ATOM 5507 C C . THR A 1 722 ? -11.150 -11.412 37.251 1.00 89.81 722 THR A C 1
ATOM 5509 O O . THR A 1 722 ? -10.912 -10.749 38.257 1.00 89.81 722 THR A O 1
ATOM 5512 N N . PHE A 1 723 ? -11.897 -12.515 37.295 1.00 92.50 723 PHE A N 1
ATOM 5513 C CA . PHE A 1 723 ? -12.451 -13.034 38.546 1.00 92.50 723 PHE A CA 1
ATOM 5514 C C . PHE A 1 723 ? -11.370 -13.512 39.512 1.00 92.50 723 PHE A C 1
ATOM 5516 O O . PHE A 1 723 ? -11.427 -13.171 40.690 1.00 92.50 723 PHE A O 1
ATOM 5523 N N . ARG A 1 724 ? -10.335 -14.201 39.020 1.00 90.94 724 ARG A N 1
ATOM 5524 C CA . ARG A 1 724 ? -9.181 -14.586 39.855 1.00 90.94 724 ARG A CA 1
ATOM 5525 C C . ARG A 1 724 ? -8.415 -13.369 40.379 1.00 90.94 724 ARG A C 1
ATOM 5527 O O . ARG A 1 724 ? -7.963 -13.363 41.520 1.00 90.94 724 ARG A O 1
ATOM 5534 N N . TRP A 1 725 ? -8.286 -12.323 39.562 1.00 93.25 725 TRP A N 1
ATOM 5535 C CA . TRP A 1 725 ? -7.674 -11.054 39.961 1.00 93.25 725 TRP A CA 1
ATOM 5536 C C . TRP A 1 725 ? -8.481 -10.322 41.035 1.00 93.25 725 TRP A C 1
ATOM 5538 O O . TRP A 1 725 ? -7.879 -9.727 41.927 1.00 93.25 725 TRP A O 1
ATOM 5548 N N . LEU A 1 726 ? -9.814 -10.402 40.996 1.00 92.50 726 LEU A N 1
ATOM 5549 C CA . LEU A 1 726 ? -10.696 -9.720 41.945 1.00 92.50 726 LEU A CA 1
ATOM 5550 C C . LEU A 1 726 ? -10.406 -10.111 43.403 1.00 92.50 726 LEU A C 1
ATOM 5552 O O . LEU A 1 726 ? -10.473 -9.260 44.285 1.00 92.50 726 LEU A O 1
ATOM 5556 N N . SER A 1 727 ? -10.009 -11.362 43.656 1.00 87.31 727 SER A N 1
ATOM 5557 C CA . SER A 1 727 ? -9.606 -11.836 44.989 1.00 87.31 727 SER A CA 1
ATOM 5558 C C . SER A 1 727 ? -8.346 -11.151 45.537 1.00 87.31 727 SER A C 1
ATOM 5560 O O . SER A 1 727 ? -8.138 -11.143 46.746 1.00 87.31 727 SER A O 1
ATOM 5562 N N . GLY A 1 728 ? -7.502 -10.590 44.666 1.00 87.19 728 GLY A N 1
ATOM 5563 C CA . GLY A 1 728 ? -6.283 -9.861 45.031 1.00 87.19 728 GLY A CA 1
ATOM 5564 C C . GLY A 1 728 ? -6.450 -8.339 45.103 1.00 87.19 728 GLY A C 1
ATOM 5565 O O . GLY A 1 728 ? -5.485 -7.637 45.403 1.00 87.19 728 GLY A O 1
ATOM 5566 N N . VAL A 1 729 ? -7.640 -7.810 44.808 1.00 91.44 729 VAL A N 1
ATOM 5567 C CA . VAL A 1 729 ? -7.936 -6.370 44.860 1.00 91.44 729 VAL A CA 1
ATOM 5568 C C . VAL A 1 729 ? -8.124 -5.922 46.314 1.00 91.44 729 VAL A C 1
ATOM 5570 O O . VAL A 1 729 ? -8.708 -6.639 47.124 1.00 91.44 729 VAL A O 1
ATOM 5573 N N . GLY A 1 730 ? -7.658 -4.715 46.656 1.00 88.69 730 GLY A N 1
ATOM 5574 C CA . GLY A 1 730 ? -7.853 -4.140 47.991 1.00 88.69 730 GLY A CA 1
ATOM 5575 C C . GLY A 1 730 ? -9.340 -4.000 48.331 1.00 88.69 730 GLY A C 1
ATOM 5576 O O . GLY A 1 730 ? -10.040 -3.206 47.700 1.00 88.69 730 GLY A O 1
ATOM 5577 N N . ARG A 1 731 ? -9.811 -4.777 49.314 1.00 91.12 731 ARG A N 1
ATOM 5578 C CA . ARG A 1 731 ? -11.215 -4.852 49.742 1.00 91.12 731 ARG A CA 1
ATOM 5579 C C . ARG A 1 731 ? -11.484 -3.926 50.930 1.00 91.12 731 ARG A C 1
ATOM 5581 O O . ARG A 1 731 ? -10.743 -3.944 51.909 1.00 91.12 731 ARG A O 1
ATOM 5588 N N . ILE A 1 732 ? -12.559 -3.149 50.841 1.00 91.12 732 ILE A N 1
ATOM 5589 C CA . ILE A 1 732 ? -13.091 -2.276 51.892 1.00 91.12 732 ILE A CA 1
ATOM 5590 C C . ILE A 1 732 ? -14.551 -2.675 52.101 1.00 91.12 732 ILE A C 1
ATOM 5592 O O . ILE A 1 732 ? -15.331 -2.671 51.150 1.00 91.12 732 ILE A O 1
ATOM 5596 N N . GLU A 1 733 ? -14.912 -3.044 53.327 1.00 88.56 733 GLU A N 1
ATOM 5597 C CA . GLU A 1 733 ? -16.289 -3.417 53.661 1.00 88.56 733 GLU A CA 1
ATOM 5598 C C . GLU A 1 733 ? -17.175 -2.173 53.769 1.00 88.56 733 GLU A C 1
ATOM 5600 O O . GLU A 1 733 ? -16.817 -1.185 54.420 1.00 88.56 733 GLU A O 1
ATOM 5605 N N . LEU A 1 734 ? -18.345 -2.239 53.141 1.00 86.38 734 LEU A N 1
ATOM 5606 C CA . LEU A 1 734 ? -19.425 -1.284 53.329 1.00 86.38 734 LEU A CA 1
ATOM 5607 C C . LEU A 1 734 ? -20.257 -1.670 54.566 1.00 86.38 734 LEU A C 1
ATOM 5609 O O . LEU A 1 734 ? -20.451 -2.854 54.837 1.00 86.38 734 LEU A O 1
ATOM 5613 N N . PRO A 1 735 ? -20.759 -0.682 55.320 1.00 83.56 735 PRO A N 1
ATOM 5614 C CA . PRO A 1 735 ? -21.602 -0.912 56.490 1.00 83.56 735 PRO A CA 1
ATOM 5615 C C . PRO A 1 735 ? -22.995 -1.429 56.086 1.00 83.56 735 PRO A C 1
ATOM 5617 O O . PRO A 1 735 ? -23.528 -1.024 55.052 1.00 83.56 735 PRO A O 1
ATOM 5620 N N . ASP A 1 736 ? -23.613 -2.264 56.932 1.00 79.75 736 ASP A N 1
ATOM 5621 C CA . ASP A 1 736 ? -24.997 -2.741 56.735 1.00 79.75 736 ASP A CA 1
ATOM 5622 C C . ASP A 1 736 ? -26.022 -1.598 56.800 1.00 79.75 736 ASP A C 1
ATOM 5624 O O . ASP A 1 736 ? -26.995 -1.570 56.050 1.00 79.75 736 ASP A O 1
ATOM 5628 N N . LEU A 1 737 ? -25.786 -0.632 57.693 1.00 83.62 737 LEU A N 1
ATOM 5629 C CA . LEU A 1 737 ? -26.622 0.551 57.876 1.00 83.62 737 LEU A CA 1
ATOM 5630 C C . LEU A 1 737 ? -25.888 1.780 57.353 1.00 83.62 737 LEU A C 1
ATOM 5632 O O . LEU A 1 737 ? -24.832 2.158 57.864 1.00 83.62 737 LEU A O 1
ATOM 5636 N N . ILE A 1 738 ? -26.472 2.430 56.351 1.00 82.31 738 ILE A N 1
ATOM 5637 C CA . ILE A 1 738 ? -25.873 3.609 55.734 1.00 82.31 738 ILE A CA 1
ATOM 5638 C C . ILE A 1 738 ? -26.251 4.857 56.524 1.00 82.31 738 ILE A C 1
ATOM 5640 O O . ILE A 1 738 ? -27.408 5.270 56.573 1.00 82.31 738 ILE A O 1
ATOM 5644 N N . THR A 1 739 ? -25.234 5.500 57.082 1.00 82.31 739 THR A N 1
ATOM 5645 C CA . THR A 1 739 ? -25.297 6.847 57.658 1.00 82.31 739 THR A CA 1
ATOM 5646 C C . THR A 1 739 ? -24.268 7.765 57.000 1.00 82.31 739 THR A C 1
ATOM 5648 O O . THR A 1 739 ? -23.295 7.299 56.397 1.00 82.31 739 THR A O 1
ATOM 5651 N N . SER A 1 740 ? -24.435 9.083 57.150 1.00 78.75 740 SER A N 1
ATOM 5652 C CA . SER A 1 740 ? -23.461 10.073 56.662 1.00 78.75 740 SER A CA 1
ATOM 5653 C C . SER A 1 740 ? -22.043 9.798 57.173 1.00 78.75 740 SER A C 1
ATOM 5655 O O . SER A 1 740 ? -21.093 9.855 56.397 1.00 78.75 740 SER A O 1
ATOM 5657 N N . GLU A 1 741 ? -21.896 9.443 58.451 1.00 79.50 741 GLU A N 1
ATOM 5658 C CA . GLU A 1 741 ? -20.605 9.096 59.060 1.00 79.50 741 GLU A CA 1
ATOM 5659 C C . GLU A 1 741 ? -20.000 7.837 58.429 1.00 79.50 741 GLU A C 1
ATOM 5661 O O . GLU A 1 741 ? -18.823 7.806 58.072 1.00 79.50 741 GLU A O 1
ATOM 5666 N N . SER A 1 742 ? -20.828 6.817 58.213 1.00 82.50 742 SER A N 1
ATOM 5667 C CA . SER A 1 742 ? -20.387 5.536 57.673 1.00 82.50 742 SER A CA 1
ATOM 5668 C C . SER A 1 742 ? -19.810 5.663 56.250 1.00 82.50 742 SER A C 1
ATOM 5670 O O . SER A 1 742 ? -18.732 5.139 55.978 1.00 82.50 742 SER A O 1
ATOM 5672 N N . ILE A 1 743 ? -20.438 6.470 55.381 1.00 83.56 743 ILE A N 1
ATOM 5673 C CA . ILE A 1 743 ? -19.952 6.758 54.017 1.00 83.56 743 ILE A CA 1
ATOM 5674 C C . ILE A 1 743 ? -18.631 7.524 54.063 1.00 83.56 743 ILE A C 1
ATOM 5676 O O . ILE A 1 743 ? -17.716 7.273 53.280 1.00 83.56 743 ILE A O 1
ATOM 5680 N N . SER A 1 744 ? -18.527 8.462 54.997 1.00 81.06 744 SER A N 1
ATOM 5681 C CA . SER A 1 744 ? -17.339 9.290 55.178 1.00 81.06 744 SER A CA 1
ATOM 5682 C C . SER A 1 744 ? -16.128 8.444 55.552 1.00 81.06 744 SER A C 1
ATOM 5684 O O . SER A 1 744 ? -15.054 8.600 54.971 1.00 81.06 744 SER A O 1
ATOM 5686 N N . ASN A 1 745 ? -16.327 7.485 56.459 1.00 81.62 745 ASN A N 1
ATOM 5687 C CA . ASN A 1 745 ? -15.316 6.504 56.840 1.00 81.62 745 ASN A CA 1
ATOM 5688 C C . ASN A 1 745 ? -14.898 5.624 55.653 1.00 81.62 745 ASN A C 1
ATOM 5690 O O . ASN A 1 745 ? -13.703 5.391 55.464 1.00 81.62 745 ASN A O 1
ATOM 5694 N N . THR A 1 746 ? -15.845 5.198 54.809 1.00 84.62 746 THR A N 1
ATOM 5695 C CA . THR A 1 746 ? -15.535 4.449 53.581 1.00 84.62 746 THR A CA 1
ATOM 5696 C C . THR A 1 746 ? -14.681 5.266 52.610 1.00 84.62 746 THR A C 1
ATOM 5698 O O . THR A 1 746 ? -13.700 4.738 52.093 1.00 84.62 746 THR A O 1
ATOM 5701 N N . ILE A 1 747 ? -15.003 6.546 52.376 1.00 84.69 747 ILE A N 1
ATOM 5702 C CA . ILE A 1 747 ? -14.221 7.416 51.478 1.00 84.69 747 ILE A CA 1
ATOM 5703 C C . ILE A 1 747 ? -12.788 7.566 51.989 1.00 84.69 747 ILE A C 1
ATOM 5705 O O . ILE A 1 747 ? -11.840 7.359 51.229 1.00 84.69 747 ILE A O 1
ATOM 5709 N N . MET A 1 748 ? -12.624 7.847 53.285 1.00 79.69 748 MET A N 1
ATOM 5710 C CA . MET A 1 748 ? -11.302 7.994 53.900 1.00 79.69 748 MET A CA 1
ATOM 5711 C C . MET A 1 748 ? -10.433 6.738 53.724 1.00 79.69 748 MET A C 1
ATOM 5713 O O . MET A 1 748 ? -9.231 6.854 53.484 1.00 79.69 748 MET A O 1
ATOM 5717 N N . ALA A 1 749 ? -11.028 5.541 53.763 1.00 80.88 749 ALA A N 1
ATOM 5718 C CA . ALA A 1 749 ? -10.296 4.277 53.679 1.00 80.88 749 ALA A CA 1
ATOM 5719 C C . ALA A 1 749 ? -9.517 4.075 52.362 1.00 80.88 749 ALA A C 1
ATOM 5721 O O . ALA A 1 749 ? -8.460 3.443 52.385 1.00 80.88 749 ALA A O 1
ATOM 5722 N N . PHE A 1 750 ? -9.980 4.619 51.227 1.00 82.19 750 PHE A N 1
ATOM 5723 C CA . PHE A 1 750 ? -9.272 4.499 49.939 1.00 82.19 750 PHE A CA 1
ATOM 5724 C C . PHE A 1 750 ? -8.581 5.784 49.464 1.00 82.19 750 PHE A C 1
ATOM 5726 O O . PHE A 1 750 ? -7.757 5.727 48.543 1.00 82.19 750 PHE A O 1
ATOM 5733 N N . THR A 1 751 ? -8.856 6.938 50.078 1.00 77.00 751 THR A N 1
ATOM 5734 C CA . THR A 1 751 ? -8.187 8.206 49.739 1.00 77.00 751 THR A CA 1
ATOM 5735 C C . THR A 1 751 ? -6.873 8.428 50.498 1.00 77.00 751 THR A C 1
ATOM 5737 O O . THR A 1 751 ? -6.000 9.125 49.981 1.00 77.00 751 THR A O 1
ATOM 5740 N N . ASP A 1 752 ? -6.684 7.801 51.668 1.00 61.16 752 ASP A N 1
ATOM 5741 C CA . ASP A 1 752 ? -5.577 8.077 52.608 1.00 61.16 752 ASP A CA 1
ATOM 5742 C C . ASP A 1 752 ? -4.336 7.171 52.489 1.00 61.16 752 ASP A C 1
ATOM 5744 O O . ASP A 1 752 ? -3.455 7.197 53.350 1.00 61.16 752 ASP A O 1
ATOM 5748 N N . ALA A 1 753 ? -4.157 6.434 51.392 1.00 47.16 753 ALA A N 1
ATOM 5749 C CA . ALA A 1 753 ? -2.935 5.644 51.178 1.00 47.16 753 ALA A CA 1
ATOM 5750 C C . ALA A 1 753 ? -1.659 6.486 50.880 1.00 47.16 753 ALA A C 1
ATOM 5752 O O . ALA A 1 753 ? -0.729 5.966 50.263 1.00 47.16 753 ALA A O 1
ATOM 5753 N N . GLY A 1 754 ? -1.575 7.764 51.303 1.00 42.12 754 GLY A N 1
ATOM 5754 C CA . GLY A 1 754 ? -0.306 8.513 51.264 1.00 42.12 754 GLY A CA 1
ATOM 5755 C C . GLY A 1 754 ? -0.302 10.055 51.306 1.00 42.12 754 GLY A C 1
ATOM 5756 O O . GLY A 1 754 ? 0.535 10.629 50.615 1.00 42.12 754 GLY A O 1
ATOM 5757 N N . SER A 1 755 ? -1.153 10.773 52.061 1.00 38.50 755 SER A N 1
ATOM 5758 C CA . SER A 1 755 ? -1.061 12.256 52.130 1.00 38.50 755 SER A CA 1
ATOM 5759 C C . SER A 1 755 ? -1.411 12.862 53.507 1.00 38.50 755 SER A C 1
ATOM 5761 O O . SER A 1 755 ? -2.212 12.272 54.229 1.00 38.50 755 SER A O 1
ATOM 5763 N N . PRO A 1 756 ? -0.865 14.040 53.904 1.00 37.06 756 PRO A N 1
ATOM 5764 C CA . PRO A 1 756 ? -1.009 14.637 55.243 1.00 37.06 756 PRO A CA 1
ATOM 5765 C C . PRO A 1 756 ? -2.395 15.259 55.534 1.00 37.06 756 PRO A C 1
ATOM 5767 O O . PRO A 1 756 ? -2.523 16.112 56.409 1.00 37.06 756 PRO A O 1
ATOM 5770 N N . ALA A 1 757 ? -3.446 14.866 54.809 1.00 41.88 757 ALA A N 1
ATOM 5771 C CA . ALA A 1 757 ? -4.755 15.529 54.799 1.00 41.88 757 ALA A CA 1
ATOM 5772 C C . ALA A 1 757 ? -5.721 15.084 55.917 1.00 41.88 757 ALA A C 1
ATOM 5774 O O . ALA A 1 757 ? -6.885 15.489 55.917 1.00 41.88 757 ALA A O 1
ATOM 5775 N N . ARG A 1 758 ? -5.248 14.316 56.910 1.00 43.81 758 ARG A N 1
ATOM 5776 C CA . ARG A 1 758 ? -6.052 13.863 58.064 1.00 43.81 758 ARG A CA 1
ATOM 5777 C C . ARG A 1 758 ? -6.745 15.005 58.814 1.00 43.81 758 ARG A C 1
ATOM 5779 O O . ARG A 1 758 ? -7.832 14.820 59.348 1.00 43.81 758 ARG A O 1
ATOM 5786 N N . THR A 1 759 ? -6.139 16.190 58.846 1.00 42.06 759 THR A N 1
ATOM 5787 C CA . THR A 1 759 ? -6.700 17.362 59.529 1.00 42.06 759 THR A CA 1
ATOM 5788 C C . THR A 1 759 ? -7.617 18.198 58.643 1.00 42.06 759 THR A C 1
ATOM 5790 O O . THR A 1 759 ? -8.461 18.894 59.194 1.00 42.06 759 THR A O 1
ATOM 5793 N N . SER A 1 760 ? -7.511 18.124 57.303 1.00 42.97 760 SER A N 1
ATOM 5794 C CA . SER A 1 760 ? -8.353 18.911 56.385 1.00 42.97 760 SER A CA 1
ATOM 5795 C C . SER A 1 760 ? -9.680 18.223 56.029 1.00 42.97 760 SER A C 1
ATOM 5797 O O . SER A 1 760 ? -10.659 18.892 55.708 1.00 42.97 760 SER A O 1
ATOM 5799 N N . PHE A 1 761 ? -9.708 16.889 56.043 1.00 42.62 761 PHE A N 1
ATOM 5800 C CA . PHE A 1 761 ? -10.898 16.099 55.712 1.00 42.62 761 PHE A CA 1
ATOM 5801 C C . PHE A 1 761 ? -11.919 16.103 56.857 1.00 42.62 761 PHE A C 1
ATOM 5803 O O . PHE A 1 761 ? -13.106 16.321 56.630 1.00 42.62 761 PHE A O 1
ATOM 5810 N N . ALA A 1 762 ? -11.442 15.969 58.099 1.00 38.41 762 ALA A N 1
ATOM 5811 C CA . ALA A 1 762 ? -12.285 15.921 59.292 1.00 38.41 762 ALA A CA 1
ATOM 5812 C C . ALA A 1 762 ? -13.039 17.237 59.588 1.00 38.41 762 ALA A C 1
ATOM 5814 O O . ALA A 1 762 ? -14.119 17.188 60.168 1.00 38.41 762 ALA A O 1
ATOM 5815 N N . TRP A 1 763 ? -12.523 18.412 59.177 1.00 38.25 763 TRP A N 1
ATOM 5816 C CA . TRP A 1 763 ? -13.209 19.697 59.424 1.00 38.25 763 TRP A CA 1
ATOM 5817 C C . TRP A 1 763 ? -14.265 20.050 58.370 1.00 38.25 763 TRP A C 1
ATOM 5819 O O . TRP A 1 763 ? -15.264 20.674 58.716 1.00 38.25 763 TRP A O 1
ATOM 5829 N N . LYS A 1 764 ? -14.084 19.656 57.096 1.00 44.81 764 LYS A N 1
ATOM 5830 C CA . LYS A 1 764 ? -15.093 19.899 56.041 1.00 44.81 764 LYS A CA 1
ATOM 5831 C C . LYS A 1 764 ? -16.321 19.012 56.191 1.00 44.81 764 LYS A C 1
ATOM 5833 O O . LYS A 1 764 ? -17.409 19.405 55.788 1.00 44.81 764 LYS A O 1
ATOM 5838 N N . LEU A 1 765 ? -16.131 17.837 56.781 1.00 43.03 765 LEU A N 1
ATOM 5839 C CA . LEU A 1 765 ? -17.191 16.903 57.135 1.00 43.03 765 LEU A CA 1
ATOM 5840 C C . LEU A 1 765 ? -17.685 17.059 58.578 1.00 43.03 765 LEU A C 1
ATOM 5842 O O . LEU A 1 765 ? -18.382 16.177 59.077 1.00 43.03 765 LEU A O 1
ATOM 5846 N N . GLY A 1 766 ? -17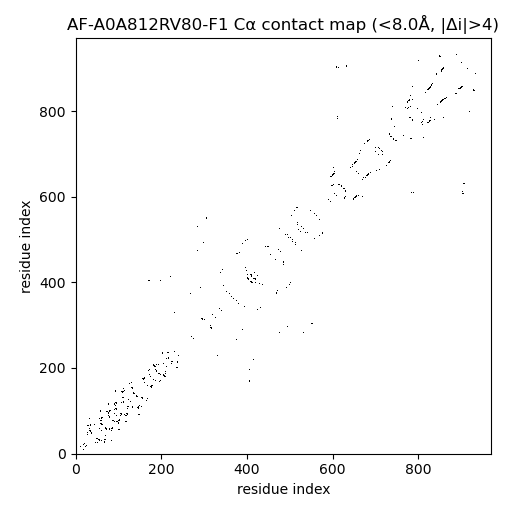.311 18.162 59.238 1.00 35.72 766 GLY A N 1
ATOM 5847 C CA . GLY A 1 766 ? -17.657 18.451 60.623 1.00 35.72 766 GLY A CA 1
ATOM 5848 C C . GLY A 1 766 ? -19.127 18.161 60.921 1.00 35.72 766 GLY A C 1
ATOM 5849 O O . GLY A 1 766 ? -20.025 18.631 60.222 1.00 35.72 766 GLY A O 1
ATOM 5850 N N . SER A 1 767 ? -19.318 17.355 61.962 1.00 35.41 767 SER A N 1
ATOM 5851 C CA . SER A 1 767 ? -20.577 16.922 62.555 1.00 35.41 767 SER A CA 1
ATOM 5852 C C . SER A 1 767 ? -21.591 18.062 62.650 1.00 35.41 767 SER A C 1
ATOM 5854 O O . SER A 1 767 ? -21.550 18.870 63.579 1.00 35.41 767 SER A O 1
ATOM 5856 N N . PHE A 1 768 ? -22.541 18.098 61.720 1.00 38.25 768 PHE A N 1
ATOM 5857 C CA . PHE A 1 768 ? -23.842 18.656 62.042 1.00 38.25 768 PHE A CA 1
ATOM 5858 C C . PHE A 1 768 ? -24.498 17.649 62.977 1.00 38.25 768 PHE A C 1
ATOM 5860 O O . PHE A 1 768 ? -24.914 16.575 62.541 1.00 38.25 768 PHE A O 1
ATOM 5867 N N . GLU A 1 769 ? -24.529 17.981 64.269 1.00 36.75 769 GLU A N 1
ATOM 5868 C CA . GLU A 1 769 ? -25.521 17.418 65.179 1.00 36.75 769 GLU A CA 1
ATOM 5869 C C . GLU A 1 769 ? -26.864 17.388 64.445 1.00 36.75 769 GLU A C 1
ATOM 5871 O O . GLU A 1 769 ? -27.255 18.365 63.797 1.00 36.75 769 GLU A O 1
ATOM 5876 N N . GLU A 1 770 ? -27.533 16.239 64.484 1.00 43.38 770 GLU A N 1
ATOM 5877 C CA . GLU A 1 770 ? -28.865 16.047 63.925 1.00 43.38 770 GLU A CA 1
ATOM 5878 C C . GLU A 1 770 ? -29.858 16.929 64.698 1.00 43.38 770 GLU A C 1
ATOM 5880 O O . GLU A 1 770 ? -30.559 16.463 65.597 1.00 43.38 770 GLU A O 1
ATOM 5885 N N . LEU A 1 771 ? -29.900 18.227 64.379 1.00 46.00 771 LEU A N 1
ATOM 5886 C CA . LEU A 1 771 ? -30.974 19.115 64.807 1.00 46.00 771 LEU A CA 1
ATOM 5887 C C . LEU A 1 771 ? -32.293 18.498 64.338 1.00 46.00 771 LEU A C 1
ATOM 5889 O O . LEU A 1 771 ? -32.403 18.104 63.180 1.00 46.00 771 LEU A O 1
ATOM 5893 N N . SER A 1 772 ? -33.291 18.404 65.221 1.00 48.66 772 SER A N 1
ATOM 5894 C CA . SER A 1 772 ? -34.613 17.891 64.856 1.00 48.66 772 SER A CA 1
ATOM 5895 C C . SER A 1 772 ? -35.228 18.774 63.773 1.00 48.66 772 SER A C 1
ATOM 5897 O O . SER A 1 772 ? -35.381 19.980 63.970 1.00 48.66 772 SER A O 1
ATOM 5899 N N . THR A 1 773 ? -35.568 18.180 62.634 1.00 60.50 773 THR A N 1
ATOM 5900 C CA . THR A 1 773 ? -35.994 18.920 61.444 1.00 60.50 773 THR A CA 1
ATOM 5901 C C . THR A 1 773 ? -37.489 18.763 61.198 1.00 60.50 773 THR A C 1
ATOM 5903 O O . THR A 1 773 ? -38.006 17.650 61.297 1.00 60.50 773 THR A O 1
ATOM 5906 N N . ASP A 1 774 ? -38.151 19.823 60.741 1.00 70.06 774 ASP A N 1
ATOM 5907 C CA . ASP A 1 774 ? -39.566 19.788 60.340 1.00 70.06 774 ASP A CA 1
ATOM 5908 C C . ASP A 1 774 ? -39.820 19.014 59.024 1.00 70.06 774 ASP A C 1
ATOM 5910 O O . ASP A 1 774 ? -40.982 18.744 58.693 1.00 70.06 774 ASP A O 1
ATOM 5914 N N . TYR A 1 775 ? -38.749 18.608 58.314 1.00 83.94 775 TYR A N 1
ATOM 5915 C CA . TYR A 1 775 ? -38.786 17.873 57.039 1.00 83.94 775 TYR A CA 1
ATOM 5916 C C . TYR A 1 775 ? -38.054 16.513 57.060 1.00 83.94 775 TYR A C 1
ATOM 5918 O O . TYR A 1 775 ? -36.985 16.379 56.451 1.00 83.94 775 TYR A O 1
ATOM 5926 N N . PRO A 1 776 ? -38.590 15.482 57.739 1.00 88.75 776 PRO A N 1
ATOM 5927 C CA . PRO A 1 776 ? -37.987 14.151 57.738 1.00 88.75 776 PRO A CA 1
ATOM 5928 C C . PRO A 1 776 ? -38.195 13.422 56.398 1.00 88.75 776 PRO A C 1
ATOM 5930 O O . PRO A 1 776 ? -39.306 13.373 55.863 1.00 88.75 776 PRO A O 1
ATOM 5933 N N . ILE A 1 777 ? -37.138 12.800 55.875 1.00 91.31 777 ILE A N 1
ATOM 5934 C CA . ILE A 1 777 ? -37.179 11.875 54.735 1.00 91.31 777 ILE A CA 1
ATOM 5935 C C . ILE A 1 777 ? -37.147 10.442 55.273 1.00 91.31 777 ILE A C 1
ATOM 5937 O O . ILE A 1 777 ? -36.207 10.046 55.961 1.00 91.31 777 ILE A O 1
ATOM 5941 N N . LEU A 1 778 ? -38.184 9.675 54.955 1.00 92.69 778 LEU A N 1
ATOM 5942 C CA . LEU A 1 778 ? -38.391 8.299 55.387 1.00 92.69 778 LEU A CA 1
ATOM 5943 C C . LEU A 1 778 ? -37.984 7.356 54.260 1.00 92.69 778 LEU A C 1
ATOM 5945 O O . LEU A 1 778 ? -38.534 7.421 53.163 1.00 92.69 778 LEU A O 1
ATOM 5949 N N . ALA A 1 779 ? -37.045 6.465 54.534 1.00 93.06 779 ALA A N 1
ATOM 5950 C CA . ALA A 1 779 ? -36.608 5.419 53.620 1.00 93.06 779 ALA A CA 1
ATOM 5951 C C . ALA A 1 779 ? -36.419 4.123 54.402 1.00 93.06 779 ALA A C 1
ATOM 5953 O O . ALA A 1 779 ? -36.214 4.172 55.611 1.00 93.06 779 ALA A O 1
ATOM 5954 N N . ASP A 1 780 ? -36.509 2.976 53.730 1.00 91.31 780 ASP A N 1
ATOM 5955 C CA . ASP A 1 780 ? -36.287 1.692 54.392 1.00 91.31 780 ASP A CA 1
ATOM 5956 C C . ASP A 1 780 ? -34.814 1.573 54.828 1.00 91.31 780 ASP A C 1
ATOM 5958 O O . ASP A 1 780 ? -33.949 1.478 53.955 1.00 91.31 780 ASP A O 1
ATOM 5962 N N . PRO A 1 781 ? -34.499 1.556 56.139 1.00 87.38 781 PRO A N 1
ATOM 5963 C CA . PRO A 1 781 ? -33.115 1.578 56.612 1.00 87.38 781 PRO A CA 1
ATOM 5964 C C . PRO A 1 781 ? -32.311 0.325 56.265 1.00 87.38 781 PRO A C 1
ATOM 5966 O O . PRO A 1 781 ? -31.083 0.375 56.267 1.00 87.38 781 PRO A O 1
ATOM 5969 N N . LEU A 1 782 ? -32.995 -0.787 55.981 1.00 87.25 782 LEU A N 1
ATOM 5970 C CA . LEU A 1 782 ? -32.376 -2.053 55.584 1.00 87.25 782 LEU A CA 1
ATOM 5971 C C . LEU A 1 782 ? -32.100 -2.123 54.076 1.00 87.25 782 LEU A C 1
ATOM 5973 O O . LEU A 1 782 ? -31.347 -2.986 53.626 1.00 87.25 782 LEU A O 1
ATOM 5977 N N . ASN A 1 783 ? -32.686 -1.216 53.289 1.00 89.31 783 ASN A N 1
ATOM 5978 C CA . ASN A 1 783 ? -32.444 -1.116 51.858 1.00 89.31 783 ASN A CA 1
ATOM 5979 C C . ASN A 1 783 ? -31.440 0.007 51.580 1.00 89.31 783 ASN A C 1
ATOM 5981 O O . ASN A 1 783 ? -31.750 1.201 51.620 1.00 89.31 783 ASN A O 1
ATOM 5985 N N . THR A 1 784 ? -30.220 -0.400 51.246 1.00 88.69 784 THR A N 1
ATOM 5986 C CA . THR A 1 784 ? -29.091 0.503 51.036 1.00 88.69 784 THR A CA 1
ATOM 5987 C C . THR A 1 784 ? -29.301 1.488 49.884 1.00 88.69 784 THR A C 1
ATOM 5989 O O . THR A 1 784 ? -28.948 2.660 50.007 1.00 88.69 784 THR A O 1
ATOM 5992 N N . GLU A 1 785 ? -29.927 1.052 48.791 1.00 89.94 785 GLU A N 1
ATOM 5993 C CA . GLU A 1 785 ? -30.260 1.910 47.649 1.00 89.94 785 GLU A CA 1
ATOM 5994 C C . GLU A 1 785 ? -31.348 2.927 48.011 1.00 89.94 785 GLU A C 1
ATOM 5996 O O . GLU A 1 785 ? -31.239 4.101 47.654 1.00 89.94 785 GLU A O 1
ATOM 6001 N N . SER A 1 786 ? -32.353 2.508 48.789 1.00 91.25 786 SER A N 1
ATOM 6002 C CA . SER A 1 786 ? -33.410 3.394 49.290 1.00 91.25 786 SER A CA 1
ATOM 6003 C C . SER A 1 786 ? -32.843 4.492 50.192 1.00 91.25 786 SER A C 1
ATOM 6005 O O . SER A 1 786 ? -33.203 5.661 50.043 1.00 91.25 786 SER A O 1
ATOM 6007 N N . MET A 1 787 ? -31.942 4.130 51.109 1.00 91.75 787 MET A N 1
ATOM 6008 C CA . MET A 1 787 ? -31.246 5.086 51.973 1.00 91.75 787 MET A CA 1
ATOM 6009 C C . MET A 1 787 ? -30.334 6.011 51.169 1.00 91.75 787 MET A C 1
ATOM 6011 O O . MET A 1 787 ? -30.327 7.221 51.401 1.00 91.75 787 MET A O 1
ATOM 6015 N N . ALA A 1 788 ? -29.613 5.480 50.178 1.00 92.19 788 ALA A N 1
ATOM 6016 C CA . ALA A 1 788 ? -28.760 6.292 49.324 1.00 92.19 788 ALA A CA 1
ATOM 6017 C C . ALA A 1 788 ? -29.570 7.326 48.524 1.00 92.19 788 ALA A C 1
ATOM 6019 O O . ALA A 1 788 ? -29.205 8.502 48.499 1.00 92.19 788 ALA A O 1
ATOM 6020 N N . ALA A 1 789 ? -30.710 6.931 47.949 1.00 93.06 789 ALA A N 1
ATOM 6021 C CA . ALA A 1 789 ? -31.613 7.842 47.249 1.00 93.06 789 ALA A CA 1
ATOM 6022 C C . ALA A 1 789 ? -32.171 8.938 48.173 1.00 93.06 789 ALA A C 1
ATOM 6024 O O . ALA A 1 789 ? -32.212 10.109 47.786 1.00 93.06 789 ALA A O 1
ATOM 6025 N N . ALA A 1 790 ? -32.524 8.583 49.413 1.00 92.69 790 ALA A N 1
ATOM 6026 C CA . ALA A 1 790 ? -32.955 9.536 50.436 1.00 92.69 790 ALA A CA 1
ATOM 6027 C C . ALA A 1 790 ? -31.876 10.588 50.731 1.00 92.69 790 ALA A C 1
ATOM 6029 O O . ALA A 1 790 ? -32.167 11.783 50.797 1.00 92.69 790 ALA A O 1
ATOM 6030 N N . MET A 1 791 ? -30.622 10.153 50.881 1.00 91.50 791 MET A N 1
ATOM 6031 C CA . MET A 1 791 ? -29.486 11.032 51.171 1.00 91.50 791 MET A CA 1
ATOM 6032 C C . MET A 1 791 ? -29.124 11.927 49.983 1.00 91.50 791 MET A C 1
ATOM 6034 O O . MET A 1 791 ? -28.828 13.103 50.187 1.00 91.50 791 MET A O 1
ATOM 6038 N N . VAL A 1 792 ? -29.200 11.411 48.751 1.00 92.50 792 VAL A N 1
ATOM 6039 C CA . VAL A 1 792 ? -29.029 12.205 47.522 1.00 92.50 792 VAL A CA 1
ATOM 6040 C C . VAL A 1 792 ? -30.096 13.300 47.445 1.00 92.50 792 VAL A C 1
ATOM 6042 O O . VAL A 1 792 ? -29.764 14.464 47.222 1.00 92.50 792 VAL A O 1
ATOM 6045 N N . LEU A 1 793 ? -31.367 12.959 47.690 1.00 91.75 793 LEU A N 1
ATOM 6046 C CA . LEU A 1 793 ? -32.456 13.937 47.713 1.00 91.75 793 LEU A CA 1
ATOM 6047 C C . LEU A 1 793 ? -32.248 14.986 48.815 1.00 91.75 793 LEU A C 1
ATOM 6049 O O . LEU A 1 793 ? -32.369 16.181 48.549 1.00 91.75 793 LEU A O 1
ATOM 6053 N N . ALA A 1 794 ? -31.889 14.557 50.029 1.00 89.06 794 ALA A N 1
ATOM 6054 C CA . ALA A 1 794 ? -31.600 15.459 51.142 1.00 89.06 794 ALA A CA 1
ATOM 6055 C C . ALA A 1 794 ? -30.481 16.451 50.787 1.00 89.06 794 ALA A C 1
ATOM 6057 O O . ALA A 1 794 ? -30.630 17.654 50.998 1.00 89.06 794 ALA A O 1
ATOM 6058 N N . ASP A 1 795 ? -29.378 15.967 50.211 1.00 87.81 795 ASP A N 1
ATOM 6059 C CA . ASP A 1 795 ? -28.241 16.801 49.825 1.00 87.81 795 ASP A CA 1
ATOM 6060 C C . ASP A 1 795 ? -28.584 17.805 48.720 1.00 87.81 795 ASP A C 1
ATOM 6062 O O . ASP A 1 795 ? -28.131 18.948 48.785 1.00 87.81 795 ASP A O 1
ATOM 6066 N N . LEU A 1 796 ? -29.409 17.427 47.740 1.00 89.00 796 LEU A N 1
ATOM 6067 C CA . LEU A 1 796 ? -29.855 18.353 46.693 1.00 89.00 796 LEU A CA 1
ATOM 6068 C C . LEU A 1 796 ? -30.877 19.374 47.207 1.00 89.00 796 LEU A C 1
ATOM 6070 O O . LEU A 1 796 ? -30.912 20.502 46.713 1.00 89.00 796 LEU A O 1
ATOM 6074 N N . LEU A 1 797 ? -31.688 19.028 48.206 1.00 86.38 797 LEU A N 1
ATOM 6075 C CA . LEU A 1 797 ? -32.654 19.949 48.807 1.00 86.38 797 LEU A CA 1
ATOM 6076 C C . LEU A 1 797 ? -31.998 20.987 49.729 1.00 86.38 797 LEU A C 1
ATOM 6078 O O . LEU A 1 797 ? -32.458 22.128 49.764 1.00 86.38 797 LEU A O 1
ATOM 6082 N N . LYS A 1 798 ? -30.909 20.636 50.428 1.00 81.50 798 LYS A N 1
ATOM 6083 C CA . LYS A 1 798 ? -30.167 21.534 51.340 1.00 81.50 798 LYS A CA 1
ATOM 6084 C C . LYS A 1 798 ? -29.935 22.946 50.779 1.00 81.50 798 LYS A C 1
ATOM 6086 O O . LYS A 1 798 ? -30.414 23.892 51.399 1.00 81.50 798 LYS A O 1
ATOM 6091 N N . PRO A 1 799 ? -29.262 23.140 49.626 1.00 78.25 799 PRO A N 1
ATOM 6092 C CA . PRO A 1 799 ? -28.976 24.480 49.109 1.00 78.25 799 PRO A CA 1
ATOM 6093 C C . PRO A 1 799 ? -30.230 25.270 48.705 1.00 78.25 799 PRO A C 1
ATOM 6095 O O . PRO A 1 799 ? -30.192 26.495 48.659 1.00 78.25 799 PRO A O 1
ATOM 6098 N N . ARG A 1 800 ? -31.348 24.587 48.437 1.00 77.50 800 ARG A N 1
ATOM 6099 C CA . ARG A 1 800 ? -32.603 25.180 47.945 1.00 77.50 800 ARG A CA 1
ATOM 6100 C C . ARG A 1 800 ? -33.507 25.696 49.070 1.00 77.50 800 ARG A C 1
ATOM 6102 O O . ARG A 1 800 ? -34.463 26.411 48.796 1.00 77.50 800 ARG A O 1
ATOM 6109 N N . LEU A 1 801 ? -33.194 25.355 50.322 1.00 72.44 801 LEU A N 1
ATOM 6110 C CA . LEU A 1 801 ? -33.971 25.714 51.516 1.00 72.44 801 LEU A CA 1
ATOM 6111 C C . LEU A 1 801 ? -33.270 26.756 52.411 1.00 72.44 801 LEU A C 1
ATOM 6113 O O . LEU A 1 801 ? -33.823 27.183 53.423 1.00 72.44 801 LEU A O 1
ATOM 6117 N N . LEU A 1 802 ? -32.086 27.246 52.017 1.00 56.88 802 LEU A N 1
ATOM 6118 C CA . LEU A 1 802 ? -31.244 28.185 52.786 1.00 56.88 802 LEU A CA 1
ATOM 6119 C C . LEU A 1 802 ? -31.758 29.646 52.845 1.00 56.88 802 LEU A C 1
ATOM 6121 O O . LEU A 1 802 ? -30.981 30.576 53.044 1.00 56.88 802 LEU A O 1
ATOM 6125 N N . GLY A 1 803 ? -33.073 29.852 52.731 1.00 53.09 803 GLY A N 1
ATOM 6126 C CA . GLY A 1 803 ? -33.762 31.125 52.986 1.00 53.09 803 GLY A CA 1
ATOM 6127 C C . GLY A 1 803 ? -34.548 31.176 54.307 1.00 53.09 803 GLY A C 1
ATOM 6128 O O . GLY A 1 803 ? -35.098 32.226 54.630 1.00 53.09 803 GLY A O 1
ATOM 6129 N N . GLY A 1 804 ? -34.611 30.078 55.078 1.00 52.00 804 GLY A N 1
ATOM 6130 C CA . GLY A 1 804 ? -35.335 30.020 56.355 1.00 52.00 804 GLY A CA 1
ATOM 6131 C C . GLY A 1 804 ? -35.172 28.693 57.114 1.00 52.00 804 GLY A C 1
ATOM 6132 O O . GLY A 1 804 ? -35.960 27.781 56.936 1.00 52.00 804 GLY A O 1
ATOM 6133 N N . MET A 1 805 ? -34.136 28.613 57.957 1.00 52.94 805 MET A N 1
ATOM 6134 C CA . MET A 1 805 ? -33.978 27.811 59.195 1.00 52.94 805 MET A CA 1
ATOM 6135 C C . MET A 1 805 ? -34.375 26.312 59.305 1.00 52.94 805 MET A C 1
ATOM 6137 O O . MET A 1 805 ? -34.341 25.800 60.421 1.00 52.94 805 MET A O 1
ATOM 6141 N N . GLU A 1 806 ? -34.641 25.549 58.242 1.00 64.44 806 GLU A N 1
ATOM 6142 C CA . GLU A 1 806 ? -34.955 24.106 58.367 1.00 64.44 806 GLU A CA 1
ATOM 6143 C C . GLU A 1 806 ? -34.223 23.255 57.302 1.00 64.44 806 GLU A C 1
ATOM 6145 O O . GLU A 1 806 ? -34.290 23.533 56.106 1.00 64.44 806 GLU A O 1
ATOM 6150 N N . VAL A 1 807 ? -33.498 22.210 57.730 1.00 68.31 807 VAL A N 1
ATOM 6151 C CA . VAL A 1 807 ? -32.698 21.321 56.857 1.00 68.31 807 VAL A CA 1
ATOM 6152 C C . VAL A 1 807 ? -33.428 19.982 56.695 1.00 68.31 807 VAL A C 1
ATOM 6154 O O . VAL A 1 807 ? -33.893 19.460 57.693 1.00 68.31 807 VAL A O 1
ATOM 6157 N N . PRO A 1 808 ? -33.550 19.378 55.504 1.00 76.94 808 PRO A N 1
ATOM 6158 C CA . PRO A 1 808 ? -34.112 18.034 55.375 1.00 76.94 808 PRO A CA 1
ATOM 6159 C C . PRO A 1 808 ? -33.141 16.988 55.941 1.00 76.94 808 PRO A C 1
ATOM 6161 O O . PRO A 1 808 ? -31.948 17.007 55.623 1.00 76.94 808 PRO A O 1
ATOM 6164 N N . SER A 1 809 ? -33.648 16.064 56.761 1.00 84.00 809 SER A N 1
ATOM 6165 C CA . SER A 1 809 ? -32.854 14.981 57.357 1.00 84.00 809 SER A CA 1
ATOM 6166 C C . SER A 1 809 ? -33.430 13.609 57.015 1.00 84.00 809 SER A C 1
ATOM 6168 O O . SER A 1 809 ? -34.645 13.431 56.953 1.00 84.00 809 SER A O 1
ATOM 6170 N N . VAL A 1 810 ? -32.555 12.634 56.759 1.00 87.94 810 VAL A N 1
ATOM 6171 C CA . VAL A 1 810 ? -32.957 11.237 56.541 1.00 87.94 810 VAL A CA 1
ATOM 6172 C C . VAL A 1 810 ? -33.082 10.563 57.901 1.00 87.94 810 VAL A C 1
ATOM 6174 O O . VAL A 1 810 ? -32.135 10.591 58.688 1.00 87.94 810 VAL A O 1
ATOM 6177 N N . LEU A 1 811 ? -34.244 9.979 58.187 1.00 86.31 811 LEU A N 1
ATOM 6178 C CA . LEU A 1 811 ? -34.507 9.356 59.479 1.00 86.31 811 LEU A CA 1
ATOM 6179 C C . LEU A 1 811 ? -33.777 8.010 59.589 1.00 86.31 811 LEU A C 1
ATOM 6181 O O . LEU A 1 811 ? -33.805 7.195 58.669 1.00 86.31 811 LEU A O 1
ATOM 6185 N N . THR A 1 812 ? -33.108 7.785 60.719 1.00 82.69 812 THR A N 1
ATOM 6186 C CA . THR A 1 812 ? -32.297 6.589 60.986 1.00 82.69 812 THR A CA 1
ATOM 6187 C C . THR A 1 812 ? -33.009 5.614 61.928 1.00 82.69 812 THR A C 1
ATOM 6189 O O . THR A 1 812 ? -33.997 5.957 62.582 1.00 82.69 812 THR A O 1
ATOM 6192 N N . VAL A 1 813 ? -32.520 4.369 61.987 1.00 80.69 813 VAL A N 1
ATOM 6193 C CA . VAL A 1 813 ? -33.089 3.306 62.833 1.00 80.69 813 VAL A CA 1
ATOM 6194 C C . VAL A 1 813 ? -33.169 3.753 64.295 1.00 80.69 813 VAL A C 1
ATOM 6196 O O . VAL A 1 813 ? -32.204 4.274 64.848 1.00 80.69 813 VAL A O 1
ATOM 6199 N N . GLY A 1 814 ? -34.316 3.511 64.933 1.00 74.88 814 GLY A N 1
ATOM 6200 C CA . GLY A 1 814 ? -34.524 3.785 66.359 1.00 74.88 814 GLY A CA 1
ATOM 6201 C C . GLY A 1 814 ? -34.950 5.216 66.693 1.00 74.88 814 GLY A C 1
ATOM 6202 O O . GLY A 1 814 ? -35.141 5.515 67.870 1.00 74.88 814 GLY A O 1
ATOM 6203 N N . LYS A 1 815 ? -35.133 6.091 65.695 1.00 82.44 815 LYS A N 1
ATOM 6204 C CA . LYS A 1 815 ? -35.716 7.425 65.887 1.00 82.44 815 LYS A CA 1
ATOM 6205 C C . LYS A 1 815 ? -37.199 7.445 65.548 1.00 82.44 815 LYS A C 1
ATOM 6207 O O . LYS A 1 815 ? -37.608 6.920 64.514 1.00 82.44 815 LYS A O 1
ATOM 6212 N N . ASP A 1 816 ? -37.982 8.098 66.397 1.00 84.62 816 ASP A N 1
ATOM 6213 C CA . ASP A 1 816 ? -39.391 8.374 66.127 1.00 84.62 816 ASP A CA 1
ATOM 6214 C C . ASP A 1 816 ? -39.557 9.579 65.200 1.00 84.62 816 ASP A C 1
ATOM 6216 O O . ASP A 1 816 ? -38.676 10.436 65.072 1.00 84.62 816 ASP A O 1
ATOM 6220 N N . LEU A 1 817 ? -40.713 9.642 64.546 1.00 86.31 817 LEU A N 1
ATOM 6221 C CA . LEU A 1 817 ? -41.078 10.754 63.689 1.00 86.31 817 LEU A CA 1
ATOM 6222 C C . LEU A 1 817 ? -41.237 12.028 64.544 1.00 86.31 817 LEU A C 1
ATOM 6224 O O . LEU A 1 817 ? -42.013 12.013 65.505 1.00 86.31 817 LEU A O 1
ATOM 6228 N N . PRO A 1 818 ? -40.546 13.140 64.221 1.00 85.44 818 PRO A N 1
ATOM 6229 C CA . PRO A 1 818 ? -40.634 14.364 65.012 1.00 85.44 818 PRO A CA 1
ATOM 6230 C C . PRO A 1 818 ? -42.073 14.879 65.107 1.00 85.44 818 PRO A C 1
ATOM 6232 O O . PRO A 1 818 ? -42.771 14.989 64.101 1.00 85.44 818 PRO A O 1
ATOM 6235 N N . THR A 1 819 ? -42.516 15.266 66.304 1.00 82.56 819 THR A N 1
ATOM 6236 C CA . THR A 1 819 ? -43.870 15.813 66.508 1.00 82.56 819 THR A CA 1
ATOM 6237 C C . THR A 1 819 ? -44.067 17.184 65.856 1.00 82.56 819 THR A C 1
ATOM 6239 O O . THR A 1 819 ? -45.207 17.566 65.593 1.00 82.56 819 THR A O 1
ATOM 6242 N N . SER A 1 820 ? -42.978 17.906 65.560 1.00 81.88 820 SER A N 1
ATOM 6243 C CA . SER A 1 820 ? -42.984 19.164 64.801 1.00 81.88 820 SER A CA 1
ATOM 6244 C C . SER A 1 820 ? -43.024 18.971 63.279 1.00 81.88 820 SER A C 1
ATOM 6246 O O . SER A 1 820 ? -43.169 19.953 62.554 1.00 81.88 820 SER A O 1
ATOM 6248 N N . ALA A 1 821 ? -42.924 17.732 62.774 1.00 83.38 821 ALA A N 1
ATOM 6249 C CA . ALA A 1 821 ? -42.830 17.463 61.343 1.00 83.38 821 ALA A CA 1
ATOM 6250 C C . ALA A 1 821 ? -44.073 17.956 60.578 1.00 83.38 821 ALA A C 1
ATOM 6252 O O . ALA A 1 821 ? -45.202 17.527 60.833 1.00 83.38 821 ALA A O 1
ATOM 6253 N N . LYS A 1 822 ? -43.851 18.845 59.601 1.00 82.75 822 LYS A N 1
ATOM 6254 C CA . LYS A 1 822 ? -44.907 19.450 58.770 1.00 82.75 822 LYS A CA 1
ATOM 6255 C C . LYS A 1 822 ? -45.065 18.721 57.442 1.00 82.75 822 LYS A C 1
ATOM 6257 O O . LYS A 1 822 ? -46.180 18.426 57.016 1.00 82.75 822 LYS A O 1
ATOM 6262 N N . VAL A 1 823 ? -43.952 18.413 56.780 1.00 87.50 823 VAL A N 1
ATOM 6263 C CA . VAL A 1 823 ? -43.941 17.711 55.491 1.00 87.50 823 VAL A CA 1
ATOM 6264 C C . VAL A 1 823 ? -42.854 16.650 55.519 1.00 87.50 823 VAL A C 1
ATOM 6266 O O . VAL A 1 823 ? -41.728 16.937 55.887 1.00 87.50 823 VAL A O 1
ATOM 6269 N N . SER A 1 824 ? -43.170 15.430 55.111 1.00 90.12 824 SER A N 1
ATOM 6270 C CA . SER A 1 824 ? -42.227 14.322 55.041 1.00 90.12 824 SER A CA 1
ATOM 6271 C C . SER A 1 824 ? -42.204 13.729 53.639 1.00 90.12 824 SER A C 1
ATOM 6273 O O . SER A 1 824 ? -43.248 13.580 53.003 1.00 90.12 824 SER A O 1
ATOM 6275 N N . PHE A 1 825 ? -41.016 13.386 53.151 1.00 91.69 825 PHE A N 1
ATOM 6276 C CA . PHE A 1 825 ? -40.868 12.606 51.925 1.00 91.69 825 PHE A CA 1
ATOM 6277 C C . PHE A 1 825 ? -40.768 11.130 52.286 1.00 91.69 825 PHE A C 1
ATOM 6279 O O . PHE A 1 825 ? -39.984 10.776 53.160 1.00 91.69 825 PHE A O 1
ATOM 6286 N N . ILE A 1 826 ? -41.523 10.269 51.607 1.00 93.19 826 ILE A N 1
ATOM 6287 C CA . ILE A 1 826 ? -41.402 8.815 51.750 1.00 93.19 826 ILE A CA 1
ATOM 6288 C C . ILE A 1 826 ? -40.801 8.230 50.476 1.00 93.19 826 ILE A C 1
ATOM 6290 O O . ILE A 1 826 ? -41.377 8.350 49.397 1.00 93.19 826 ILE A O 1
ATOM 6294 N N . ILE A 1 827 ? -39.631 7.613 50.605 1.00 94.56 827 ILE A N 1
ATOM 6295 C CA . ILE A 1 827 ? -38.925 6.952 49.515 1.00 94.56 827 ILE A CA 1
ATOM 6296 C C . ILE A 1 827 ? -39.598 5.603 49.241 1.00 94.56 827 ILE A C 1
ATOM 6298 O O . ILE A 1 827 ? -39.594 4.687 50.064 1.00 94.56 827 ILE A O 1
ATOM 6302 N N . CYS A 1 828 ? -40.201 5.498 48.066 1.00 92.06 828 CYS A N 1
ATOM 6303 C CA . CYS A 1 828 ? -40.878 4.320 47.558 1.00 92.06 828 CYS A CA 1
ATOM 6304 C C . CYS A 1 828 ? -39.890 3.484 46.733 1.00 92.06 828 CYS A C 1
ATOM 6306 O O . CYS A 1 828 ? -39.640 3.777 45.561 1.00 92.06 828 CYS A O 1
ATOM 6308 N N . SER A 1 829 ? -39.326 2.463 47.377 1.00 90.62 829 SER A N 1
ATOM 6309 C CA . SER A 1 829 ? -38.497 1.404 46.788 1.00 90.62 829 SER A CA 1
ATOM 6310 C C . SER A 1 829 ? -39.236 0.062 46.827 1.00 90.62 829 SER A C 1
ATOM 6312 O O . SER A 1 829 ? -40.288 -0.065 47.469 1.00 90.62 829 SER A O 1
ATOM 6314 N N . LEU A 1 830 ? -38.735 -0.947 46.114 1.00 86.12 830 LEU A N 1
ATOM 6315 C CA . LEU A 1 830 ? -39.375 -2.257 46.038 1.00 86.12 830 LEU A CA 1
ATOM 6316 C C . LEU A 1 830 ? -39.601 -2.841 47.443 1.00 86.12 830 LEU A C 1
ATOM 6318 O O . LEU A 1 830 ? -38.687 -2.915 48.259 1.00 86.12 830 LEU A O 1
ATOM 6322 N N . ASN A 1 831 ? -40.837 -3.267 47.719 1.00 84.81 831 ASN A N 1
ATOM 6323 C CA . ASN A 1 831 ? -41.266 -3.831 49.006 1.00 84.81 831 ASN A CA 1
ATOM 6324 C C . ASN A 1 831 ? -41.061 -2.929 50.241 1.00 84.81 831 ASN A C 1
ATOM 6326 O O . ASN A 1 831 ? -41.172 -3.425 51.359 1.00 84.81 831 ASN A O 1
ATOM 6330 N N . CYS A 1 832 ? -40.850 -1.614 50.095 1.00 87.25 832 CYS A N 1
ATOM 6331 C CA . CYS A 1 832 ? -40.544 -0.744 51.240 1.00 87.25 832 CYS A CA 1
ATOM 6332 C C . CYS A 1 832 ? -41.633 -0.742 52.334 1.00 87.25 832 CYS A C 1
ATOM 6334 O O . CYS A 1 832 ? -41.332 -0.671 53.522 1.00 87.25 832 CYS A O 1
ATOM 6336 N N . PHE A 1 833 ? -42.906 -0.918 51.966 1.00 87.12 833 PHE A N 1
ATOM 6337 C CA . PHE A 1 833 ? -44.026 -1.028 52.913 1.00 87.12 833 PHE A CA 1
ATOM 6338 C C . PHE A 1 833 ? -44.083 -2.370 53.670 1.00 87.12 833 PHE A C 1
ATOM 6340 O O . PHE A 1 833 ? -44.991 -2.589 54.464 1.00 87.12 833 PHE A O 1
ATOM 6347 N N . GLN A 1 834 ? -43.145 -3.290 53.439 1.00 84.81 834 GLN A N 1
ATOM 6348 C CA . GLN A 1 834 ? -42.964 -4.479 54.278 1.00 84.81 834 GLN A CA 1
ATOM 6349 C C . GLN A 1 834 ? -42.025 -4.212 55.466 1.00 84.81 834 GLN A C 1
ATOM 6351 O O . GLN A 1 834 ? -42.000 -4.998 56.407 1.00 84.81 834 GLN A O 1
ATOM 6356 N N . SER A 1 835 ? -41.279 -3.101 55.442 1.00 86.81 835 SER A N 1
ATOM 6357 C CA . SER A 1 835 ? -40.331 -2.727 56.492 1.00 86.81 835 SER A CA 1
ATOM 6358 C C . SER A 1 835 ? -41.047 -2.323 57.784 1.00 86.81 835 SER A C 1
ATOM 6360 O O . SER A 1 835 ? -41.901 -1.430 57.785 1.00 86.81 835 SER A O 1
ATOM 6362 N N . GLU A 1 836 ? -40.656 -2.936 58.906 1.00 86.81 836 GLU A N 1
ATOM 6363 C CA . GLU A 1 836 ? -41.191 -2.623 60.241 1.00 86.81 836 GLU A CA 1
ATOM 6364 C C . GLU A 1 836 ? -40.938 -1.155 60.635 1.00 86.81 836 GLU A C 1
ATOM 6366 O O . GLU A 1 836 ? -41.745 -0.532 61.330 1.00 86.81 836 GLU A O 1
ATOM 6371 N N . HIS A 1 837 ? -39.848 -0.559 60.139 1.00 88.25 837 HIS A N 1
ATOM 6372 C CA . HIS A 1 837 ? -39.493 0.836 60.406 1.00 88.25 837 HIS A CA 1
ATOM 6373 C C . HIS A 1 837 ? -40.439 1.811 59.703 1.00 88.25 837 HIS A C 1
ATOM 6375 O O . HIS A 1 837 ? -41.034 2.677 60.349 1.00 88.25 837 HIS A O 1
ATOM 6381 N N . LEU A 1 838 ? -40.645 1.627 58.393 1.00 88.75 838 LEU A N 1
ATOM 6382 C CA . LEU A 1 838 ? -41.614 2.419 57.633 1.00 88.75 838 LEU A CA 1
ATOM 6383 C C . LEU A 1 838 ? -43.028 2.214 58.170 1.00 88.75 838 LEU A C 1
ATOM 6385 O O . LEU A 1 838 ? -43.790 3.174 58.255 1.00 88.75 838 LEU A O 1
ATOM 6389 N N . GLN A 1 839 ? -43.367 0.993 58.588 1.00 88.12 839 GLN A N 1
ATOM 6390 C CA . GLN A 1 839 ? -44.638 0.700 59.237 1.00 88.12 839 GLN A CA 1
ATOM 6391 C C . GLN A 1 839 ? -44.856 1.533 60.504 1.00 88.12 839 GLN A C 1
ATOM 6393 O O . GLN A 1 839 ? -45.903 2.174 60.639 1.00 88.12 839 GLN A O 1
ATOM 6398 N N . SER A 1 840 ? -43.863 1.583 61.393 1.00 88.88 840 SER A N 1
ATOM 6399 C CA . SER A 1 840 ? -43.909 2.410 62.602 1.00 88.88 840 SER A CA 1
ATOM 6400 C C . SER A 1 840 ? -44.077 3.897 62.270 1.00 88.88 840 SER A C 1
ATOM 6402 O O . SER A 1 840 ? -45.005 4.541 62.766 1.00 88.88 840 SER A O 1
ATOM 6404 N N . TRP A 1 841 ? -43.254 4.446 61.371 1.00 91.19 841 TRP A N 1
ATOM 6405 C CA . TRP A 1 841 ? -43.306 5.871 61.017 1.00 91.19 841 TRP A CA 1
ATOM 6406 C C . TRP A 1 841 ? -44.601 6.276 60.311 1.00 91.19 841 TRP A C 1
ATOM 6408 O O . TRP A 1 841 ? -45.105 7.376 60.536 1.00 91.19 841 TRP A O 1
ATOM 6418 N N . LEU A 1 842 ? -45.186 5.387 59.508 1.00 89.81 842 LEU A N 1
ATOM 6419 C CA . LEU A 1 842 ? -46.481 5.609 58.865 1.00 89.81 842 LEU A CA 1
ATOM 6420 C C . LEU A 1 842 ? -47.624 5.665 59.879 1.00 89.81 842 LEU A C 1
ATOM 6422 O O . LEU A 1 842 ? -48.481 6.543 59.785 1.00 89.81 842 LEU A O 1
ATOM 6426 N N . LEU A 1 843 ? -47.619 4.776 60.876 1.00 89.81 843 LEU A N 1
ATOM 6427 C CA . LEU A 1 843 ? -48.599 4.796 61.964 1.00 89.81 843 LEU A CA 1
ATOM 6428 C C . LEU A 1 843 ? -48.459 6.046 62.839 1.00 89.81 843 LEU A C 1
ATOM 6430 O O . LEU A 1 843 ? -49.467 6.655 63.201 1.00 89.81 843 LEU A O 1
ATOM 6434 N N . GLN A 1 844 ? -47.226 6.453 63.153 1.00 89.88 844 GLN A N 1
ATOM 6435 C CA . GLN A 1 844 ? -46.954 7.703 63.868 1.00 89.88 844 GLN A CA 1
ATOM 6436 C C . GLN A 1 844 ? -47.445 8.908 63.058 1.00 89.88 844 GLN A C 1
ATOM 6438 O O . GLN A 1 844 ? -48.190 9.742 63.569 1.00 89.88 844 GLN A O 1
ATOM 6443 N N . GLY A 1 845 ? -47.116 8.961 61.768 1.00 88.38 845 GLY A N 1
ATOM 6444 C CA . GLY A 1 845 ? -47.508 10.049 60.882 1.00 88.38 845 GLY A CA 1
ATOM 6445 C C . GLY A 1 845 ? -49.014 10.149 60.640 1.00 88.38 845 GLY A C 1
ATOM 6446 O O . GLY A 1 845 ? -49.548 11.254 60.596 1.00 88.38 845 GLY A O 1
ATOM 6447 N N . ALA A 1 846 ? -49.727 9.022 60.567 1.00 87.69 846 ALA A N 1
ATOM 6448 C CA . ALA A 1 846 ? -51.189 9.000 60.465 1.00 87.69 846 ALA A CA 1
ATOM 6449 C C . ALA A 1 846 ? -51.887 9.577 61.713 1.00 87.69 846 ALA A C 1
ATOM 6451 O O . ALA A 1 846 ? -53.043 9.993 61.633 1.00 87.69 846 ALA A O 1
ATOM 6452 N N . ARG A 1 847 ? -51.190 9.620 62.857 1.00 87.81 847 ARG A N 1
ATOM 6453 C CA . ARG A 1 847 ? -51.670 10.205 64.120 1.00 87.81 847 ARG A CA 1
ATOM 6454 C C . ARG A 1 847 ? -51.271 11.674 64.293 1.00 87.81 847 ARG A C 1
ATOM 6456 O O . ARG A 1 847 ? -51.807 12.333 65.181 1.00 87.81 847 ARG A O 1
ATOM 6463 N N . LEU A 1 848 ? -50.377 12.206 63.455 1.00 88.56 848 LEU A N 1
ATOM 6464 C CA . LEU A 1 848 ? -49.970 13.609 63.512 1.00 88.56 848 LEU A CA 1
ATOM 6465 C C . LEU A 1 848 ? -50.973 14.504 62.750 1.00 88.56 848 LEU A C 1
ATOM 6467 O O . LEU A 1 848 ? -51.275 14.257 61.578 1.00 88.56 848 LEU A O 1
ATOM 6471 N N . PRO A 1 849 ? -51.501 15.571 63.382 1.00 81.50 849 PRO A N 1
ATOM 6472 C CA . PRO A 1 849 ? -52.575 16.378 62.799 1.00 81.50 849 PRO A CA 1
ATOM 6473 C C . PRO A 1 849 ? -52.111 17.278 61.646 1.00 81.50 849 PRO A C 1
ATOM 6475 O O . PRO A 1 849 ? -52.909 17.608 60.778 1.00 81.50 849 PRO A O 1
ATOM 6478 N N . MET A 1 850 ? -50.833 17.666 61.624 1.00 82.94 850 MET A N 1
ATOM 6479 C CA . MET A 1 850 ? -50.287 18.639 60.665 1.00 82.94 850 MET A CA 1
ATOM 6480 C C . MET A 1 850 ? -49.377 18.013 59.603 1.00 82.94 850 MET A C 1
ATOM 6482 O O . MET A 1 850 ? -48.949 18.711 58.686 1.00 82.94 850 MET A O 1
ATOM 6486 N N . LEU A 1 851 ? -49.075 16.715 59.713 1.00 88.44 851 LEU A N 1
ATOM 6487 C CA . LEU A 1 851 ? -48.097 16.070 58.849 1.00 88.44 851 LEU A CA 1
ATOM 6488 C C . LEU A 1 851 ? -48.675 15.770 57.466 1.00 88.44 851 LEU A C 1
ATOM 6490 O O . LEU A 1 851 ? -49.688 15.083 57.320 1.00 88.44 851 LEU A O 1
ATOM 6494 N N . ARG A 1 852 ? -47.948 16.196 56.440 1.00 87.81 852 ARG A N 1
ATOM 6495 C CA . ARG A 1 852 ? -48.139 15.795 55.048 1.00 87.81 852 ARG A CA 1
ATOM 6496 C C . ARG A 1 852 ? -47.059 14.803 54.638 1.00 87.81 852 ARG A C 1
ATOM 6498 O O . ARG A 1 852 ? -45.897 15.014 54.959 1.00 87.81 852 ARG A O 1
ATOM 6505 N N . MET A 1 853 ? -47.418 13.770 53.885 1.00 89.94 853 MET A N 1
ATOM 6506 C CA . MET A 1 853 ? -46.447 12.839 53.304 1.00 89.94 853 MET A CA 1
ATOM 6507 C C . MET A 1 853 ? -46.488 12.901 51.780 1.00 89.94 853 MET A C 1
ATOM 6509 O O . MET A 1 853 ? -47.564 12.810 51.193 1.00 89.94 853 MET A O 1
ATOM 6513 N N . ILE A 1 854 ? -45.323 13.054 51.155 1.00 90.69 854 ILE A N 1
ATOM 6514 C CA . ILE A 1 854 ? -45.151 13.101 49.701 1.00 90.69 854 ILE A CA 1
ATOM 6515 C C . ILE A 1 854 ? -44.437 11.816 49.264 1.00 90.69 854 ILE A C 1
ATOM 6517 O O . ILE A 1 854 ? -43.285 11.613 49.662 1.00 90.69 854 ILE A O 1
ATOM 6521 N N . PRO A 1 855 ? -45.077 10.953 48.453 1.00 91.88 855 PRO A N 1
ATOM 6522 C CA . PRO A 1 855 ? -44.419 9.769 47.922 1.00 91.88 855 PRO A CA 1
ATOM 6523 C C . PRO A 1 855 ? -43.370 10.141 46.873 1.00 91.88 855 PRO A C 1
ATOM 6525 O O . PRO A 1 855 ? -43.633 10.937 45.970 1.00 91.88 855 PRO A O 1
ATOM 6528 N N . VAL A 1 856 ? -42.182 9.551 46.991 1.00 93.12 856 VAL A N 1
ATOM 6529 C CA . VAL A 1 856 ? -41.054 9.723 46.073 1.00 93.12 856 VAL A CA 1
ATOM 6530 C C . VAL A 1 856 ? -40.660 8.358 45.525 1.00 93.12 856 VAL A C 1
ATOM 6532 O O . VAL A 1 856 ? -40.097 7.539 46.241 1.00 93.12 856 VAL A O 1
ATOM 6535 N N . ILE A 1 857 ? -40.940 8.100 44.255 1.00 91.25 857 ILE A N 1
ATOM 6536 C CA . ILE A 1 857 ? -40.574 6.851 43.585 1.00 91.25 857 ILE A CA 1
ATOM 6537 C C . ILE A 1 857 ? -39.075 6.887 43.286 1.00 91.25 857 ILE A C 1
ATOM 6539 O O . ILE A 1 857 ? -38.640 7.684 42.454 1.00 91.25 857 ILE A O 1
ATOM 6543 N N . ALA A 1 858 ? -38.311 6.031 43.970 1.00 88.62 858 ALA A N 1
ATOM 6544 C CA . ALA A 1 858 ? -36.853 5.932 43.839 1.00 88.62 858 ALA A CA 1
ATOM 6545 C C . ALA A 1 858 ? -36.375 4.695 43.069 1.00 88.62 858 ALA A C 1
ATOM 6547 O O . ALA A 1 858 ? -35.184 4.535 42.801 1.00 88.62 858 ALA A O 1
ATOM 6548 N N . GLU A 1 859 ? -37.304 3.833 42.668 1.00 86.31 859 GLU A N 1
ATOM 6549 C CA . GLU A 1 859 ? -37.012 2.613 41.931 1.00 86.31 859 GLU A CA 1
ATOM 6550 C C . GLU A 1 859 ? -38.081 2.374 40.859 1.00 86.31 859 GLU A C 1
ATOM 6552 O O . GLU A 1 859 ? -39.275 2.457 41.139 1.00 86.31 859 GLU A O 1
ATOM 6557 N N . GLU A 1 860 ? -37.658 2.063 39.629 1.00 80.12 860 GLU A N 1
ATOM 6558 C CA . GLU A 1 860 ? -38.554 1.843 38.477 1.00 80.12 860 GLU A CA 1
ATOM 6559 C C . GLU A 1 860 ? -39.505 0.649 38.688 1.00 80.12 860 GLU A C 1
ATOM 6561 O O . GLU A 1 860 ? -40.625 0.649 38.185 1.00 80.12 860 GLU A O 1
ATOM 6566 N N . GLY A 1 861 ? -39.084 -0.351 39.472 1.00 79.25 861 GLY A N 1
ATOM 6567 C CA . GLY A 1 861 ? -39.880 -1.536 39.803 1.00 79.25 861 GLY A CA 1
ATOM 6568 C C . GLY A 1 861 ? -40.891 -1.341 40.938 1.00 79.25 861 GLY A C 1
ATOM 6569 O O . GLY A 1 861 ? -41.541 -2.308 41.337 1.00 79.25 861 GLY A O 1
ATOM 6570 N N . PHE A 1 862 ? -41.020 -0.133 41.497 1.00 84.06 862 PHE A N 1
ATOM 6571 C CA . PHE A 1 862 ? -41.946 0.119 42.596 1.00 84.06 862 PHE A CA 1
ATOM 6572 C C . PHE A 1 862 ? -43.407 -0.047 42.151 1.00 84.06 862 PHE A C 1
ATOM 6574 O O . PHE A 1 862 ? -43.881 0.607 41.222 1.00 84.06 862 PHE A O 1
ATOM 6581 N N . VAL A 1 863 ? -44.148 -0.882 42.879 1.00 81.75 863 VAL A N 1
ATOM 6582 C CA . VAL A 1 863 ? -45.589 -1.072 42.694 1.00 81.75 863 VAL A CA 1
ATOM 6583 C C . VAL A 1 863 ? -46.299 -0.713 43.989 1.00 81.75 863 VAL A C 1
ATOM 6585 O O . VAL A 1 863 ? -45.909 -1.162 45.069 1.00 81.75 863 VAL A O 1
ATOM 6588 N N . ILE A 1 864 ? -47.369 0.078 43.880 1.00 80.44 864 ILE A N 1
ATOM 6589 C CA . ILE A 1 864 ? -48.216 0.407 45.028 1.00 80.44 864 ILE A CA 1
ATOM 6590 C C . ILE A 1 864 ? -48.807 -0.903 45.575 1.00 80.44 864 ILE A C 1
ATOM 6592 O O . ILE A 1 864 ? -49.471 -1.623 44.822 1.00 80.44 864 ILE A O 1
ATOM 6596 N N . PRO A 1 865 ? -48.602 -1.229 46.864 1.00 73.00 865 PRO A N 1
ATOM 6597 C CA . PRO A 1 865 ? -49.091 -2.479 47.430 1.00 73.00 865 PRO A CA 1
ATOM 6598 C C . PRO A 1 865 ? -50.618 -2.585 47.313 1.00 73.00 865 PRO A C 1
ATOM 6600 O O . PRO A 1 865 ? -51.355 -1.829 47.947 1.00 73.00 865 PRO A O 1
ATOM 6603 N N . ASN A 1 866 ? -51.110 -3.548 46.530 1.00 67.31 866 ASN A N 1
ATOM 6604 C CA . ASN A 1 866 ? -52.536 -3.868 46.453 1.00 67.31 866 ASN A CA 1
ATOM 6605 C C . ASN A 1 866 ? -52.864 -4.974 47.463 1.00 67.31 866 ASN A C 1
ATOM 6607 O O . ASN A 1 866 ? -53.000 -6.138 47.099 1.00 67.31 866 ASN A O 1
ATOM 6611 N N . VAL A 1 867 ? -52.887 -4.629 48.751 1.00 60.88 867 VAL A N 1
ATOM 6612 C CA . VAL A 1 867 ? -52.998 -5.632 49.820 1.00 60.88 867 VAL A CA 1
ATOM 6613 C C . VAL A 1 867 ? -54.439 -5.740 50.315 1.00 60.88 867 VAL A C 1
ATOM 6615 O O . VAL A 1 867 ? -55.008 -4.782 50.843 1.00 60.88 867 VAL A O 1
ATOM 6618 N N . ASN A 1 868 ? -55.024 -6.933 50.185 1.00 61.25 868 ASN A N 1
ATOM 6619 C CA . ASN A 1 868 ? -56.279 -7.289 50.846 1.00 61.25 868 ASN A CA 1
ATOM 6620 C C . ASN A 1 868 ? -56.047 -7.519 52.350 1.00 61.25 868 ASN A C 1
ATOM 6622 O O . ASN A 1 868 ? -55.036 -8.095 52.750 1.00 61.25 868 ASN A O 1
ATOM 6626 N N . ILE A 1 869 ? -57.014 -7.141 53.196 1.00 60.62 869 ILE A N 1
ATOM 6627 C CA . ILE A 1 869 ? -56.913 -7.226 54.672 1.00 60.62 869 ILE A CA 1
ATOM 6628 C C . ILE A 1 869 ? -56.533 -8.646 55.151 1.00 60.62 869 ILE A C 1
ATOM 6630 O O . ILE A 1 869 ? -55.784 -8.808 56.114 1.00 60.62 869 ILE A O 1
ATOM 6634 N N . SER A 1 870 ? -56.999 -9.689 54.455 1.00 56.16 870 SER A N 1
ATOM 6635 C CA . SER A 1 870 ? -56.702 -11.095 54.763 1.00 56.16 870 SER A CA 1
ATOM 6636 C C . SER A 1 870 ? -55.257 -11.518 54.475 1.00 56.16 870 SER A C 1
ATOM 6638 O O . SER A 1 870 ? -54.730 -12.382 55.175 1.00 56.16 870 SER A O 1
ATOM 6640 N N . GLU A 1 871 ? -54.619 -10.935 53.458 1.00 62.81 871 GLU A N 1
ATOM 6641 C CA . GLU A 1 871 ? -53.214 -11.186 53.107 1.00 62.81 871 GLU A CA 1
ATOM 6642 C C . GLU A 1 871 ? -52.281 -10.333 53.971 1.00 62.81 871 GLU A C 1
ATOM 6644 O O . GLU A 1 871 ? -51.285 -10.840 54.485 1.00 62.81 871 GLU A O 1
ATOM 6649 N N . ALA A 1 872 ? -52.674 -9.085 54.254 1.00 61.53 872 ALA A N 1
ATOM 6650 C CA . ALA A 1 872 ? -51.962 -8.187 55.162 1.00 61.53 872 ALA A CA 1
ATOM 6651 C C . ALA A 1 872 ? -51.805 -8.795 56.568 1.00 61.53 872 ALA A C 1
ATOM 6653 O O . ALA A 1 872 ? -50.736 -8.721 57.166 1.00 61.53 872 ALA A O 1
ATOM 6654 N N . ARG A 1 873 ? -52.843 -9.473 57.082 1.00 61.59 873 ARG A N 1
ATOM 6655 C CA . ARG A 1 873 ? -52.818 -10.108 58.412 1.00 61.59 873 ARG A CA 1
ATOM 6656 C C . ARG A 1 873 ? -51.784 -11.241 58.533 1.00 61.59 873 ARG A C 1
ATOM 6658 O O . ARG A 1 873 ? -51.369 -11.555 59.641 1.00 61.59 873 ARG A O 1
ATOM 6665 N N . LYS A 1 874 ? -51.382 -11.871 57.422 1.00 62.62 874 LYS A N 1
ATOM 6666 C CA . LYS A 1 874 ? -50.328 -12.905 57.414 1.00 62.62 874 LYS A CA 1
ATOM 6667 C C . LYS A 1 874 ? -48.923 -12.319 57.265 1.00 62.62 874 LYS A C 1
ATOM 6669 O O . LYS A 1 874 ? -47.969 -12.968 57.674 1.00 62.62 874 LYS A O 1
ATOM 6674 N N . ALA A 1 875 ? -48.810 -11.135 56.666 1.00 63.62 875 ALA A N 1
ATOM 6675 C CA . ALA A 1 875 ? -47.540 -10.478 56.377 1.00 63.62 875 ALA A CA 1
ATOM 6676 C C . ALA A 1 875 ? -47.059 -9.547 57.506 1.00 63.62 875 ALA A C 1
ATOM 6678 O O . ALA A 1 875 ? -45.863 -9.305 57.611 1.00 63.62 875 ALA A O 1
ATOM 6679 N N . PHE A 1 876 ? -47.966 -9.039 58.350 1.00 71.56 876 PHE A N 1
ATOM 6680 C CA . PHE A 1 876 ? -47.655 -8.020 59.356 1.00 71.56 876 PHE A CA 1
ATOM 6681 C C . PHE A 1 876 ? -48.048 -8.441 60.777 1.00 71.56 876 PHE A C 1
ATOM 6683 O O . PHE A 1 876 ? -49.184 -8.846 61.023 1.00 71.56 876 PHE A O 1
ATOM 6690 N N . SER A 1 877 ? -47.144 -8.233 61.736 1.00 71.88 877 SER A N 1
ATOM 6691 C CA . SER A 1 877 ? -47.351 -8.495 63.172 1.00 71.88 877 SER A CA 1
ATOM 6692 C C . SER A 1 877 ? -48.072 -7.344 63.901 1.00 71.88 877 SER A C 1
ATOM 6694 O O . SER A 1 877 ? -47.702 -6.977 65.015 1.00 71.88 877 SER A O 1
ATOM 6696 N N . LEU A 1 878 ? -49.090 -6.735 63.280 1.00 77.44 878 LEU A N 1
ATOM 6697 C CA . LEU A 1 878 ? -49.844 -5.610 63.853 1.00 77.44 878 LEU A CA 1
ATOM 6698 C C . LEU A 1 878 ? -51.154 -6.046 64.524 1.00 77.44 878 LEU A C 1
ATOM 6700 O O . LEU A 1 878 ? -51.809 -7.005 64.109 1.00 77.44 878 LEU A O 1
ATOM 6704 N N . LYS A 1 879 ? -51.591 -5.271 65.527 1.00 80.50 879 LYS A N 1
ATOM 6705 C CA . LYS A 1 879 ? -52.966 -5.343 66.048 1.00 80.50 879 LYS A CA 1
ATOM 6706 C C . LYS A 1 879 ? -53.953 -4.940 64.950 1.00 80.50 879 LYS A C 1
ATOM 6708 O O . LYS A 1 879 ? -53.620 -4.153 64.073 1.00 80.50 879 LYS A O 1
ATOM 6713 N N . GLN A 1 880 ? -55.180 -5.454 65.008 1.00 76.94 880 GLN A N 1
ATOM 6714 C CA . GLN A 1 880 ? -56.157 -5.256 63.932 1.00 76.94 880 GLN A CA 1
ATOM 6715 C C . GLN A 1 880 ? -56.473 -3.777 63.644 1.00 76.94 880 GLN A C 1
ATOM 6717 O O . GLN A 1 880 ? -56.536 -3.395 62.481 1.00 76.94 880 GLN A O 1
ATOM 6722 N N . GLU A 1 881 ? -56.596 -2.948 64.682 1.00 78.94 881 GLU A N 1
ATOM 6723 C CA . GLU A 1 881 ? -56.825 -1.502 64.539 1.00 78.94 881 GLU A CA 1
ATOM 6724 C C . GLU A 1 881 ? -55.638 -0.789 63.870 1.00 78.94 881 GLU A C 1
ATOM 6726 O O . GLU A 1 881 ? -55.824 0.034 62.974 1.00 78.94 881 GLU A O 1
ATOM 6731 N N . ASP A 1 882 ? -54.409 -1.146 64.255 1.00 84.00 882 ASP A N 1
ATOM 6732 C CA . ASP A 1 882 ? -53.193 -0.593 63.651 1.00 84.00 882 ASP A CA 1
ATOM 6733 C C . ASP A 1 882 ? -53.028 -1.070 62.199 1.00 84.00 882 ASP A C 1
ATOM 6735 O O . ASP A 1 882 ? -52.609 -0.300 61.342 1.00 84.00 882 ASP A O 1
ATOM 6739 N N . LEU A 1 883 ? -53.406 -2.313 61.883 1.00 82.88 883 LEU A N 1
ATOM 6740 C CA . LEU A 1 883 ? -53.348 -2.853 60.523 1.00 82.88 883 LEU A CA 1
ATOM 6741 C C . LEU A 1 883 ? -54.305 -2.119 59.571 1.00 82.88 883 LEU A C 1
ATOM 6743 O O . LEU A 1 883 ? -53.929 -1.792 58.445 1.00 82.88 883 LEU A O 1
ATOM 6747 N N . GLU A 1 884 ? -55.532 -1.840 60.014 1.00 82.12 884 GLU A N 1
ATOM 6748 C CA . GLU A 1 884 ? -56.502 -1.065 59.233 1.00 82.12 884 GLU A CA 1
ATOM 6749 C C . GLU A 1 884 ? -56.032 0.381 59.034 1.00 82.12 884 GLU A C 1
ATOM 6751 O O . GLU A 1 884 ? -56.063 0.887 57.907 1.00 82.12 884 GLU A O 1
ATOM 6756 N N . LEU A 1 885 ? -55.521 1.020 60.093 1.00 85.62 885 LEU A N 1
ATOM 6757 C CA . LEU A 1 885 ? -54.954 2.368 60.019 1.00 85.62 885 LEU A CA 1
ATOM 6758 C C . LEU A 1 885 ? -53.767 2.429 59.049 1.00 85.62 885 LEU A C 1
ATOM 6760 O O . LEU A 1 885 ? -53.668 3.361 58.252 1.00 85.62 885 LEU A O 1
ATOM 6764 N N . TYR A 1 886 ? -52.901 1.418 59.081 1.00 87.06 886 TYR A N 1
ATOM 6765 C CA . TYR A 1 886 ? -51.736 1.303 58.212 1.00 87.06 886 TYR A CA 1
ATOM 6766 C C . TYR A 1 886 ? -52.119 1.199 56.729 1.00 87.06 886 TYR A C 1
ATOM 6768 O O . TYR A 1 886 ? -51.618 1.958 55.898 1.00 87.06 886 TYR A O 1
ATOM 6776 N N . LEU A 1 887 ? -53.064 0.316 56.386 1.00 84.75 887 LEU A N 1
ATOM 6777 C CA . LEU A 1 887 ? -53.543 0.153 55.008 1.00 84.75 887 LEU A CA 1
ATOM 6778 C C . LEU A 1 887 ? -54.247 1.415 54.486 1.00 84.75 887 LEU A C 1
ATOM 6780 O O . LEU A 1 887 ? -54.095 1.773 53.314 1.00 84.75 887 LEU A O 1
ATOM 6784 N N . LEU A 1 888 ? -55.003 2.109 55.343 1.00 86.19 888 LEU A N 1
ATOM 6785 C CA . LEU A 1 888 ? -55.615 3.394 55.001 1.00 86.19 888 LEU A CA 1
ATOM 6786 C C . LEU A 1 888 ? -54.564 4.492 54.803 1.00 86.19 888 LEU A C 1
ATOM 6788 O O . LEU A 1 888 ? -54.708 5.287 53.876 1.00 86.19 888 LEU A O 1
ATOM 6792 N N . ALA A 1 889 ? -53.502 4.518 55.613 1.00 87.62 889 ALA A N 1
ATOM 6793 C CA . ALA A 1 889 ? -52.398 5.462 55.464 1.00 87.62 889 ALA A CA 1
ATOM 6794 C C . ALA A 1 889 ? -51.665 5.276 54.127 1.00 87.62 889 ALA A C 1
ATOM 6796 O O . ALA A 1 889 ? -51.441 6.261 53.427 1.00 87.62 889 ALA A O 1
ATOM 6797 N N . ILE A 1 890 ? -51.382 4.033 53.711 1.00 87.69 890 ILE A N 1
ATOM 6798 C CA . ILE A 1 890 ? -50.794 3.747 52.388 1.00 87.69 890 ILE A CA 1
ATOM 6799 C C . ILE A 1 890 ? -51.696 4.297 51.276 1.00 87.69 890 ILE A C 1
ATOM 6801 O O . ILE A 1 890 ? -51.234 5.049 50.418 1.00 87.69 890 ILE A O 1
ATOM 6805 N N . LYS A 1 891 ? -53.001 3.990 51.312 1.00 85.88 891 LYS A N 1
ATOM 6806 C CA . LYS A 1 891 ? -53.963 4.507 50.322 1.00 85.88 891 LYS A CA 1
ATOM 6807 C C . LYS A 1 891 ? -54.037 6.038 50.321 1.00 85.88 891 LYS A C 1
ATOM 6809 O O . LYS A 1 891 ? -54.150 6.632 49.255 1.00 85.88 891 LYS A O 1
ATOM 6814 N N . ALA A 1 892 ? -53.964 6.671 51.492 1.00 87.06 892 ALA A N 1
ATOM 6815 C CA . ALA A 1 892 ? -54.008 8.124 51.646 1.00 87.06 892 ALA A CA 1
ATOM 6816 C C . ALA A 1 892 ? -52.766 8.825 51.074 1.00 87.06 892 ALA A C 1
ATOM 6818 O O . ALA A 1 892 ? -52.889 9.906 50.496 1.00 87.06 892 ALA A O 1
ATOM 6819 N N . ILE A 1 893 ? -51.581 8.221 51.204 1.00 89.00 893 ILE A N 1
ATOM 6820 C CA . ILE A 1 893 ? -50.325 8.765 50.663 1.00 89.00 893 ILE A CA 1
ATOM 6821 C C . ILE A 1 893 ? -50.387 8.854 49.144 1.00 89.00 893 ILE A C 1
ATOM 6823 O O . ILE A 1 893 ? -50.070 9.897 48.582 1.00 89.00 893 ILE A O 1
ATOM 6827 N N . PHE A 1 894 ? -50.876 7.806 48.482 1.00 87.38 894 PHE A N 1
ATOM 6828 C CA . PHE A 1 894 ? -50.981 7.765 47.021 1.00 87.38 894 PHE A CA 1
ATOM 6829 C C . PHE A 1 894 ? -52.194 8.522 46.450 1.00 87.38 894 PHE A C 1
ATOM 6831 O O . PHE A 1 894 ? -52.442 8.462 45.250 1.00 87.38 894 PHE A O 1
ATOM 6838 N N . GLN A 1 895 ? -52.932 9.277 47.277 1.00 84.06 895 GLN A N 1
ATOM 6839 C CA . GLN A 1 895 ? -53.794 10.360 46.782 1.00 84.06 895 GLN A CA 1
ATOM 6840 C C . GLN A 1 895 ? -52.989 11.624 46.428 1.00 84.06 895 GLN A C 1
ATOM 6842 O O . GLN A 1 895 ? -53.524 12.512 45.771 1.00 84.06 895 GLN A O 1
ATOM 6847 N N . GLU A 1 896 ? -51.734 11.740 46.883 1.00 80.62 896 GLU A N 1
ATOM 6848 C CA . GLU A 1 896 ? -50.784 12.730 46.365 1.00 80.62 896 GLU A CA 1
ATOM 6849 C C . GLU A 1 896 ? -50.126 12.232 45.078 1.00 80.62 896 GLU A C 1
ATOM 6851 O O . GLU A 1 896 ? -49.780 11.056 44.952 1.00 80.62 896 GLU A O 1
ATOM 6856 N N . ILE A 1 897 ? -49.864 13.156 44.152 1.00 82.94 897 ILE A N 1
ATOM 6857 C CA . ILE A 1 897 ? -49.054 12.870 42.964 1.00 82.94 897 ILE A CA 1
ATOM 6858 C C . ILE A 1 897 ? -47.618 12.600 43.417 1.00 82.94 897 ILE A C 1
ATOM 6860 O O . ILE A 1 897 ? -46.960 13.510 43.939 1.00 82.94 897 ILE A O 1
ATOM 6864 N N . ALA A 1 898 ? -47.143 11.376 43.184 1.00 86.06 898 ALA A N 1
ATOM 6865 C CA . ALA A 1 898 ? -45.790 10.959 43.521 1.00 86.06 898 ALA A CA 1
ATOM 6866 C C . ALA A 1 898 ? -44.730 11.687 42.683 1.00 86.06 898 ALA A C 1
ATOM 6868 O O . ALA A 1 898 ? -44.912 11.936 41.491 1.00 86.06 898 ALA A O 1
ATOM 6869 N N . LEU A 1 899 ? -43.603 12.012 43.313 1.00 88.62 899 LEU A N 1
ATOM 6870 C CA . LEU A 1 899 ? -42.422 12.540 42.641 1.00 88.62 899 LEU A CA 1
ATOM 6871 C C . LEU A 1 899 ? -41.567 11.373 42.145 1.00 88.62 899 LEU A C 1
ATOM 6873 O O . LEU A 1 899 ? -41.175 10.526 42.938 1.00 88.62 899 LEU A O 1
ATOM 6877 N N . VAL A 1 900 ? -41.220 11.342 40.863 1.00 88.62 900 VAL A N 1
ATOM 6878 C CA . VAL A 1 900 ? -40.242 10.371 40.352 1.00 88.62 900 VAL A CA 1
ATOM 6879 C C . VAL A 1 900 ? -38.837 10.943 40.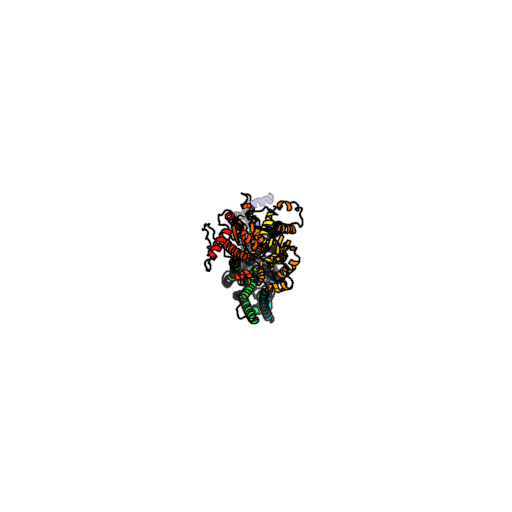528 1.00 88.62 900 VAL A C 1
ATOM 6881 O O . VAL A 1 900 ? -38.523 12.013 40.001 1.00 88.62 900 VAL A O 1
ATOM 6884 N N . PHE A 1 901 ? -37.993 10.244 41.283 1.00 90.81 901 PHE A N 1
ATOM 6885 C CA . PHE A 1 901 ? -36.629 10.654 41.594 1.00 90.81 901 PHE A CA 1
ATOM 6886 C C . PHE A 1 901 ? -35.704 9.440 41.519 1.00 90.81 901 PHE A C 1
ATOM 6888 O O . PHE A 1 901 ? -35.611 8.683 42.475 1.00 90.81 901 PHE A O 1
ATOM 6895 N N . LEU A 1 902 ? -35.024 9.259 40.383 1.00 88.62 902 LEU A N 1
ATOM 6896 C CA . LEU A 1 902 ? -34.209 8.075 40.087 1.00 88.62 902 LEU A CA 1
ATOM 6897 C C . LEU A 1 902 ? -32.713 8.445 39.981 1.00 88.62 902 LEU A C 1
ATOM 6899 O O . LEU A 1 902 ? -32.213 8.642 38.868 1.00 88.62 902 LEU A O 1
ATOM 6903 N N . PRO A 1 903 ? -31.976 8.553 41.108 1.00 89.00 903 PRO A N 1
ATOM 6904 C CA . PRO A 1 903 ? -30.532 8.832 41.150 1.00 89.00 903 PRO A CA 1
ATOM 6905 C C . PRO A 1 903 ? -29.669 7.995 40.198 1.00 89.00 903 PRO A C 1
ATOM 6907 O O . PRO A 1 903 ? -28.644 8.472 39.708 1.00 89.00 903 PRO A O 1
ATOM 6910 N N . GLN A 1 904 ? -30.088 6.753 39.963 1.00 84.88 904 GLN A N 1
ATOM 6911 C CA . GLN A 1 904 ? -29.422 5.749 39.142 1.00 84.88 904 GLN A CA 1
ATOM 6912 C C . GLN A 1 904 ? -29.614 5.942 37.631 1.00 84.88 904 GLN A C 1
ATOM 6914 O O . GLN A 1 904 ? -28.790 5.467 36.852 1.00 84.88 904 GLN A O 1
ATOM 6919 N N . SER A 1 905 ? -30.682 6.628 37.212 1.00 82.81 905 SER A N 1
ATOM 6920 C CA . SER A 1 905 ? -31.051 6.794 35.796 1.00 82.81 905 SER A CA 1
ATOM 6921 C C . SER A 1 905 ? -30.892 8.238 35.300 1.00 82.81 905 SER A C 1
ATOM 6923 O O . SER A 1 905 ? -30.774 8.454 34.099 1.00 82.81 905 SER A O 1
ATOM 6925 N N . TYR A 1 906 ? -30.885 9.226 36.197 1.00 83.12 906 TYR A N 1
ATOM 6926 C CA . TYR A 1 906 ? -30.861 10.650 35.848 1.00 83.12 906 TYR A CA 1
ATOM 6927 C C . TYR A 1 906 ? -29.459 11.255 35.882 1.00 83.12 906 TYR A C 1
ATOM 6929 O O . TYR A 1 906 ? -28.643 10.905 36.742 1.00 83.12 906 TYR A O 1
ATOM 6937 N N . SER A 1 907 ? -29.208 12.199 34.969 1.00 83.88 907 SER A N 1
ATOM 6938 C CA . SER A 1 907 ? -28.008 13.035 35.003 1.00 83.88 907 SER A CA 1
ATOM 6939 C C . SER A 1 907 ? -28.050 13.992 36.201 1.00 83.88 907 SER A C 1
ATOM 6941 O O . SER A 1 907 ? -29.110 14.244 36.782 1.00 83.88 907 SER A O 1
ATOM 6943 N N . HIS A 1 908 ? -26.911 14.570 36.583 1.00 84.31 908 HIS A N 1
ATOM 6944 C CA . HIS A 1 908 ? -26.856 15.561 37.662 1.00 84.31 908 HIS A CA 1
ATOM 6945 C C . HIS A 1 908 ? -27.824 16.734 37.426 1.00 84.31 908 HIS A C 1
ATOM 6947 O O . HIS A 1 908 ? -28.502 17.165 38.356 1.00 84.31 908 HIS A O 1
ATOM 6953 N N . LEU A 1 909 ? -27.927 17.222 36.184 1.00 81.62 909 LEU A N 1
ATOM 6954 C CA . LEU A 1 909 ? -28.829 18.320 35.825 1.00 81.62 909 LEU A CA 1
ATOM 6955 C C . LEU A 1 909 ? -30.301 17.918 35.994 1.00 81.62 909 LEU A C 1
ATOM 6957 O O . LEU A 1 909 ? -31.091 18.667 36.569 1.00 81.62 909 LEU A O 1
ATOM 6961 N N . ASP A 1 910 ? -30.663 16.712 35.556 1.00 83.00 910 ASP A N 1
ATOM 6962 C CA . ASP A 1 910 ? -32.020 16.189 35.723 1.00 83.00 910 ASP A CA 1
ATOM 6963 C C . ASP A 1 910 ? -32.371 16.028 37.205 1.00 83.00 910 ASP A C 1
ATOM 6965 O O . ASP A 1 910 ? -33.466 16.394 37.637 1.00 83.00 910 ASP A O 1
ATOM 6969 N N . LEU A 1 911 ? -31.430 15.541 38.020 1.00 87.31 911 LEU A N 1
ATOM 6970 C CA . LEU A 1 911 ? -31.614 15.422 39.467 1.00 87.31 911 LEU A CA 1
ATOM 6971 C C . LEU A 1 911 ? -31.806 16.783 40.137 1.00 87.31 911 LEU A C 1
ATOM 6973 O O . LEU A 1 911 ? -32.643 16.903 41.031 1.00 87.31 911 LEU A O 1
ATOM 6977 N N . GLU A 1 912 ? -31.098 17.822 39.696 1.00 87.12 912 GLU A N 1
ATOM 6978 C CA . GLU A 1 912 ? -31.309 19.189 40.174 1.00 87.12 912 GLU A CA 1
ATOM 6979 C C . GLU A 1 912 ? -32.703 19.725 39.835 1.00 87.12 912 GLU A C 1
ATOM 6981 O O . GLU A 1 912 ? -33.331 20.374 40.680 1.00 87.12 912 GLU A O 1
ATOM 6986 N N . LEU A 1 913 ? -33.213 19.430 38.636 1.00 83.69 913 LEU A N 1
ATOM 6987 C CA . LEU A 1 913 ? -34.577 19.776 38.230 1.00 83.69 913 LEU A CA 1
ATOM 6988 C C . LEU A 1 913 ? -35.616 19.032 39.078 1.00 83.69 913 LEU A C 1
ATOM 6990 O O . LEU A 1 913 ? -36.562 19.647 39.575 1.00 83.69 913 LEU A O 1
ATOM 6994 N N . ARG A 1 914 ? -35.425 17.730 39.322 1.00 87.31 914 ARG A N 1
ATOM 6995 C CA . ARG A 1 914 ? -36.316 16.946 40.194 1.00 87.31 914 ARG A CA 1
ATOM 6996 C C . ARG A 1 914 ? -36.254 17.405 41.649 1.00 87.31 914 ARG A C 1
ATOM 6998 O O . ARG A 1 914 ? -37.289 17.472 42.307 1.00 87.31 914 ARG A O 1
ATOM 7005 N N . ALA A 1 915 ? -35.082 17.798 42.142 1.00 88.00 915 ALA A N 1
ATOM 7006 C CA . ALA A 1 915 ? -34.935 18.383 43.471 1.00 88.00 915 ALA A CA 1
ATOM 7007 C C . ALA A 1 915 ? -35.620 19.758 43.579 1.00 88.00 915 ALA A C 1
ATOM 7009 O O . ALA A 1 915 ? -36.221 20.055 44.608 1.00 88.00 915 ALA A O 1
ATOM 7010 N N . ASN A 1 916 ? -35.610 20.577 42.519 1.00 86.56 916 ASN A N 1
ATOM 7011 C CA . ASN A 1 916 ? -36.406 21.811 42.464 1.00 86.56 916 ASN A CA 1
ATOM 7012 C C . ASN A 1 916 ? -37.911 21.512 42.538 1.00 86.56 916 ASN A C 1
ATOM 7014 O O . ASN A 1 916 ? -38.633 22.166 43.289 1.00 86.56 916 ASN A O 1
ATOM 7018 N N . GLN A 1 917 ? -38.386 20.494 41.811 1.00 85.44 917 GLN A N 1
ATOM 7019 C CA . GLN A 1 917 ? -39.778 20.036 41.898 1.00 85.44 917 GLN A CA 1
ATOM 7020 C C . GLN A 1 917 ? -40.129 19.563 43.314 1.00 85.44 917 GLN A C 1
ATOM 7022 O O . GLN A 1 917 ? -41.169 19.951 43.845 1.00 85.44 917 GLN A O 1
ATOM 7027 N N . ALA A 1 918 ? -39.245 18.794 43.955 1.00 86.75 918 ALA A N 1
ATOM 7028 C CA . ALA A 1 918 ? -39.397 18.381 45.348 1.00 86.75 918 ALA A CA 1
ATOM 7029 C C . ALA A 1 918 ? -39.480 19.588 46.299 1.00 86.75 918 ALA A C 1
ATOM 7031 O O . ALA A 1 918 ? -40.379 19.648 47.137 1.00 86.75 918 ALA A O 1
ATOM 7032 N N . ALA A 1 919 ? -38.602 20.582 46.133 1.00 85.25 919 ALA A N 1
ATOM 7033 C CA . ALA A 1 919 ? -38.590 21.793 46.949 1.00 85.25 919 ALA A CA 1
ATOM 7034 C C . ALA A 1 919 ? -39.890 22.606 46.806 1.00 85.25 919 ALA A C 1
ATOM 7036 O O . ALA A 1 919 ? -40.447 23.047 47.807 1.00 85.25 919 ALA A O 1
ATOM 7037 N N . MET A 1 920 ? -40.440 22.732 45.592 1.00 83.44 920 MET A N 1
ATOM 7038 C CA . MET A 1 920 ? -41.740 23.388 45.372 1.00 83.44 920 MET A CA 1
ATOM 7039 C C . MET A 1 920 ? -42.899 22.662 46.071 1.00 83.44 920 MET A C 1
ATOM 7041 O O . MET A 1 920 ? -43.867 23.292 46.496 1.00 83.44 920 MET A O 1
ATOM 7045 N N . ARG A 1 921 ? -42.824 21.335 46.240 1.00 83.25 921 ARG A N 1
ATOM 7046 C CA . ARG A 1 921 ? -43.870 20.586 46.954 1.00 83.25 921 ARG A CA 1
ATOM 7047 C C . ARG A 1 921 ? -43.889 20.882 48.455 1.00 83.25 921 ARG A C 1
ATOM 7049 O O . ARG A 1 921 ? -44.956 20.748 49.059 1.00 83.25 921 ARG A O 1
ATOM 7056 N N . LEU A 1 922 ? -42.785 21.351 49.041 1.00 79.00 922 LEU A N 1
ATOM 7057 C CA . LEU A 1 922 ? -42.729 21.741 50.456 1.00 79.00 922 LEU A CA 1
ATOM 7058 C C . LEU A 1 922 ? -43.622 22.954 50.762 1.00 79.00 922 LEU A C 1
ATOM 7060 O O . LEU A 1 922 ? -44.261 22.986 51.811 1.00 79.00 922 LEU A O 1
ATOM 7064 N N . THR A 1 923 ? -43.753 23.902 49.829 1.00 73.12 923 THR A N 1
ATOM 7065 C CA . THR A 1 923 ? -44.542 25.137 50.012 1.00 73.12 923 THR A CA 1
ATOM 7066 C C . THR A 1 923 ? -46.009 25.020 49.581 1.00 73.12 923 THR A C 1
ATOM 7068 O O . THR A 1 923 ? -46.801 25.924 49.841 1.00 73.12 923 THR A O 1
ATOM 7071 N N . SER A 1 924 ? -46.402 23.906 48.953 1.00 67.81 924 SER A N 1
ATOM 7072 C CA . SER A 1 924 ? -47.790 23.657 48.531 1.00 67.81 924 SER A CA 1
ATOM 7073 C C . SER A 1 924 ? -48.766 23.517 49.723 1.00 67.81 924 SER A C 1
ATOM 7075 O O . SER A 1 924 ? -48.347 23.185 50.833 1.00 67.81 924 SER A O 1
ATOM 7077 N N . THR A 1 925 ? -50.075 23.730 49.511 1.00 60.97 925 THR A N 1
ATOM 7078 C CA . THR A 1 925 ? -51.153 23.617 50.528 1.00 60.97 925 THR A CA 1
ATOM 7079 C C . THR A 1 925 ? -52.030 22.328 50.499 1.00 60.97 925 THR A C 1
ATOM 7081 O O . THR A 1 925 ? -53.250 22.430 50.643 1.00 60.97 925 THR A O 1
ATOM 7084 N N . PRO A 1 926 ? -51.506 21.092 50.331 1.00 65.06 926 PRO A N 1
ATOM 7085 C CA . PRO A 1 926 ? -52.313 19.875 50.468 1.00 65.06 926 PRO A CA 1
ATOM 7086 C C . PRO A 1 926 ? -52.764 19.554 51.899 1.00 65.06 926 PRO A C 1
ATOM 7088 O O . PRO A 1 926 ? -52.151 19.978 52.882 1.00 65.06 926 PRO A O 1
ATOM 7091 N N . ARG A 1 927 ? -53.815 18.726 51.993 1.00 80.38 927 ARG A N 1
ATOM 7092 C CA . ARG A 1 927 ? -54.409 18.240 53.252 1.00 80.38 927 ARG A CA 1
ATOM 7093 C C . ARG A 1 927 ? -53.459 17.305 54.027 1.00 80.38 927 ARG A C 1
ATOM 7095 O O . ARG A 1 927 ? -52.795 16.482 53.387 1.00 80.38 927 ARG A O 1
ATOM 7102 N N . PRO A 1 928 ? -53.426 17.362 55.373 1.00 86.81 928 PRO A N 1
ATOM 7103 C CA . PRO A 1 928 ? -52.665 16.430 56.211 1.00 86.81 928 PRO A CA 1
ATOM 7104 C C . PRO A 1 928 ? -53.056 14.959 56.006 1.00 86.81 928 PRO A C 1
ATOM 7106 O O . PRO A 1 928 ? -54.192 14.637 55.646 1.00 86.81 928 PRO A O 1
ATOM 7109 N N . LEU A 1 929 ? -52.124 14.044 56.291 1.00 87.38 929 LEU A N 1
ATOM 7110 C CA . LEU A 1 929 ? -52.323 12.598 56.152 1.00 87.38 929 LEU A CA 1
ATOM 7111 C C . LEU A 1 929 ? -53.483 12.091 57.022 1.00 87.38 929 LEU A C 1
ATOM 7113 O O . LEU A 1 929 ? -54.315 11.318 56.549 1.00 87.38 929 LEU A O 1
ATOM 7117 N N . SER A 1 930 ? -53.569 12.559 58.268 1.00 86.38 930 SER A N 1
ATOM 7118 C CA . SER A 1 930 ? -54.626 12.190 59.217 1.00 86.38 930 SER A CA 1
ATOM 7119 C C . SER A 1 930 ? -56.032 12.547 58.708 1.00 86.38 930 SER A C 1
ATOM 7121 O O . SER A 1 930 ? -56.958 11.745 58.840 1.00 86.38 930 SER A O 1
ATOM 7123 N N . GLU A 1 931 ? -56.195 13.693 58.037 1.00 87.00 931 GLU A N 1
ATOM 7124 C CA . GLU A 1 931 ? -57.468 14.109 57.431 1.00 87.00 931 GLU A CA 1
ATOM 7125 C C . GLU A 1 931 ? -57.873 13.190 56.266 1.00 87.00 931 GLU A C 1
ATOM 7127 O O . GLU A 1 931 ? -59.024 12.750 56.178 1.00 87.00 931 GLU A O 1
ATOM 7132 N N . LYS A 1 932 ? -56.917 12.832 55.398 1.00 86.44 932 LYS A N 1
ATOM 7133 C CA . LYS A 1 932 ? -57.148 11.911 54.272 1.00 86.44 932 LYS A CA 1
ATOM 7134 C C . LYS A 1 932 ? -57.514 10.509 54.737 1.00 86.44 932 LYS A C 1
ATOM 7136 O O . LYS A 1 932 ? -58.441 9.901 54.202 1.00 86.44 932 LYS A O 1
ATOM 7141 N N . VAL A 1 933 ? -56.826 10.014 55.765 1.00 86.25 933 VAL A N 1
ATOM 7142 C CA . VAL A 1 933 ? -57.132 8.728 56.400 1.00 86.25 933 VAL A CA 1
ATOM 7143 C C . VAL A 1 933 ? -58.548 8.741 56.978 1.00 86.25 933 VAL A C 1
ATOM 7145 O O . VAL A 1 933 ? -59.303 7.803 56.730 1.00 86.25 933 VAL A O 1
ATOM 7148 N N . MET A 1 934 ? -58.968 9.817 57.656 1.00 84.19 934 MET A N 1
ATOM 7149 C CA . MET A 1 934 ? -60.349 9.953 58.143 1.00 84.19 934 MET A CA 1
ATOM 7150 C C . MET A 1 934 ? -61.380 9.977 57.006 1.00 84.19 934 MET A C 1
ATOM 7152 O O . MET A 1 934 ? -62.456 9.395 57.142 1.00 84.19 934 MET A O 1
ATOM 7156 N N . GLN A 1 935 ? -61.082 10.629 55.879 1.00 85.00 935 GLN A N 1
ATOM 7157 C CA . GLN A 1 935 ? -61.966 10.651 54.709 1.00 85.00 935 GLN A CA 1
ATOM 7158 C C . GLN A 1 935 ? -62.095 9.261 54.058 1.00 85.00 935 GLN A C 1
ATOM 7160 O O . GLN A 1 935 ? -63.198 8.839 53.694 1.00 85.00 935 GLN A O 1
ATOM 7165 N N . LEU A 1 936 ? -60.989 8.522 53.949 1.00 83.94 936 LEU A N 1
ATOM 7166 C CA . LEU A 1 936 ? -60.980 7.144 53.455 1.00 83.94 936 LEU A CA 1
ATOM 7167 C C . LEU A 1 936 ? -61.697 6.184 54.414 1.00 83.94 936 LEU A C 1
ATOM 7169 O O . LEU A 1 936 ? -62.475 5.349 53.965 1.00 83.94 936 LEU A O 1
ATOM 7173 N N . ALA A 1 937 ? -61.526 6.350 55.726 1.00 79.75 937 ALA A N 1
ATOM 7174 C CA . ALA A 1 937 ? -62.253 5.575 56.732 1.00 79.75 937 ALA A CA 1
ATOM 7175 C C . ALA A 1 937 ? -63.772 5.820 56.660 1.00 79.75 937 ALA A C 1
ATOM 7177 O O . ALA A 1 937 ? -64.558 4.879 56.752 1.00 79.75 937 ALA A O 1
ATOM 7178 N N . LYS A 1 938 ? -64.201 7.072 56.424 1.00 76.25 938 LYS A N 1
ATOM 7179 C CA . LYS A 1 938 ? -65.620 7.426 56.231 1.00 76.25 938 LYS A CA 1
ATOM 7180 C C . LYS A 1 938 ? -66.205 6.815 54.953 1.00 76.25 938 LYS A C 1
ATOM 7182 O O . LYS A 1 938 ? -67.330 6.325 54.983 1.00 76.25 938 LYS A O 1
ATOM 7187 N N . SER A 1 939 ? -65.451 6.809 53.852 1.00 62.53 939 SER A N 1
ATOM 7188 C CA . SER A 1 939 ? -65.891 6.239 52.565 1.00 62.53 939 SER A CA 1
ATOM 7189 C C . SER A 1 939 ? -65.838 4.706 52.513 1.00 62.53 939 SER A C 1
ATOM 7191 O O . SER A 1 939 ? -66.658 4.102 51.829 1.00 62.53 939 SER A O 1
ATOM 7193 N N . ALA A 1 940 ? -64.976 4.058 53.303 1.00 53.34 940 ALA A N 1
ATOM 7194 C CA . ALA A 1 940 ? -64.905 2.598 53.416 1.00 53.34 940 ALA A CA 1
ATOM 7195 C C . ALA A 1 940 ? -66.180 1.948 53.998 1.00 53.34 940 ALA A C 1
ATOM 7197 O O . ALA A 1 940 ? -66.379 0.746 53.838 1.00 53.34 940 ALA A O 1
ATOM 7198 N N . SER A 1 941 ? -67.071 2.734 54.619 1.00 43.06 941 SER A N 1
ATOM 7199 C CA . SER A 1 941 ? -68.384 2.270 55.092 1.00 43.06 941 SER A CA 1
ATOM 7200 C C . SER A 1 941 ? -69.421 2.043 53.973 1.00 43.06 941 SER A C 1
ATOM 7202 O O . SER A 1 941 ? -70.458 1.433 54.227 1.00 43.06 941 SER A O 1
ATOM 7204 N N . PHE A 1 942 ? -69.136 2.452 52.728 1.00 34.16 942 PHE A N 1
ATOM 7205 C CA . PHE A 1 942 ? -69.992 2.244 51.553 1.00 34.16 942 PHE A CA 1
ATOM 7206 C C . PHE A 1 942 ? -69.209 1.575 50.400 1.00 34.16 942 PHE A C 1
ATOM 7208 O O . PHE A 1 942 ? -68.603 2.237 49.572 1.00 34.16 942 PHE A O 1
ATOM 7215 N N . LEU A 1 943 ? -69.258 0.237 50.379 1.00 33.06 943 LEU A N 1
ATOM 7216 C CA . LEU A 1 943 ? -69.052 -0.716 49.268 1.00 33.06 943 LEU A CA 1
ATOM 7217 C C . LEU A 1 943 ? -67.859 -0.580 48.286 1.00 33.06 943 LEU A C 1
ATOM 7219 O O . LEU A 1 943 ? -67.751 0.321 47.461 1.00 33.06 943 LEU A O 1
ATOM 7223 N N . SER A 1 944 ? -67.080 -1.668 48.280 1.00 37.88 944 SER A N 1
ATOM 7224 C CA . SER A 1 944 ? -66.436 -2.351 47.145 1.00 37.88 944 SER A CA 1
ATOM 7225 C C . SER A 1 944 ? -66.729 -1.828 45.726 1.00 37.88 944 SER A C 1
ATOM 7227 O O . SER A 1 944 ? -67.756 -2.163 45.143 1.00 37.88 944 SER A O 1
ATOM 7229 N N . THR A 1 945 ? -65.765 -1.141 45.111 1.00 30.73 945 THR A N 1
ATOM 7230 C CA . THR A 1 945 ? -65.446 -1.232 43.668 1.00 30.73 945 THR A CA 1
ATOM 7231 C C . THR A 1 945 ? -64.005 -0.747 43.423 1.00 30.73 945 THR A C 1
ATOM 7233 O O . THR A 1 945 ? -63.500 0.075 44.190 1.00 30.73 945 THR A O 1
ATOM 7236 N N . PRO A 1 946 ? -63.298 -1.279 42.407 1.00 31.27 946 PRO A N 1
ATOM 7237 C CA . PRO A 1 946 ? -61.896 -0.962 42.153 1.00 31.27 946 PRO A CA 1
ATOM 7238 C C . PRO A 1 946 ? -61.762 0.418 41.499 1.00 31.27 946 PRO A C 1
ATOM 7240 O O . PRO A 1 946 ? -62.311 0.660 40.426 1.00 31.27 946 PRO A O 1
ATOM 7243 N N . ALA A 1 947 ? -61.006 1.319 42.124 1.00 30.03 947 ALA A N 1
ATOM 7244 C CA . ALA A 1 947 ? -60.626 2.581 41.505 1.00 30.03 947 ALA A CA 1
ATOM 7245 C C . ALA A 1 947 ? -59.510 2.326 40.479 1.00 30.03 947 ALA A C 1
ATOM 7247 O O . ALA A 1 947 ? -58.374 2.034 40.849 1.00 30.03 947 ALA A O 1
ATOM 7248 N N . GLN A 1 948 ? -59.831 2.431 39.188 1.00 27.50 948 GLN A N 1
ATOM 7249 C CA . GLN A 1 948 ? -58.820 2.654 38.157 1.00 27.50 948 GLN A CA 1
ATOM 7250 C C . GLN A 1 948 ? -58.291 4.083 38.311 1.00 27.50 948 GLN A C 1
ATOM 7252 O O . GLN A 1 948 ? -59.029 5.045 38.109 1.00 27.50 948 GLN A O 1
ATOM 7257 N N . VAL A 1 949 ? -57.016 4.222 38.671 1.00 29.50 949 VAL A N 1
ATOM 7258 C CA . VAL A 1 949 ? -56.307 5.502 38.612 1.00 29.50 949 VAL A CA 1
ATOM 7259 C C . VAL A 1 949 ? -55.681 5.611 37.226 1.00 29.50 949 VAL A C 1
ATOM 7261 O O . VAL A 1 949 ? -54.776 4.853 36.881 1.00 29.50 949 VAL A O 1
ATOM 7264 N N . LYS A 1 950 ? -56.194 6.543 36.420 1.00 24.55 950 LYS A N 1
ATOM 7265 C CA . LYS A 1 950 ? -55.522 7.029 35.214 1.00 24.55 950 LYS A CA 1
ATOM 7266 C C . LYS A 1 950 ? -54.240 7.751 35.634 1.00 24.55 950 LYS A C 1
ATOM 7268 O O . LYS A 1 950 ? -54.306 8.736 36.365 1.00 24.55 950 LYS A O 1
ATOM 7273 N N . VAL A 1 951 ? -53.099 7.280 35.144 1.00 27.77 951 VAL A N 1
ATOM 7274 C CA . VAL A 1 951 ? -51.875 8.081 35.063 1.00 27.77 951 VAL A CA 1
ATOM 7275 C C . VAL A 1 951 ? -52.030 8.947 33.815 1.00 27.77 951 VAL A C 1
ATOM 7277 O O . VAL A 1 951 ? -51.865 8.454 32.703 1.00 27.77 951 VAL A O 1
ATOM 7280 N N . GLU A 1 952 ? -52.440 10.203 33.981 1.00 25.47 952 GLU A N 1
ATOM 7281 C CA . GLU A 1 952 ? -52.333 11.193 32.907 1.00 25.47 952 GLU A CA 1
ATOM 7282 C C . GLU A 1 952 ? -50.924 11.789 32.959 1.00 25.47 952 GLU A C 1
ATOM 7284 O O . GLU A 1 952 ? -50.509 12.387 33.951 1.00 25.47 952 GLU A O 1
ATOM 7289 N N . VAL A 1 953 ? -50.165 11.524 31.896 1.00 28.09 953 VAL A N 1
ATOM 7290 C CA . VAL A 1 953 ? -48.915 12.208 31.578 1.00 28.09 953 VAL A CA 1
ATOM 7291 C C . VAL A 1 953 ? -49.326 13.580 31.045 1.00 28.09 953 VAL A C 1
ATOM 7293 O O . VAL A 1 953 ? -49.974 13.654 30.005 1.00 28.09 953 VAL A O 1
ATOM 7296 N N . GLU A 1 954 ? -49.021 14.654 31.774 1.00 27.67 954 GLU A N 1
ATOM 7297 C CA . GLU A 1 954 ? -49.088 16.002 31.205 1.00 27.67 954 GLU A CA 1
ATOM 7298 C C . GLU A 1 954 ? -47.985 16.119 30.147 1.00 27.67 954 GLU A C 1
ATOM 7300 O O . GLU A 1 954 ? -46.796 16.159 30.476 1.00 27.67 954 GLU A O 1
ATOM 7305 N N . ASP A 1 955 ? -48.392 16.148 28.877 1.00 26.31 955 ASP A N 1
ATOM 7306 C CA . ASP A 1 955 ? -47.568 16.636 27.777 1.00 26.31 955 ASP A CA 1
ATOM 7307 C C . ASP A 1 955 ? -47.197 18.095 28.078 1.00 26.31 955 ASP A C 1
ATOM 7309 O O . ASP A 1 955 ? -48.042 18.993 28.069 1.00 26.31 955 ASP A O 1
ATOM 7313 N N . GLY A 1 956 ? -45.923 18.325 28.393 1.00 28.47 956 GLY A N 1
ATOM 7314 C CA . GLY A 1 956 ? -45.361 19.667 28.450 1.00 28.47 956 GLY A CA 1
ATOM 7315 C C . GLY A 1 956 ? -45.371 20.287 27.055 1.00 28.47 956 GLY A C 1
ATOM 7316 O O . GLY A 1 956 ? -44.928 19.661 26.094 1.00 28.47 956 GLY A O 1
ATOM 7317 N N . GLU A 1 957 ? -45.878 21.515 26.964 1.00 25.44 957 GLU A N 1
ATOM 7318 C CA . GLU A 1 957 ? -45.890 22.334 25.754 1.00 25.44 957 GLU A CA 1
ATOM 7319 C C . GLU A 1 957 ? -44.531 22.330 25.032 1.00 25.44 957 GLU A C 1
ATOM 7321 O O . GLU A 1 957 ? -43.479 22.605 25.617 1.00 25.44 957 GLU A O 1
ATOM 7326 N N . GLU A 1 958 ? -44.584 22.054 23.726 1.00 23.27 958 GLU A N 1
ATOM 7327 C CA . GLU A 1 958 ? -43.487 22.225 22.779 1.00 23.27 958 GLU A CA 1
ATOM 7328 C C . GLU A 1 958 ? -42.969 23.673 22.800 1.00 23.27 958 GLU A C 1
ATOM 7330 O O . GLU A 1 958 ? -43.522 24.568 22.157 1.00 23.27 958 GLU A O 1
ATOM 7335 N N . LEU A 1 959 ? -41.828 23.901 23.446 1.00 25.50 959 LEU A N 1
ATOM 7336 C CA . LEU A 1 959 ? -40.911 24.950 23.013 1.00 25.50 959 LEU A CA 1
ATOM 7337 C C . LEU A 1 959 ? -40.030 24.364 21.910 1.00 25.50 959 LEU A C 1
ATOM 7339 O O . LEU A 1 959 ? -39.032 23.694 22.165 1.00 25.50 959 LEU A O 1
ATOM 7343 N N . ARG A 1 960 ? -40.431 24.626 20.661 1.00 24.19 960 ARG A N 1
ATOM 7344 C CA . ARG A 1 960 ? -39.582 24.450 19.479 1.00 24.19 960 ARG A CA 1
ATOM 7345 C C . ARG A 1 960 ? -38.280 25.231 19.663 1.00 24.19 960 ARG A C 1
ATOM 7347 O O . ARG A 1 960 ? -38.290 26.461 19.659 1.00 24.19 960 ARG A O 1
ATOM 7354 N N . SER A 1 961 ? -37.167 24.513 19.717 1.00 28.70 961 SER A N 1
ATOM 7355 C CA . SER A 1 961 ? -35.881 25.001 19.230 1.00 28.70 961 SER A CA 1
ATOM 7356 C C . SER A 1 961 ? -35.424 24.082 18.104 1.00 28.70 961 SER A C 1
ATOM 7358 O O . SER A 1 961 ? -35.383 22.865 18.282 1.00 28.70 961 SER A O 1
ATOM 7360 N N . ASP A 1 962 ? -35.121 24.680 16.956 1.00 30.05 962 ASP A N 1
ATOM 7361 C CA . ASP A 1 962 ? -34.514 24.036 15.796 1.00 30.05 962 ASP A CA 1
ATOM 7362 C C . ASP A 1 962 ? -33.207 23.328 16.190 1.00 30.05 962 ASP A C 1
ATOM 7364 O O . ASP A 1 962 ? -32.174 23.975 16.314 1.00 30.05 962 ASP A O 1
ATOM 7368 N N . ASP A 1 963 ? -33.243 22.011 16.391 1.00 31.73 963 ASP A N 1
ATOM 7369 C CA . ASP A 1 963 ? -32.197 21.117 15.888 1.00 31.73 963 ASP A CA 1
ATOM 7370 C C . ASP A 1 963 ? -32.658 19.655 15.967 1.00 31.73 963 ASP A C 1
ATOM 7372 O O . ASP A 1 963 ? -32.958 19.108 17.031 1.00 31.73 963 ASP A O 1
ATOM 7376 N N . GLY A 1 964 ? -32.758 19.015 14.803 1.00 33.09 964 GLY A N 1
ATOM 7377 C CA . GLY A 1 964 ? -33.239 17.647 14.667 1.00 33.09 964 GLY A CA 1
ATOM 7378 C C . GLY A 1 964 ? -32.262 16.635 15.262 1.00 33.09 964 GLY A C 1
ATOM 7379 O O . GLY A 1 964 ? -31.243 16.319 14.652 1.00 33.09 964 GLY A O 1
ATOM 7380 N N . SER A 1 965 ? -32.612 16.050 16.406 1.00 26.80 965 SER A N 1
ATOM 7381 C CA . SER A 1 965 ? -32.009 14.803 16.879 1.00 26.80 965 SER A CA 1
ATOM 7382 C C . SER A 1 965 ? -33.081 13.880 17.464 1.00 26.80 965 SER A C 1
ATOM 7384 O O . SER A 1 965 ? -33.791 14.219 18.407 1.00 26.80 965 SER A O 1
ATOM 7386 N N . CYS A 1 966 ? -33.235 12.709 16.844 1.00 23.00 966 CYS A N 1
ATOM 7387 C CA . CYS A 1 966 ? -34.070 11.625 17.345 1.00 23.00 966 CYS A CA 1
ATOM 7388 C C . CYS A 1 966 ? -33.379 10.984 18.555 1.00 23.00 966 CYS A C 1
ATOM 7390 O O . CYS A 1 966 ? -32.280 10.450 18.414 1.00 23.00 966 CYS A O 1
ATOM 7392 N N . VAL A 1 967 ? -34.032 10.994 19.716 1.00 26.67 967 VAL A N 1
ATOM 7393 C CA . VAL A 1 967 ? -33.630 10.206 20.887 1.00 26.67 967 VAL A CA 1
ATOM 7394 C C . VAL A 1 967 ? -34.541 8.981 20.942 1.00 26.67 967 VAL A C 1
ATOM 7396 O O . VAL A 1 967 ? -35.732 9.092 21.223 1.00 26.67 967 VAL A O 1
ATOM 7399 N N . GLU A 1 968 ? -33.994 7.817 20.588 1.00 26.41 968 GLU A N 1
ATOM 7400 C CA . GLU A 1 968 ? -34.674 6.525 20.705 1.00 26.41 968 GLU A CA 1
ATOM 7401 C C . GLU A 1 968 ? -34.803 6.105 22.176 1.00 26.41 968 GLU A C 1
ATOM 7403 O O . GLU A 1 968 ? -33.872 6.221 22.974 1.00 26.41 968 GLU A O 1
ATOM 7408 N N . HIS A 1 969 ? -35.986 5.586 22.503 1.00 23.00 969 HIS A N 1
ATOM 7409 C CA . HIS A 1 969 ? -36.339 4.945 23.762 1.00 23.00 969 HIS A CA 1
ATOM 7410 C C . HIS A 1 969 ? -35.361 3.816 24.131 1.00 23.00 969 HIS A C 1
ATOM 7412 O O . HIS A 1 969 ? -35.195 2.858 23.375 1.00 23.00 969 HIS A O 1
ATOM 7418 N N . VAL A 1 970 ? -34.773 3.891 25.328 1.00 27.38 970 VAL A N 1
ATOM 7419 C CA . VAL A 1 970 ? -33.997 2.804 25.941 1.00 27.38 970 VAL A CA 1
ATOM 7420 C C . VAL A 1 970 ? -34.876 2.122 26.990 1.00 27.38 970 VAL A C 1
ATOM 7422 O O . VAL A 1 970 ? -35.259 2.752 27.975 1.00 27.38 970 VAL A O 1
ATOM 7425 N N . PHE A 1 971 ? -35.211 0.857 26.723 1.00 27.95 971 PHE A N 1
ATOM 7426 C CA . PHE A 1 971 ? -35.784 -0.101 27.675 1.00 27.95 971 PHE A CA 1
ATOM 7427 C C . PHE A 1 971 ? -34.745 -0.576 28.696 1.00 27.95 971 PHE A C 1
ATOM 7429 O O . PHE A 1 971 ? -33.549 -0.680 28.325 1.00 27.95 971 PHE A O 1
#